Protein 3U02 (pdb70)

Organism: Pyrococcus furiosus (strain ATCC 43587 / DSM 3638 / JCM 8422 / Vc1) (NCBI:txid186497)

B-factor: mean 41.24, std 21.66, range [9.12, 258.25]

Sequence (913 aa):
LIHIGIDDTDSPNGCTYIGAILYREISKIAEPLDFPRLIRLNPNVGNGAVASFKIDEEKIKEVKTLVIRYVRELADIDPGIVFLIGEVPKELEEFSLRALREHVTIEEAEHVARKVNAEVYKFKLGRGIIGGLAAIGYPLEKFTYELLAYRKREYWGTPRRVIKESVFYADKWSYPFTYDNVDPYKRTVLITPHGKDPVLVGIRGIDVGKILQVFEIKIEEPIEFFQVYKTNQNTLIHIGIDDCTYIGAILYREISKIAEPLDFPRLIRLNPNVPYKTRGNGAVASFKIDEEKIKEVKTLVIRRYVRELADIDHENTNPGIVFLIGEVPKELEEFSLRALREHVTIEEAEHVARKVNAEVYKFKLGRGIIGGLAAIGYPLEKFTYELLAYRKREYWGTPRRVIKESVFYADKWSYPFTYDNVDPYKRTVLITPHGKDPVLVGIRGIDVGKILQVFEIKIEEPIEFFQVYKTNQNTLIHIGIDDCTYIGAILYREISKIAEPLDFPRLIRLNNGAVASFKIDEEKIKEVKTLVIRYVRELADINPGIVFLIGEVPKELEEFSLRALREHVTIEEAEHVARKVNAEVYGRGIIGGLAAIGYPLEKFTYELLAYRKREYWGTPRRVIKESVFYADKWSYPFTYDNVDPYKRRTVLITPHGKDPVLVGIRGIDVGKILQVFEIKIEEPIEFFQVYKTNQNTLIHIGIDDTCTYIGAILYREISKIAEPLDFPRLIRLNPGAVASFKIDEEKIKEVKTLVIRYVRELPGIVFLIGEVPKELEEFSLRALREHVTIEEAEHVARKVNAEVYKRGIIGGLAAIGYPLEKFTYELLAYRKREYWGTPRRVIKESVFYADKWSYPFTYDNVDPYKRTVLITPHGKDPVLVGIRGIDVGKILQVFEIKIEEPIEFFQVYKTNQNT

Nearest PDB structures (foldseek):
  3u02-assembly1_A  TM=9.542E-01  e=4.494E-43  Pyrococcus furiosus DSM 3638
  3u02-assembly1_C  TM=9.722E-01  e=7.907E-40  Pyrococcus furiosus DSM 3638
  3u02-assembly1_D  TM=9.747E-01  e=1.851E-39  Pyrococcus furiosus DSM 3638
  3amt-assembly1_A  TM=7.846E-01  e=5.265E-17  Archaeoglobus fulgidus
  4rvz-assembly1_Z  TM=7.907E-01  e=1.479E-16  Archaeoglobus fulgidus DSM 4304

Secondary structure (DSSP, 8-state):
-EEEEEE--SSS----HHHHHHHHHHTTTSEESSS-EEEES-TT---EEE--EE--GGGHHHHHHHHHHHHHHHHT----EEEEESSBPHHHHHHHHHHHHS---HHHHHHHHHHTT-EEET--SSTHHHHHHHHHH--TTS-EEEEEEEE-GGGTTSPP-EE--------GGGTTB-SS--------EEE---TT-SEEEEEEES-HHHHHHHH--EE-S-EEEEEEEEES---/-EEEEEE---HHHHHHHHHH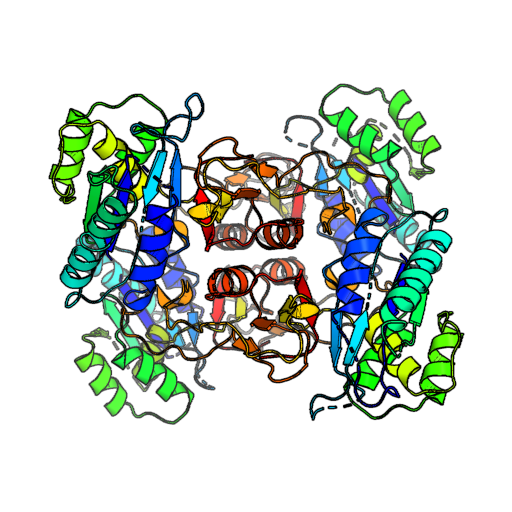TTTSEESSS-EEEES-TTS-SSTTTTEEE--EE--GGGHHHHHHHHHHHHHHHHHHHT--SPPEEEEEESSBPHHHHHHHHHHHHS---HHHHHHHHHHHT-EEET--SSTHHHHHHHHHH--TTS-EEEEEEEE-GGGTTS---EE--------GGGTTB-SS---S---SEEE---TT-SEEEEEEES-HHHHHHHH--EE-S-EEEEEEEEES---/-EEEEEE---HHHHHHHHHHTTTSEESSS-EEE-----EE--EE--GGGHHHHHHHHHHHHHHTT----EEEEEESSBPHHHHHHHHHHHHS---HHHHHHHHHHTT-EE--THHHHHHHHHH---SS-EEEEEEEE-GGGTTSPP-EE--------GGGTTB-TT---S---SEEE---TT-SEEEEEEES-HHHHHHHH--EE-S-EEEEEEEEES---/-EEEEEE----HHHHHHHHHHTTTSEESSS-EEE-S---EE--EE--GGGHHHHHHHHHHHHHH--EEEEEESSBPHHHHHHHHHHHHS---HHHHHHHHHHTT-EEE---HHHHHHHHH---SS-EEEEEEEE-GGGTTS---EE--------GGGTTB-TT-------SEEE---TT-SEEEEEEES-HHHHHHHH--EE-S-EEEEEEEEES---

CATH classification: 3.30.70.2200 (+1 more: 3.90.600.20)

Radius of gyration: 29.21 Å; Cα contacts (8 Å, |Δi|>4): 1957; chains: 4; bounding box: 70×76×75 Å

Solvent-accessible surface area: 38764 Å² total

InterPro domains:
  IPR004365 OB-fold nucleic acid binding domain, AA-tRNA synthetase-type [PF01336] (268-342)
  IPR012340 Nucleic acid-binding, OB-fold [SSF50249] (254-340)
  IPR013696 TiaS, FLD domain [PF08489] (140-253)
  IPR024913 tRNA(Ile2) 2-agmatinylcytidine synthetase TiaS [MF_01892] (3-422)
  IPR053434 tRNA(Ile2) 2-agmatinylcytidine synthetase [NF040849] (1-422)
  IPR053870 TiaS-like, TCKD domain [PF22641] (5-137)
  IPR055394 TiaS, C-terminal zinc ribbon domain [PF23783] (354-392)

Structure (mmCIF, N/CA/C/O backbone):
data_3U02
#
_entry.id   3U02
#
_cell.length_a   61.147
_cell.length_b   135.805
_cell.length_c   77.269
_cell.angle_alpha   90.00
_cell.angle_beta   93.76
_cell.angle_gamma   90.00
#
_symmetry.space_group_name_H-M   'P 1 21 1'
#
loop_
_entity.id
_entity.type
_entity.pdbx_description
1 polymer 'Putative transcription-associated protein TFIIS'
2 non-polymer 'SULFATE ION'
3 non-polymer 'CITRIC ACID'
4 non-polymer '2-(N-MORPHOLINO)-ETHANESULFONIC ACID'
5 non-polymer 'ACETIC ACID'
6 water water
#
loop_
_atom_site.group_PDB
_atom_site.id
_atom_site.type_symbol
_atom_site.label_atom_id
_atom_site.label_alt_id
_atom_site.label_comp_id
_atom_site.label_asym_id
_atom_site.label_entity_id
_atom_site.label_seq_id
_atom_site.pdbx_PDB_ins_code
_atom_site.Cartn_x
_atom_site.Cartn_y
_atom_site.Cartn_z
_atom_site.occupancy
_atom_site.B_iso_or_equiv
_atom_site.auth_seq_id
_atom_site.auth_comp_id
_atom_site.auth_asym_id
_atom_site.auth_atom_id
_atom_site.pdbx_PDB_model_num
ATOM 9 N N . LEU A 1 2 ? 22.305 -8.923 1.632 1.00 29.57 2 LEU A N 1
ATOM 10 C CA . LEU A 1 2 ? 21.133 -8.361 2.296 1.00 28.18 2 LEU A CA 1
ATOM 11 C C . LEU A 1 2 ? 20.585 -9.310 3.357 1.00 26.78 2 LEU A C 1
ATOM 12 O O . LEU A 1 2 ? 20.396 -10.495 3.095 1.00 24.20 2 LEU A O 1
ATOM 17 N N . ILE A 1 3 ? 20.341 -8.774 4.550 1.00 26.50 3 ILE A N 1
ATOM 18 C CA . ILE A 1 3 ? 19.478 -9.407 5.539 1.00 20.58 3 ILE A CA 1
ATOM 19 C C . ILE A 1 3 ? 18.328 -8.451 5.903 1.00 27.17 3 ILE A C 1
ATOM 20 O O . ILE A 1 3 ? 18.550 -7.250 6.083 1.00 22.87 3 ILE A O 1
ATOM 25 N N . HIS A 1 4 ? 17.109 -8.983 6.016 1.00 26.07 4 HIS A N 1
ATOM 26 C CA . HIS A 1 4 ? 15.946 -8.183 6.405 1.00 22.83 4 HIS A CA 1
ATOM 27 C C . HIS A 1 4 ? 15.379 -8.682 7.724 1.00 23.90 4 HIS A C 1
ATOM 28 O O . HIS A 1 4 ? 15.426 -9.871 8.012 1.00 20.29 4 HIS A O 1
ATOM 35 N N . ILE A 1 5 ? 14.836 -7.762 8.510 1.00 19.74 5 ILE A N 1
ATOM 36 C CA . ILE A 1 5 ? 14.267 -8.080 9.807 1.00 21.27 5 ILE A CA 1
ATOM 37 C C . ILE A 1 5 ? 12.857 -7.529 9.908 1.00 23.18 5 ILE A C 1
ATOM 38 O O . ILE A 1 5 ? 12.625 -6.332 9.682 1.00 18.33 5 ILE A O 1
ATOM 43 N N . GLY A 1 6 ? 11.912 -8.405 10.235 1.00 19.73 6 GLY A N 1
ATOM 44 C CA . GLY A 1 6 ? 10.543 -7.986 10.445 1.00 18.61 6 GLY A CA 1
ATOM 45 C C . GLY A 1 6 ? 10.154 -8.221 11.894 1.00 32.24 6 GLY A C 1
ATOM 46 O O . GLY A 1 6 ? 10.436 -9.282 12.471 1.00 28.59 6 GLY A O 1
ATOM 47 N N . ILE A 1 7 ? 9.513 -7.226 12.494 1.00 30.86 7 ILE A N 1
ATOM 48 C CA . ILE A 1 7 ? 9.009 -7.372 13.845 1.00 32.93 7 ILE A CA 1
ATOM 49 C C . ILE A 1 7 ? 7.524 -7.082 13.829 1.00 34.31 7 ILE A C 1
ATOM 50 O O . ILE A 1 7 ? 7.075 -6.113 13.220 1.00 34.12 7 ILE A O 1
ATOM 55 N N . ASP A 1 8 ? 6.750 -7.946 14.470 1.00 43.12 8 ASP A N 1
ATOM 56 C CA . ASP A 1 8 ? 5.312 -7.739 14.554 1.00 53.31 8 ASP A CA 1
ATOM 57 C C . ASP A 1 8 ? 4.748 -8.386 15.814 1.00 60.06 8 ASP A C 1
ATOM 58 O O . ASP A 1 8 ? 5.069 -9.528 16.127 1.00 66.99 8 ASP A O 1
ATOM 63 N N . ASP A 1 9 ? 3.893 -7.651 16.516 1.00 61.89 9 ASP A N 1
ATOM 64 C CA . ASP A 1 9 ? 3.366 -8.088 17.800 1.00 75.33 9 ASP A CA 1
ATOM 65 C C . ASP A 1 9 ? 1.836 -7.972 17.850 1.00 85.17 9 ASP A C 1
ATOM 66 O O . ASP A 1 9 ? 1.306 -7.161 18.600 1.00 90.64 9 ASP A O 1
ATOM 71 N N . THR A 1 10 ? 1.130 -8.785 17.066 1.00 92.33 10 THR A N 1
ATOM 72 C CA . THR A 1 10 ? -0.333 -8.678 16.959 1.00 100.07 10 THR A CA 1
ATOM 73 C C . THR A 1 10 ? -1.110 -9.440 18.033 1.00 99.13 10 THR A C 1
ATOM 74 O O . THR A 1 10 ? -1.948 -8.863 18.726 1.00 101.12 10 THR A O 1
ATOM 78 N N . ASP A 1 11 ? -0.856 -10.737 18.161 1.00 96.56 11 ASP A N 1
ATOM 79 C CA . ASP A 1 11 ? -1.545 -11.515 19.187 1.00 97.88 11 ASP A CA 1
ATOM 80 C C . ASP A 1 11 ? -1.059 -11.077 20.560 1.00 92.58 11 ASP A C 1
ATOM 81 O O . ASP A 1 11 ? -1.111 -11.831 21.526 1.00 96.41 11 ASP A O 1
ATOM 86 N N . SER A 1 12 ? -0.571 -9.848 20.633 1.00 84.36 12 SER A N 1
ATOM 87 C CA . SER A 1 12 ? -0.205 -9.258 21.906 1.00 81.26 12 SER A CA 1
ATOM 88 C C . SER A 1 12 ? -1.232 -8.198 22.259 1.00 84.48 12 SER A C 1
ATOM 89 O O . SER A 1 12 ? -1.048 -7.027 21.937 1.00 85.16 12 SER A O 1
ATOM 92 N N . PRO A 1 13 ? -2.334 -8.611 22.906 1.00 90.53 13 PRO A N 1
ATOM 93 C CA . PRO A 1 13 ? -3.336 -7.631 23.330 1.00 92.71 13 PRO A CA 1
ATOM 94 C C . PRO A 1 13 ? -2.629 -6.502 24.066 1.00 93.85 13 PRO A C 1
ATOM 95 O O . PRO A 1 13 ? -1.840 -6.768 24.975 1.00 93.63 13 PRO A O 1
ATOM 99 N N . ASN A 1 14 ? -2.900 -5.265 23.664 1.00 94.11 14 ASN A N 1
ATOM 100 C CA . ASN A 1 14 ? -2.096 -4.123 24.079 1.00 100.06 14 ASN A CA 1
ATOM 101 C C . ASN A 1 14 ? -0.778 -4.112 23.304 1.00 104.10 14 ASN A C 1
ATOM 102 O O . ASN A 1 14 ? -0.760 -4.341 22.090 1.00 105.99 14 ASN A O 1
ATOM 107 N N . GLY A 1 15 ? 0.324 -3.856 24.004 1.00 104.21 15 GLY A N 1
ATOM 108 C CA . GLY A 1 15 ? 1.631 -3.792 23.369 1.00 101.27 15 GLY A CA 1
ATOM 109 C C . GLY A 1 15 ? 2.189 -2.382 23.326 1.00 94.22 15 GLY A C 1
ATOM 110 O O . GLY A 1 15 ? 2.858 -1.941 24.262 1.00 95.76 15 GLY A O 1
ATOM 119 N N . CYS A 1 17 ? 4.638 -0.995 22.095 1.00 51.40 17 CYS A N 1
ATOM 120 C CA . CYS A 1 17 ? 6.082 -0.786 22.022 1.00 37.44 17 CYS A CA 1
ATOM 121 C C . CYS A 1 17 ? 6.735 -1.211 20.712 1.00 29.79 17 CYS A C 1
ATOM 122 O O . CYS A 1 17 ? 7.956 -1.188 20.597 1.00 37.25 17 CYS A O 1
ATOM 136 N N . THR A 1 19 ? 6.990 0.028 17.438 1.00 26.77 19 THR A N 1
ATOM 137 C CA . THR A 1 19 ? 7.857 0.977 16.722 1.00 25.34 19 THR A CA 1
ATOM 138 C C . THR A 1 19 ? 9.046 1.407 17.575 1.00 20.27 19 THR A C 1
ATOM 139 O O . THR A 1 19 ? 10.143 1.626 17.072 1.00 20.06 19 THR A O 1
ATOM 143 N N . TYR A 1 20 ? 8.817 1.496 18.879 1.00 24.43 20 TYR A N 1
ATOM 144 C CA . TYR A 1 20 ? 9.869 1.776 19.838 1.00 20.43 20 TYR A CA 1
ATOM 145 C C . TYR A 1 20 ? 10.964 0.715 19.756 1.00 19.66 20 TYR A C 1
ATOM 146 O O . TYR A 1 20 ? 12.140 1.030 19.623 1.00 27.63 20 TYR A O 1
ATOM 155 N N . ILE A 1 21 ? 10.562 -0.549 19.813 1.00 20.03 21 ILE A N 1
ATOM 156 C CA . ILE A 1 21 ? 11.482 -1.678 19.662 1.00 18.67 21 ILE A CA 1
ATOM 157 C C . ILE A 1 21 ? 12.162 -1.736 18.284 1.00 20.71 21 ILE A C 1
ATOM 158 O O . ILE A 1 21 ? 13.377 -1.977 18.193 1.00 20.79 21 ILE A O 1
ATOM 163 N N . GLY A 1 22 ? 11.390 -1.492 17.223 1.00 18.82 22 GLY A N 1
ATOM 164 C CA . GLY A 1 22 ? 11.942 -1.426 15.880 1.00 16.86 22 GLY A CA 1
ATOM 165 C C . GLY A 1 22 ? 13.003 -0.339 15.742 1.00 22.56 22 GLY A C 1
ATOM 166 O O . GLY A 1 22 ? 14.009 -0.508 15.045 1.00 28.93 22 GLY A O 1
ATOM 167 N N . ALA A 1 23 ? 12.782 0.779 16.423 1.00 21.45 23 ALA A N 1
ATOM 168 C CA . ALA A 1 23 ? 13.741 1.889 16.424 1.00 20.33 23 ALA A CA 1
ATOM 169 C C . ALA A 1 23 ? 15.034 1.474 17.123 1.00 21.33 23 ALA A C 1
ATOM 170 O O . ALA A 1 23 ? 16.138 1.779 16.661 1.00 22.58 23 ALA A O 1
ATOM 172 N N . ILE A 1 24 ? 14.896 0.784 18.255 1.00 18.63 24 ILE A N 1
ATOM 173 C CA . ILE A 1 24 ? 16.077 0.331 18.974 1.00 17.73 24 ILE A CA 1
ATOM 174 C C . ILE A 1 24 ? 16.875 -0.650 18.117 1.00 17.79 24 ILE A C 1
ATOM 175 O O . ILE A 1 24 ? 18.099 -0.613 18.088 1.00 30.77 24 ILE A O 1
ATOM 180 N N . LEU A 1 25 ? 16.178 -1.507 17.390 1.00 18.99 25 LEU A N 1
ATOM 181 C CA . LEU A 1 25 ? 16.857 -2.451 16.515 1.00 20.68 25 LEU A CA 1
ATOM 182 C C . LEU A 1 25 ? 17.600 -1.730 15.399 1.00 18.02 25 LEU A C 1
ATOM 183 O O . LEU A 1 25 ? 18.790 -1.978 15.166 1.00 20.80 25 LEU A O 1
ATOM 188 N N . TYR A 1 26 ? 16.901 -0.836 14.711 1.00 17.67 26 TYR A N 1
ATOM 189 C CA . TYR A 1 26 ? 17.520 -0.062 13.642 1.00 14.39 26 TYR A CA 1
ATOM 190 C C . TYR A 1 26 ? 18.787 0.637 14.139 1.00 21.58 26 TYR A C 1
ATOM 191 O O . TYR A 1 26 ? 19.852 0.569 13.504 1.00 20.71 26 TYR A O 1
ATOM 200 N N . ARG A 1 27 ? 18.665 1.285 15.295 1.00 19.97 27 ARG A N 1
ATOM 201 C CA . ARG A 1 27 ? 19.753 2.053 15.885 1.00 19.21 27 ARG A CA 1
ATOM 202 C C . ARG A 1 27 ? 20.933 1.174 16.261 1.00 23.25 27 ARG A C 1
ATOM 203 O O . ARG A 1 27 ? 22.067 1.527 15.961 1.00 28.38 27 ARG A O 1
ATOM 211 N N . GLU A 1 28 ? 20.662 0.052 16.930 1.00 17.19 28 GLU A N 1
ATOM 212 C CA . GLU A 1 28 ? 21.690 -0.922 17.325 1.00 24.39 28 GLU A CA 1
ATOM 213 C C . GLU A 1 28 ? 22.378 -1.656 16.174 1.00 28.63 28 GLU A C 1
ATOM 214 O O . GLU A 1 28 ? 23.593 -1.866 16.191 1.00 26.60 28 GLU A O 1
ATOM 220 N N . ILE A 1 29 ? 21.595 -2.073 15.191 1.00 26.46 29 ILE A N 1
ATOM 221 C CA . ILE A 1 29 ? 22.142 -2.837 14.091 1.00 23.51 29 ILE A CA 1
ATOM 222 C C . ILE A 1 29 ? 22.956 -1.931 13.169 1.00 25.16 29 ILE A C 1
ATOM 223 O O . ILE A 1 29 ? 23.891 -2.393 12.503 1.00 21.15 29 ILE A O 1
ATOM 228 N N . SER A 1 30 ? 22.645 -0.632 13.176 1.00 22.19 30 SER A N 1
ATOM 229 C CA . SER A 1 30 ? 23.434 0.312 12.382 1.00 19.38 30 SER A CA 1
ATOM 230 C C . SER A 1 30 ? 24.867 0.387 12.925 1.00 24.22 30 SER A C 1
ATOM 231 O O . SER A 1 30 ? 25.791 0.834 12.241 1.00 21.31 30 SER A O 1
ATOM 234 N N . LYS A 1 31 ? 25.066 -0.107 14.142 1.00 22.74 31 LYS A N 1
ATOM 235 C CA . LYS A 1 31 ? 26.415 -0.204 14.680 1.00 23.83 31 LYS A CA 1
ATOM 236 C C . LYS A 1 31 ? 27.262 -1.224 13.922 1.00 26.08 31 LYS A C 1
ATOM 237 O O . LYS A 1 31 ? 28.490 -1.091 13.868 1.00 27.28 31 LYS A O 1
ATOM 243 N N . ILE A 1 32 ? 26.622 -2.243 13.348 1.00 20.40 32 ILE A N 1
ATOM 244 C CA . ILE A 1 32 ? 27.386 -3.345 12.751 1.00 31.24 32 ILE A CA 1
ATOM 245 C C . ILE A 1 32 ? 27.107 -3.593 11.262 1.00 33.41 32 ILE A C 1
ATOM 246 O O . ILE A 1 32 ? 27.937 -4.165 10.552 1.00 31.86 32 ILE A O 1
ATOM 251 N N . ALA A 1 33 ? 25.948 -3.151 10.795 1.00 24.00 33 ALA A N 1
ATOM 252 C CA . ALA A 1 33 ? 25.574 -3.348 9.405 1.00 21.18 33 ALA A CA 1
ATOM 253 C C . ALA A 1 33 ? 25.110 -2.036 8.793 1.00 26.13 33 ALA A C 1
ATOM 254 O O . ALA A 1 33 ? 24.834 -1.071 9.509 1.00 30.56 33 ALA A O 1
ATOM 256 N N . GLU A 1 34 ? 25.031 -2.009 7.467 1.00 21.66 34 GLU A N 1
ATOM 257 C CA . GLU A 1 34 ? 24.739 -0.790 6.729 1.00 15.45 34 GLU A CA 1
ATOM 258 C C . GLU A 1 34 ? 23.286 -0.749 6.294 1.00 17.26 34 GLU A C 1
ATOM 259 O O . GLU A 1 34 ? 22.850 -1.546 5.480 1.00 21.86 34 GLU A O 1
ATOM 265 N N . PRO A 1 35 ? 22.523 0.206 6.824 1.00 21.11 35 PRO A N 1
ATOM 266 C CA . PRO A 1 35 ? 21.105 0.188 6.465 1.00 17.04 35 PRO A CA 1
ATOM 267 C C . PRO A 1 35 ? 20.857 0.615 5.015 1.00 16.04 35 PRO A C 1
ATOM 268 O O . PRO A 1 35 ? 21.567 1.469 4.481 1.00 22.22 35 PRO A O 1
ATOM 272 N N . LEU A 1 36 ? 19.844 0.029 4.394 1.00 16.92 36 LEU A N 1
ATOM 273 C CA . LEU A 1 36 ? 19.470 0.402 3.030 1.00 20.35 36 LEU A CA 1
ATOM 274 C C . LEU A 1 36 ? 18.687 1.705 3.000 1.00 22.96 36 LEU A C 1
ATOM 275 O O . LEU A 1 36 ? 18.738 2.463 2.025 1.00 19.73 36 LEU A O 1
ATOM 280 N N . ASP A 1 37 ? 17.934 1.945 4.064 1.00 17.66 37 ASP A N 1
ATOM 281 C CA . ASP A 1 37 ? 17.040 3.078 4.104 1.00 20.20 37 ASP A CA 1
ATOM 282 C C . ASP A 1 37 ? 16.509 3.183 5.531 1.00 25.17 37 ASP A C 1
ATOM 283 O O . ASP A 1 37 ? 16.771 2.290 6.347 1.00 22.94 37 ASP A O 1
ATOM 288 N N . PHE A 1 38 ? 15.785 4.265 5.835 1.00 15.67 38 PHE A N 1
ATOM 289 C CA . PHE A 1 38 ? 15.074 4.361 7.103 1.00 17.40 38 PHE A CA 1
ATOM 290 C C . PHE A 1 38 ? 14.248 3.070 7.226 1.00 23.97 38 PHE A C 1
ATOM 291 O O . PHE A 1 38 ? 13.866 2.486 6.212 1.00 27.23 38 PHE A O 1
ATOM 299 N N . PRO A 1 39 ? 13.989 2.611 8.459 1.00 16.91 39 PRO A N 1
ATOM 300 C CA . PRO A 1 39 ? 13.108 1.463 8.671 1.00 15.70 39 PRO A CA 1
ATOM 301 C C . PRO A 1 39 ? 11.686 1.776 8.212 1.00 17.01 39 PRO A C 1
ATOM 302 O O . PRO A 1 39 ? 11.314 2.940 8.057 1.00 19.53 39 PRO A O 1
ATOM 306 N N . ARG A 1 40 ? 10.904 0.732 7.974 1.00 17.25 40 ARG A N 1
ATOM 307 C CA . ARG A 1 40 ? 9.563 0.893 7.432 1.00 20.10 40 ARG A CA 1
ATOM 308 C C . ARG A 1 40 ? 8.494 0.433 8.412 1.00 24.74 40 ARG A C 1
ATOM 309 O O . ARG A 1 40 ? 8.635 -0.582 9.089 1.00 25.23 40 ARG A O 1
ATOM 317 N N . LEU A 1 41 ? 7.432 1.221 8.481 1.00 30.90 41 LEU A N 1
ATOM 318 C CA . LEU A 1 41 ? 6.357 1.018 9.424 1.00 29.81 41 LEU A CA 1
ATOM 319 C C . LEU A 1 41 ? 5.115 0.757 8.597 1.00 29.93 41 LEU A C 1
ATOM 320 O O . LEU A 1 41 ? 4.644 1.644 7.900 1.00 31.13 41 LEU A O 1
ATOM 325 N N . ILE A 1 42 ? 4.599 -0.469 8.675 1.00 28.34 42 ILE A N 1
ATOM 326 C CA . ILE A 1 42 ? 3.538 -0.921 7.792 1.00 29.50 42 ILE A CA 1
ATOM 327 C C . ILE A 1 42 ? 2.242 -1.251 8.533 1.00 27.77 42 ILE A C 1
ATOM 328 O O . ILE A 1 42 ? 2.223 -2.077 9.442 1.00 31.13 42 ILE A O 1
ATOM 333 N N . ARG A 1 43 ? 1.163 -0.588 8.142 1.00 31.52 43 ARG A N 1
ATOM 334 C CA . ARG A 1 43 ? -0.166 -0.898 8.637 1.00 32.49 43 ARG A CA 1
ATOM 335 C C . ARG A 1 43 ? -0.871 -1.760 7.600 1.00 32.15 43 ARG A C 1
ATOM 336 O O . ARG A 1 43 ? -0.966 -1.368 6.433 1.00 34.74 43 ARG A O 1
ATOM 344 N N . LEU A 1 44 ? -1.362 -2.924 8.027 1.00 29.90 44 LEU A N 1
ATOM 345 C CA . LEU A 1 44 ? -2.027 -3.866 7.130 1.00 36.59 44 LEU A CA 1
ATOM 346 C C . LEU A 1 44 ? -3.426 -3.401 6.753 1.00 42.98 44 LEU A C 1
ATOM 347 O O . LEU A 1 44 ? -3.800 -3.433 5.583 1.00 44.55 44 LEU A O 1
ATOM 352 N N . ASN A 1 45 ? -4.192 -2.966 7.749 1.00 45.49 45 ASN A N 1
ATOM 353 C CA . ASN A 1 45 ? -5.572 -2.553 7.529 1.00 54.26 45 ASN A CA 1
ATOM 354 C C . ASN A 1 45 ? -5.795 -1.094 7.924 1.00 63.33 45 ASN A C 1
ATOM 355 O O . ASN A 1 45 ? -5.749 -0.744 9.106 1.00 63.53 45 ASN A O 1
ATOM 360 N N . PRO A 1 46 ? -6.042 -0.237 6.925 1.00 69.70 46 PRO A N 1
ATOM 361 C CA . PRO A 1 46 ? -6.158 1.212 7.118 1.00 74.76 46 PRO A CA 1
ATOM 362 C C . PRO A 1 46 ? -7.442 1.619 7.842 1.00 78.82 46 PRO A C 1
ATOM 363 O O . PRO A 1 46 ? -7.619 2.800 8.136 1.00 79.25 46 PRO A O 1
ATOM 367 N N . ASN A 1 47 ? -8.318 0.657 8.120 1.00 81.47 47 ASN A N 1
ATOM 368 C CA . ASN A 1 47 ? -9.535 0.928 8.882 1.00 85.22 47 ASN A CA 1
ATOM 369 C C . ASN A 1 47 ? -9.340 0.666 10.376 1.00 90.56 47 ASN A C 1
ATOM 370 O O . ASN A 1 47 ? -10.299 0.366 11.094 1.00 91.63 47 ASN A O 1
ATOM 375 N N . VAL A 1 48 ? -8.090 0.786 10.827 1.00 92.95 48 VAL A N 1
ATOM 376 C CA . VAL A 1 48 ? -7.707 0.595 12.228 1.00 92.16 48 VAL A CA 1
ATOM 377 C C . VAL A 1 48 ? -8.270 -0.704 12.809 1.00 95.45 48 VAL A C 1
ATOM 378 O O . VAL A 1 48 ? -7.759 -1.797 12.541 1.00 94.09 48 VAL A O 1
ATOM 382 N N . GLY A 1 54 ? -2.480 -5.030 16.407 1.00 98.30 54 GLY A N 1
ATOM 383 C CA . GLY A 1 54 ? -2.917 -6.077 15.501 1.00 97.40 54 GLY A CA 1
ATOM 384 C C . GLY A 1 54 ? -2.424 -5.907 14.071 1.00 89.10 54 GLY A C 1
ATOM 385 O O . GLY A 1 54 ? -1.955 -6.859 13.449 1.00 86.88 54 GLY A O 1
ATOM 386 N N . ASN A 1 55 ? -2.527 -4.701 13.529 1.00 75.60 55 ASN A N 1
ATOM 387 C CA . ASN A 1 55 ? -2.147 -4.522 12.133 1.00 67.05 55 ASN A CA 1
ATOM 388 C C . ASN A 1 55 ? -0.973 -3.575 11.914 1.00 54.40 55 ASN A C 1
ATOM 389 O O . ASN A 1 55 ? -0.869 -2.956 10.855 1.00 54.27 55 ASN A O 1
ATOM 394 N N . GLY A 1 56 ? -0.085 -3.486 12.905 1.00 45.93 56 GLY A N 1
ATOM 395 C CA . GLY A 1 56 ? 1.061 -2.588 12.835 1.00 35.62 56 GLY A CA 1
ATOM 396 C C . GLY A 1 56 ? 2.398 -3.306 12.902 1.00 35.36 56 GLY A C 1
ATOM 397 O O . GLY A 1 56 ? 2.770 -3.838 13.941 1.00 40.88 56 GLY A O 1
ATOM 398 N N . ALA A 1 57 ? 3.143 -3.319 11.804 1.00 33.83 57 ALA A N 1
ATOM 399 C CA . ALA A 1 57 ? 4.393 -4.074 11.785 1.00 30.36 57 ALA A CA 1
ATOM 400 C C . ALA A 1 57 ? 5.587 -3.235 11.345 1.00 21.68 57 ALA A C 1
ATOM 401 O O . ALA A 1 57 ? 5.439 -2.220 10.678 1.00 22.69 57 ALA A O 1
ATOM 403 N N . VAL A 1 58 ? 6.779 -3.680 11.716 1.00 22.83 58 VAL A N 1
ATOM 404 C CA . VAL A 1 58 ? 8.004 -2.955 11.397 1.00 20.92 58 VAL A CA 1
ATOM 405 C C . VAL A 1 58 ? 9.041 -3.839 10.709 1.00 15.87 58 VAL A C 1
ATOM 406 O O . VAL A 1 58 ? 9.225 -4.998 11.085 1.00 20.82 58 VAL A O 1
ATOM 410 N N . ALA A 1 59 ? 9.719 -3.290 9.707 1.00 16.47 59 ALA A N 1
ATOM 411 C CA . ALA A 1 59 ? 10.820 -4.005 9.066 1.00 23.50 59 ALA A CA 1
ATOM 412 C C . ALA A 1 59 ? 11.985 -3.060 8.740 1.00 25.72 59 ALA A C 1
ATOM 413 O O . ALA A 1 59 ? 11.846 -1.856 8.859 1.00 22.48 59 ALA A O 1
ATOM 423 N N . SER A 1 61 ? 16.154 -3.182 6.432 1.00 20.11 61 SER A N 1
ATOM 424 C CA . SER A 1 61 ? 17.002 -3.921 5.498 1.00 21.10 61 SER A CA 1
ATOM 425 C C . SER A 1 61 ? 18.421 -3.434 5.623 1.00 19.41 61 SER A C 1
ATOM 426 O O . SER A 1 61 ? 18.669 -2.229 5.582 1.00 18.67 61 SER A O 1
ATOM 429 N N . PHE A 1 62 ? 19.343 -4.379 5.759 1.00 16.62 62 PHE A N 1
ATOM 430 C CA . PHE A 1 62 ? 20.744 -4.074 5.976 1.00 19.53 62 PHE A CA 1
ATOM 431 C C . PHE A 1 62 ? 21.643 -4.812 4.997 1.00 21.70 62 PHE A C 1
ATOM 432 O O . PHE A 1 62 ? 21.344 -5.929 4.567 1.00 24.91 62 PHE A O 1
ATOM 440 N N . LYS A 1 63 ? 22.760 -4.180 4.669 1.00 23.71 63 LYS A N 1
ATOM 441 C CA . LYS A 1 63 ? 23.818 -4.820 3.915 1.00 21.39 63 LYS A CA 1
ATOM 442 C C . LYS A 1 63 ? 24.867 -5.238 4.913 1.00 22.62 63 LYS A C 1
ATOM 443 O O . LYS A 1 63 ? 25.156 -4.522 5.868 1.00 28.27 63 LYS A O 1
ATOM 449 N N . ILE A 1 64 ? 25.430 -6.414 4.688 1.00 28.45 64 ILE A N 1
ATOM 450 C CA . ILE A 1 64 ? 26.314 -7.026 5.653 1.00 35.48 64 ILE A CA 1
ATOM 451 C C . ILE A 1 64 ? 27.117 -8.139 4.980 1.00 36.52 64 ILE A C 1
ATOM 452 O O . ILE A 1 64 ? 26.732 -8.646 3.926 1.00 38.16 64 ILE A O 1
ATOM 457 N N . ASP A 1 65 ? 28.244 -8.511 5.568 1.00 36.76 65 ASP A N 1
ATOM 458 C CA . ASP A 1 65 ? 29.007 -9.600 4.986 1.00 43.78 65 ASP A CA 1
ATOM 459 C C . ASP A 1 65 ? 28.533 -10.934 5.551 1.00 42.83 65 ASP A C 1
ATOM 460 O O . ASP A 1 65 ? 28.004 -10.996 6.662 1.00 40.06 65 ASP A O 1
ATOM 465 N N . GLU A 1 66 ? 28.701 -11.987 4.758 1.00 44.45 66 GLU A N 1
ATOM 466 C CA . GLU A 1 66 ? 28.288 -13.344 5.123 1.00 37.80 66 GLU A CA 1
ATOM 467 C C . GLU A 1 66 ? 28.669 -13.706 6.555 1.00 33.66 66 GLU A C 1
ATOM 468 O O . GLU A 1 66 ? 27.870 -14.262 7.286 1.00 32.87 66 GLU A O 1
ATOM 474 N N . GLU A 1 67 ? 29.879 -13.351 6.958 1.00 35.36 67 GLU A N 1
ATOM 475 C CA . GLU A 1 67 ? 30.372 -13.647 8.298 1.00 38.72 67 GLU A CA 1
ATOM 476 C C . GLU A 1 67 ? 29.451 -13.175 9.430 1.00 45.00 67 GLU A C 1
ATOM 477 O O . GLU A 1 67 ? 29.398 -13.798 10.492 1.00 51.77 67 GLU A O 1
ATOM 483 N N . LYS A 1 68 ? 28.724 -12.084 9.208 1.00 40.75 68 LYS A N 1
ATOM 484 C CA . LYS A 1 68 ? 28.010 -11.429 10.306 1.00 40.26 68 LYS A CA 1
ATOM 485 C C . LYS A 1 68 ? 26.489 -11.572 10.276 1.00 34.96 68 LYS A C 1
ATOM 486 O O . LYS A 1 68 ? 25.797 -10.937 11.057 1.00 38.24 68 LYS A O 1
ATOM 492 N N . ILE A 1 69 ? 25.967 -12.407 9.387 1.00 33.58 69 ILE A N 1
ATOM 493 C CA . ILE A 1 69 ? 24.538 -12.698 9.387 1.00 27.90 69 ILE A CA 1
ATOM 494 C C . ILE A 1 69 ? 24.090 -13.260 10.750 1.00 32.85 69 ILE A C 1
ATOM 495 O O . ILE A 1 69 ? 23.089 -12.824 11.323 1.00 37.29 69 ILE A O 1
ATOM 500 N N . LYS A 1 70 ? 24.832 -14.229 11.270 1.00 28.67 70 LYS A N 1
ATOM 501 C CA . LYS A 1 70 ? 24.451 -14.863 12.522 1.00 35.39 70 LYS A CA 1
ATOM 502 C C . LYS A 1 70 ? 24.476 -13.844 13.651 1.00 34.17 70 LYS A C 1
ATOM 503 O O . LYS A 1 70 ? 23.586 -13.811 14.501 1.00 34.71 70 LYS A O 1
ATOM 509 N N . GLU A 1 71 ? 25.501 -13.003 13.633 1.00 31.57 71 GLU A N 1
ATOM 510 C CA . GLU A 1 71 ? 25.649 -11.956 14.624 1.00 35.85 71 GLU A CA 1
ATOM 511 C C . GLU A 1 71 ? 24.479 -10.973 14.630 1.00 36.59 71 GLU A C 1
ATOM 512 O O . GLU A 1 71 ? 24.043 -10.528 15.692 1.00 38.70 71 GLU A O 1
ATOM 518 N N . VAL A 1 72 ? 23.983 -10.618 13.452 1.00 32.32 72 VAL A N 1
ATOM 519 C CA . VAL A 1 72 ? 22.826 -9.735 13.375 1.00 30.00 72 VAL A CA 1
ATOM 520 C C . VAL A 1 72 ? 21.599 -10.413 13.989 1.00 32.02 72 VAL A C 1
ATOM 521 O O . VAL A 1 72 ? 20.868 -9.808 14.778 1.00 39.75 72 VAL A O 1
ATOM 525 N N . LYS A 1 73 ? 21.378 -11.673 13.631 1.00 32.88 73 LYS A N 1
ATOM 526 C CA . LYS A 1 73 ? 20.235 -12.407 14.155 1.00 29.01 73 LYS A CA 1
ATOM 527 C C . LYS A 1 73 ? 20.319 -12.492 15.677 1.00 24.23 73 LYS A C 1
ATOM 528 O O . LYS A 1 73 ? 19.325 -12.332 16.372 1.00 22.23 73 LYS A O 1
ATOM 534 N N . THR A 1 74 ? 21.514 -12.749 16.185 1.00 29.40 74 THR A N 1
ATOM 535 C CA . THR A 1 74 ? 21.702 -12.940 17.615 1.00 29.43 74 THR A CA 1
ATOM 536 C C . THR A 1 74 ? 21.434 -11.638 18.340 1.00 31.26 74 THR A C 1
ATOM 537 O O . THR A 1 74 ? 20.698 -11.604 19.325 1.00 30.80 74 THR A O 1
ATOM 541 N N . LEU A 1 75 ? 22.005 -10.555 17.828 1.00 27.17 75 LEU A N 1
ATOM 542 C CA . LEU A 1 75 ? 21.789 -9.263 18.441 1.00 32.43 75 LEU A CA 1
ATOM 543 C C . LEU A 1 75 ? 20.310 -8.918 18.475 1.00 30.84 75 LEU A C 1
ATOM 544 O O . LEU A 1 75 ? 19.781 -8.528 19.521 1.00 30.38 75 LEU A O 1
ATOM 549 N N . VAL A 1 76 ? 19.632 -9.089 17.344 1.00 31.02 76 VAL A N 1
ATOM 550 C CA . VAL A 1 76 ? 18.191 -8.852 17.318 1.00 26.70 76 VAL A CA 1
ATOM 551 C C . VAL A 1 76 ? 17.443 -9.655 18.380 1.00 30.17 76 VAL A C 1
ATOM 552 O O . VAL A 1 76 ? 16.676 -9.090 19.151 1.00 35.48 76 VAL A O 1
ATOM 556 N N . ILE A 1 77 ? 17.664 -10.969 18.415 1.00 29.45 77 ILE A N 1
ATOM 557 C CA . ILE A 1 77 ? 17.000 -11.816 19.382 1.00 25.99 77 ILE A CA 1
ATOM 558 C C . ILE A 1 77 ? 17.250 -11.302 20.801 1.00 25.36 77 ILE A C 1
ATOM 559 O O . ILE A 1 77 ? 16.353 -11.264 21.622 1.00 27.16 77 ILE A O 1
ATOM 564 N N . ARG A 1 78 ? 18.491 -10.937 21.078 1.00 30.49 78 ARG A N 1
ATOM 565 C CA . ARG A 1 78 ? 18.891 -10.477 22.392 1.00 34.20 78 ARG A CA 1
ATOM 566 C C . ARG A 1 78 ? 18.174 -9.192 22.793 1.00 35.57 78 ARG A C 1
ATOM 567 O O . ARG A 1 78 ? 17.654 -9.095 23.906 1.00 31.44 78 ARG A O 1
ATOM 575 N N . TYR A 1 79 ? 18.148 -8.210 21.891 1.00 28.32 79 TYR A N 1
ATOM 576 C CA . TYR A 1 79 ? 17.493 -6.932 22.198 1.00 32.42 79 TYR A CA 1
ATOM 577 C C . TYR A 1 79 ? 15.979 -7.076 22.419 1.00 34.10 79 TYR A C 1
ATOM 578 O O . TYR A 1 79 ? 15.451 -6.598 23.411 1.00 39.27 79 TYR A O 1
ATOM 587 N N . VAL A 1 80 ? 15.287 -7.755 21.512 1.00 34.53 80 VAL A N 1
ATOM 588 C CA . VAL A 1 80 ? 13.865 -8.025 21.704 1.00 34.37 80 VA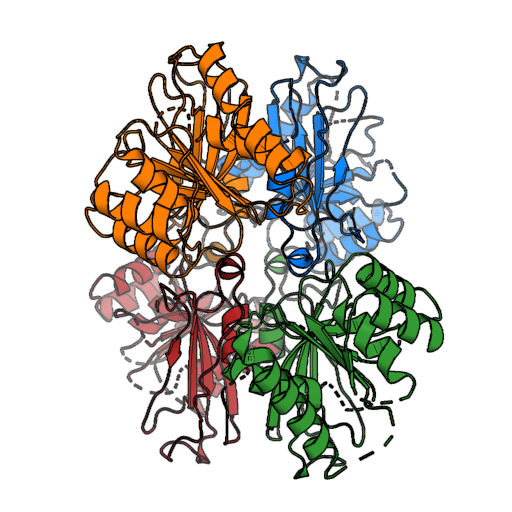L A CA 1
ATOM 589 C C . VAL A 1 80 ? 13.598 -8.742 23.028 1.00 39.48 80 VAL A C 1
ATOM 590 O O . VAL A 1 80 ? 12.610 -8.470 23.706 1.00 38.99 80 VAL A O 1
ATOM 594 N N . ARG A 1 81 ? 14.493 -9.652 23.394 1.00 46.27 81 ARG A N 1
ATOM 595 C CA . ARG A 1 81 ? 14.367 -10.396 24.639 1.00 47.50 81 ARG A CA 1
ATOM 596 C C . ARG A 1 81 ? 14.508 -9.433 25.818 1.00 49.44 81 ARG A C 1
ATOM 597 O O . ARG A 1 81 ? 13.641 -9.372 26.682 1.00 43.64 81 ARG A O 1
ATOM 605 N N . GLU A 1 82 ? 15.607 -8.683 25.834 1.00 52.68 82 GLU A N 1
ATOM 606 C CA . GLU A 1 82 ? 15.831 -7.643 26.830 1.00 52.09 82 GLU A CA 1
ATOM 607 C C . GLU A 1 82 ? 14.670 -6.654 26.881 1.00 54.97 82 GLU A C 1
ATOM 608 O O . GLU A 1 82 ? 14.139 -6.362 27.946 1.00 58.98 82 GLU A O 1
ATOM 614 N N . LEU A 1 83 ? 14.275 -6.137 25.725 1.00 52.37 83 LEU A N 1
ATOM 615 C CA . LEU A 1 83 ? 13.206 -5.145 25.672 1.00 52.17 83 LEU A CA 1
ATOM 616 C C . LEU A 1 83 ? 11.845 -5.731 26.048 1.00 56.68 83 LEU A C 1
ATOM 617 O O . LEU A 1 83 ? 11.015 -5.054 26.647 1.00 57.64 83 LEU A O 1
ATOM 622 N N . ALA A 1 84 ? 11.614 -6.988 25.689 1.00 61.89 84 ALA A N 1
ATOM 623 C CA . ALA A 1 84 ? 10.359 -7.640 26.038 1.00 65.88 84 ALA A CA 1
ATOM 624 C C . ALA A 1 84 ? 10.252 -7.854 27.543 1.00 64.20 84 ALA A C 1
ATOM 625 O O . ALA A 1 84 ? 9.199 -7.614 28.131 1.00 63.39 84 ALA A O 1
ATOM 627 N N . ASP A 1 85 ? 11.344 -8.292 28.167 1.00 67.69 85 ASP A N 1
ATOM 628 C CA . ASP A 1 85 ? 11.308 -8.632 29.590 1.00 78.15 85 ASP A CA 1
ATOM 629 C C . ASP A 1 85 ? 11.187 -7.378 30.455 1.00 84.08 85 ASP A C 1
ATOM 630 O O . ASP A 1 85 ? 11.629 -7.337 31.606 1.00 86.22 85 ASP A O 1
ATOM 635 N N . ILE A 1 86 ? 10.582 -6.353 29.866 1.00 86.27 86 ILE A N 1
ATOM 636 C CA . ILE A 1 86 ? 10.070 -5.213 30.606 1.00 91.31 86 ILE A CA 1
ATOM 637 C C . ILE A 1 86 ? 8.580 -5.478 30.833 1.00 96.46 86 ILE A C 1
ATOM 638 O O . ILE A 1 86 ? 7.720 -4.637 30.559 1.00 96.70 86 ILE A O 1
ATOM 643 N N . ASP A 1 87 ? 8.298 -6.688 31.313 1.00 99.52 87 ASP A N 1
ATOM 644 C CA . ASP A 1 87 ? 6.948 -7.117 31.659 1.00 101.66 87 ASP A CA 1
ATOM 645 C C . ASP A 1 87 ? 6.000 -7.128 30.462 1.00 98.16 87 ASP A C 1
ATOM 646 O O . ASP A 1 87 ? 5.434 -8.168 30.118 1.00 96.93 87 ASP A O 1
ATOM 651 N N . PRO A 1 93 ? 6.661 -9.521 20.818 1.00 64.78 93 PRO A N 1
ATOM 652 C CA . PRO A 1 93 ? 7.667 -10.354 20.147 1.00 61.95 93 PRO A CA 1
ATOM 653 C C . PRO A 1 93 ? 7.275 -10.650 18.709 1.00 47.56 93 PRO A C 1
ATOM 654 O O . PRO A 1 93 ? 6.582 -9.850 18.098 1.00 51.59 93 PRO A O 1
ATOM 658 N N . GLY A 1 94 ? 7.708 -11.783 18.176 1.00 44.16 94 GLY A N 1
ATOM 659 C CA . GLY A 1 94 ? 7.430 -12.113 16.786 1.00 40.61 94 GLY A CA 1
ATOM 660 C C . GLY A 1 94 ? 8.481 -11.541 15.855 1.00 34.23 94 GLY A C 1
ATOM 661 O O . GLY A 1 94 ? 8.457 -10.364 15.548 1.00 29.00 94 GLY A O 1
ATOM 662 N N . ILE A 1 95 ? 9.411 -12.381 15.414 1.00 34.06 95 ILE A N 1
ATOM 663 C CA . ILE A 1 95 ? 10.557 -11.946 14.624 1.00 24.95 95 ILE A CA 1
ATOM 664 C C . ILE A 1 95 ? 10.657 -12.755 13.341 1.00 21.87 95 ILE A C 1
ATOM 665 O O . ILE A 1 95 ? 10.503 -13.953 13.359 1.00 24.29 95 ILE A O 1
ATOM 670 N N . VAL A 1 96 ? 10.922 -12.087 12.228 1.00 24.38 96 VAL A N 1
ATOM 671 C CA . VAL A 1 96 ? 11.131 -12.757 10.964 1.00 21.50 96 VAL A CA 1
ATOM 672 C C . VAL A 1 96 ? 12.436 -12.252 10.379 1.00 25.84 96 VAL A C 1
ATOM 673 O O . VAL A 1 96 ? 12.716 -11.048 10.404 1.00 24.30 96 VAL A O 1
ATOM 677 N N . PHE A 1 97 ? 13.236 -13.175 9.859 1.00 21.18 97 PHE A N 1
ATOM 678 C CA . PHE A 1 97 ? 14.456 -12.836 9.161 1.00 19.03 97 PHE A CA 1
ATOM 679 C C . PHE A 1 97 ? 14.344 -13.282 7.703 1.00 23.31 97 PHE A C 1
ATOM 680 O O . PHE A 1 97 ? 13.714 -14.296 7.400 1.00 24.71 97 PHE A O 1
ATOM 688 N N . LEU A 1 98 ? 14.960 -12.534 6.796 1.00 20.70 98 LEU A N 1
ATOM 689 C CA . LEU A 1 98 ? 15.092 -12.964 5.412 1.00 18.40 98 LEU A CA 1
ATOM 690 C C . LEU A 1 98 ? 16.438 -12.515 4.896 1.00 27.59 98 LEU A C 1
ATOM 691 O O . LEU A 1 98 ? 16.820 -11.346 5.026 1.00 28.93 98 LEU A O 1
ATOM 696 N N . ILE A 1 99 ? 17.155 -13.458 4.303 1.00 26.48 99 ILE A N 1
ATOM 697 C CA . ILE A 1 99 ? 18.464 -13.206 3.723 1.00 24.88 99 ILE A CA 1
ATOM 698 C C . ILE A 1 99 ? 18.320 -13.066 2.198 1.00 23.38 99 ILE A C 1
ATOM 699 O O . ILE A 1 99 ? 17.488 -13.724 1.593 1.00 24.64 99 ILE A O 1
ATOM 704 N N . GLY A 1 100 ? 19.088 -12.179 1.581 1.00 25.53 100 GLY A N 1
ATOM 705 C CA . GLY A 1 100 ? 19.024 -12.020 0.135 1.00 27.43 100 GLY A CA 1
ATOM 706 C C . GLY A 1 100 ? 17.922 -11.087 -0.340 1.00 25.56 100 GLY A C 1
ATOM 707 O O . GLY A 1 100 ? 17.181 -10.531 0.461 1.00 25.79 100 GLY A O 1
ATOM 708 N N . GLU A 1 101 ? 17.806 -10.914 -1.649 1.00 22.37 101 GLU A N 1
ATOM 709 C CA . GLU A 1 101 ? 16.781 -10.028 -2.209 1.00 25.27 101 GLU A CA 1
ATOM 710 C C . GLU A 1 101 ? 15.377 -10.480 -1.806 1.00 28.18 101 GLU A C 1
ATOM 711 O O . GLU A 1 101 ? 15.147 -11.669 -1.587 1.00 29.70 101 GLU A O 1
ATOM 717 N N . VAL A 1 102 ? 14.441 -9.538 -1.700 1.00 24.10 102 VAL A N 1
ATOM 718 C CA . VAL A 1 102 ? 13.026 -9.903 -1.562 1.00 21.79 102 VAL A CA 1
ATOM 719 C C . VAL A 1 102 ? 12.453 -10.403 -2.894 1.00 21.04 102 VAL A C 1
ATOM 720 O O . VAL A 1 102 ? 12.399 -9.661 -3.868 1.00 27.13 102 VAL A O 1
ATOM 724 N N . PRO A 1 103 ? 11.994 -11.655 -2.928 1.00 18.62 103 PRO A N 1
ATOM 725 C CA . PRO A 1 103 ? 11.459 -12.262 -4.151 1.00 20.65 103 PRO A CA 1
ATOM 726 C C . PRO A 1 103 ? 10.057 -11.772 -4.487 1.00 26.54 103 PRO A C 1
ATOM 727 O O . PRO A 1 103 ? 9.343 -11.294 -3.604 1.00 23.83 103 PRO A O 1
ATOM 731 N N . LYS A 1 104 ? 9.678 -11.917 -5.759 1.00 24.78 104 LYS A N 1
ATOM 732 C CA . LYS A 1 104 ? 8.388 -11.467 -6.260 1.00 25.71 104 LYS A CA 1
ATOM 733 C C . LYS A 1 104 ? 7.219 -11.933 -5.377 1.00 27.38 104 LYS A C 1
ATOM 734 O O . LYS A 1 104 ? 6.313 -11.157 -5.034 1.00 31.62 104 LYS A O 1
ATOM 740 N N . GLU A 1 105 ? 7.244 -13.202 -5.011 1.00 29.18 105 GLU A N 1
ATOM 741 C CA . GLU A 1 105 ? 6.164 -13.796 -4.230 1.00 33.47 105 GLU A CA 1
ATOM 742 C C . GLU A 1 105 ? 5.935 -13.128 -2.856 1.00 31.58 105 GLU A C 1
ATOM 743 O O . GLU A 1 105 ? 4.789 -12.956 -2.431 1.00 32.49 105 GLU A O 1
ATOM 749 N N . LEU A 1 106 ? 7.015 -12.766 -2.164 1.00 24.21 106 LEU A N 1
ATOM 750 C CA . LEU A 1 106 ? 6.894 -12.117 -0.860 1.00 26.14 106 LEU A CA 1
ATOM 751 C C . LEU A 1 106 ? 6.399 -10.686 -1.051 1.00 26.10 106 LEU A C 1
ATOM 752 O O . LEU A 1 106 ? 5.597 -10.190 -0.259 1.00 24.79 106 LEU A O 1
ATOM 757 N N . GLU A 1 107 ? 6.879 -10.030 -2.103 1.00 23.78 107 GLU A N 1
ATOM 758 C CA . GLU A 1 107 ? 6.394 -8.695 -2.439 1.00 24.23 107 GLU A CA 1
ATOM 759 C C . GLU A 1 107 ? 4.913 -8.763 -2.793 1.00 25.73 107 GLU A C 1
ATOM 760 O O . GLU A 1 107 ? 4.118 -7.966 -2.311 1.00 18.73 107 GLU A O 1
ATOM 766 N N . GLU A 1 108 ? 4.536 -9.735 -3.620 1.00 24.88 108 GLU A N 1
ATOM 767 C CA . GLU A 1 108 ? 3.127 -9.893 -3.950 1.00 31.20 108 GLU A CA 1
ATOM 768 C C . GLU A 1 108 ? 2.302 -10.178 -2.692 1.00 29.96 108 GLU A C 1
ATOM 769 O O . GLU A 1 108 ? 1.182 -9.681 -2.544 1.00 34.72 108 GLU A O 1
ATOM 775 N N . PHE A 1 109 ? 2.865 -10.968 -1.782 1.00 25.54 109 PHE A N 1
ATOM 776 C CA . PHE A 1 109 ? 2.164 -11.275 -0.546 1.00 26.09 109 PHE A CA 1
ATOM 777 C C . PHE A 1 109 ? 1.911 -10.012 0.282 1.00 23.42 109 PHE A C 1
ATOM 778 O O . PHE A 1 109 ? 0.829 -9.819 0.833 1.00 23.60 109 PHE A O 1
ATOM 786 N N . SER A 1 110 ? 2.923 -9.163 0.371 1.00 19.10 110 SER A N 1
ATOM 787 C CA . SER A 1 110 ? 2.806 -7.924 1.114 1.00 24.39 110 SER A CA 1
ATOM 788 C C . SER A 1 110 ? 1.655 -7.052 0.581 1.00 29.27 110 SER A C 1
ATOM 789 O O . SER A 1 110 ? 0.827 -6.540 1.341 1.00 27.87 110 SER A O 1
ATOM 792 N N . LEU A 1 111 ? 1.591 -6.914 -0.738 1.00 32.82 111 LEU A N 1
ATOM 793 C CA . LEU A 1 111 ? 0.553 -6.117 -1.371 1.00 24.25 111 LEU A CA 1
ATOM 794 C C . LEU A 1 111 ? -0.835 -6.689 -1.114 1.00 24.37 111 LEU A C 1
ATOM 795 O O . LEU A 1 111 ? -1.766 -5.937 -0.817 1.00 32.00 111 LEU A O 1
ATOM 800 N N . ARG A 1 112 ? -0.954 -8.015 -1.214 1.00 20.71 112 ARG A N 1
ATOM 801 C CA . ARG A 1 112 ? -2.184 -8.741 -0.881 1.00 25.57 112 ARG A CA 1
ATOM 802 C C . ARG A 1 112 ? -2.629 -8.511 0.579 1.00 30.94 112 ARG A C 1
ATOM 803 O O . ARG A 1 112 ? -3.800 -8.235 0.841 1.00 34.26 112 ARG A O 1
ATOM 811 N N . ALA A 1 113 ? -1.698 -8.643 1.521 1.00 26.20 113 ALA A N 1
ATOM 812 C CA . ALA A 1 113 ? -1.978 -8.391 2.930 1.00 29.44 113 ALA A CA 1
ATOM 813 C C . ALA A 1 113 ? -2.465 -6.952 3.160 1.00 38.94 113 ALA A C 1
ATOM 814 O O . ALA A 1 113 ? -3.302 -6.698 4.027 1.00 34.76 113 ALA A O 1
ATOM 816 N N . LEU A 1 114 ? -1.943 -6.005 2.386 1.00 36.11 114 LEU A N 1
ATOM 817 C CA . LEU A 1 114 ? -2.378 -4.625 2.549 1.00 38.02 114 LEU A CA 1
ATOM 818 C C . LEU A 1 114 ? -3.784 -4.395 2.024 1.00 42.94 114 LEU A C 1
ATOM 819 O O . LEU A 1 114 ? -4.428 -3.431 2.411 1.00 49.23 114 LEU A O 1
ATOM 824 N N . ARG A 1 115 ? -4.274 -5.280 1.163 1.00 43.32 115 ARG A N 1
ATOM 825 C CA . ARG A 1 115 ? -5.570 -5.036 0.524 1.00 43.52 115 ARG A CA 1
ATOM 826 C C . ARG A 1 115 ? -6.667 -6.070 0.828 1.00 45.22 115 ARG A C 1
ATOM 827 O O . ARG A 1 115 ? -7.772 -5.959 0.324 1.00 51.26 115 ARG A O 1
ATOM 835 N N . GLU A 1 116 ? -6.372 -7.076 1.637 1.00 41.58 116 GLU A N 1
ATOM 836 C CA . GLU A 1 116 ? -7.394 -8.051 1.992 1.00 42.26 116 GLU A CA 1
ATOM 837 C C . GLU A 1 116 ? -6.979 -8.944 3.146 1.00 43.15 116 GLU A C 1
ATOM 838 O O . GLU A 1 116 ? -5.823 -8.939 3.577 1.00 43.71 116 GLU A O 1
ATOM 844 N N . HIS A 1 117 ? -7.938 -9.709 3.649 1.00 37.51 117 HIS A N 1
ATOM 845 C CA . HIS A 1 117 ? -7.659 -10.614 4.744 1.00 40.21 117 HIS A CA 1
ATOM 846 C C . HIS A 1 117 ? -6.843 -11.779 4.210 1.00 41.98 117 HIS A C 1
ATOM 847 O O . HIS A 1 117 ? -7.156 -12.344 3.162 1.00 45.57 117 HIS A O 1
ATOM 854 N N . VAL A 1 118 ? -5.771 -12.106 4.920 1.00 40.86 118 VAL A N 1
ATOM 855 C CA . VAL A 1 118 ? -4.953 -13.254 4.592 1.00 36.57 118 VAL A CA 1
ATOM 856 C C . VAL A 1 118 ? -4.906 -14.167 5.810 1.00 40.85 118 VAL A C 1
ATOM 857 O O . VAL A 1 118 ? -5.101 -13.717 6.950 1.00 36.82 118 VAL A O 1
ATOM 861 N N . THR A 1 119 ? -4.658 -15.450 5.560 1.00 35.52 119 THR A N 1
ATOM 862 C CA . THR A 1 119 ? -4.641 -16.449 6.614 1.00 31.42 119 THR A CA 1
ATOM 863 C C . THR A 1 119 ? -3.209 -16.732 7.051 1.00 32.77 119 THR A C 1
ATOM 864 O O . THR A 1 119 ? -2.256 -16.418 6.338 1.00 29.56 119 THR A O 1
ATOM 868 N N . ILE A 1 120 ? -3.070 -17.313 8.234 1.00 25.89 120 ILE A N 1
ATOM 869 C CA . ILE A 1 120 ? -1.789 -17.813 8.707 1.00 28.87 120 ILE A CA 1
ATOM 870 C C . ILE A 1 120 ? -1.228 -18.894 7.766 1.00 29.23 120 ILE A C 1
ATOM 871 O O . ILE A 1 120 ? -0.020 -18.970 7.561 1.00 32.06 120 ILE A O 1
ATOM 876 N N . GLU A 1 121 ? -2.093 -19.728 7.200 1.00 27.01 121 GLU A N 1
ATOM 877 C CA . GLU A 1 121 ? -1.635 -20.740 6.248 1.00 29.59 121 GLU A CA 1
ATOM 878 C C . GLU A 1 121 ? -0.992 -20.134 4.989 1.00 31.25 121 GLU A C 1
ATOM 879 O O . GLU A 1 121 ? -0.006 -20.667 4.477 1.00 31.25 121 GLU A O 1
ATOM 885 N N . GLU A 1 122 ? -1.558 -19.039 4.493 1.00 25.72 122 GLU A N 1
ATOM 886 C CA . GLU A 1 122 ? -0.979 -18.337 3.360 1.00 28.05 122 GLU A CA 1
ATOM 887 C C . GLU A 1 122 ? 0.416 -17.809 3.676 1.00 29.86 122 GLU A C 1
ATOM 888 O O . GLU A 1 122 ? 1.319 -17.904 2.845 1.00 38.37 122 GLU A O 1
ATOM 894 N N . ALA A 1 123 ? 0.583 -17.248 4.874 1.00 30.42 123 ALA A N 1
ATOM 895 C CA . ALA A 1 123 ? 1.877 -16.721 5.320 1.00 28.22 123 ALA A CA 1
ATOM 896 C C . ALA A 1 123 ? 2.924 -17.829 5.462 1.00 24.17 123 ALA A C 1
ATOM 897 O O . ALA A 1 123 ? 4.065 -17.662 5.056 1.00 26.57 123 ALA A O 1
ATOM 899 N N . GLU A 1 124 ? 2.529 -18.960 6.035 1.00 26.26 124 GLU A N 1
ATOM 900 C CA . GLU A 1 124 ? 3.447 -20.094 6.171 1.00 24.87 124 GLU A CA 1
ATOM 901 C C . GLU A 1 124 ? 3.912 -20.537 4.797 1.00 26.08 124 GLU A C 1
ATOM 902 O O . GLU A 1 124 ? 5.101 -20.740 4.572 1.00 24.20 124 GLU A O 1
ATOM 908 N N . HIS A 1 125 ? 2.968 -20.670 3.876 1.00 24.82 125 HIS A N 1
ATOM 909 C CA . HIS A 1 125 ? 3.293 -20.993 2.494 1.00 24.86 125 HIS A CA 1
ATOM 910 C C . HIS A 1 125 ? 4.369 -20.043 1.927 1.00 28.14 125 HIS A C 1
ATOM 911 O O . HIS A 1 125 ? 5.424 -20.500 1.472 1.00 25.60 125 HIS A O 1
ATOM 918 N N . VAL A 1 126 ? 4.117 -18.732 1.978 1.00 23.62 126 VAL A N 1
ATOM 919 C CA . VAL A 1 126 ? 5.081 -17.778 1.448 1.00 21.56 126 VAL A CA 1
ATOM 920 C C . VAL A 1 126 ? 6.424 -17.909 2.177 1.00 25.59 126 VAL A C 1
ATOM 921 O O . VAL A 1 126 ? 7.467 -17.993 1.531 1.00 23.51 126 VAL A O 1
ATOM 925 N N . ALA A 1 127 ? 6.387 -17.978 3.511 1.00 21.39 127 ALA A N 1
ATOM 926 C CA . ALA A 1 127 ? 7.608 -18.082 4.321 1.00 21.20 127 ALA A CA 1
ATOM 927 C C . ALA A 1 127 ? 8.464 -19.289 3.967 1.00 25.08 127 ALA A C 1
ATOM 928 O O . ALA A 1 127 ? 9.686 -19.218 3.966 1.00 31.12 127 ALA A O 1
ATOM 930 N N . ARG A 1 128 ? 7.821 -20.411 3.688 1.00 27.38 128 ARG A N 1
ATOM 931 C CA . ARG A 1 128 ? 8.558 -21.602 3.332 1.00 33.49 128 ARG A CA 1
ATOM 932 C C . ARG A 1 128 ? 9.116 -21.466 1.916 1.00 26.51 128 ARG A C 1
ATOM 933 O O . ARG A 1 128 ? 10.274 -21.763 1.681 1.00 35.86 128 ARG A O 1
ATOM 941 N N . LYS A 1 129 ? 8.307 -20.969 0.992 1.00 26.48 129 LYS A N 1
ATOM 942 C CA . LYS A 1 129 ? 8.768 -20.713 -0.371 1.00 27.76 129 LYS A CA 1
ATOM 943 C C . LYS A 1 129 ? 9.952 -19.738 -0.479 1.00 31.07 129 LYS A C 1
ATOM 944 O O . LYS A 1 129 ? 10.823 -19.907 -1.323 1.00 29.04 129 LYS A O 1
ATOM 950 N N . VAL A 1 130 ? 10.004 -18.704 0.346 1.00 29.10 130 VAL A N 1
ATOM 951 C CA . VAL A 1 130 ? 11.085 -17.742 0.153 1.00 28.70 130 VAL A CA 1
ATOM 952 C C . VAL A 1 130 ? 12.170 -17.964 1.182 1.00 29.52 130 VAL A C 1
ATOM 953 O O . VAL A 1 130 ? 13.160 -17.235 1.242 1.00 34.72 130 VAL A O 1
ATOM 957 N N . ASN A 1 131 ? 11.976 -18.990 1.994 1.00 26.77 131 ASN A N 1
ATOM 958 C CA . ASN A 1 131 ? 12.973 -19.334 2.982 1.00 30.53 131 ASN A CA 1
ATOM 959 C C . ASN A 1 131 ? 13.174 -18.261 4.050 1.00 25.47 131 ASN A C 1
ATOM 960 O O . ASN A 1 131 ? 14.293 -18.010 4.471 1.00 27.92 131 ASN A O 1
ATOM 965 N N . ALA A 1 132 ? 12.093 -17.646 4.498 1.00 22.09 132 ALA A N 1
ATOM 966 C CA . ALA A 1 132 ? 12.171 -16.774 5.659 1.00 27.22 132 ALA A CA 1
ATOM 967 C C . ALA A 1 132 ? 12.227 -17.591 6.950 1.00 34.85 132 ALA A C 1
ATOM 968 O O . ALA A 1 132 ? 11.601 -18.650 7.076 1.00 36.87 132 ALA A O 1
ATOM 970 N N . GLU A 1 133 ? 12.987 -17.089 7.909 1.00 31.60 133 GLU A N 1
ATOM 971 C CA . GLU A 1 133 ? 13.055 -17.706 9.212 1.00 32.91 133 GLU A CA 1
ATOM 972 C C . GLU A 1 133 ? 12.114 -16.992 10.175 1.00 31.19 133 GLU A C 1
ATOM 973 O O . GLU A 1 133 ? 12.344 -15.832 10.574 1.00 29.06 133 GLU A O 1
ATOM 979 N N . VAL A 1 134 ? 11.036 -17.681 10.513 1.00 21.51 134 VAL A N 1
ATOM 980 C CA . VAL A 1 134 ? 10.106 -17.201 11.503 1.00 37.79 134 VAL A CA 1
ATOM 981 C C . VAL A 1 134 ? 10.622 -17.724 12.838 1.00 35.64 134 VAL A C 1
ATOM 982 O O . VAL A 1 134 ? 10.495 -18.902 13.159 1.00 36.33 134 VAL A O 1
ATOM 986 N N . TYR A 1 135 ? 11.255 -16.849 13.598 1.00 28.53 135 TYR A N 1
ATOM 987 C CA . TYR A 1 135 ? 11.992 -17.287 14.757 1.00 27.83 135 TYR A CA 1
ATOM 988 C C . TYR A 1 135 ? 11.031 -17.634 15.863 1.00 29.09 135 TYR A C 1
ATOM 989 O O . TYR A 1 135 ? 10.193 -16.825 16.232 1.00 27.64 135 TYR A O 1
ATOM 998 N N . LYS A 1 136 ? 11.162 -18.853 16.377 1.00 31.64 136 LYS A N 1
ATOM 999 C CA . LYS A 1 136 ? 10.286 -19.350 17.431 1.00 33.45 136 LYS A CA 1
ATOM 1000 C C . LYS A 1 136 ? 8.851 -18.899 17.214 1.00 33.99 136 LYS A C 1
ATOM 1001 O O . LYS A 1 136 ? 8.330 -18.076 17.952 1.00 40.93 136 LYS A O 1
ATOM 1007 N N . PHE A 1 137 ? 8.231 -19.434 16.173 1.00 35.42 137 PHE A N 1
ATOM 1008 C CA . PHE A 1 137 ? 6.832 -19.177 15.876 1.00 35.31 137 PHE A CA 1
ATOM 1009 C C . PHE A 1 137 ? 5.964 -19.736 17.004 1.00 37.89 137 PHE A C 1
ATOM 1010 O O . PHE A 1 137 ? 6.242 -20.816 17.533 1.00 37.49 137 PHE A O 1
ATOM 1018 N N . LYS A 1 138 ? 4.918 -18.999 17.374 1.00 40.06 138 LYS A N 1
ATOM 1019 C CA . LYS A 1 138 ? 3.995 -19.438 18.425 1.00 39.47 138 LYS A CA 1
ATOM 1020 C C . LYS A 1 138 ? 2.574 -19.568 17.878 1.00 40.02 138 LYS A C 1
ATOM 1021 O O . LYS A 1 138 ? 1.589 -19.380 18.606 1.00 29.43 138 LYS A O 1
ATOM 1027 N N . LEU A 1 139 ? 2.484 -19.855 16.581 1.00 32.39 139 LEU A N 1
ATOM 1028 C CA . LEU A 1 139 ? 1.206 -20.092 15.917 1.00 35.21 139 LEU A CA 1
ATOM 1029 C C . LEU A 1 139 ? 0.279 -18.875 15.882 1.00 33.29 139 LEU A C 1
ATOM 1030 O O . LEU A 1 139 ? -0.938 -19.019 15.841 1.00 38.30 139 LEU A O 1
ATOM 1035 N N . GLY A 1 140 ? 0.839 -17.675 15.899 1.00 35.05 140 GLY A N 1
ATOM 1036 C CA . GLY A 1 140 ? 0.008 -16.486 15.873 1.00 32.97 140 GLY A CA 1
ATOM 1037 C C . GLY A 1 140 ? -0.129 -15.882 14.491 1.00 33.62 140 GLY A C 1
ATOM 1038 O O . GLY A 1 140 ? 0.463 -16.370 13.524 1.00 35.35 140 GLY A O 1
ATOM 1039 N N . ARG A 1 141 ? -0.917 -14.816 14.402 1.00 33.14 141 ARG A N 1
ATOM 1040 C CA . ARG A 1 141 ? -1.069 -14.068 13.163 1.00 34.22 141 ARG A CA 1
ATOM 1041 C C . ARG A 1 141 ? 0.086 -13.112 12.967 1.00 27.17 141 ARG A C 1
ATOM 1042 O O . ARG A 1 141 ? 0.191 -12.472 11.937 1.00 28.24 141 ARG A O 1
ATOM 1050 N N . GLY A 1 142 ? 0.967 -13.024 13.951 1.00 32.79 142 GLY A N 1
ATOM 1051 C CA . GLY A 1 142 ? 2.061 -12.071 13.871 1.00 29.40 142 GLY A CA 1
ATOM 1052 C C . GLY A 1 142 ? 2.975 -12.302 12.677 1.00 31.86 142 GLY A C 1
ATOM 1053 O O . GLY A 1 142 ? 3.638 -11.379 12.197 1.00 28.93 142 GLY A O 1
ATOM 1054 N N . ILE A 1 143 ? 3.018 -13.551 12.219 1.00 28.57 143 ILE A N 1
ATOM 1055 C CA . ILE A 1 143 ? 3.808 -13.954 11.060 1.00 25.88 143 ILE A CA 1
ATOM 1056 C C . ILE A 1 143 ? 3.382 -13.208 9.797 1.00 24.81 143 ILE A C 1
ATOM 1057 O O . ILE A 1 143 ? 4.190 -12.938 8.925 1.00 26.43 143 ILE A O 1
ATOM 1062 N N . ILE A 1 144 ? 2.107 -12.869 9.709 1.00 22.44 144 ILE A N 1
ATOM 1063 C CA . ILE A 1 144 ? 1.592 -12.156 8.549 1.00 22.00 144 ILE A CA 1
ATOM 1064 C C . ILE A 1 144 ? 2.166 -10.736 8.431 1.00 26.53 144 ILE A C 1
ATOM 1065 O O . ILE A 1 144 ? 2.644 -10.329 7.365 1.00 26.49 144 ILE A O 1
ATOM 1070 N N . GLY A 1 145 ? 2.136 -9.994 9.534 1.00 22.18 145 GLY A N 1
ATOM 1071 C CA . GLY A 1 145 ? 2.639 -8.635 9.550 1.00 17.64 145 GLY A CA 1
ATOM 1072 C C . GLY A 1 145 ? 4.137 -8.603 9.349 1.00 17.00 145 GLY A C 1
ATOM 1073 O O . GLY A 1 145 ? 4.648 -7.795 8.601 1.00 22.74 145 GLY A O 1
ATOM 1074 N N . GLY A 1 146 ? 4.852 -9.491 10.016 1.00 18.39 146 GLY A N 1
ATOM 1075 C CA . GLY A 1 146 ? 6.289 -9.555 9.855 1.00 18.93 146 GLY A CA 1
ATOM 1076 C C . GLY A 1 146 ? 6.689 -9.768 8.402 1.00 22.68 146 GLY A C 1
ATOM 1077 O O . GLY A 1 146 ? 7.625 -9.145 7.923 1.00 32.02 146 GLY A O 1
ATOM 1078 N N . LEU A 1 147 ? 5.983 -10.649 7.698 1.00 22.09 147 LEU A N 1
ATOM 1079 C CA . LEU A 1 147 ? 6.298 -10.938 6.297 1.00 21.58 147 LEU A CA 1
ATOM 1080 C C . LEU A 1 147 ? 5.904 -9.770 5.416 1.00 25.09 147 LEU A C 1
ATOM 1081 O O . LEU A 1 147 ? 6.676 -9.348 4.563 1.00 22.72 147 LEU A O 1
ATOM 1086 N N . ALA A 1 148 ? 4.698 -9.258 5.638 1.00 23.35 148 ALA A N 1
ATOM 1087 C CA . ALA A 1 148 ? 4.193 -8.120 4.883 1.00 25.95 148 ALA A CA 1
ATOM 1088 C C . ALA A 1 148 ? 5.104 -6.902 5.028 1.00 28.69 148 ALA A C 1
ATOM 1089 O O . ALA A 1 148 ? 5.340 -6.179 4.061 1.00 26.71 148 ALA A O 1
ATOM 1091 N N . ALA A 1 149 ? 5.623 -6.677 6.231 1.00 23.41 149 ALA A N 1
ATOM 1092 C CA . ALA A 1 149 ? 6.505 -5.533 6.449 1.00 24.66 149 ALA A CA 1
ATOM 1093 C C . ALA A 1 149 ? 7.802 -5.711 5.675 1.00 27.81 149 ALA A C 1
ATOM 1094 O O . ALA A 1 149 ? 8.295 -4.767 5.049 1.00 24.23 149 ALA A O 1
ATOM 1096 N N . ILE A 1 150 ? 8.363 -6.922 5.729 1.00 25.11 150 ILE A N 1
ATOM 1097 C CA . ILE A 1 150 ? 9.609 -7.189 5.020 1.00 24.32 150 ILE A CA 1
ATOM 1098 C C . ILE A 1 150 ? 9.410 -6.997 3.522 1.00 25.91 150 ILE A C 1
ATOM 1099 O O . ILE A 1 150 ? 10.249 -6.415 2.851 1.00 18.87 150 ILE A O 1
ATOM 1104 N N . GLY A 1 151 ? 8.273 -7.460 3.018 1.00 19.69 151 GLY A N 1
ATOM 1105 C CA . GLY A 1 151 ? 8.031 -7.480 1.596 1.00 22.20 151 GLY A CA 1
ATOM 1106 C C . GLY A 1 151 ? 7.460 -6.211 0.988 1.00 31.61 151 GLY A C 1
ATOM 1107 O O . GLY A 1 151 ? 7.272 -6.164 -0.221 1.00 24.76 151 GLY A O 1
ATOM 1108 N N . TYR A 1 152 ? 7.188 -5.187 1.797 1.00 30.98 152 TYR A N 1
ATOM 1109 C CA . TYR A 1 152 ? 6.588 -3.952 1.261 1.00 27.89 152 TYR A CA 1
ATOM 1110 C C . TYR A 1 152 ? 7.560 -3.067 0.456 1.00 24.60 152 TYR A C 1
ATOM 1111 O O . TYR A 1 152 ? 8.614 -2.643 0.943 1.00 18.52 152 TYR A O 1
ATOM 1120 N N . PRO A 1 153 ? 7.215 -2.801 -0.803 1.00 25.59 153 PRO A N 1
ATOM 1121 C CA . PRO A 1 153 ? 8.099 -1.947 -1.595 1.00 32.53 153 PRO A CA 1
ATOM 1122 C C . PRO A 1 153 ? 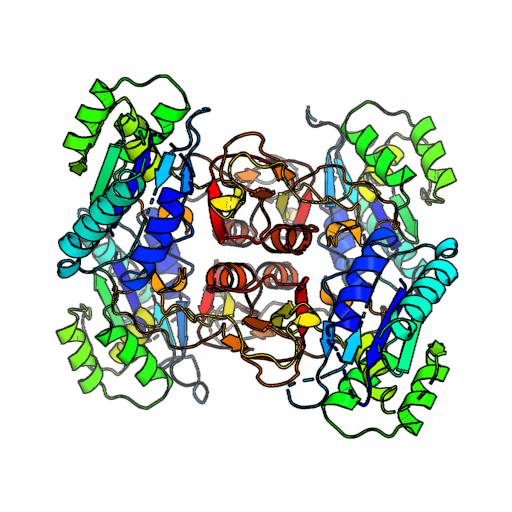7.786 -0.459 -1.351 1.00 31.02 153 PRO A C 1
ATOM 1123 O O . PRO A 1 153 ? 6.650 -0.037 -1.558 1.00 29.58 153 PRO A O 1
ATOM 1127 N N . LEU A 1 154 ? 8.787 0.311 -0.929 1.00 29.46 154 LEU A N 1
ATOM 1128 C CA . LEU A 1 154 ? 8.599 1.740 -0.641 1.00 32.81 154 LEU A CA 1
ATOM 1129 C C . LEU A 1 154 ? 8.510 2.598 -1.894 1.00 29.06 154 LEU A C 1
ATOM 1130 O O . LEU A 1 154 ? 9.301 3.522 -2.051 1.00 27.41 154 LEU A O 1
ATOM 1135 N N . GLU A 1 155 ? 7.574 2.284 -2.789 1.00 28.21 155 GLU A N 1
ATOM 1136 C CA . GLU A 1 155 ? 7.357 3.121 -3.960 1.00 26.29 155 GLU A CA 1
ATOM 1137 C C . GLU A 1 155 ? 6.492 4.299 -3.536 1.00 22.46 155 GLU A C 1
ATOM 1138 O O . GLU A 1 155 ? 6.890 5.438 -3.675 1.00 26.24 155 GLU A O 1
ATOM 1144 N N . LYS A 1 156 ? 5.317 3.997 -3.000 1.00 27.08 156 LYS A N 1
ATOM 1145 C CA . LYS A 1 156 ? 4.447 4.983 -2.389 1.00 30.84 156 LYS A CA 1
ATOM 1146 C C . LYS A 1 156 ? 4.620 4.935 -0.871 1.00 29.70 156 LYS A C 1
ATOM 1147 O O . LYS A 1 156 ? 4.457 3.879 -0.252 1.00 31.66 156 LYS A O 1
ATOM 1153 N N . PHE A 1 157 ? 4.949 6.070 -0.269 1.00 27.29 157 PHE A N 1
ATOM 1154 C CA . PHE A 1 157 ? 5.114 6.135 1.180 1.00 26.11 157 PHE A CA 1
ATOM 1155 C C . PHE A 1 157 ? 5.134 7.565 1.649 1.00 27.56 157 PHE A C 1
ATOM 1156 O O . PHE A 1 157 ? 5.221 8.506 0.859 1.00 27.08 157 PHE A O 1
ATOM 1164 N N . THR A 1 158 ? 5.085 7.713 2.960 1.00 24.47 158 THR A N 1
ATOM 1165 C CA . THR A 1 158 ? 5.277 8.999 3.578 1.00 23.90 158 THR A CA 1
ATOM 1166 C C . THR A 1 158 ? 6.330 8.854 4.667 1.00 21.62 158 THR A C 1
ATOM 1167 O O . THR A 1 158 ? 6.633 7.752 5.103 1.00 28.41 158 THR A O 1
ATOM 1171 N N . TYR A 1 159 ? 6.933 9.955 5.071 1.00 18.32 159 TYR A N 1
ATOM 1172 C CA . TYR A 1 159 ? 7.853 9.889 6.179 1.00 20.24 159 TYR A CA 1
ATOM 1173 C C . TYR A 1 159 ? 7.046 10.026 7.445 1.00 24.68 159 TYR A C 1
ATOM 1174 O O . TYR A 1 159 ? 6.051 10.730 7.477 1.00 29.37 159 TYR A O 1
ATOM 1183 N N . GLU A 1 160 ? 7.485 9.352 8.492 1.00 16.33 160 GLU A N 1
ATOM 1184 C CA . GLU A 1 160 ? 6.849 9.481 9.778 1.00 19.15 160 GLU A CA 1
ATOM 1185 C C . GLU A 1 160 ? 7.955 9.527 10.826 1.00 23.69 160 GLU A C 1
ATOM 1186 O O . GLU A 1 160 ? 8.707 8.556 11.017 1.00 18.94 160 GLU A O 1
ATOM 1192 N N . LEU A 1 161 ? 8.080 10.685 11.459 1.00 18.11 161 LEU A N 1
ATOM 1193 C CA . LEU A 1 161 ? 9.076 10.898 12.492 1.00 17.12 161 LEU A CA 1
ATOM 1194 C C . LEU A 1 161 ? 8.383 10.746 13.824 1.00 18.86 161 LEU A C 1
ATOM 1195 O O . LEU A 1 161 ? 7.336 11.346 14.052 1.00 20.71 161 LEU A O 1
ATOM 1200 N N . LEU A 1 162 ? 8.951 9.932 14.703 1.00 18.03 162 LEU A N 1
ATOM 1201 C CA . LEU A 1 162 ? 8.315 9.700 15.990 1.00 18.73 162 LEU A CA 1
ATOM 1202 C C . LEU A 1 162 ? 9.313 9.972 17.089 1.00 21.04 162 LEU A C 1
ATOM 1203 O O . LEU A 1 162 ? 10.407 9.431 17.081 1.00 24.56 162 LEU A O 1
ATOM 1208 N N . ALA A 1 163 ? 8.935 10.813 18.033 1.00 23.01 163 ALA A N 1
ATOM 1209 C CA . ALA A 1 163 ? 9.782 11.083 19.193 1.00 19.93 163 ALA A CA 1
ATOM 1210 C C . ALA A 1 163 ? 9.354 10.202 20.355 1.00 20.86 163 ALA A C 1
ATOM 1211 O O . ALA A 1 163 ? 8.179 10.136 20.675 1.00 25.38 163 ALA A O 1
ATOM 1213 N N . TYR A 1 164 ? 10.309 9.546 20.999 1.00 22.93 164 TYR A N 1
ATOM 1214 C CA . TYR A 1 164 ? 9.991 8.605 22.076 1.00 23.75 164 TYR A CA 1
ATOM 1215 C C . TYR A 1 164 ? 10.309 9.144 23.471 1.00 23.86 164 TYR A C 1
ATOM 1216 O O . TYR A 1 164 ? 11.351 9.748 23.688 1.00 24.51 164 TYR A O 1
ATOM 1225 N N . ARG A 1 165 ? 9.404 8.900 24.411 1.00 27.48 165 ARG A N 1
ATOM 1226 C CA . ARG A 1 165 ? 9.563 9.372 25.791 1.00 31.17 165 ARG A CA 1
ATOM 1227 C C . ARG A 1 165 ? 10.417 8.417 26.608 1.00 33.41 165 ARG A C 1
ATOM 1228 O O . ARG A 1 165 ? 10.347 7.198 26.435 1.00 28.72 165 ARG A O 1
ATOM 1236 N N . LYS A 1 166 ? 11.201 8.980 27.522 1.00 41.79 166 LYS A N 1
ATOM 1237 C CA . LYS A 1 166 ? 11.921 8.187 28.519 1.00 32.05 166 LYS A CA 1
ATOM 1238 C C . LYS A 1 166 ? 10.906 7.394 29.305 1.00 32.72 166 LYS A C 1
ATOM 1239 O O . LYS A 1 166 ? 9.778 7.843 29.500 1.00 32.14 166 LYS A O 1
ATOM 1245 N N . ARG A 1 167 ? 11.305 6.197 29.721 1.00 41.34 167 ARG A N 1
ATOM 1246 C CA . ARG A 1 167 ? 10.407 5.251 30.368 1.00 48.67 167 ARG A CA 1
ATOM 1247 C C . ARG A 1 167 ? 9.766 5.877 31.599 1.00 49.34 167 ARG A C 1
ATOM 1248 O O . ARG A 1 167 ? 8.588 5.641 31.893 1.00 46.14 167 ARG A O 1
ATOM 1256 N N . GLU A 1 168 ? 10.544 6.690 32.303 1.00 43.30 168 GLU A N 1
ATOM 1257 C CA . GLU A 1 168 ? 10.078 7.299 33.537 1.00 49.82 168 GLU A CA 1
ATOM 1258 C C . GLU A 1 168 ? 8.895 8.214 33.274 1.00 50.70 168 GLU A C 1
ATOM 1259 O O . GLU A 1 168 ? 8.154 8.550 34.198 1.00 52.33 168 GLU A O 1
ATOM 1265 N N . TYR A 1 169 ? 8.725 8.636 32.022 1.00 37.23 169 TYR A N 1
ATOM 1266 C CA . TYR A 1 169 ? 7.640 9.558 31.696 1.00 30.05 169 TYR A CA 1
ATOM 1267 C C . TYR A 1 169 ? 6.391 8.863 31.148 1.00 33.91 169 TYR A C 1
ATOM 1268 O O . TYR A 1 169 ? 5.360 9.510 30.976 1.00 28.93 169 TYR A O 1
ATOM 1277 N N . TRP A 1 170 ? 6.469 7.560 30.874 1.00 35.07 170 TRP A N 1
ATOM 1278 C CA . TRP A 1 170 ? 5.340 6.863 30.249 1.00 32.29 170 TRP A CA 1
ATOM 1279 C C . TRP A 1 170 ? 4.092 6.992 31.103 1.00 37.66 170 TRP A C 1
ATOM 1280 O O . TRP A 1 170 ? 4.161 6.875 32.335 1.00 42.33 170 TRP A O 1
ATOM 1291 N N . GLY A 1 171 ? 2.953 7.239 30.458 1.00 38.37 171 GLY A N 1
ATOM 1292 C CA . GLY A 1 171 ? 1.694 7.406 31.180 1.00 45.36 171 GLY A CA 1
ATOM 1293 C C . GLY A 1 171 ? 1.656 8.642 32.077 1.00 50.54 171 GLY A C 1
ATOM 1294 O O . GLY A 1 171 ? 0.812 8.774 32.954 1.00 50.32 171 GLY A O 1
ATOM 1295 N N . THR A 1 172 ? 2.591 9.553 31.848 1.00 51.23 172 THR A N 1
ATOM 1296 C CA . THR A 1 172 ? 2.638 10.836 32.525 1.00 45.72 172 THR A CA 1
ATOM 1297 C C . THR A 1 172 ? 2.025 11.888 31.596 1.00 44.17 172 THR A C 1
ATOM 1298 O O . THR A 1 172 ? 1.982 11.692 30.393 1.00 44.58 172 THR A O 1
ATOM 1302 N N . PRO A 1 173 ? 1.507 12.986 32.162 1.00 48.35 173 PRO A N 1
ATOM 1303 C CA . PRO A 1 173 ? 0.971 14.093 31.358 1.00 43.24 173 PRO A CA 1
ATOM 1304 C C . PRO A 1 173 ? 1.961 14.607 30.325 1.00 43.66 173 PRO A C 1
ATOM 1305 O O . PRO A 1 173 ? 3.110 14.876 30.668 1.00 45.81 173 PRO A O 1
ATOM 1309 N N . ARG A 1 174 ? 1.509 14.755 29.081 1.00 42.06 174 ARG A N 1
ATOM 1310 C CA . ARG A 1 174 ? 2.414 15.090 27.985 1.00 45.33 174 ARG A CA 1
ATOM 1311 C C . ARG A 1 174 ? 2.829 16.553 27.987 1.00 46.22 174 ARG A C 1
ATOM 1312 O O . ARG A 1 174 ? 1.997 17.453 28.125 1.00 41.42 174 ARG A O 1
ATOM 1320 N N . ARG A 1 175 ? 4.135 16.763 27.836 1.00 50.73 175 ARG A N 1
ATOM 1321 C CA . ARG A 1 175 ? 4.737 18.083 27.879 1.00 54.67 175 ARG A CA 1
ATOM 1322 C C . ARG A 1 175 ? 5.183 18.473 26.476 1.00 61.68 175 ARG A C 1
ATOM 1323 O O . ARG A 1 175 ? 6.366 18.393 26.128 1.00 60.45 175 ARG A O 1
ATOM 1331 N N . VAL A 1 176 ? 4.213 18.864 25.659 1.00 62.93 176 VAL A N 1
ATOM 1332 C CA . VAL A 1 176 ? 4.500 19.375 24.328 1.00 63.35 176 VAL A CA 1
ATOM 1333 C C . VAL A 1 176 ? 3.581 20.542 24.008 1.00 64.89 176 VAL A C 1
ATOM 1334 O O . VAL A 1 176 ? 2.399 20.548 24.371 1.00 67.74 176 VAL A O 1
ATOM 1338 N N . ILE A 1 177 ? 4.140 21.544 23.347 1.00 61.76 177 ILE A N 1
ATOM 1339 C CA . ILE A 1 177 ? 3.345 22.679 22.918 1.00 68.73 177 ILE A CA 1
ATOM 1340 C C . ILE A 1 177 ? 3.345 22.804 21.398 1.00 78.28 177 ILE A C 1
ATOM 1341 O O . ILE A 1 177 ? 4.386 23.015 20.762 1.00 68.71 177 ILE A O 1
ATOM 1346 N N . LYS A 1 178 ? 2.159 22.624 20.829 1.00 91.39 178 LYS A N 1
ATOM 1347 C CA . LYS A 1 178 ? 1.931 22.873 19.422 1.00 95.53 178 LYS A CA 1
ATOM 1348 C C . LYS A 1 178 ? 1.854 24.380 19.261 1.00 99.42 178 LYS A C 1
ATOM 1349 O O . LYS A 1 178 ? 0.980 25.035 19.839 1.00 105.39 178 LYS A O 1
ATOM 1355 N N . GLU A 1 179 ? 2.795 24.932 18.505 1.00 92.03 179 GLU A N 1
ATOM 1356 C CA . GLU A 1 179 ? 2.822 26.365 18.268 1.00 82.07 179 GLU A CA 1
ATOM 1357 C C . GLU A 1 179 ? 2.409 26.674 16.837 1.00 67.96 179 GLU A C 1
ATOM 1358 O O . GLU A 1 179 ? 2.930 26.088 15.889 1.00 62.95 179 GLU A O 1
ATOM 1364 N N . SER A 1 180 ? 1.451 27.586 16.699 1.00 57.68 180 SER A N 1
ATOM 1365 C CA . SER A 1 180 ? 0.926 27.975 15.398 1.00 48.76 180 SER A CA 1
ATOM 1366 C C . SER A 1 180 ? 1.865 28.956 14.698 1.00 36.05 180 SER A C 1
ATOM 1367 O O . SER A 1 180 ? 1.912 30.140 15.048 1.00 32.93 180 SER A O 1
ATOM 1370 N N . VAL A 1 181 ? 2.618 28.462 13.719 1.00 27.26 181 VAL A N 1
ATOM 1371 C CA . VAL A 1 181 ? 3.522 29.316 12.952 1.00 30.05 181 VAL A CA 1
ATOM 1372 C C . VAL A 1 181 ? 3.336 29.085 11.465 1.00 28.96 181 VAL A C 1
ATOM 1373 O O . VAL A 1 181 ? 2.799 28.057 11.054 1.00 27.84 181 VAL A O 1
ATOM 1377 N N . PHE A 1 182 ? 3.792 30.040 10.662 1.00 29.16 182 PHE A N 1
ATOM 1378 C CA . PHE A 1 182 ? 3.902 29.840 9.220 1.00 25.46 182 PHE A CA 1
ATOM 1379 C C . PHE A 1 182 ? 5.182 29.049 8.913 1.00 26.98 182 PHE A C 1
ATOM 1380 O O . PHE A 1 182 ? 6.173 29.138 9.659 1.00 24.00 182 PHE A O 1
ATOM 1388 N N . TYR A 1 183 ? 5.155 28.274 7.827 1.00 21.68 183 TYR A N 1
ATOM 1389 C CA . TYR A 1 183 ? 6.337 27.546 7.360 1.00 19.64 183 TYR A CA 1
ATOM 1390 C C . TYR A 1 183 ? 6.768 28.116 6.012 1.00 19.83 183 TYR A C 1
ATOM 1391 O O . TYR A 1 183 ? 5.997 28.823 5.370 1.00 23.40 183 TYR A O 1
ATOM 1400 N N . ALA A 1 184 ? 7.978 27.786 5.578 1.00 18.20 184 ALA A N 1
ATOM 1401 C CA . ALA A 1 184 ? 8.501 28.237 4.294 1.00 17.26 184 ALA A CA 1
ATOM 1402 C C . ALA A 1 184 ? 8.029 27.340 3.156 1.00 24.87 184 ALA A C 1
ATOM 1403 O O . ALA A 1 184 ? 8.465 26.192 3.043 1.00 23.57 184 ALA A O 1
ATOM 1405 N N . ASP A 1 185 ? 7.151 27.873 2.314 1.00 20.51 185 ASP A N 1
ATOM 1406 C CA . ASP A 1 185 ? 6.550 27.125 1.211 1.00 28.17 185 ASP A CA 1
ATOM 1407 C C . ASP A 1 185 ? 6.867 27.764 -0.146 1.00 28.91 185 ASP A C 1
ATOM 1408 O O . ASP A 1 185 ? 6.412 28.877 -0.457 1.00 32.63 185 ASP A O 1
ATOM 1413 N N . LYS A 1 186 ? 7.627 27.059 -0.966 1.00 32.29 186 LYS A N 1
ATOM 1414 C CA . LYS A 1 186 ? 7.982 27.575 -2.284 1.00 34.04 186 LYS A CA 1
ATOM 1415 C C . LYS A 1 186 ? 6.756 27.921 -3.132 1.00 28.50 186 LYS A C 1
ATOM 1416 O O . LYS A 1 186 ? 6.736 28.938 -3.811 1.00 25.72 186 LYS A O 1
ATOM 1422 N N . TRP A 1 187 ? 5.733 27.076 -3.092 1.00 30.18 187 TRP A N 1
ATOM 1423 C CA . TRP A 1 187 ? 4.594 27.255 -3.985 1.00 28.86 187 TRP A CA 1
ATOM 1424 C C . TRP A 1 187 ? 3.899 28.610 -3.812 1.00 25.89 187 TRP A C 1
ATOM 1425 O O . TRP A 1 187 ? 3.256 29.088 -4.732 1.00 35.38 187 TRP A O 1
ATOM 1436 N N . SER A 1 188 ? 4.022 29.215 -2.635 1.00 19.95 188 SER A N 1
ATOM 1437 C CA . SER A 1 188 ? 3.235 30.396 -2.312 1.00 24.90 188 SER A CA 1
ATOM 1438 C C . SER A 1 188 ? 3.998 31.682 -2.552 1.00 20.30 188 SER A C 1
ATOM 1439 O O . SER A 1 188 ? 3.477 32.761 -2.332 1.00 20.21 188 SER A O 1
ATOM 1442 N N . TYR A 1 189 ? 5.230 31.566 -3.018 1.00 16.22 189 TYR A N 1
ATOM 1443 C CA . TYR A 1 189 ? 6.006 32.741 -3.364 1.00 21.58 189 TYR A CA 1
ATOM 1444 C C . TYR A 1 189 ? 5.239 33.817 -4.161 1.00 24.90 189 TYR A C 1
ATOM 1445 O O . TYR A 1 189 ? 5.300 34.987 -3.825 1.00 27.07 189 TYR A O 1
ATOM 1454 N N . PRO A 1 190 ? 4.544 33.424 -5.242 1.00 23.40 190 PRO A N 1
ATOM 1455 C CA . PRO A 1 190 ? 3.856 34.420 -6.079 1.00 21.46 190 PRO A CA 1
ATOM 1456 C C . PRO A 1 190 ? 2.529 34.894 -5.486 1.00 23.54 190 PRO A C 1
ATOM 1457 O O . PRO A 1 190 ? 1.830 35.723 -6.071 1.00 25.99 190 PRO A O 1
ATOM 1461 N N . PHE A 1 191 ? 2.181 34.360 -4.326 1.00 21.03 191 PHE A N 1
ATOM 1462 C CA . PHE A 1 191 ? 0.922 34.708 -3.699 1.00 23.14 191 PHE A CA 1
ATOM 1463 C C . PHE A 1 191 ? 1.123 35.795 -2.664 1.00 28.96 191 PHE A C 1
ATOM 1464 O O . PHE A 1 191 ? 2.216 35.973 -2.119 1.00 28.65 191 PHE A O 1
ATOM 1472 N N . THR A 1 192 ? 0.061 36.545 -2.427 1.00 26.69 192 THR A N 1
ATOM 1473 C CA . THR A 1 192 ? 0.070 37.546 -1.373 1.00 31.46 192 THR A CA 1
ATOM 1474 C C . THR A 1 192 ? 0.206 36.877 0.007 1.00 31.97 192 THR A C 1
ATOM 1475 O O . THR A 1 192 ? -0.135 35.702 0.187 1.00 20.91 192 THR A O 1
ATOM 1479 N N . TYR A 1 193 ? 0.731 37.625 0.969 1.00 34.54 193 TYR A N 1
ATOM 1480 C CA . TYR A 1 193 ? 0.863 37.147 2.344 1.00 33.27 193 TYR A CA 1
ATOM 1481 C C . TYR A 1 193 ? -0.391 36.438 2.851 1.00 35.50 193 TYR A C 1
ATOM 1482 O O . TYR A 1 193 ? -0.338 35.295 3.310 1.00 32.23 193 TYR A O 1
ATOM 1491 N N . ASP A 1 194 ? -1.525 37.120 2.809 1.00 36.09 194 ASP A N 1
ATOM 1492 C CA . ASP A 1 194 ? -2.740 36.468 3.260 1.00 44.16 194 ASP A CA 1
ATOM 1493 C C . ASP A 1 194 ? -3.273 35.549 2.153 1.00 54.37 194 ASP A C 1
ATOM 1494 O O . ASP A 1 194 ? -3.917 36.000 1.207 1.00 56.78 194 ASP A O 1
ATOM 1499 N N . ASN A 1 195 ? -2.972 34.258 2.259 1.00 56.44 195 ASN A N 1
ATOM 1500 C CA . ASN A 1 195 ? -3.338 33.318 1.208 1.00 60.63 195 ASN A CA 1
ATOM 1501 C C . ASN A 1 195 ? -3.789 31.965 1.737 1.00 62.97 195 ASN A C 1
ATOM 1502 O O . ASN A 1 195 ? -3.105 31.333 2.541 1.00 63.42 195 ASN A O 1
ATOM 1507 N N . VAL A 1 196 ? -4.945 31.520 1.268 1.00 57.81 196 VAL A N 1
ATOM 1508 C CA . VAL A 1 196 ? -5.464 30.221 1.655 1.00 57.65 196 VAL A CA 1
ATOM 1509 C C . VAL A 1 196 ? -4.482 29.105 1.310 1.00 49.56 196 VAL A C 1
ATOM 1510 O O . VAL A 1 196 ? -4.000 29.011 0.182 1.00 48.93 196 VAL A O 1
ATOM 1514 N N . ASP A 1 197 ? -4.176 28.270 2.295 1.00 43.25 197 ASP A N 1
ATOM 1515 C CA . ASP A 1 197 ? -3.378 27.077 2.063 1.00 44.78 197 ASP A CA 1
ATOM 1516 C C . ASP A 1 197 ? -4.324 25.905 1.750 1.00 39.27 197 ASP A C 1
ATOM 1517 O O . ASP A 1 197 ? -5.006 25.407 2.639 1.00 42.26 197 ASP A O 1
ATOM 1522 N N . PRO A 1 198 ? -4.386 25.478 0.477 1.00 30.50 198 PRO A N 1
ATOM 1523 C CA . PRO A 1 198 ? -5.377 24.477 0.057 1.00 37.88 198 PRO A CA 1
ATOM 1524 C C . PRO A 1 198 ? -5.254 23.099 0.739 1.00 52.63 198 PRO A C 1
ATOM 1525 O O . PRO A 1 198 ? -6.276 22.563 1.155 1.00 57.69 198 PRO A O 1
ATOM 1529 N N . TYR A 1 199 ? -4.049 22.536 0.848 1.00 55.51 199 TYR A N 1
ATOM 1530 C CA . TYR A 1 199 ? -3.873 21.237 1.516 1.00 48.80 199 TYR A CA 1
ATOM 1531 C C . TYR A 1 199 ? -2.895 21.299 2.691 1.00 37.68 199 TYR A C 1
ATOM 1532 O O . TYR A 1 199 ? -1.979 22.118 2.722 1.00 30.96 199 TYR A O 1
ATOM 1541 N N . LYS A 1 200 ? -3.088 20.413 3.654 1.00 39.89 200 LYS A N 1
ATOM 1542 C CA . LYS A 1 200 ? -2.114 20.230 4.716 1.00 40.75 200 LYS A CA 1
ATOM 1543 C C . LYS A 1 200 ? -1.422 18.904 4.434 1.00 32.63 200 LYS A C 1
ATOM 1544 O O . LYS A 1 200 ? -2.022 17.843 4.581 1.00 33.66 200 LYS A O 1
ATOM 1550 N N . ARG A 1 201 ? -0.169 18.954 4.004 1.00 26.52 201 ARG A N 1
ATOM 1551 C CA . ARG A 1 201 ? 0.513 17.728 3.616 1.00 31.33 201 ARG A CA 1
ATOM 1552 C C . ARG A 1 201 ? 1.380 17.185 4.756 1.00 27.04 201 ARG A C 1
ATOM 1553 O O . ARG A 1 201 ? 1.927 16.083 4.665 1.00 28.98 201 ARG A O 1
ATOM 1561 N N . THR A 1 202 ? 1.505 17.963 5.824 1.00 22.95 202 THR A N 1
ATOM 1562 C CA . THR A 1 202 ? 2.342 17.575 6.957 1.00 26.35 202 THR A CA 1
ATOM 1563 C C . THR A 1 202 ? 1.499 17.691 8.205 1.00 28.34 202 THR A C 1
ATOM 1564 O O . THR A 1 202 ? 0.864 18.711 8.424 1.00 30.67 202 THR A O 1
ATOM 1568 N N . VAL A 1 203 ? 1.435 16.622 8.991 1.00 27.83 203 VAL A N 1
ATOM 1569 C CA . VAL A 1 203 ? 0.552 16.607 10.150 1.00 22.20 203 VAL A CA 1
ATOM 1570 C C . VAL A 1 203 ? 1.225 16.024 11.381 1.00 24.96 203 VAL A C 1
ATOM 1571 O O . VAL A 1 203 ? 2.185 15.269 11.287 1.00 33.16 203 VAL A O 1
ATOM 1575 N N . LEU A 1 204 ? 0.701 16.393 12.540 1.00 25.93 204 LEU A N 1
ATOM 1576 C CA . LEU A 1 204 ? 1.197 15.919 13.817 1.00 21.82 204 LEU A CA 1
ATOM 1577 C C . LEU A 1 204 ? 0.484 14.639 14.192 1.00 29.11 204 LEU A C 1
ATOM 1578 O O . LEU A 1 204 ? -0.683 14.445 13.870 1.00 28.23 204 LEU A O 1
ATOM 1583 N N . ILE A 1 205 ? 1.195 13.768 14.889 1.00 24.76 205 ILE A N 1
ATOM 1584 C CA . ILE A 1 205 ? 0.569 12.669 15.577 1.00 16.63 205 ILE A CA 1
ATOM 1585 C C . ILE A 1 205 ? 0.669 12.983 17.057 1.00 27.49 205 ILE A C 1
ATOM 1586 O O . ILE A 1 205 ? 1.747 13.251 17.573 1.00 34.37 205 ILE A O 1
ATOM 1591 N N . THR A 1 206 ? -0.465 12.974 17.742 1.00 37.90 206 THR A N 1
ATOM 1592 C CA . THR A 1 206 ? -0.495 13.352 19.143 1.00 36.09 206 THR A CA 1
ATOM 1593 C C . THR A 1 206 ? -1.178 12.263 19.936 1.00 32.24 206 THR A C 1
ATOM 1594 O O . THR A 1 206 ? -2.387 12.321 20.151 1.00 32.61 206 THR A O 1
ATOM 1598 N N . PRO A 1 207 ? -0.401 11.265 20.380 1.00 28.13 207 PRO A N 1
ATOM 1599 C CA . PRO A 1 207 ? -0.895 10.162 21.196 1.00 29.39 207 PRO A CA 1
ATOM 1600 C C . PRO A 1 207 ? -1.299 10.647 22.584 1.00 35.70 207 PRO A C 1
ATOM 1601 O O . PRO A 1 207 ? -0.912 11.743 23.008 1.00 24.40 207 PRO A O 1
ATOM 1605 N N . HIS A 1 208 ? -2.080 9.827 23.280 1.00 44.41 208 HIS A N 1
ATOM 1606 C CA . HIS A 1 208 ? -2.439 10.101 24.669 1.00 49.63 208 HIS A CA 1
ATOM 1607 C C . HIS A 1 208 ? -2.265 8.844 25.508 1.00 46.59 208 HIS A C 1
ATOM 1608 O O . HIS A 1 208 ? -2.259 7.720 24.985 1.00 44.84 208 HIS A O 1
ATOM 1615 N N . GLY A 1 209 ? -2.105 9.039 26.811 1.00 39.04 209 GLY A N 1
ATOM 1616 C CA . GLY A 1 209 ? -1.972 7.922 27.724 1.00 35.59 209 GLY A CA 1
ATOM 1617 C C . GLY A 1 209 ? -0.593 7.295 27.713 1.00 39.23 209 GLY A C 1
ATOM 1618 O O . GLY A 1 209 ? 0.415 7.961 27.472 1.00 45.57 209 GLY A O 1
ATOM 1619 N N . LYS A 1 210 ? -0.561 5.993 27.957 1.00 44.10 210 LYS A N 1
ATOM 1620 C CA . LYS A 1 210 ? 0.680 5.272 28.212 1.00 47.09 210 LYS A CA 1
ATOM 1621 C C . LYS A 1 210 ? 1.545 5.010 26.981 1.00 37.30 210 LYS A C 1
ATOM 1622 O O . LYS A 1 210 ? 2.651 4.493 27.105 1.00 38.33 210 LYS A O 1
ATOM 1628 N N . ASP A 1 211 ? 1.047 5.350 25.798 1.00 38.82 211 ASP A N 1
ATOM 1629 C CA . ASP A 1 211 ? 1.841 5.243 24.566 1.00 33.53 211 ASP A CA 1
ATOM 1630 C C . ASP A 1 211 ? 3.218 5.877 24.764 1.00 36.15 211 ASP A C 1
ATOM 1631 O O . ASP A 1 211 ? 3.320 7.018 25.221 1.00 33.89 211 ASP A O 1
ATOM 1636 N N . PRO A 1 212 ? 4.288 5.148 24.408 1.00 31.30 212 PRO A N 1
ATOM 1637 C CA . PRO A 1 212 ? 5.635 5.698 24.602 1.00 24.03 212 PRO A CA 1
ATOM 1638 C C . PRO A 1 212 ? 5.986 6.801 23.605 1.00 27.01 212 PRO A C 1
ATOM 1639 O O . PRO A 1 212 ? 6.954 7.529 23.837 1.00 24.53 212 PRO A O 1
ATOM 1643 N N . VAL A 1 213 ? 5.234 6.918 22.512 1.00 23.31 213 VAL A N 1
ATOM 1644 C CA . VAL A 1 213 ? 5.449 8.021 21.585 1.00 22.61 213 VAL A CA 1
ATOM 1645 C C . VAL A 1 213 ? 5.041 9.338 22.248 1.00 27.21 213 VAL A C 1
ATOM 1646 O O . VAL A 1 213 ? 3.893 9.494 22.697 1.00 25.63 213 VAL A O 1
ATOM 1650 N N . LEU A 1 214 ? 5.988 10.269 22.332 1.00 24.89 214 LEU A N 1
ATOM 1651 C CA . LEU A 1 214 ? 5.697 11.616 22.828 1.00 28.72 214 LEU A CA 1
ATOM 1652 C C . LEU A 1 214 ? 4.854 12.354 21.807 1.00 26.32 214 LEU A C 1
ATOM 1653 O O . LEU A 1 214 ? 3.792 12.865 22.123 1.00 32.25 214 LEU A O 1
ATOM 1658 N N . VAL A 1 215 ? 5.334 12.384 20.571 1.00 18.91 215 VAL A N 1
ATOM 1659 C CA . VAL A 1 215 ? 4.700 13.162 19.530 1.00 19.13 215 VAL A CA 1
ATOM 1660 C C . VAL A 1 215 ? 5.290 12.690 18.210 1.00 23.36 215 VAL A C 1
ATOM 1661 O O . VAL A 1 215 ? 6.409 12.185 18.175 1.00 23.97 215 VAL A O 1
ATOM 1665 N N . GLY A 1 216 ? 4.547 12.842 17.122 1.00 21.34 216 GLY A N 1
ATOM 1666 C CA . GLY A 1 216 ? 5.048 12.419 15.833 1.00 15.05 216 GLY A CA 1
ATOM 1667 C C . GLY A 1 216 ? 4.633 13.367 14.733 1.00 22.75 216 GLY A C 1
ATOM 1668 O O . GLY A 1 216 ? 3.782 14.241 14.929 1.00 23.01 216 GLY A O 1
ATOM 1669 N N . ILE A 1 217 ? 5.228 13.183 13.562 1.00 20.89 217 ILE A N 1
ATOM 1670 C CA . ILE A 1 217 ? 4.937 14.026 12.410 1.00 19.46 217 ILE A CA 1
ATOM 1671 C C . ILE A 1 217 ? 4.912 13.147 11.191 1.00 17.18 217 ILE A C 1
ATOM 1672 O O . ILE A 1 217 ? 5.813 12.332 10.988 1.00 17.26 217 ILE A O 1
ATOM 1677 N N . ARG A 1 218 ? 3.886 13.307 10.373 1.00 16.57 218 ARG A N 1
ATOM 1678 C CA . ARG A 1 218 ? 3.793 12.550 9.138 1.00 13.32 218 ARG A CA 1
ATOM 1679 C C . ARG A 1 218 ? 3.791 13.489 7.946 1.00 21.79 218 ARG A C 1
ATOM 1680 O O . ARG A 1 218 ? 3.053 14.465 7.931 1.00 29.16 218 ARG A O 1
ATOM 1688 N N . GLY A 1 219 ? 4.607 13.197 6.939 1.00 18.16 219 GLY A N 1
ATOM 1689 C CA . GLY A 1 219 ? 4.616 14.034 5.757 1.00 22.53 219 GLY A CA 1
ATOM 1690 C C . GLY A 1 219 ? 5.342 13.456 4.568 1.00 24.56 219 GLY A C 1
ATOM 1691 O O . GLY A 1 219 ? 5.902 12.366 4.635 1.00 28.15 219 GLY A O 1
ATOM 1692 N N . ILE A 1 220 ? 5.351 14.203 3.473 1.00 23.55 220 ILE A N 1
ATOM 1693 C CA . ILE A 1 220 ? 5.947 13.722 2.234 1.00 23.57 220 ILE A CA 1
ATOM 1694 C C . ILE A 1 220 ? 7.325 14.309 1.964 1.00 24.28 220 ILE A C 1
ATOM 1695 O O . ILE A 1 220 ? 8.065 13.801 1.140 1.00 29.91 220 ILE A O 1
ATOM 1700 N N . ASP A 1 221 ? 7.685 15.375 2.665 1.00 27.72 221 ASP A N 1
ATOM 1701 C CA . ASP A 1 221 ? 8.937 16.056 2.367 1.00 21.90 221 ASP A CA 1
ATOM 1702 C C . ASP A 1 221 ? 9.771 16.257 3.628 1.00 20.73 221 ASP A C 1
ATOM 1703 O O . ASP A 1 221 ? 9.270 16.792 4.613 1.00 25.11 221 ASP A O 1
ATOM 1708 N N . VAL A 1 222 ? 11.049 15.863 3.595 1.00 16.00 222 VAL A N 1
ATOM 1709 C CA . VAL A 1 222 ? 11.861 15.887 4.817 1.00 13.60 222 VAL A CA 1
ATOM 1710 C C . VAL A 1 222 ? 12.210 17.307 5.258 1.00 25.18 222 VAL A C 1
ATOM 1711 O O . VAL A 1 222 ? 12.264 17.596 6.460 1.00 34.12 222 VAL A O 1
ATOM 1715 N N . GLY A 1 223 ? 12.441 18.192 4.290 1.00 15.63 223 GLY A N 1
ATOM 1716 C CA . GLY A 1 223 ? 12.627 19.609 4.593 1.00 17.11 223 GLY A CA 1
ATOM 1717 C C . GLY A 1 223 ? 11.479 20.163 5.421 1.00 17.68 223 GLY A C 1
ATOM 1718 O O . GLY A 1 223 ? 11.683 20.778 6.477 1.00 18.70 223 GLY A O 1
ATOM 1719 N N . LYS A 1 224 ? 10.262 19.911 4.950 1.00 19.58 224 LYS A N 1
ATOM 1720 C CA . LYS A 1 224 ? 9.058 20.321 5.666 1.00 17.57 224 LYS A CA 1
ATOM 1721 C C . LYS A 1 224 ? 8.891 19.615 7.031 1.00 26.14 224 LYS A C 1
ATOM 1722 O O . LYS A 1 224 ? 8.381 20.223 7.981 1.00 27.69 224 LYS A O 1
ATOM 1728 N N . ILE A 1 225 ? 9.314 18.347 7.126 1.00 23.08 225 ILE A N 1
ATOM 1729 C CA . ILE A 1 225 ? 9.233 17.608 8.386 1.00 15.98 225 ILE A CA 1
ATOM 1730 C C . ILE A 1 225 ? 10.134 18.271 9.435 1.00 19.58 225 ILE A C 1
ATOM 1731 O O . ILE A 1 225 ? 9.768 18.408 10.613 1.00 18.11 225 ILE A O 1
ATOM 1736 N N . LEU A 1 226 ? 11.329 18.642 8.991 1.00 20.16 226 LEU A N 1
ATOM 1737 C CA . LEU A 1 226 ? 12.319 19.301 9.834 1.00 24.05 226 LEU A CA 1
ATOM 1738 C C . LEU A 1 226 ? 11.867 20.686 10.301 1.00 21.55 226 LEU A C 1
ATOM 1739 O O . LEU A 1 226 ? 12.113 21.054 11.451 1.00 25.36 226 LEU A O 1
ATOM 1744 N N . GLN A 1 227 ? 11.219 21.447 9.414 1.00 17.46 227 GLN A N 1
ATOM 1745 C CA . GLN A 1 227 ? 10.662 22.766 9.794 1.00 24.34 227 GLN A CA 1
ATOM 1746 C C . GLN A 1 227 ? 9.674 22.561 10.931 1.00 21.90 227 GLN A C 1
ATOM 1747 O O . GLN A 1 227 ? 9.685 23.269 11.933 1.00 24.99 227 GLN A O 1
ATOM 1753 N N . VAL A 1 228 ? 8.814 21.563 10.770 1.00 20.66 228 VAL A N 1
ATOM 1754 C CA . VAL A 1 228 ? 7.789 21.326 11.766 1.00 20.78 228 VAL A CA 1
ATOM 1755 C C . VAL A 1 228 ? 8.417 20.848 13.073 1.00 22.90 228 VAL A C 1
ATOM 1756 O O . VAL A 1 228 ? 8.126 21.386 14.147 1.00 24.00 228 VAL A O 1
ATOM 1760 N N . PHE A 1 229 ? 9.331 19.895 12.955 1.00 14.22 229 PHE A N 1
ATOM 1761 C CA . PHE A 1 229 ? 9.985 19.300 14.105 1.00 15.90 229 PHE A CA 1
ATOM 1762 C C . PHE A 1 229 ? 10.731 20.327 14.974 1.00 21.05 229 PHE A C 1
ATOM 1763 O O . PHE A 1 229 ? 10.591 20.317 16.206 1.00 22.45 229 PHE A O 1
ATOM 1771 N N . GLU A 1 230 ? 11.526 21.199 14.347 1.00 21.85 230 GLU A N 1
ATOM 1772 C CA . GLU A 1 230 ? 12.305 22.199 15.098 1.00 23.14 230 GLU A CA 1
ATOM 1773 C C . GLU A 1 230 ? 11.433 23.192 15.851 1.00 21.46 230 GLU A C 1
ATOM 1774 O O . GLU A 1 230 ? 11.835 23.740 16.885 1.00 26.55 230 GLU A O 1
ATOM 1788 N N . ILE A 1 232 ? 8.413 22.497 17.092 1.00 22.62 232 ILE A N 1
ATOM 1789 C CA . ILE A 1 232 ? 7.669 21.894 18.186 1.00 20.40 232 ILE A CA 1
ATOM 1790 C C . ILE A 1 232 ? 8.354 22.153 19.532 1.00 22.24 232 ILE A C 1
ATOM 1791 O O . ILE A 1 232 ? 9.524 21.827 19.716 1.00 23.75 232 ILE A O 1
ATOM 1796 N N . LYS A 1 233 ? 7.620 22.720 20.476 1.00 30.88 233 LYS A N 1
ATOM 1797 C CA . LYS A 1 233 ? 8.150 22.908 21.817 1.00 30.63 233 LYS A CA 1
ATOM 1798 C C . LYS A 1 233 ? 8.076 21.616 22.626 1.00 34.93 233 LYS A C 1
ATOM 1799 O O . LYS A 1 233 ? 6.998 21.193 23.062 1.00 37.48 233 LYS A O 1
ATOM 1805 N N . ILE A 1 234 ? 9.227 20.983 22.814 1.00 36.96 234 ILE A N 1
ATOM 1806 C CA . ILE A 1 234 ? 9.306 19.758 23.598 1.00 41.52 234 ILE A CA 1
ATOM 1807 C C . ILE A 1 234 ? 9.804 20.092 24.999 1.00 46.04 234 ILE A C 1
ATOM 1808 O O . ILE A 1 234 ? 10.960 20.470 25.181 1.00 41.83 234 ILE A O 1
ATOM 1813 N N . GLU A 1 235 ? 8.918 19.961 25.980 1.00 49.91 235 GLU A N 1
ATOM 1814 C CA . GLU A 1 235 ? 9.215 20.352 27.352 1.00 54.92 235 GLU A CA 1
ATOM 1815 C C . GLU A 1 235 ? 9.815 19.227 28.194 1.00 54.32 235 GLU A C 1
ATOM 1816 O O . GLU A 1 235 ? 10.379 19.478 29.252 1.00 60.32 235 GLU A O 1
ATOM 1822 N N . GLU A 1 236 ? 9.674 17.987 27.745 1.00 46.77 236 GLU A N 1
ATOM 1823 C CA . GLU A 1 236 ? 10.338 16.884 28.423 1.00 43.22 236 GLU A CA 1
ATOM 1824 C C . GLU A 1 236 ? 11.462 16.357 27.550 1.00 41.13 236 GLU A C 1
ATOM 1825 O O . GLU A 1 236 ? 11.360 16.368 26.333 1.00 37.98 236 GLU A O 1
ATOM 1831 N N . PRO A 1 237 ? 12.547 15.899 28.176 1.00 43.74 237 PRO A N 1
ATOM 1832 C CA . PRO A 1 237 ? 13.638 15.310 27.404 1.00 44.49 237 PRO A CA 1
ATOM 1833 C C . PRO A 1 237 ? 13.187 13.945 26.873 1.00 44.02 237 PRO A C 1
ATOM 1834 O O . PRO A 1 237 ? 12.569 13.187 27.613 1.00 43.30 237 PRO A O 1
ATOM 1838 N N . ILE A 1 238 ? 13.469 13.654 25.608 1.00 43.01 238 ILE A N 1
ATOM 1839 C CA . ILE A 1 238 ? 13.050 12.396 25.007 1.00 44.14 238 ILE A CA 1
ATOM 1840 C C . ILE A 1 238 ? 14.178 11.370 24.983 1.00 37.45 238 ILE A C 1
ATOM 1841 O O . ILE A 1 238 ? 15.352 11.723 25.029 1.00 35.37 238 ILE A O 1
ATOM 1846 N N . GLU A 1 239 ? 13.817 10.094 24.918 1.00 24.08 239 GLU A N 1
ATOM 1847 C CA . GLU A 1 239 ? 14.819 9.048 24.800 1.00 24.26 239 GLU A CA 1
ATOM 1848 C C . GLU A 1 239 ? 15.566 9.215 23.479 1.00 25.74 239 GLU A C 1
ATOM 1849 O O . GLU A 1 239 ? 16.796 9.221 23.443 1.00 25.78 239 GLU A O 1
ATOM 1855 N N . PHE A 1 240 ? 14.806 9.338 22.399 1.00 16.94 240 PHE A N 1
ATOM 1856 C CA . PHE A 1 240 ? 15.369 9.479 21.072 1.00 21.87 240 PHE A CA 1
ATOM 1857 C C . PHE A 1 240 ? 14.205 9.687 20.120 1.00 21.04 240 PHE A C 1
ATOM 1858 O O . PHE A 1 240 ? 13.051 9.567 20.508 1.00 19.60 240 PHE A O 1
ATOM 1866 N N . PHE A 1 241 ? 14.503 10.039 18.884 1.00 17.84 241 PHE A N 1
ATOM 1867 C CA . PHE A 1 241 ? 13.473 10.015 17.870 1.00 18.73 241 PHE A CA 1
ATOM 1868 C C . PHE A 1 241 ? 13.944 9.125 16.712 1.00 19.56 241 PHE A C 1
ATOM 1869 O O . PHE A 1 241 ? 15.139 8.911 16.540 1.00 17.75 241 PHE A O 1
ATOM 1877 N N . GLN A 1 242 ? 13.002 8.588 15.947 1.00 17.90 242 GLN A N 1
ATOM 1878 C CA . GLN A 1 242 ? 13.333 7.764 14.789 1.00 14.46 242 GLN A CA 1
ATOM 1879 C C . GLN A 1 242 ? 12.495 8.191 13.616 1.00 12.62 242 GLN A C 1
ATOM 1880 O O . GLN A 1 242 ? 11.304 8.456 13.762 1.00 23.11 242 GLN A O 1
ATOM 1886 N N . VAL A 1 243 ? 13.122 8.257 12.452 1.00 17.01 243 VAL A N 1
ATOM 1887 C CA . VAL A 1 243 ? 12.425 8.480 11.190 1.00 18.24 243 VAL A CA 1
ATOM 1888 C C . VAL A 1 243 ? 12.106 7.136 10.522 1.00 21.57 243 VAL A C 1
ATOM 1889 O O . VAL A 1 243 ? 12.977 6.290 10.343 1.00 24.39 243 VAL A O 1
ATOM 1893 N N . TYR A 1 244 ? 10.838 6.959 10.180 1.00 18.58 244 TYR A N 1
ATOM 1894 C CA . TYR A 1 244 ? 10.337 5.773 9.508 1.00 14.37 244 TYR A CA 1
ATOM 1895 C C . TYR A 1 244 ? 9.780 6.206 8.167 1.00 15.07 244 TYR A C 1
ATOM 1896 O O . TYR A 1 244 ? 9.319 7.352 8.019 1.00 16.80 244 TYR A O 1
ATOM 1905 N N . LYS A 1 245 ? 9.814 5.310 7.189 1.00 14.00 245 LYS A N 1
ATOM 1906 C CA . LYS A 1 245 ? 8.944 5.452 6.034 1.00 15.92 245 LYS A CA 1
ATOM 1907 C C . LYS A 1 245 ? 7.774 4.489 6.240 1.00 22.91 245 LYS A C 1
ATOM 1908 O O . LYS A 1 245 ? 7.956 3.366 6.723 1.00 20.16 245 LYS A O 1
ATOM 1914 N N . THR A 1 246 ? 6.570 4.925 5.894 1.00 25.21 246 THR A N 1
ATOM 1915 C CA . THR A 1 246 ? 5.386 4.114 6.140 1.00 25.10 246 THR A CA 1
ATOM 1916 C C . THR A 1 246 ? 4.444 4.111 4.929 1.00 30.24 246 THR A C 1
ATOM 1917 O O . THR A 1 246 ? 4.501 5.016 4.097 1.00 27.34 246 THR A O 1
ATOM 1921 N N . ASN A 1 247 ? 3.582 3.093 4.845 1.00 22.62 247 ASN A N 1
ATOM 1922 C CA . ASN A 1 247 ? 2.599 2.995 3.766 1.00 20.69 247 ASN A CA 1
ATOM 1923 C C . ASN A 1 247 ? 1.355 3.827 4.037 1.00 21.75 247 ASN A C 1
ATOM 1924 O O . ASN A 1 247 ? 0.487 3.937 3.189 1.00 37.12 247 ASN A O 1
ATOM 1929 N N . GLN A 1 248 ? 1.248 4.399 5.225 1.00 26.24 248 GLN A N 1
ATOM 1930 C CA . GLN A 1 248 ? 0.107 5.262 5.535 1.00 25.65 248 GLN A CA 1
ATOM 1931 C C . GLN A 1 248 ? 0.226 6.629 4.848 1.00 33.35 248 GLN A C 1
ATOM 1932 O O . GLN A 1 248 ? 1.269 6.971 4.291 1.00 32.80 248 GLN A O 1
ATOM 1938 N N . ASN A 1 249 ? -0.852 7.404 4.877 1.00 38.82 249 ASN A N 1
ATOM 1939 C CA . ASN A 1 249 ? -0.826 8.768 4.347 1.00 39.03 249 ASN A CA 1
ATOM 1940 C C . ASN A 1 249 ? -1.308 9.768 5.400 1.00 31.35 249 ASN A C 1
ATOM 1941 O O . ASN A 1 249 ? -1.686 9.376 6.496 1.00 41.63 249 ASN A O 1
ATOM 1946 N N . THR A 1 250 ? -1.315 11.052 5.067 1.00 41.42 250 THR A N 1
ATOM 1947 C CA . THR A 1 250 ? -1.735 12.087 6.016 1.00 45.37 250 THR A CA 1
ATOM 1948 C C . THR A 1 250 ? -3.256 12.286 6.082 1.00 58.59 250 THR A C 1
ATOM 1949 O O . THR A 1 250 ? -3.990 11.962 5.141 1.00 65.67 250 THR A O 1
ATOM 1961 N N . LEU B 1 2 ? 7.972 41.966 1.465 1.00 23.48 2 LEU B N 1
ATOM 1962 C CA . LEU B 1 2 ? 9.145 41.292 2.034 1.00 23.92 2 LEU B CA 1
ATOM 1963 C C . LEU B 1 2 ? 9.825 42.119 3.117 1.00 23.29 2 LEU B C 1
ATOM 1964 O O . LEU B 1 2 ? 10.053 43.315 2.947 1.00 23.80 2 LEU B O 1
ATOM 1969 N N . ILE B 1 3 ? 10.154 41.485 4.234 1.00 24.68 3 ILE B N 1
ATOM 1970 C CA . ILE B 1 3 ? 11.056 42.123 5.181 1.00 19.06 3 ILE B CA 1
ATOM 1971 C C . ILE B 1 3 ? 12.223 41.196 5.488 1.00 20.26 3 ILE B C 1
ATOM 1972 O O . ILE B 1 3 ? 12.038 40.001 5.720 1.00 20.31 3 ILE B O 1
ATOM 1977 N N . HIS B 1 4 ? 13.432 41.746 5.436 1.00 21.62 4 HIS B N 1
ATOM 1978 C CA . HIS B 1 4 ? 14.628 41.003 5.802 1.00 21.32 4 HIS B CA 1
ATOM 1979 C C . HIS B 1 4 ? 15.153 41.575 7.110 1.00 20.69 4 HIS B C 1
ATOM 1980 O O . HIS B 1 4 ? 15.145 42.785 7.298 1.00 20.95 4 HIS B O 1
ATOM 1987 N N . ILE B 1 5 ? 15.603 40.703 7.997 1.00 16.98 5 ILE B N 1
ATOM 1988 C CA . ILE B 1 5 ? 16.217 41.087 9.247 1.00 20.58 5 ILE B CA 1
ATOM 1989 C C . ILE B 1 5 ? 17.622 40.525 9.321 1.00 19.11 5 ILE B C 1
ATOM 1990 O O . ILE B 1 5 ? 17.831 39.345 9.077 1.00 23.20 5 ILE B O 1
ATOM 1995 N N . GLY B 1 6 ? 18.592 41.350 9.679 1.00 24.04 6 GLY B N 1
ATOM 1996 C CA . GLY B 1 6 ? 19.959 40.873 9.811 1.00 20.75 6 GLY B CA 1
ATOM 1997 C C . GLY B 1 6 ? 20.440 41.070 11.236 1.00 28.93 6 GLY B C 1
ATOM 1998 O O . GLY B 1 6 ? 20.021 42.021 11.892 1.00 25.37 6 GLY B O 1
ATOM 1999 N N . ILE B 1 7 ? 21.296 40.176 11.732 1.00 30.87 7 ILE B N 1
ATOM 2000 C CA . ILE B 1 7 ? 21.842 40.336 13.083 1.00 33.24 7 ILE B CA 1
ATOM 2001 C C . ILE B 1 7 ? 23.342 40.101 13.102 1.00 30.89 7 ILE B C 1
ATOM 2002 O O . ILE B 1 7 ? 23.822 39.169 12.475 1.00 31.28 7 ILE B O 1
ATOM 2007 N N . ASP B 1 8 ? 24.087 40.962 13.793 1.00 29.71 8 ASP B N 1
ATOM 2008 C CA . ASP B 1 8 ? 25.514 40.714 13.999 1.00 41.66 8 ASP B CA 1
ATOM 2009 C C . ASP B 1 8 ? 25.953 41.096 15.418 1.00 47.30 8 ASP B C 1
ATOM 2010 O O . ASP B 1 8 ? 25.233 41.789 16.123 1.00 52.93 8 ASP B O 1
ATOM 2015 N N . ASP B 1 9 ? 27.123 40.618 15.829 1.00 54.87 9 ASP B N 1
ATOM 2016 C CA . ASP B 1 9 ? 27.630 40.809 17.189 1.00 70.23 9 ASP B CA 1
ATOM 2017 C C . ASP B 1 9 ? 26.524 40.881 18.242 1.00 72.51 9 ASP B C 1
ATOM 2018 O O . ASP B 1 9 ? 26.502 40.102 19.195 1.00 71.77 9 ASP B O 1
ATOM 2031 N N . CYS B 1 17 ? 26.000 33.989 20.938 1.00 42.84 17 CYS B N 1
ATOM 2032 C CA . CYS B 1 17 ? 24.579 34.295 20.988 1.00 34.48 17 CYS B CA 1
ATOM 2033 C C . CYS B 1 17 ? 23.957 34.792 19.675 1.00 27.35 17 CYS B C 1
ATOM 2034 O O . CYS B 1 17 ? 22.742 34.857 19.562 1.00 36.98 17 CYS B O 1
ATOM 2048 N N . THR B 1 19 ? 23.731 33.275 16.547 1.00 27.39 19 THR B N 1
ATOM 2049 C CA . THR B 1 19 ? 22.868 32.223 15.985 1.00 20.63 19 THR B CA 1
ATOM 2050 C C . THR B 1 19 ? 21.708 31.859 16.925 1.00 22.25 19 THR B C 1
ATOM 2051 O O . THR B 1 19 ? 20.573 31.644 16.482 1.00 24.69 19 THR B O 1
ATOM 2055 N N . TYR B 1 20 ? 21.999 31.842 18.222 1.00 20.89 20 TYR B N 1
ATOM 2056 C CA . TYR B 1 20 ? 20.996 31.626 19.257 1.00 23.19 20 TYR B CA 1
ATOM 2057 C C . TYR B 1 20 ? 19.867 32.664 19.188 1.00 24.47 20 TYR B C 1
ATOM 2058 O O . TYR B 1 20 ? 18.685 32.320 19.138 1.00 27.75 20 TYR B O 1
ATOM 2067 N N . ILE B 1 21 ? 20.251 33.939 19.201 1.00 22.97 21 ILE B N 1
ATOM 2068 C CA . ILE B 1 21 ? 19.307 35.038 19.084 1.00 21.08 21 ILE B CA 1
ATOM 2069 C C . ILE B 1 21 ? 18.601 35.017 17.726 1.00 26.94 21 ILE B C 1
ATOM 2070 O O . ILE B 1 21 ? 17.392 35.209 17.653 1.00 29.89 21 ILE B O 1
ATOM 2075 N N . GLY B 1 22 ? 19.352 34.759 16.656 1.00 24.19 22 GLY B N 1
ATOM 2076 C CA . GLY B 1 22 ? 18.764 34.643 15.332 1.00 17.18 22 GLY B CA 1
ATOM 2077 C C . GLY B 1 22 ? 17.701 33.563 15.240 1.00 20.17 22 GLY B C 1
ATOM 2078 O O . GLY B 1 22 ? 16.672 33.751 14.582 1.00 23.64 22 GLY B O 1
ATOM 2079 N N . ALA B 1 23 ? 17.942 32.428 15.894 1.00 16.58 23 ALA B N 1
ATOM 2080 C CA . ALA B 1 23 ? 16.988 31.319 15.861 1.00 16.64 23 ALA B CA 1
ATOM 2081 C C . ALA B 1 23 ? 15.695 31.705 16.559 1.00 24.98 23 ALA B C 1
ATOM 2082 O O . ALA B 1 23 ? 14.590 31.446 16.056 1.00 28.54 23 ALA B O 1
ATOM 2084 N N . ILE B 1 24 ? 15.842 32.325 17.731 1.00 25.21 24 ILE B N 1
ATOM 2085 C CA . ILE B 1 24 ? 14.704 32.847 18.474 1.00 18.46 24 ILE B CA 1
ATOM 2086 C C . ILE B 1 24 ? 13.933 33.875 17.641 1.00 22.64 24 ILE B C 1
ATOM 2087 O O . ILE B 1 24 ? 12.708 33.832 17.565 1.00 23.46 24 ILE B O 1
ATOM 2092 N N . LEU B 1 25 ? 14.647 34.793 17.003 1.00 21.48 25 LEU B N 1
ATOM 2093 C CA . LEU B 1 25 ? 13.994 35.728 16.088 1.00 23.35 25 LEU B CA 1
ATOM 2094 C C . LEU B 1 25 ? 13.195 35.003 15.010 1.00 19.79 25 LEU B C 1
ATOM 2095 O O . LEU B 1 25 ? 12.018 35.304 14.773 1.00 20.50 25 LEU B O 1
ATOM 2100 N N . TYR B 1 26 ? 13.838 34.045 14.350 1.00 20.40 26 TYR B N 1
ATOM 2101 C CA . TYR B 1 26 ? 13.167 33.265 13.322 1.00 18.38 26 TYR B CA 1
ATOM 2102 C C . TYR B 1 26 ? 11.920 32.527 13.843 1.00 20.74 26 TYR B C 1
ATOM 2103 O O . TYR B 1 26 ? 10.883 32.495 13.176 1.00 24.11 26 TYR B O 1
ATOM 2112 N N . ARG B 1 27 ? 12.010 31.948 15.038 1.00 23.19 27 ARG B N 1
ATOM 2113 C CA . ARG B 1 27 ? 10.875 31.201 15.598 1.00 23.68 27 ARG B CA 1
ATOM 2114 C C . ARG B 1 27 ? 9.713 32.131 15.963 1.00 25.62 27 ARG B C 1
ATOM 2115 O O . ARG B 1 27 ? 8.561 31.855 15.643 1.00 29.09 27 ARG B O 1
ATOM 2123 N N . GLU B 1 28 ? 10.024 33.237 16.628 1.00 21.51 28 GLU B N 1
ATOM 2124 C CA . GLU B 1 28 ? 9.017 34.227 17.012 1.00 22.56 28 GLU B CA 1
ATOM 2125 C C . GLU B 1 28 ? 8.323 34.926 15.840 1.00 24.65 28 GLU B C 1
ATOM 2126 O O . GLU B 1 28 ? 7.102 35.104 15.854 1.00 28.86 28 GLU B O 1
ATOM 2132 N N . ILE B 1 29 ? 9.091 35.351 14.844 1.00 22.09 29 ILE B N 1
ATOM 2133 C CA . ILE B 1 29 ? 8.507 36.078 13.714 1.00 19.75 29 ILE B CA 1
ATOM 2134 C C . ILE B 1 29 ? 7.649 35.131 12.840 1.00 22.30 29 ILE B C 1
ATOM 2135 O O . ILE B 1 29 ? 6.704 35.563 12.184 1.00 24.53 29 ILE B O 1
ATOM 2140 N N . SER B 1 30 ? 7.947 33.833 12.883 1.00 26.34 30 SER B N 1
ATOM 2141 C CA . SER B 1 30 ? 7.142 32.842 12.149 1.00 18.36 30 SER B CA 1
ATOM 2142 C C . SER B 1 30 ? 5.701 32.776 12.657 1.00 23.74 30 SER B C 1
ATOM 2143 O O . SER B 1 30 ? 4.810 32.314 11.948 1.00 18.35 30 SER B O 1
ATOM 2146 N N . LYS B 1 31 ? 5.477 33.240 13.884 1.00 20.65 31 LYS B N 1
ATOM 2147 C CA . LYS B 1 31 ? 4.127 33.315 14.426 1.00 24.63 31 LYS B CA 1
ATOM 2148 C C . LYS B 1 31 ? 3.246 34.329 13.701 1.00 25.98 31 LYS B C 1
ATOM 2149 O O . LYS B 1 31 ? 2.026 34.263 13.778 1.00 29.09 31 LYS B O 1
ATOM 2155 N N . ILE B 1 32 ? 3.860 35.287 13.020 1.00 22.57 32 ILE B N 1
ATOM 2156 C CA . ILE B 1 32 ? 3.087 36.372 12.429 1.00 26.27 32 ILE B CA 1
ATOM 2157 C C . ILE B 1 32 ? 3.391 36.584 10.944 1.00 27.93 32 ILE B C 1
ATOM 2158 O O . ILE B 1 32 ? 2.556 37.082 10.191 1.00 20.31 32 ILE B O 1
ATOM 2163 N N . ALA B 1 33 ? 4.577 36.162 10.521 1.00 22.38 33 ALA B N 1
ATOM 2164 C CA . ALA B 1 33 ? 4.975 36.350 9.138 1.00 22.69 33 ALA B CA 1
ATOM 2165 C C . ALA B 1 33 ? 5.424 35.031 8.491 1.00 24.99 33 ALA B C 1
ATOM 2166 O O . ALA B 1 33 ? 5.810 34.081 9.172 1.00 23.00 33 ALA B O 1
ATOM 2168 N N . GLU B 1 34 ? 5.361 34.971 7.169 1.00 24.86 34 GLU B N 1
ATOM 2169 C CA . GLU B 1 34 ? 5.674 33.736 6.448 1.00 21.10 34 GLU B CA 1
ATOM 2170 C C . GLU B 1 34 ? 7.120 33.726 5.997 1.00 22.44 34 GLU B C 1
ATOM 2171 O O . GLU B 1 34 ? 7.523 34.537 5.156 1.00 27.68 34 GLU B O 1
ATOM 2177 N N . PRO B 1 35 ? 7.920 32.810 6.554 1.00 21.87 35 PRO B N 1
ATOM 2178 C CA . PRO B 1 35 ? 9.345 32.851 6.211 1.00 14.76 35 PRO B CA 1
ATOM 2179 C C . PRO B 1 35 ? 9.550 32.387 4.772 1.00 18.33 35 PRO B C 1
ATOM 2180 O O . PRO B 1 35 ? 8.776 31.556 4.300 1.00 21.32 35 PRO B O 1
ATOM 2184 N N . LEU B 1 36 ? 10.576 32.901 4.097 1.00 16.89 36 LEU B N 1
ATOM 2185 C CA . LEU B 1 36 ? 10.880 32.499 2.729 1.00 15.26 36 LEU B CA 1
ATOM 2186 C C . LEU B 1 36 ? 11.690 31.205 2.627 1.00 21.78 36 LEU B C 1
ATOM 2187 O O . LEU B 1 36 ? 11.645 30.494 1.617 1.00 16.51 36 LEU B O 1
ATOM 2192 N N . ASP B 1 37 ? 12.444 30.916 3.676 1.00 20.19 37 ASP B N 1
ATOM 2193 C CA . ASP B 1 37 ? 13.374 29.809 3.669 1.00 21.86 37 ASP B CA 1
ATOM 2194 C C . ASP B 1 37 ? 13.877 29.704 5.105 1.00 24.56 37 ASP B C 1
ATOM 2195 O O . ASP B 1 37 ? 13.566 30.575 5.921 1.00 22.71 37 ASP B O 1
ATOM 2200 N N . PHE B 1 38 ? 14.643 28.660 5.409 1.00 18.44 38 PHE B N 1
ATOM 2201 C CA . PHE B 1 38 ? 15.383 28.609 6.658 1.00 11.14 38 PHE B CA 1
ATOM 2202 C C . PHE B 1 38 ? 16.222 29.878 6.750 1.00 22.19 38 PHE B C 1
ATOM 2203 O O . PHE B 1 38 ? 16.616 30.433 5.721 1.00 20.87 38 PHE B O 1
ATOM 2211 N N . PRO B 1 39 ? 16.497 30.346 7.983 1.00 22.28 39 PRO B N 1
ATOM 2212 C CA . PRO B 1 39 ? 17.389 31.496 8.197 1.00 16.59 39 PRO B CA 1
ATOM 2213 C C . PRO B 1 39 ? 18.809 31.212 7.692 1.00 15.30 39 PRO B C 1
ATOM 2214 O O . PRO B 1 39 ? 19.213 30.058 7.604 1.00 18.39 39 PRO B O 1
ATOM 2218 N N . ARG B 1 40 ? 19.562 32.250 7.385 1.00 14.63 40 ARG B N 1
ATOM 2219 C CA . ARG B 1 40 ? 20.888 32.069 6.818 1.00 19.77 40 ARG B CA 1
ATOM 2220 C C . ARG B 1 40 ? 21.991 32.526 7.742 1.00 20.69 40 ARG B C 1
ATOM 2221 O O . ARG B 1 40 ? 21.902 33.570 8.380 1.00 25.97 40 ARG B O 1
ATOM 2229 N N . LEU B 1 41 ? 23.042 31.721 7.781 1.00 19.95 41 LEU B N 1
ATOM 2230 C CA . LEU B 1 41 ? 24.183 31.960 8.635 1.00 20.42 41 LEU B CA 1
ATOM 2231 C C . LEU B 1 41 ? 25.318 32.274 7.696 1.00 26.96 41 LEU B C 1
ATOM 2232 O O . LEU B 1 41 ? 25.677 31.455 6.856 1.00 29.27 41 LEU B O 1
ATOM 2237 N N . ILE B 1 42 ? 25.870 33.472 7.812 1.00 24.20 42 ILE B N 1
ATOM 2238 C CA . ILE B 1 42 ? 26.843 33.929 6.844 1.00 22.62 42 ILE B CA 1
ATOM 2239 C C . ILE B 1 42 ? 28.182 34.225 7.510 1.00 27.31 42 ILE B C 1
ATOM 2240 O O . ILE B 1 42 ? 28.268 35.078 8.393 1.00 33.07 42 ILE B O 1
ATOM 2245 N N . ARG B 1 43 ? 29.221 33.506 7.096 1.00 29.90 43 ARG B N 1
ATOM 2246 C CA . ARG B 1 43 ? 30.571 33.762 7.592 1.00 35.48 43 ARG B CA 1
ATOM 2247 C C . ARG B 1 43 ? 31.395 34.524 6.539 1.00 32.02 43 ARG B C 1
ATOM 2248 O O . ARG B 1 43 ? 31.457 34.117 5.383 1.00 32.29 43 ARG B O 1
ATOM 2256 N N . LEU B 1 44 ? 32.011 35.636 6.937 1.00 34.86 44 LEU B N 1
ATOM 2257 C CA . LEU B 1 44 ? 32.664 36.534 5.977 1.00 38.11 44 LEU B CA 1
ATOM 2258 C C . LEU B 1 44 ? 34.056 36.070 5.592 1.00 41.39 44 LEU B C 1
ATOM 2259 O O . LEU B 1 44 ? 34.476 36.223 4.452 1.00 41.86 44 LEU B O 1
ATOM 2264 N N . ASN B 1 45 ? 34.772 35.505 6.552 1.00 50.65 45 ASN B N 1
ATOM 2265 C CA . ASN B 1 45 ? 36.129 35.052 6.307 1.00 58.71 45 ASN B CA 1
ATOM 2266 C C . ASN B 1 45 ? 36.326 33.646 6.855 1.00 60.89 45 ASN B C 1
ATOM 2267 O O . ASN B 1 45 ? 36.179 33.426 8.053 1.00 58.20 45 ASN B O 1
ATOM 2272 N N . PRO B 1 46 ? 36.651 32.685 5.974 1.00 72.58 46 PRO B N 1
ATOM 2273 C CA . PRO B 1 46 ? 36.941 31.304 6.391 1.00 77.55 46 PRO B CA 1
ATOM 2274 C C . PRO B 1 46 ? 38.218 31.196 7.234 1.00 83.85 46 PRO B C 1
ATOM 2275 O O . PRO B 1 46 ? 38.329 30.291 8.065 1.00 87.06 46 PRO B O 1
ATOM 2279 N N . ASN B 1 47 ? 39.159 32.114 7.027 1.00 82.85 47 ASN B N 1
ATOM 2280 C CA . ASN B 1 47 ? 40.409 32.124 7.782 1.00 83.15 47 ASN B CA 1
ATOM 2281 C C . ASN B 1 47 ? 40.237 32.759 9.160 1.00 88.16 47 ASN B C 1
ATOM 2282 O O . ASN B 1 47 ? 41.217 33.101 9.819 1.00 91.06 47 ASN B O 1
ATOM 2287 N N . VAL B 1 48 ? 38.987 32.915 9.587 1.00 91.73 48 VAL B N 1
ATOM 2288 C CA . VAL B 1 48 ? 38.657 33.662 10.801 1.00 99.01 48 VAL B CA 1
ATOM 2289 C C . VAL B 1 48 ? 37.488 32.974 11.528 1.00 105.31 48 VAL B C 1
ATOM 2290 O O . VAL B 1 48 ? 36.623 32.373 10.880 1.00 106.18 48 VAL B O 1
ATOM 2294 N N . PRO B 1 49 ? 37.465 33.040 12.875 1.00 109.05 49 PRO B N 1
ATOM 2295 C CA . PRO B 1 49 ? 36.447 32.322 13.662 1.00 111.15 49 PRO B CA 1
ATOM 2296 C C . PRO B 1 49 ? 35.033 32.883 13.519 1.00 112.97 49 PRO B C 1
ATOM 2297 O O . PRO B 1 49 ? 34.844 34.089 13.697 1.00 118.04 49 PRO B O 1
ATOM 2301 N N . TYR B 1 50 ? 34.052 32.031 13.219 1.00 108.38 50 TYR B N 1
ATOM 2302 C CA . TYR B 1 50 ? 32.662 32.473 13.289 1.00 103.29 50 TYR B CA 1
ATOM 2303 C C . TYR B 1 50 ? 32.243 32.590 14.744 1.00 110.30 50 TYR B C 1
ATOM 2304 O O . TYR B 1 50 ? 31.405 31.830 15.237 1.00 113.31 50 TYR B O 1
ATOM 2313 N N . LYS B 1 51 ? 32.870 33.518 15.445 1.00 111.33 51 LYS B N 1
ATOM 2314 C CA . LYS B 1 51 ? 32.299 34.024 16.666 1.00 109.69 51 LYS B CA 1
ATOM 2315 C C . LYS B 1 51 ? 31.859 35.402 16.249 1.00 105.24 51 LYS B C 1
ATOM 2316 O O . LYS B 1 51 ? 31.408 35.619 15.117 1.00 99.42 51 LYS B O 1
ATOM 2322 N N . THR B 1 52 ? 32.012 36.334 17.174 1.00 105.58 52 THR B N 1
ATOM 2323 C CA . THR B 1 52 ? 32.012 37.739 16.851 1.00 106.28 52 THR B CA 1
ATOM 2324 C C . THR B 1 52 ? 33.473 37.967 16.411 1.00 109.17 52 THR B C 1
ATOM 2325 O O . THR B 1 52 ? 34.250 37.007 16.406 1.00 108.61 52 THR B O 1
ATOM 2329 N N . ARG B 1 53 ? 33.871 39.178 16.013 1.00 109.68 53 ARG B N 1
ATOM 2330 C CA . ARG B 1 53 ? 33.026 40.362 15.945 1.00 106.32 53 ARG B CA 1
ATOM 2331 C C . ARG B 1 53 ? 32.966 40.849 14.503 1.00 101.88 53 ARG B C 1
ATOM 2332 O O . ARG B 1 53 ? 33.984 41.222 13.919 1.00 102.58 53 ARG B O 1
ATOM 2340 N N . GLY B 1 54 ? 31.770 40.831 13.927 1.00 98.28 54 GLY B N 1
ATOM 2341 C CA . GLY B 1 54 ? 31.583 41.262 12.555 1.00 92.09 54 GLY B CA 1
ATOM 2342 C C . GLY B 1 54 ? 31.802 40.149 11.548 1.00 82.74 54 GLY B C 1
ATOM 2343 O O . GLY B 1 54 ? 31.399 40.277 10.394 1.00 84.26 54 GLY B O 1
ATOM 2344 N N . ASN B 1 55 ? 32.433 39.058 11.981 1.00 75.80 55 ASN B N 1
ATOM 2345 C CA . ASN B 1 55 ? 32.744 37.943 11.077 1.00 67.26 55 ASN B CA 1
ATOM 2346 C C . ASN B 1 55 ? 31.578 36.988 10.816 1.00 61.20 55 ASN B C 1
ATOM 2347 O O . ASN B 1 55 ? 31.393 36.525 9.689 1.00 56.54 55 ASN B O 1
ATOM 2352 N N . GLY B 1 56 ? 30.807 36.688 11.860 1.00 60.07 56 GLY B N 1
ATOM 2353 C CA . GLY B 1 56 ? 29.663 35.798 11.735 1.00 54.57 56 GLY B CA 1
ATOM 2354 C C . GLY B 1 56 ? 28.319 36.493 11.872 1.00 46.53 56 GLY B C 1
ATOM 2355 O O . GLY B 1 56 ? 28.022 37.093 12.910 1.00 54.06 56 GLY B O 1
ATOM 2356 N N . ALA B 1 57 ? 27.494 36.421 10.832 1.00 31.63 57 ALA B N 1
ATOM 2357 C CA . ALA B 1 57 ? 26.194 37.083 10.900 1.00 31.40 57 ALA B CA 1
ATOM 2358 C C . ALA B 1 57 ? 25.039 36.202 10.463 1.00 22.44 57 ALA B C 1
ATOM 2359 O O . ALA B 1 57 ? 25.232 35.199 9.801 1.00 25.64 57 ALA B O 1
ATOM 2361 N N . VAL B 1 58 ? 23.835 36.624 10.812 1.00 20.14 58 VAL B N 1
ATOM 2362 C CA . VAL B 1 58 ? 22.627 35.870 10.545 1.00 20.97 58 VAL B CA 1
ATOM 2363 C C . VAL B 1 58 ? 21.561 36.739 9.904 1.00 24.44 58 VAL B C 1
ATOM 2364 O O . VAL B 1 58 ? 21.360 37.880 10.317 1.00 27.96 58 VAL B O 1
ATOM 2368 N N . ALA B 1 59 ? 20.870 36.212 8.902 1.00 14.01 59 ALA B N 1
ATOM 2369 C CA . ALA B 1 59 ? 19.721 36.932 8.371 1.00 20.54 59 ALA B CA 1
ATOM 2370 C C . ALA B 1 59 ? 18.553 35.981 8.115 1.00 22.07 59 ALA B C 1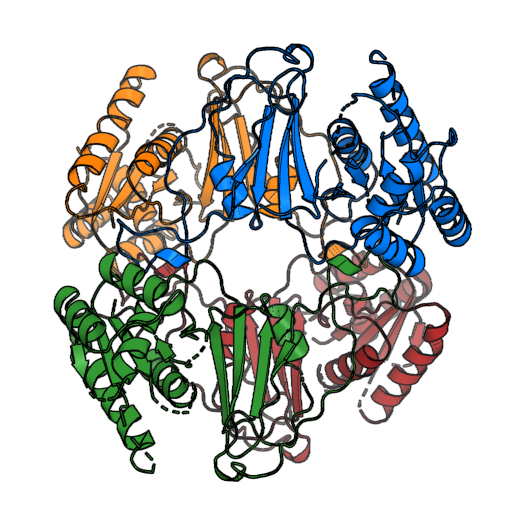
ATOM 2371 O O . ALA B 1 59 ? 18.686 34.774 8.270 1.00 23.00 59 ALA B O 1
ATOM 2381 N N . SER B 1 61 ? 14.339 36.154 5.947 1.00 21.51 61 SER B N 1
ATOM 2382 C CA . SER B 1 61 ? 13.450 36.914 5.108 1.00 17.91 61 SER B CA 1
ATOM 2383 C C . SER B 1 61 ? 12.033 36.419 5.324 1.00 26.07 61 SER B C 1
ATOM 2384 O O . SER B 1 61 ? 11.786 35.204 5.354 1.00 27.19 61 SER B O 1
ATOM 2387 N N . PHE B 1 62 ? 11.111 37.366 5.474 1.00 21.14 62 PHE B N 1
ATOM 2388 C CA . PHE B 1 62 ? 9.712 37.052 5.724 1.00 19.70 62 PHE B CA 1
ATOM 2389 C C . PHE B 1 62 ? 8.792 37.771 4.744 1.00 22.30 62 PHE B C 1
ATOM 2390 O O . PHE B 1 62 ? 9.106 38.850 4.241 1.00 26.69 62 PHE B O 1
ATOM 2398 N N . LYS B 1 63 ? 7.664 37.144 4.460 1.00 26.06 63 LYS B N 1
ATOM 2399 C CA . LYS B 1 63 ? 6.604 37.791 3.730 1.00 23.42 63 LYS B CA 1
ATOM 2400 C C . LYS B 1 63 ? 5.584 38.201 4.767 1.00 23.37 63 LYS B C 1
ATOM 2401 O O . LYS B 1 63 ? 5.235 37.412 5.646 1.00 26.99 63 LYS B O 1
ATOM 2407 N N . ILE B 1 64 ? 5.130 39.449 4.660 1.00 26.19 64 ILE B N 1
ATOM 2408 C CA . ILE B 1 64 ? 4.181 40.043 5.584 1.00 29.05 64 ILE B CA 1
ATOM 2409 C C . ILE B 1 64 ? 3.382 41.091 4.798 1.00 31.65 64 ILE B C 1
ATOM 2410 O O . ILE B 1 64 ? 3.854 41.585 3.774 1.00 31.06 64 ILE B O 1
ATOM 2415 N N . ASP B 1 65 ? 2.163 41.402 5.226 1.00 34.69 65 ASP B N 1
ATOM 2416 C CA . ASP B 1 65 ? 1.413 42.463 4.538 1.00 34.22 65 ASP B CA 1
ATOM 2417 C C . ASP B 1 65 ? 1.860 43.850 4.997 1.00 37.36 65 ASP B C 1
ATOM 2418 O O . ASP B 1 65 ? 2.281 44.027 6.145 1.00 33.90 65 ASP B O 1
ATOM 2423 N N . GLU B 1 66 ? 1.790 44.816 4.082 1.00 35.92 66 GLU B N 1
ATOM 2424 C CA . GLU B 1 66 ? 2.180 46.203 4.371 1.00 39.88 66 GLU B CA 1
ATOM 2425 C C . GLU B 1 66 ? 1.760 46.646 5.775 1.00 30.97 66 GLU B C 1
ATOM 2426 O O . GLU B 1 66 ? 2.538 47.270 6.478 1.00 24.28 66 GLU B O 1
ATOM 2432 N N . GLU B 1 67 ? 0.544 46.290 6.179 1.00 33.82 67 GLU B N 1
ATOM 2433 C CA . GLU B 1 67 ? -0.015 46.714 7.472 1.00 46.22 67 GLU B CA 1
ATOM 2434 C C . GLU B 1 67 ? 0.818 46.309 8.692 1.00 46.02 67 GLU B C 1
ATOM 2435 O O . GLU B 1 67 ? 0.843 47.017 9.686 1.00 49.00 67 GLU B O 1
ATOM 2441 N N . LYS B 1 68 ? 1.496 45.171 8.619 1.00 40.31 68 LYS B N 1
ATOM 2442 C CA . LYS B 1 68 ? 2.172 44.641 9.794 1.00 40.60 68 LYS B CA 1
ATOM 2443 C C . LYS B 1 68 ? 3.690 44.789 9.766 1.00 39.18 68 LYS B C 1
ATOM 2444 O O . LYS B 1 68 ? 4.379 44.238 10.617 1.00 41.61 68 LYS B O 1
ATOM 2450 N N . ILE B 1 69 ? 4.215 45.525 8.795 1.00 36.46 69 ILE B N 1
ATOM 2451 C CA . ILE B 1 69 ? 5.661 45.704 8.694 1.00 36.53 69 ILE B CA 1
ATOM 2452 C C . ILE B 1 69 ? 6.249 46.262 9.991 1.00 37.03 69 ILE B C 1
ATOM 2453 O O . ILE B 1 69 ? 7.287 45.806 10.466 1.00 33.03 69 ILE B O 1
ATOM 2458 N N . LYS B 1 70 ? 5.588 47.264 10.553 1.00 41.92 70 LYS B N 1
ATOM 2459 C CA . LYS B 1 70 ? 6.092 47.905 11.758 1.00 43.96 70 LYS B CA 1
ATOM 2460 C C . LYS B 1 70 ? 5.997 46.958 12.952 1.00 36.22 70 LYS B C 1
ATOM 2461 O O . LYS B 1 70 ? 6.841 46.978 13.846 1.00 36.71 70 LYS B O 1
ATOM 2467 N N . GLU B 1 71 ? 4.972 46.118 12.962 1.00 28.97 71 GLU B N 1
ATOM 2468 C CA . GLU B 1 71 ? 4.820 45.155 14.041 1.00 33.10 71 GLU B CA 1
ATOM 2469 C C . GLU B 1 71 ? 6.021 44.219 14.035 1.00 33.14 71 GLU B C 1
ATOM 2470 O O . GLU B 1 71 ? 6.549 43.857 15.084 1.00 40.08 71 GLU B O 1
ATOM 2476 N N . VAL B 1 72 ? 6.464 43.827 12.849 1.00 29.15 72 VAL B N 1
ATOM 2477 C CA . VAL B 1 72 ? 7.597 42.930 12.789 1.00 28.39 72 VAL B CA 1
ATOM 2478 C C . VAL B 1 72 ? 8.808 43.612 13.396 1.00 30.53 72 VAL B C 1
ATOM 2479 O O . VAL B 1 72 ? 9.474 43.031 14.249 1.00 31.72 72 VAL B O 1
ATOM 2483 N N . LYS B 1 73 ? 9.084 44.843 12.965 1.00 28.02 73 LYS B N 1
ATOM 2484 C CA . LYS B 1 73 ? 10.274 45.534 13.430 1.00 29.76 73 LYS B CA 1
ATOM 2485 C C . LYS B 1 73 ? 10.214 45.660 14.943 1.00 28.63 73 LYS B C 1
ATOM 2486 O O . LYS B 1 73 ? 11.187 45.386 15.636 1.00 32.71 73 LYS B O 1
ATOM 2492 N N . THR B 1 74 ? 9.053 46.075 15.435 1.00 27.91 74 THR B N 1
ATOM 2493 C CA . THR B 1 74 ? 8.835 46.309 16.854 1.00 32.10 74 THR B CA 1
ATOM 2494 C C . THR B 1 74 ? 9.049 45.046 17.663 1.00 31.61 74 THR B C 1
ATOM 2495 O O . THR B 1 74 ? 9.716 45.072 18.695 1.00 30.07 74 THR B O 1
ATOM 2499 N N . LEU B 1 75 ? 8.485 43.938 17.191 1.00 27.88 75 LEU B N 1
ATOM 2500 C CA . LEU B 1 75 ? 8.693 42.664 17.865 1.00 25.77 75 LEU B CA 1
ATOM 2501 C C . LEU B 1 75 ? 10.163 42.261 17.889 1.00 30.10 75 LEU B C 1
ATOM 2502 O O . LEU B 1 75 ? 10.682 41.824 18.926 1.00 29.80 75 LEU B O 1
ATOM 2507 N N . VAL B 1 76 ? 10.831 42.413 16.748 1.00 29.28 76 VAL B N 1
ATOM 2508 C CA . VAL B 1 76 ? 12.242 42.061 16.642 1.00 23.96 76 VAL B CA 1
ATOM 2509 C C . VAL B 1 76 ? 13.051 42.809 17.686 1.00 25.45 76 VAL B C 1
ATOM 2510 O O . VAL B 1 76 ? 13.867 42.223 18.385 1.00 25.93 76 VAL B O 1
ATOM 2514 N N . ILE B 1 77 ? 12.799 44.108 17.810 1.00 30.85 77 ILE B N 1
ATOM 2515 C CA . ILE B 1 77 ? 13.533 44.923 18.759 1.00 30.20 77 ILE B CA 1
ATOM 2516 C C . ILE B 1 77 ? 13.241 44.502 20.202 1.00 30.06 77 ILE B C 1
ATOM 2517 O O . ILE B 1 77 ? 14.152 44.355 21.012 1.00 29.31 77 ILE B O 1
ATOM 2522 N N A ARG B 1 78 ? 11.964 44.314 20.517 0.50 30.76 78 ARG B N 1
ATOM 2523 N N B ARG B 1 78 ? 11.964 44.299 20.502 0.50 30.76 78 ARG B N 1
ATOM 2524 C CA A ARG B 1 78 ? 11.571 43.846 21.841 0.50 37.47 78 ARG B CA 1
ATOM 2525 C CA B ARG B 1 78 ? 11.537 43.851 21.822 0.50 37.36 78 ARG B CA 1
ATOM 2526 C C A ARG B 1 78 ? 12.277 42.536 22.179 0.50 40.95 78 ARG B C 1
ATOM 2527 C C B ARG B 1 78 ? 12.195 42.519 22.197 0.50 40.51 78 ARG B C 1
ATOM 2528 O O A ARG B 1 78 ? 12.853 42.392 23.258 0.50 42.07 78 ARG B O 1
ATOM 2529 O O B ARG B 1 78 ? 12.663 42.347 23.323 0.50 42.19 78 ARG B O 1
ATOM 2544 N N . TYR B 1 79 ? 12.232 41.586 21.249 1.00 37.71 79 TYR B N 1
ATOM 2545 C CA . TYR B 1 79 ? 12.818 40.268 21.483 1.00 35.32 79 TYR B CA 1
ATOM 2546 C C . TYR B 1 79 ? 14.322 40.327 21.717 1.00 37.94 79 TYR B C 1
ATOM 2547 O O . TYR B 1 79 ? 14.837 39.660 22.604 1.00 33.82 79 TYR B O 1
ATOM 2556 N N . VAL B 1 80 ? 15.026 41.125 20.922 1.00 44.23 80 VAL B N 1
ATOM 2557 C CA . VAL B 1 80 ? 16.464 41.308 21.115 1.00 45.15 80 VAL B CA 1
ATOM 2558 C C . VAL B 1 80 ? 16.781 42.046 22.427 1.00 47.83 80 VAL B C 1
ATOM 2559 O O . VAL B 1 80 ? 17.781 41.754 23.093 1.00 45.53 80 VAL B O 1
ATOM 2563 N N . ARG B 1 81 ? 15.925 43.001 22.786 1.00 43.69 81 ARG B N 1
ATOM 2564 C CA . ARG B 1 81 ? 16.069 43.742 24.036 1.00 45.26 81 ARG B CA 1
ATOM 2565 C C . ARG B 1 81 ? 15.949 42.802 25.228 1.00 47.00 81 ARG B C 1
ATOM 2566 O O . ARG B 1 81 ? 16.777 42.827 26.136 1.00 48.07 81 ARG B O 1
ATOM 2574 N N . GLU B 1 82 ? 14.909 41.972 25.212 1.00 43.98 82 GLU B N 1
ATOM 2575 C CA . GLU B 1 82 ? 14.680 41.000 26.268 1.00 38.91 82 GLU B CA 1
ATOM 2576 C C . GLU B 1 82 ? 15.845 40.031 26.386 1.00 45.07 82 GLU B C 1
ATOM 2577 O O . GLU B 1 82 ? 16.314 39.739 27.483 1.00 52.83 82 GLU B O 1
ATOM 2583 N N . LEU B 1 83 ? 16.317 39.532 25.252 1.00 44.15 83 LEU B N 1
ATOM 2584 C CA . LEU B 1 83 ? 17.388 38.551 25.280 1.00 46.51 83 LEU B CA 1
ATOM 2585 C C . LEU B 1 83 ? 18.617 39.173 25.895 1.00 47.83 83 LEU B C 1
ATOM 2586 O O . LEU B 1 83 ? 19.380 38.506 26.582 1.00 54.88 83 LEU B O 1
ATOM 2591 N N . ALA B 1 84 ? 18.800 40.461 25.650 1.00 53.37 84 ALA B N 1
ATOM 2592 C CA . ALA B 1 84 ? 19.882 41.198 26.278 1.00 58.70 84 ALA B CA 1
ATOM 2593 C C . ALA B 1 84 ? 19.644 41.289 27.778 1.00 67.91 84 ALA B C 1
ATOM 2594 O O . ALA B 1 84 ? 20.578 41.157 28.564 1.00 71.01 84 ALA B O 1
ATOM 2596 N N . ASP B 1 85 ? 18.391 41.512 28.168 1.00 73.67 85 ASP B N 1
ATOM 2597 C CA . ASP B 1 85 ? 18.038 41.667 29.578 1.00 74.29 85 ASP B CA 1
ATOM 2598 C C . ASP B 1 85 ? 18.317 40.394 30.359 1.00 74.20 85 ASP B C 1
ATOM 2599 O O . ASP B 1 85 ? 18.906 40.435 31.436 1.00 71.83 85 ASP B O 1
ATOM 2604 N N . ILE B 1 86 ? 17.885 39.267 29.803 1.00 73.16 86 ILE B N 1
ATOM 2605 C CA . ILE B 1 86 ? 18.025 37.979 30.470 1.00 73.71 86 ILE B CA 1
ATOM 2606 C C . ILE B 1 86 ? 19.487 37.632 30.697 1.00 79.74 86 ILE B C 1
ATOM 2607 O O . ILE B 1 86 ? 19.910 37.386 31.827 1.00 80.91 86 ILE B O 1
ATOM 2612 N N . ASP B 1 87 ? 20.256 37.618 29.615 1.00 84.28 87 ASP B N 1
ATOM 2613 C CA . ASP B 1 87 ? 21.662 37.250 29.683 1.00 88.11 87 ASP B CA 1
ATOM 2614 C C . ASP B 1 87 ? 22.520 38.428 30.140 1.00 92.94 87 ASP B C 1
ATOM 2615 O O . ASP B 1 87 ? 23.736 38.306 30.242 1.00 95.35 87 ASP B O 1
ATOM 2620 N N . HIS B 1 88 ? 21.871 39.555 30.426 1.00 97.34 88 HIS B N 1
ATOM 2621 C CA . HIS B 1 88 ? 22.555 40.806 30.774 1.00 106.28 88 HIS B CA 1
ATOM 2622 C C . HIS B 1 88 ? 23.993 40.933 30.248 1.00 107.67 88 HIS B C 1
ATOM 2623 O O . HIS B 1 88 ? 24.956 40.785 31.001 1.00 106.27 88 HIS B O 1
ATOM 2630 N N . GLU B 1 89 ? 24.124 41.221 28.954 1.00 109.60 89 GLU B N 1
ATOM 2631 C CA . GLU B 1 89 ? 25.438 41.315 28.312 1.00 112.56 89 GLU B CA 1
ATOM 2632 C C . GLU B 1 89 ? 26.036 42.724 28.142 1.00 114.02 89 GLU B C 1
ATOM 2633 O O . GLU B 1 89 ? 27.255 42.855 28.046 1.00 111.58 89 GLU B O 1
ATOM 2639 N N . ASN B 1 90 ? 25.221 43.777 28.097 1.00 118.98 90 ASN B N 1
ATOM 2640 C CA . ASN B 1 90 ? 23.769 43.723 28.218 1.00 122.65 90 ASN B CA 1
ATOM 2641 C C . ASN B 1 90 ? 23.143 44.491 27.061 1.00 121.69 90 ASN B C 1
ATOM 2642 O O . ASN B 1 90 ? 21.956 44.823 27.081 1.00 121.64 90 ASN B O 1
ATOM 2647 N N . THR B 1 91 ? 23.958 44.775 26.050 1.00 119.19 91 THR B N 1
ATOM 2648 C CA . THR B 1 91 ? 23.523 45.590 24.921 1.00 113.74 91 THR B CA 1
ATOM 2649 C C . THR B 1 91 ? 23.070 44.750 23.731 1.00 107.76 91 THR B C 1
ATOM 2650 O O . THR B 1 91 ? 23.368 43.556 23.642 1.00 104.39 91 THR B O 1
ATOM 2654 N N . ASN B 1 92 ? 22.338 45.392 22.825 1.00 106.09 92 ASN B N 1
ATOM 2655 C CA . ASN B 1 92 ? 21.858 44.742 21.613 1.00 100.38 92 ASN B CA 1
ATOM 2656 C C . ASN B 1 92 ? 23.000 44.359 20.685 1.00 89.77 92 ASN B C 1
ATOM 2657 O O . ASN B 1 92 ? 23.935 45.136 20.489 1.00 88.83 92 ASN B O 1
ATOM 2662 N N . PRO B 1 93 ? 22.933 43.152 20.111 1.00 81.38 93 PRO B N 1
ATOM 2663 C CA . PRO B 1 93 ? 23.728 42.956 18.903 1.00 70.60 93 PRO B CA 1
ATOM 2664 C C . PRO B 1 93 ? 23.131 43.908 17.884 1.00 58.32 93 PRO B C 1
ATOM 2665 O O . PRO B 1 93 ? 22.025 44.391 18.112 1.00 54.41 93 PRO B O 1
ATOM 2669 N N . GLY B 1 94 ? 23.837 44.198 16.801 1.00 50.90 94 GLY B N 1
ATOM 2670 C CA . GLY B 1 94 ? 23.315 45.114 15.807 1.00 40.79 94 GLY B CA 1
ATOM 2671 C C . GLY B 1 94 ? 22.123 44.508 15.099 1.00 32.60 94 GLY B C 1
ATOM 2672 O O . GLY B 1 94 ? 22.119 43.329 14.805 1.00 33.34 94 GLY B O 1
ATOM 2673 N N . ILE B 1 95 ? 21.103 45.317 14.844 1.00 31.36 95 ILE B N 1
ATOM 2674 C CA . ILE B 1 95 ? 19.985 44.898 14.025 1.00 30.11 95 ILE B CA 1
ATOM 2675 C C . ILE B 1 95 ? 19.904 45.738 12.757 1.00 28.66 95 ILE B C 1
ATOM 2676 O O . ILE B 1 95 ? 19.993 46.959 12.809 1.00 27.28 95 ILE B O 1
ATOM 2681 N N . VAL B 1 96 ? 19.737 45.063 11.626 1.00 26.09 96 VAL B N 1
ATOM 2682 C CA . VAL B 1 96 ? 19.500 45.714 10.353 1.00 27.16 96 VAL B CA 1
ATOM 2683 C C . VAL B 1 96 ? 18.211 45.188 9.738 1.00 27.42 96 VAL B C 1
ATOM 2684 O O . VAL B 1 96 ? 17.967 43.972 9.726 1.00 28.58 96 VAL B O 1
ATOM 2688 N N . PHE B 1 97 ? 17.389 46.111 9.250 1.00 19.27 97 PHE B N 1
ATOM 2689 C CA . PHE B 1 97 ? 16.164 45.794 8.546 1.00 22.09 97 PHE B CA 1
ATOM 2690 C C . PHE B 1 97 ? 16.297 46.238 7.091 1.00 25.02 97 PHE B C 1
ATOM 2691 O O . PHE B 1 97 ? 16.851 47.294 6.811 1.00 26.86 97 PHE B O 1
ATOM 2699 N N . LEU B 1 98 ? 15.774 45.446 6.164 1.00 23.72 98 LEU B N 1
ATOM 2700 C CA . LEU B 1 98 ? 15.566 45.908 4.799 1.00 20.32 98 LEU B CA 1
ATOM 2701 C C . LEU B 1 98 ? 14.167 45.533 4.349 1.00 26.57 98 LEU B C 1
ATOM 2702 O O . LEU B 1 98 ? 13.726 44.394 4.554 1.00 30.05 98 LEU B O 1
ATOM 2707 N N . ILE B 1 99 ? 13.474 46.485 3.729 1.00 28.20 99 ILE B N 1
ATOM 2708 C CA . ILE B 1 99 ? 12.148 46.241 3.163 1.00 25.30 99 ILE B CA 1
ATOM 2709 C C . ILE B 1 99 ? 12.187 46.084 1.622 1.00 25.31 99 ILE B C 1
ATOM 2710 O O . ILE B 1 99 ? 12.904 46.806 0.928 1.00 27.10 99 ILE B O 1
ATOM 2715 N N . GLY B 1 100 ? 11.444 45.113 1.098 1.00 23.34 100 GLY B N 1
ATOM 2716 C CA . GLY B 1 100 ? 11.422 44.856 -0.333 1.00 19.98 100 GLY B CA 1
ATOM 2717 C C . GLY B 1 100 ? 12.510 43.897 -0.791 1.00 26.24 100 GLY B C 1
ATOM 2718 O O . GLY B 1 100 ? 13.275 43.365 0.008 1.00 18.98 100 GLY B O 1
ATOM 2719 N N . GLU B 1 101 ? 12.577 43.671 -2.095 1.00 21.86 101 GLU B N 1
ATOM 2720 C CA . GLU B 1 101 ? 13.617 42.833 -2.671 1.00 24.67 101 GLU B CA 1
ATOM 2721 C C . GLU B 1 101 ? 15.020 43.376 -2.383 1.00 26.12 101 GLU B C 1
ATOM 2722 O O . GLU B 1 101 ? 15.217 44.583 -2.296 1.00 34.61 101 GLU B O 1
ATOM 2728 N N . VAL B 1 102 ? 15.989 42.481 -2.251 1.00 25.49 102 VAL B N 1
ATOM 2729 C CA . VAL B 1 102 ? 17.397 42.852 -2.169 1.00 19.64 102 VAL B CA 1
ATOM 2730 C C . VAL B 1 102 ? 17.906 43.333 -3.525 1.00 25.33 102 VAL B C 1
ATOM 2731 O O . VAL B 1 102 ? 17.957 42.557 -4.478 1.00 27.97 102 VAL B O 1
ATOM 2735 N N . PRO B 1 103 ? 18.324 44.602 -3.607 1.00 22.55 103 PRO B N 1
ATOM 2736 C CA . PRO B 1 103 ? 18.803 45.200 -4.857 1.00 19.73 103 PRO B CA 1
ATOM 2737 C C . PRO B 1 103 ? 20.153 44.634 -5.249 1.00 22.89 103 PRO B C 1
ATOM 2738 O O . PRO B 1 103 ? 20.876 44.100 -4.408 1.00 26.87 103 PRO B O 1
ATOM 2742 N N . LYS B 1 104 ? 20.508 44.785 -6.514 1.00 21.55 104 LYS B N 1
ATOM 2743 C CA . LYS B 1 104 ? 21.805 44.343 -6.986 1.00 23.60 104 LYS B CA 1
ATOM 2744 C C . LYS B 1 104 ? 22.966 44.981 -6.209 1.00 29.02 104 LYS B C 1
ATOM 2745 O O . LYS B 1 104 ? 23.965 44.324 -5.925 1.00 29.24 104 LYS B O 1
ATOM 2751 N N . GLU B 1 105 ? 22.848 46.264 -5.870 1.00 33.46 105 GLU B N 1
ATOM 2752 C CA . GLU B 1 105 ? 23.893 46.928 -5.085 1.00 30.74 105 GLU B CA 1
ATOM 2753 C C . GLU B 1 105 ? 24.241 46.186 -3.781 1.00 25.03 105 GLU B C 1
ATOM 2754 O O . GLU B 1 105 ? 25.410 45.984 -3.487 1.00 27.72 105 GLU B O 1
ATOM 2760 N N . LEU B 1 106 ? 23.227 45.786 -3.015 1.00 22.75 106 LEU B N 1
ATOM 2761 C CA . LEU B 1 106 ? 23.420 45.019 -1.776 1.00 24.05 106 LEU B CA 1
ATOM 2762 C C . LEU B 1 106 ? 23.891 43.586 -2.017 1.00 25.00 106 LEU B C 1
ATOM 2763 O O . LEU B 1 106 ? 24.672 43.055 -1.230 1.00 24.12 106 LEU B O 1
ATOM 2768 N N . GLU B 1 107 ? 23.404 42.950 -3.082 1.00 26.67 107 GLU B N 1
ATOM 2769 C CA . GLU B 1 107 ? 23.864 41.606 -3.404 1.00 25.33 107 GLU B CA 1
ATOM 2770 C C . GLU B 1 107 ? 25.362 41.610 -3.668 1.00 24.69 107 GLU B C 1
ATOM 2771 O O . GLU B 1 107 ? 26.086 40.716 -3.230 1.00 29.29 107 GLU B O 1
ATOM 2777 N N . GLU B 1 108 ? 25.819 42.632 -4.375 1.00 20.74 108 GLU B N 1
ATOM 2778 C CA . GLU B 1 108 ? 27.213 42.723 -4.764 1.00 29.71 108 GLU B CA 1
ATOM 2779 C C . GLU B 1 108 ? 28.113 43.068 -3.592 1.00 29.67 108 GLU B C 1
ATOM 2780 O O . GLU B 1 108 ? 29.264 42.639 -3.539 1.00 29.38 108 GLU B O 1
ATOM 2786 N N . PHE B 1 109 ? 27.586 43.854 -2.658 1.00 28.66 109 PHE B N 1
ATOM 2787 C CA . PHE B 1 109 ? 28.317 44.176 -1.448 1.00 25.08 109 PHE B CA 1
ATOM 2788 C C . PHE B 1 109 ? 28.535 42.907 -0.639 1.00 21.59 109 PHE B C 1
ATOM 2789 O O . PHE B 1 109 ? 29.584 42.675 -0.065 1.00 29.08 109 PHE B O 1
ATOM 2797 N N . SER B 1 110 ? 27.509 42.084 -0.593 1.00 22.63 110 SER B N 1
ATOM 2798 C CA . SER B 1 110 ? 27.583 40.865 0.165 1.00 27.49 110 SER B CA 1
ATOM 2799 C C . SER B 1 110 ? 28.649 39.936 -0.420 1.00 31.01 110 SER B C 1
ATOM 2800 O O . SER B 1 110 ? 29.386 39.298 0.325 1.00 30.15 110 SER B O 1
ATOM 2803 N N . LEU B 1 111 ? 28.731 39.879 -1.750 1.00 31.32 111 LEU B N 1
ATOM 2804 C CA . LEU B 1 111 ? 29.727 39.043 -2.429 1.00 32.00 111 LEU B CA 1
ATOM 2805 C C . LEU B 1 111 ? 31.139 39.584 -2.246 1.00 33.65 111 LEU B C 1
ATOM 2806 O O . LEU B 1 111 ? 32.091 38.836 -2.055 1.00 39.66 111 LEU B O 1
ATOM 2811 N N . ARG B 1 112 ? 31.263 40.899 -2.304 1.00 29.13 112 ARG B N 1
ATOM 2812 C CA . ARG B 1 112 ? 32.542 41.547 -2.110 1.00 28.55 112 ARG B CA 1
ATOM 2813 C C . ARG B 1 112 ? 33.052 41.366 -0.682 1.00 31.83 112 ARG B C 1
ATOM 2814 O O . ARG B 1 112 ? 34.239 41.194 -0.472 1.00 34.65 112 ARG B O 1
ATOM 2822 N N . ALA B 1 113 ? 32.146 41.416 0.292 1.00 25.71 113 ALA B N 1
ATOM 2823 C CA . ALA B 1 113 ? 32.506 41.240 1.698 1.00 34.06 113 ALA B CA 1
ATOM 2824 C C . ALA B 1 113 ? 33.006 39.826 2.039 1.00 36.68 113 ALA B C 1
ATOM 2825 O O . ALA B 1 113 ? 33.795 39.657 2.970 1.00 38.20 113 ALA B O 1
ATOM 2827 N N . LEU B 1 114 ? 32.541 38.817 1.303 1.00 33.94 114 LEU B N 1
ATOM 2828 C CA . LEU B 1 114 ? 32.999 37.450 1.536 1.00 36.36 114 LEU B CA 1
ATOM 2829 C C . LEU B 1 114 ? 34.361 37.198 0.901 1.00 50.62 114 LEU B C 1
ATOM 2830 O O . LEU B 1 114 ? 35.105 36.328 1.348 1.00 63.68 114 LEU B O 1
ATOM 2835 N N . ARG B 1 115 ? 34.702 37.968 -0.127 1.00 46.07 115 ARG B N 1
ATOM 2836 C CA . ARG B 1 115 ? 35.948 37.724 -0.839 1.00 38.81 115 ARG B CA 1
ATOM 2837 C C . ARG B 1 115 ? 37.062 38.722 -0.531 1.00 38.63 115 ARG B C 1
ATOM 2838 O O . ARG B 1 115 ? 38.188 38.532 -0.973 1.00 44.32 115 ARG B O 1
ATOM 2846 N N . GLU B 1 116 ? 36.769 39.782 0.215 1.00 41.07 116 GLU B N 1
ATOM 2847 C CA . GLU B 1 116 ? 37.803 40.780 0.509 1.00 41.26 116 GLU B CA 1
ATOM 2848 C C . GLU B 1 116 ? 37.457 41.696 1.681 1.00 41.71 116 GLU B C 1
ATOM 2849 O O . GLU B 1 116 ? 36.297 41.787 2.107 1.00 36.42 116 GLU B O 1
ATOM 2855 N N . HIS B 1 117 ? 38.467 42.382 2.203 1.00 41.23 117 HIS B N 1
ATOM 2856 C CA . HIS B 1 117 ? 38.233 43.251 3.343 1.00 51.86 117 HIS B CA 1
ATOM 2857 C C . HIS B 1 117 ? 37.448 44.483 2.915 1.00 48.42 117 HIS B C 1
ATOM 2858 O O . HIS B 1 117 ? 37.791 45.130 1.932 1.00 49.42 117 HIS B O 1
ATOM 2865 N N . VAL B 1 118 ? 36.393 44.801 3.655 1.00 41.21 118 VAL B N 1
ATOM 2866 C CA . VAL B 1 118 ? 35.621 46.000 3.378 1.00 36.68 118 VAL B CA 1
ATOM 2867 C C . VAL B 1 118 ? 35.546 46.893 4.621 1.00 34.04 118 VAL B C 1
ATOM 2868 O O . VAL B 1 118 ? 35.687 46.414 5.748 1.00 32.48 118 VAL B O 1
ATOM 2872 N N . THR B 1 119 ? 35.327 48.187 4.402 1.00 33.71 119 THR B N 1
ATOM 2873 C CA . THR B 1 119 ? 35.311 49.185 5.476 1.00 29.12 119 THR B CA 1
ATOM 2874 C C . THR B 1 119 ? 33.906 49.497 5.972 1.00 30.47 119 THR B C 1
ATOM 2875 O O . THR B 1 119 ? 32.921 49.295 5.265 1.00 34.74 119 THR B O 1
ATOM 2879 N N . ILE B 1 120 ? 33.816 49.998 7.196 1.00 30.05 120 ILE B N 1
ATOM 2880 C CA . ILE B 1 120 ? 32.553 50.489 7.735 1.00 28.82 120 ILE B CA 1
ATOM 2881 C C . ILE B 1 120 ? 31.925 51.567 6.823 1.00 29.11 120 ILE B C 1
ATOM 2882 O O . ILE B 1 120 ? 30.702 51.614 6.649 1.00 30.16 120 ILE B O 1
ATOM 2887 N N . GLU B 1 121 ? 32.761 52.413 6.236 1.00 29.13 121 GLU B N 1
ATOM 2888 C CA . GLU B 1 121 ? 32.283 53.466 5.338 1.00 30.94 121 GLU B CA 1
ATOM 2889 C C . GLU B 1 121 ? 31.633 52.933 4.062 1.00 35.13 121 GLU B C 1
ATOM 2890 O O . GLU B 1 121 ? 30.645 53.497 3.587 1.00 31.86 121 GLU B O 1
ATOM 2896 N N . GLU B 1 122 ? 32.196 51.858 3.511 1.00 35.74 122 GLU B N 1
ATOM 2897 C CA . GLU B 1 122 ? 31.605 51.188 2.354 1.00 36.38 122 GLU B CA 1
ATOM 2898 C C . GLU B 1 122 ? 30.222 50.653 2.693 1.00 32.49 122 GLU B C 1
ATOM 2899 O O . GLU B 1 122 ? 29.296 50.765 1.895 1.00 41.68 122 GLU B O 1
ATOM 2905 N N . ALA B 1 123 ? 30.103 50.077 3.887 1.00 29.25 123 ALA B N 1
ATOM 2906 C CA . ALA B 1 123 ? 28.851 49.534 4.400 1.00 24.14 123 ALA B CA 1
ATOM 2907 C C . ALA B 1 123 ? 27.809 50.630 4.652 1.00 28.41 123 ALA B C 1
ATOM 2908 O O . ALA B 1 123 ? 26.632 50.477 4.315 1.00 25.75 123 ALA B O 1
ATOM 2910 N N . GLU B 1 124 ? 28.243 51.740 5.243 1.00 27.19 124 GLU B N 1
ATOM 2911 C CA . GLU B 1 124 ? 27.348 52.871 5.413 1.00 29.24 124 GLU B CA 1
ATOM 2912 C C . GLU B 1 124 ? 26.862 53.347 4.055 1.00 27.70 124 GLU B C 1
ATOM 2913 O O . GLU B 1 124 ? 25.693 53.668 3.885 1.00 27.68 124 GLU B O 1
ATOM 2919 N N . HIS B 1 125 ? 27.765 53.369 3.083 1.00 28.30 125 HIS B N 1
ATOM 2920 C CA . HIS B 1 125 ? 27.414 53.794 1.737 1.00 28.62 125 HIS B CA 1
ATOM 2921 C C . HIS B 1 125 ? 26.302 52.937 1.096 1.00 28.91 125 HIS B C 1
ATOM 2922 O O . HIS B 1 125 ? 25.304 53.491 0.622 1.00 27.79 125 HIS B O 1
ATOM 2929 N N . VAL B 1 126 ? 26.458 51.607 1.081 1.00 24.23 126 VAL B N 1
ATOM 2930 C CA . VAL B 1 126 ? 25.411 50.761 0.516 1.00 25.19 126 VAL B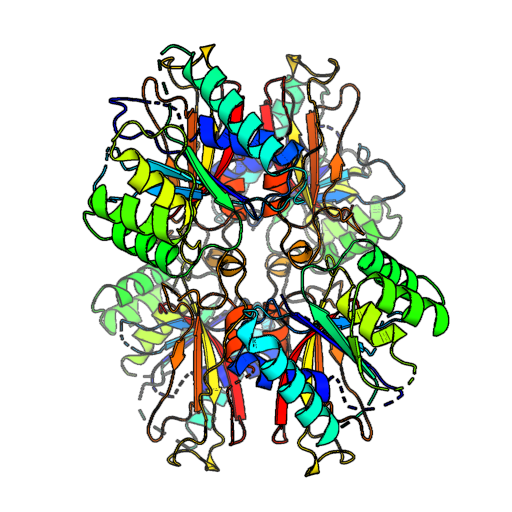 CA 1
ATOM 2931 C C . VAL B 1 126 ? 24.126 50.829 1.348 1.00 31.41 126 VAL B C 1
ATOM 2932 O O . VAL B 1 126 ? 23.031 50.876 0.795 1.00 33.30 126 VAL B O 1
ATOM 2936 N N . ALA B 1 127 ? 24.261 50.858 2.673 1.00 27.12 127 ALA B N 1
ATOM 2937 C CA . ALA B 1 127 ? 23.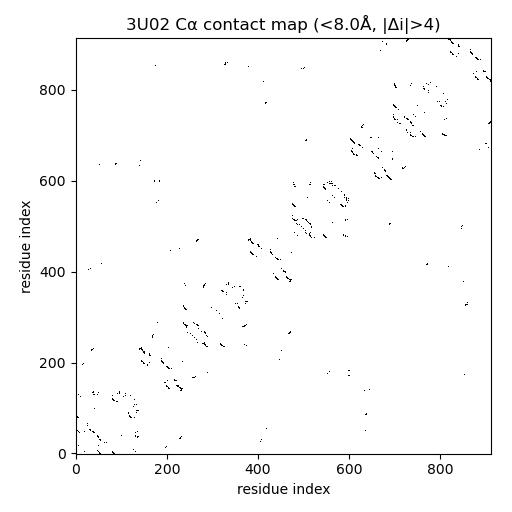096 50.936 3.550 1.00 22.74 127 ALA B CA 1
ATOM 2938 C C . ALA B 1 127 ? 22.232 52.167 3.259 1.00 23.43 127 ALA B C 1
ATOM 2939 O O . ALA B 1 127 ? 21.010 52.087 3.287 1.00 24.18 127 ALA B O 1
ATOM 2941 N N . ARG B 1 128 ? 22.869 53.296 2.976 1.00 24.54 128 ARG B N 1
ATOM 2942 C CA . ARG B 1 128 ? 22.125 54.512 2.669 1.00 36.08 128 ARG B CA 1
ATOM 2943 C C . ARG B 1 128 ? 21.490 54.381 1.288 1.00 31.15 128 ARG B C 1
ATOM 2944 O O . ARG B 1 128 ? 20.326 54.712 1.090 1.00 36.16 128 ARG B O 1
ATOM 2952 N N . LYS B 1 129 ? 22.265 53.875 0.342 1.00 25.58 129 LYS B N 1
ATOM 2953 C CA . LYS B 1 129 ? 21.819 53.727 -1.035 1.00 30.38 129 LYS B CA 1
ATOM 2954 C C . LYS B 1 129 ? 20.609 52.777 -1.196 1.00 34.80 129 LYS B C 1
ATOM 2955 O O . LYS B 1 129 ? 19.707 53.048 -1.985 1.00 37.20 129 LYS B O 1
ATOM 2961 N N . VAL B 1 130 ? 20.568 51.679 -0.449 1.00 27.23 130 VAL B N 1
ATOM 2962 C CA . VAL B 1 130 ? 19.467 50.738 -0.609 1.00 24.48 130 VAL B CA 1
ATOM 2963 C C . VAL B 1 130 ? 18.389 50.965 0.447 1.00 28.40 130 VAL B C 1
ATOM 2964 O O . VAL B 1 130 ? 17.375 50.264 0.479 1.00 31.65 130 VAL B O 1
ATOM 2968 N N . ASN B 1 131 ? 18.620 51.929 1.325 1.00 25.51 131 ASN B N 1
ATOM 2969 C CA . ASN B 1 131 ? 17.651 52.245 2.364 1.00 22.31 131 ASN B CA 1
ATOM 2970 C C . ASN B 1 131 ? 17.464 51.151 3.424 1.00 29.71 131 ASN B C 1
ATOM 2971 O O . ASN B 1 131 ? 16.360 50.927 3.929 1.00 25.61 131 ASN B O 1
ATOM 2976 N N . ALA B 1 132 ? 18.547 50.478 3.775 1.00 23.62 132 ALA B N 1
ATOM 2977 C CA . ALA B 1 132 ? 18.517 49.588 4.921 1.00 22.65 132 ALA B CA 1
ATOM 2978 C C . ALA B 1 132 ? 18.415 50.449 6.177 1.00 25.17 132 ALA B C 1
ATOM 2979 O O . ALA B 1 132 ? 19.036 51.489 6.266 1.00 31.29 132 ALA B O 1
ATOM 2981 N N . GLU B 1 133 ? 17.617 50.027 7.142 1.00 25.71 133 GLU B N 1
ATOM 2982 C CA . GLU B 1 133 ? 17.581 50.700 8.425 1.00 27.05 133 GLU B CA 1
ATOM 2983 C C . GLU B 1 133 ? 18.520 49.991 9.381 1.00 29.64 133 GLU B C 1
ATOM 2984 O O . GLU B 1 133 ? 18.286 48.829 9.767 1.00 28.29 133 GLU B O 1
ATOM 2990 N N . VAL B 1 134 ? 19.597 50.675 9.741 1.00 26.39 134 VAL B N 1
ATOM 2991 C CA . VAL B 1 134 ? 20.525 50.131 10.719 1.00 30.92 134 VAL B CA 1
ATOM 2992 C C . VAL B 1 134 ? 20.036 50.590 12.093 1.00 32.89 134 VAL B C 1
ATOM 2993 O O . VAL B 1 134 ? 20.184 51.758 12.465 1.00 35.18 134 VAL B O 1
ATOM 2997 N N . TYR B 1 135 ? 19.411 49.683 12.831 1.00 31.00 135 TYR B N 1
ATOM 2998 C CA . TYR B 1 135 ? 18.775 50.065 14.082 1.00 32.87 135 TYR B CA 1
ATOM 2999 C C . TYR B 1 135 ? 19.797 50.360 15.175 1.00 34.34 135 TYR B C 1
ATOM 3000 O O . TYR B 1 135 ? 20.584 49.492 15.541 1.00 35.59 135 TYR B O 1
ATOM 3009 N N . LYS B 1 136 ? 19.769 51.587 15.690 1.00 37.61 136 LYS B N 1
ATOM 3010 C CA . LYS B 1 136 ? 20.671 52.012 16.761 1.00 40.30 136 LYS B CA 1
ATOM 3011 C C . LYS B 1 136 ? 22.119 51.555 16.535 1.00 42.80 136 LYS B C 1
ATOM 3012 O O . LYS B 1 136 ? 22.643 50.692 17.243 1.00 35.47 136 LYS B O 1
ATOM 3018 N N . PHE B 1 137 ? 22.749 52.151 15.526 1.00 43.46 137 PHE B N 1
ATOM 3019 C CA . PHE B 1 137 ? 24.127 51.857 15.163 1.00 40.04 137 PHE B CA 1
ATOM 3020 C C . PHE B 1 137 ? 25.089 52.283 16.273 1.00 38.21 137 PHE B C 1
ATOM 3021 O O . PHE B 1 137 ? 24.890 53.321 16.898 1.00 34.18 137 PHE B O 1
ATOM 3029 N N . LYS B 1 138 ? 26.132 51.484 16.507 1.00 41.26 138 LYS B N 1
ATOM 3030 C CA . LYS B 1 138 ? 27.110 51.776 17.560 1.00 40.57 138 LYS B CA 1
ATOM 3031 C C . LYS B 1 138 ? 28.551 51.965 17.048 1.00 42.81 138 LYS B C 1
ATOM 3032 O O . LYS B 1 138 ? 29.520 51.822 17.808 1.00 44.99 138 LYS B O 1
ATOM 3038 N N . LEU B 1 139 ? 28.681 52.297 15.765 1.00 35.88 139 LEU B N 1
ATOM 3039 C CA . LEU B 1 139 ? 29.982 52.545 15.144 1.00 36.78 139 LEU B CA 1
ATOM 3040 C C . LEU B 1 139 ? 30.886 51.307 15.091 1.00 30.76 139 LEU B C 1
ATOM 3041 O O . LEU B 1 139 ? 32.100 51.415 15.148 1.00 45.62 139 LEU B O 1
ATOM 3046 N N . GLY B 1 140 ? 30.308 50.130 14.962 1.00 29.39 140 GLY B N 1
ATOM 3047 C CA . GLY B 1 140 ? 31.124 48.937 14.794 1.00 34.26 140 GLY B CA 1
ATOM 3048 C C . GLY B 1 140 ? 31.133 48.362 13.384 1.00 39.47 140 GLY B C 1
ATOM 3049 O O . GLY B 1 140 ? 30.462 48.863 12.483 1.00 38.97 140 GLY B O 1
ATOM 3050 N N . ARG B 1 141 ? 31.906 47.299 13.201 1.00 41.93 141 ARG B N 1
ATOM 3051 C CA . ARG B 1 141 ? 31.973 46.587 11.927 1.00 32.72 141 ARG B CA 1
ATOM 3052 C C . ARG B 1 141 ? 30.799 45.638 11.714 1.00 28.11 141 ARG B C 1
ATOM 3053 O O . ARG B 1 141 ? 30.636 45.080 10.641 1.00 37.22 141 ARG B O 1
ATOM 3061 N N . GLY B 1 142 ? 29.969 45.483 12.734 1.00 25.79 142 GLY B N 1
ATOM 3062 C CA . GLY B 1 142 ? 28.820 44.596 12.667 1.00 24.53 142 GLY B CA 1
ATOM 3063 C C . GLY B 1 142 ? 27.907 44.907 11.498 1.00 26.99 142 GLY B C 1
ATOM 3064 O O . GLY B 1 142 ? 27.339 44.018 10.884 1.00 32.36 142 GLY B O 1
ATOM 3065 N N . ILE B 1 143 ? 27.772 46.187 11.188 1.00 31.52 143 ILE B N 1
ATOM 3066 C CA . ILE B 1 143 ? 26.919 46.622 10.097 1.00 29.33 143 ILE B CA 1
ATOM 3067 C C . ILE B 1 143 ? 27.289 45.931 8.785 1.00 30.85 143 ILE B C 1
ATOM 3068 O O . ILE B 1 143 ? 26.434 45.693 7.941 1.00 31.73 143 ILE B O 1
ATOM 3073 N N . ILE B 1 144 ? 28.569 45.629 8.620 1.00 22.23 144 ILE B N 1
ATOM 3074 C CA . ILE B 1 144 ? 29.041 44.913 7.453 1.00 24.47 144 ILE B CA 1
ATOM 3075 C C . ILE B 1 144 ? 28.459 43.488 7.376 1.00 24.73 144 ILE B C 1
ATOM 3076 O O . ILE B 1 144 ? 27.925 43.082 6.349 1.00 31.44 144 ILE B O 1
ATOM 3081 N N . GLY B 1 145 ? 28.556 42.748 8.478 1.00 28.05 145 GLY B N 1
ATOM 3082 C CA . GLY B 1 145 ? 28.030 41.392 8.570 1.00 25.13 145 GLY B CA 1
ATOM 3083 C C . GLY B 1 145 ? 26.529 41.312 8.405 1.00 18.43 145 GLY B C 1
ATOM 3084 O O . GLY B 1 145 ? 26.021 40.473 7.684 1.00 23.74 145 GLY B O 1
ATOM 3085 N N . GLY B 1 146 ? 25.813 42.206 9.065 1.00 26.70 146 GLY B N 1
ATOM 3086 C CA . GLY B 1 146 ? 24.371 42.267 8.912 1.00 20.46 146 GLY B CA 1
ATOM 3087 C C . GLY B 1 146 ? 23.929 42.568 7.487 1.00 23.07 146 GLY B C 1
ATOM 3088 O O . GLY B 1 146 ? 22.976 41.978 7.020 1.00 22.77 146 GLY B O 1
ATOM 3089 N N . LEU B 1 147 ? 24.606 43.502 6.811 1.00 23.43 147 LEU B N 1
ATOM 3090 C CA . LEU B 1 147 ? 24.283 43.834 5.427 1.00 20.97 147 LEU B CA 1
ATOM 3091 C C . LEU B 1 147 ? 24.633 42.675 4.516 1.00 23.05 147 LEU B C 1
ATOM 3092 O O . LEU B 1 147 ? 23.866 42.320 3.639 1.00 21.17 147 LEU B O 1
ATOM 3097 N N . ALA B 1 148 ? 25.810 42.103 4.740 1.00 21.94 148 ALA B N 1
ATOM 3098 C CA . ALA B 1 148 ? 26.306 40.983 3.955 1.00 21.10 148 ALA B CA 1
ATOM 3099 C C . ALA B 1 148 ? 25.386 39.765 4.066 1.00 25.49 148 ALA B C 1
ATOM 3100 O O . ALA B 1 148 ? 25.067 39.121 3.065 1.00 23.77 148 ALA B O 1
ATOM 3102 N N . ALA B 1 149 ? 24.952 39.463 5.287 1.00 22.31 149 ALA B N 1
ATOM 3103 C CA . ALA B 1 149 ? 24.017 38.362 5.523 1.00 16.13 149 ALA B CA 1
ATOM 3104 C C . ALA B 1 149 ? 22.695 38.596 4.790 1.00 24.57 149 ALA B C 1
ATOM 3105 O O . ALA B 1 149 ? 22.177 37.688 4.147 1.00 28.32 149 ALA B O 1
ATOM 3107 N N . ILE B 1 150 ? 22.130 39.802 4.889 1.00 26.01 150 ILE B N 1
ATOM 3108 C CA . ILE B 1 150 ? 20.892 40.098 4.161 1.00 28.00 150 ILE B CA 1
ATOM 3109 C C . ILE B 1 150 ? 21.057 39.931 2.636 1.00 26.49 150 ILE B C 1
ATOM 3110 O O . ILE B 1 150 ? 20.199 39.361 1.967 1.00 20.37 150 ILE B O 1
ATOM 3115 N N . GLY B 1 151 ? 22.181 40.403 2.108 1.00 18.22 151 GLY B N 1
ATOM 3116 C CA . GLY B 1 151 ? 22.392 40.452 0.677 1.00 18.36 151 GLY B CA 1
ATOM 3117 C C . GLY B 1 151 ? 22.878 39.159 0.049 1.00 26.22 151 GLY B C 1
ATOM 3118 O O . GLY B 1 151 ? 22.889 39.041 -1.169 1.00 22.63 151 GLY B O 1
ATOM 3119 N N . TYR B 1 152 ? 23.276 38.191 0.870 1.00 24.65 152 TYR B N 1
ATOM 3120 C CA . TYR B 1 152 ? 23.880 36.964 0.345 1.00 25.99 152 TYR B CA 1
ATOM 3121 C C . TYR B 1 152 ? 22.909 36.084 -0.442 1.00 26.54 152 TYR B C 1
ATOM 3122 O O . TYR B 1 152 ? 21.885 35.630 0.098 1.00 21.44 152 TYR B O 1
ATOM 3131 N N . PRO B 1 153 ? 23.228 35.827 -1.719 1.00 24.17 153 PRO B N 1
ATOM 3132 C CA . PRO B 1 153 ? 22.355 34.939 -2.495 1.00 28.43 153 PRO B CA 1
ATOM 3133 C C . PRO B 1 153 ? 22.690 33.471 -2.203 1.00 30.69 153 PRO B C 1
ATOM 3134 O O . PRO B 1 153 ? 23.837 33.069 -2.356 1.00 33.18 153 PRO B O 1
ATOM 3138 N N . LEU B 1 154 ? 21.691 32.705 -1.777 1.00 29.77 154 LEU B N 1
ATOM 3139 C CA . LEU B 1 154 ? 21.852 31.288 -1.425 1.00 34.01 154 LEU B CA 1
ATOM 3140 C C . LEU B 1 154 ? 21.895 30.376 -2.644 1.00 32.58 154 LEU B C 1
ATOM 3141 O O . LEU B 1 154 ? 21.168 29.383 -2.705 1.00 34.63 154 LEU B O 1
ATOM 3146 N N . GLU B 1 155 ? 22.730 30.701 -3.615 1.00 30.00 155 GLU B N 1
ATOM 3147 C CA . GLU B 1 155 ? 22.838 29.851 -4.783 1.00 29.84 155 GLU B CA 1
ATOM 3148 C C . GLU B 1 155 ? 23.592 28.598 -4.365 1.00 29.89 155 GLU B C 1
ATOM 3149 O O . GLU B 1 155 ? 23.159 27.493 -4.626 1.00 34.90 155 GLU B O 1
ATOM 3155 N N . LYS B 1 156 ? 24.718 28.804 -3.694 1.00 30.10 156 LYS B N 1
ATOM 3156 C CA . LYS B 1 156 ? 25.522 27.726 -3.151 1.00 30.80 156 LYS B CA 1
ATOM 3157 C C . LYS B 1 156 ? 25.519 27.800 -1.622 1.00 28.52 156 LYS B C 1
ATOM 3158 O O . LYS B 1 156 ? 25.875 28.806 -1.029 1.00 32.36 156 LYS B O 1
ATOM 3164 N N . PHE B 1 157 ? 25.123 26.719 -0.981 1.00 34.74 157 PHE B N 1
ATOM 3165 C CA . PHE B 1 157 ? 24.992 26.733 0.457 1.00 29.49 157 PHE B CA 1
ATOM 3166 C C . PHE B 1 157 ? 25.047 25.311 0.967 1.00 26.60 157 PHE B C 1
ATOM 3167 O O . PHE B 1 157 ? 25.148 24.358 0.203 1.00 19.81 157 PHE B O 1
ATOM 3175 N N . THR B 1 158 ? 24.909 25.193 2.275 1.00 29.92 158 THR B N 1
ATOM 3176 C CA . THR B 1 158 ? 25.099 23.951 2.985 1.00 24.24 158 THR B CA 1
ATOM 3177 C C . THR B 1 158 ? 24.112 24.065 4.150 1.00 26.40 158 THR B C 1
ATOM 3178 O O . THR B 1 158 ? 23.866 25.175 4.636 1.00 27.77 158 THR B O 1
ATOM 3182 N N . TYR B 1 159 ? 23.479 22.969 4.561 1.00 24.56 159 TYR B N 1
ATOM 3183 C CA . TYR B 1 159 ? 22.589 23.045 5.718 1.00 18.66 159 TYR B CA 1
ATOM 3184 C C . TYR B 1 159 ? 23.411 22.937 6.980 1.00 21.07 159 TYR B C 1
ATOM 3185 O O . TYR B 1 159 ? 24.412 22.235 7.013 1.00 23.54 159 TYR B O 1
ATOM 3194 N N . GLU B 1 160 ? 22.999 23.658 8.012 1.00 25.71 160 GLU B N 1
ATOM 3195 C CA . GLU B 1 160 ? 23.655 23.571 9.311 1.00 20.98 160 GLU B CA 1
ATOM 3196 C C . GLU B 1 160 ? 22.589 23.535 10.396 1.00 20.42 160 GLU B C 1
ATOM 3197 O O . GLU B 1 160 ? 21.833 24.495 10.577 1.00 19.75 160 GLU B O 1
ATOM 3203 N N . LEU B 1 161 ? 22.490 22.394 11.066 1.00 18.13 161 LEU B N 1
ATOM 3204 C CA . LEU B 1 161 ? 21.563 22.211 12.169 1.00 20.06 161 LEU B CA 1
ATOM 3205 C C . LEU B 1 161 ? 22.318 22.432 13.465 1.00 20.48 161 LEU B C 1
ATOM 3206 O O . LEU B 1 161 ? 23.335 21.792 13.722 1.00 19.05 161 LEU B O 1
ATOM 3211 N N . LEU B 1 162 ? 21.827 23.353 14.279 1.00 24.07 162 LEU B N 1
ATOM 3212 C CA . LEU B 1 162 ? 22.479 23.649 15.536 1.00 20.96 162 LEU B CA 1
ATOM 3213 C C . LEU B 1 162 ? 21.495 23.397 16.653 1.00 23.46 162 LEU B C 1
ATOM 3214 O O . LEU B 1 162 ? 20.362 23.884 16.619 1.00 21.71 162 LEU B O 1
ATOM 3219 N N . ALA B 1 163 ? 21.943 22.660 17.658 1.00 19.24 163 ALA B N 1
ATOM 3220 C CA . ALA B 1 163 ? 21.113 22.377 18.816 1.00 19.46 163 ALA B CA 1
ATOM 3221 C C . ALA B 1 163 ? 21.603 23.206 19.969 1.00 18.09 163 ALA B C 1
ATOM 3222 O O . ALA B 1 163 ? 22.801 23.235 20.233 1.00 21.43 163 ALA B O 1
ATOM 3224 N N . TYR B 1 164 ? 20.681 23.872 20.661 1.00 20.72 164 TYR B N 1
ATOM 3225 C CA . TYR B 1 164 ? 21.063 24.825 21.711 1.00 25.03 164 TYR B CA 1
ATOM 3226 C C . TYR B 1 164 ? 20.826 24.310 23.136 1.00 25.30 164 TYR B C 1
ATOM 3227 O O . TYR B 1 164 ? 19.875 23.572 23.398 1.00 25.14 164 TYR B O 1
ATOM 3236 N N . ARG B 1 165 ? 21.711 24.702 24.040 1.00 23.36 165 ARG B N 1
ATOM 3237 C CA . ARG B 1 165 ? 21.653 24.234 25.419 1.00 27.64 165 ARG B CA 1
ATOM 3238 C C . ARG B 1 165 ? 20.795 25.157 26.255 1.00 28.39 165 ARG B C 1
ATOM 3239 O O . ARG B 1 165 ? 20.789 26.377 26.039 1.00 26.15 165 ARG B O 1
ATOM 3247 N N . LYS B 1 166 ? 20.091 24.585 27.227 1.00 26.38 166 LYS B N 1
ATOM 3248 C CA . LYS B 1 166 ? 19.405 25.392 28.230 1.00 32.95 166 LYS B CA 1
ATOM 3249 C C . LYS B 1 166 ? 20.454 26.205 28.975 1.00 29.69 166 LYS B C 1
ATOM 3250 O O . LYS B 1 166 ? 21.589 25.763 29.111 1.00 30.15 166 LYS B O 1
ATOM 3256 N N . ARG B 1 167 ? 20.072 27.391 29.445 1.00 37.86 167 ARG B N 1
ATOM 3257 C CA . ARG B 1 167 ? 20.975 28.287 30.176 1.00 39.07 167 ARG B CA 1
ATOM 3258 C C . ARG B 1 167 ? 21.701 27.646 31.365 1.00 38.45 167 ARG B C 1
ATOM 3259 O O . ARG B 1 167 ? 22.872 27.943 31.610 1.00 34.43 167 ARG B O 1
ATOM 3267 N N . GLU B 1 168 ? 21.006 26.791 32.115 1.00 36.84 168 GLU B N 1
ATOM 3268 C CA . GLU B 1 168 ? 21.586 26.199 33.325 1.00 38.02 168 GLU B CA 1
ATOM 3269 C C . GLU B 1 168 ? 22.841 25.382 33.003 1.00 34.00 168 GLU B C 1
ATOM 3270 O O . GLU B 1 168 ? 23.724 25.225 33.848 1.00 32.47 168 GLU B O 1
ATOM 3276 N N . TYR B 1 169 ? 22.920 24.888 31.769 1.00 29.18 169 TYR B N 1
ATOM 3277 C CA . TYR B 1 169 ? 24.032 24.035 31.343 1.00 34.55 169 TYR B CA 1
ATOM 3278 C C . TYR B 1 169 ? 25.213 24.779 30.714 1.00 38.13 169 TYR B C 1
ATOM 3279 O O . TYR B 1 169 ? 26.255 24.179 30.457 1.00 39.10 169 TYR B O 1
ATOM 3288 N N . TRP B 1 170 ? 25.046 26.066 30.433 1.00 37.59 170 TRP B N 1
ATOM 3289 C CA . TRP B 1 170 ? 26.097 26.821 29.751 1.00 40.64 170 TRP B CA 1
ATOM 3290 C C . TRP B 1 170 ? 27.411 26.751 30.523 1.00 41.25 170 TRP B C 1
ATOM 3291 O O . TRP B 1 170 ? 27.422 26.822 31.747 1.00 48.26 170 TRP B O 1
ATOM 3302 N N . GLY B 1 171 ? 28.520 26.590 29.812 1.00 44.92 171 GLY B N 1
ATOM 3303 C CA . GLY B 1 171 ? 29.799 26.390 30.477 1.00 52.83 171 GLY B CA 1
ATOM 3304 C C . GLY B 1 171 ? 29.813 25.196 31.429 1.00 49.81 171 GLY B C 1
ATOM 3305 O O . GLY B 1 171 ? 30.578 25.158 32.388 1.00 45.12 171 GLY B O 1
ATOM 3306 N N . THR B 1 172 ? 28.952 24.222 31.159 1.00 46.49 172 THR B N 1
ATOM 3307 C CA . THR B 1 172 ? 28.955 22.944 31.866 1.00 45.34 172 THR B CA 1
ATOM 3308 C C . THR B 1 172 ? 29.306 21.833 30.876 1.00 51.17 172 THR B C 1
ATOM 3309 O O . THR B 1 172 ? 28.742 21.766 29.779 1.00 57.59 172 THR B O 1
ATOM 3313 N N . PRO B 1 173 ? 30.252 20.965 31.253 1.00 44.26 173 PRO B N 1
ATOM 3314 C CA . PRO B 1 173 ? 30.737 19.902 30.370 1.00 44.29 173 PRO B CA 1
ATOM 3315 C C . PRO B 1 173 ? 29.619 19.299 29.525 1.00 45.07 173 PRO B C 1
ATOM 3316 O O . PRO B 1 173 ? 28.573 18.925 30.056 1.00 45.41 173 PRO B O 1
ATOM 3320 N N . ARG B 1 174 ? 29.844 19.218 28.217 1.00 44.81 174 ARG B N 1
ATOM 3321 C CA . ARG B 1 174 ? 28.819 18.755 27.289 1.00 46.73 174 ARG B CA 1
ATOM 3322 C C . ARG B 1 174 ? 28.445 17.289 27.478 1.00 58.17 174 ARG B C 1
ATOM 3323 O O . ARG B 1 174 ? 29.312 16.417 27.610 1.00 52.93 174 ARG B O 1
ATOM 3331 N N . ARG B 1 175 ? 27.137 17.043 27.487 1.00 67.90 175 ARG B N 1
ATOM 3332 C CA . ARG B 1 175 ? 26.579 15.710 27.671 1.00 76.82 175 ARG B CA 1
ATOM 3333 C C . ARG B 1 175 ? 25.995 15.228 26.344 1.00 73.64 175 ARG B C 1
ATOM 3334 O O . ARG B 1 175 ? 24.787 15.321 26.100 1.00 67.25 175 ARG B O 1
ATOM 3342 N N . VAL B 1 176 ? 26.874 14.729 25.484 1.00 73.05 176 VAL B N 1
ATOM 3343 C CA . VAL B 1 176 ? 26.500 14.281 24.150 1.00 74.69 176 VAL B CA 1
ATOM 3344 C C . VAL B 1 176 ? 27.532 13.265 23.676 1.00 75.42 176 VAL B C 1
ATOM 3345 O O . VAL B 1 176 ? 28.736 13.465 23.846 1.00 74.29 176 VAL B O 1
ATOM 3349 N N . ILE B 1 177 ? 27.059 12.160 23.109 1.00 76.24 177 ILE B N 1
ATOM 3350 C CA . ILE B 1 177 ? 27.958 11.085 22.691 1.00 80.34 177 ILE B CA 1
ATOM 3351 C C . ILE B 1 177 ? 27.690 10.608 21.256 1.00 78.07 177 ILE B C 1
ATOM 3352 O O . ILE B 1 177 ? 26.542 10.383 20.857 1.00 71.97 177 ILE B O 1
ATOM 3357 N N . LYS B 1 178 ? 28.757 10.486 20.473 1.00 83.41 178 LYS B N 1
ATOM 3358 C CA . LYS B 1 178 ? 28.629 10.027 19.091 1.00 87.59 178 LYS B CA 1
ATOM 3359 C C . LYS B 1 178 ? 29.306 8.674 18.891 1.00 86.79 178 LYS B C 1
ATOM 3360 O O . LYS B 1 178 ? 30.514 8.600 18.663 1.00 89.23 178 LYS B O 1
ATOM 3366 N N . GLU B 1 179 ? 28.526 7.604 19.000 1.00 84.80 179 GLU B N 1
ATOM 3367 C CA . GLU B 1 179 ? 29.031 6.274 18.685 1.00 82.62 179 GLU B CA 1
ATOM 3368 C C . GLU B 1 179 ? 28.917 6.077 17.183 1.00 64.08 179 GLU B C 1
ATOM 3369 O O . GLU B 1 179 ? 28.013 6.618 16.544 1.00 64.06 179 GLU B O 1
ATOM 3375 N N . SER B 1 180 ? 29.845 5.317 16.620 1.00 50.35 180 SER B N 1
ATOM 3376 C CA . SER B 1 180 ? 29.875 5.135 15.185 1.00 50.09 180 SER B CA 1
ATOM 3377 C C . SER B 1 180 ? 28.776 4.186 14.723 1.00 32.49 180 SER B C 1
ATOM 3378 O O . SER B 1 180 ? 28.546 3.141 15.316 1.00 32.86 180 SER B O 1
ATOM 3381 N N . VAL B 1 181 ? 28.091 4.577 13.662 1.00 27.73 181 VAL B N 1
ATOM 3382 C CA . VAL B 1 181 ? 27.133 3.717 12.994 1.00 30.97 181 VAL B CA 1
ATOM 3383 C C . VAL B 1 181 ? 27.323 3.913 11.499 1.00 26.92 181 VAL B C 1
ATOM 3384 O O . VAL B 1 181 ? 27.978 4.864 11.073 1.00 20.49 181 VAL B O 1
ATOM 3388 N N . PHE B 1 182 ? 26.756 3.009 10.710 1.00 24.50 182 PHE B N 1
ATOM 3389 C CA . PHE B 1 182 ? 26.700 3.181 9.272 1.00 19.38 182 PHE B CA 1
ATOM 3390 C C . PHE B 1 182 ? 25.413 3.900 8.963 1.00 23.38 182 PHE B C 1
ATOM 3391 O O . PHE B 1 182 ? 24.438 3.801 9.720 1.00 23.34 182 PHE B O 1
ATOM 3399 N N . TYR B 1 183 ? 25.411 4.621 7.849 1.00 18.61 183 TYR B N 1
ATOM 3400 C CA . TYR B 1 183 ? 24.249 5.364 7.408 1.00 17.67 183 TYR B CA 1
ATOM 3401 C C . TYR B 1 183 ? 23.828 4.786 6.069 1.00 22.42 183 TYR B C 1
ATOM 3402 O O . TYR B 1 183 ? 24.585 4.050 5.452 1.00 25.32 183 TYR B O 1
ATOM 3411 N N . ALA B 1 184 ? 22.623 5.146 5.646 1.00 15.72 184 ALA B N 1
ATOM 3412 C CA . ALA B 1 184 ? 22.026 4.697 4.415 1.00 18.79 184 ALA B CA 1
ATOM 3413 C C . ALA B 1 184 ? 22.378 5.673 3.312 1.00 21.70 184 ALA B C 1
ATOM 3414 O O . ALA B 1 184 ? 21.994 6.844 3.363 1.00 20.56 184 ALA B O 1
ATOM 3416 N N . ASP B 1 185 ? 23.116 5.171 2.329 1.00 24.90 185 ASP B N 1
ATOM 3417 C CA . ASP B 1 185 ? 23.616 5.951 1.204 1.00 27.31 185 ASP B CA 1
ATOM 3418 C C . ASP B 1 185 ? 23.314 5.214 -0.089 1.00 27.23 185 ASP B C 1
ATOM 3419 O O . ASP B 1 185 ? 23.828 4.099 -0.324 1.00 24.33 185 ASP B O 1
ATOM 3424 N N . LYS B 1 186 ? 22.502 5.842 -0.930 1.00 21.09 186 LYS B N 1
ATOM 3425 C CA . LYS B 1 186 ? 22.202 5.328 -2.261 1.00 26.36 186 LYS B CA 1
ATOM 3426 C C . LYS B 1 186 ? 23.456 4.886 -3.031 1.00 29.49 186 LYS B C 1
ATOM 3427 O O . LYS B 1 186 ? 23.521 3.753 -3.490 1.00 28.13 186 LYS B O 1
ATOM 3433 N N . TRP B 1 187 ? 24.443 5.778 -3.171 1.00 26.25 187 TRP B N 1
ATOM 3434 C CA . TRP B 1 187 ? 25.599 5.510 -4.037 1.00 24.72 187 TRP B CA 1
ATOM 3435 C C . TRP B 1 187 ? 26.353 4.246 -3.618 1.00 22.99 187 TRP B C 1
ATOM 3436 O O . TRP B 1 187 ? 27.125 3.715 -4.394 1.00 25.47 187 TRP B O 1
ATOM 3447 N N . SER B 1 188 ? 26.159 3.788 -2.387 1.00 21.96 188 SER B N 1
ATOM 3448 C CA . SER B 1 188 ? 26.934 2.650 -1.894 1.00 25.46 188 SER B CA 1
ATOM 3449 C C . SER B 1 188 ? 26.268 1.308 -2.226 1.00 22.28 188 SER B C 1
ATOM 3450 O O . SER B 1 188 ? 26.872 0.265 -2.079 1.00 24.77 188 SER B O 1
ATOM 3453 N N . TYR B 1 189 ? 25.035 1.346 -2.699 1.00 16.25 189 TYR B N 1
ATOM 3454 C CA . TYR B 1 189 ? 24.323 0.125 -3.063 1.00 25.32 189 TYR B CA 1
ATOM 3455 C C . TYR B 1 189 ? 25.140 -0.967 -3.795 1.00 30.73 189 TYR B C 1
ATOM 3456 O O . TYR B 1 189 ? 25.177 -2.101 -3.342 1.00 31.41 189 TYR B O 1
ATOM 3465 N N . PRO B 1 190 ? 25.789 -0.623 -4.925 1.00 25.08 190 PRO B N 1
ATOM 3466 C CA . PRO B 1 190 ? 26.482 -1.612 -5.761 1.00 24.44 190 PRO B CA 1
ATOM 3467 C C . PRO B 1 190 ? 27.800 -2.086 -5.150 1.00 29.51 190 PRO B C 1
ATOM 3468 O O . PRO B 1 190 ? 28.503 -2.926 -5.720 1.00 33.51 190 PRO B O 1
ATOM 3472 N N . PHE B 1 191 ? 28.131 -1.540 -3.990 1.00 18.96 191 PHE B N 1
ATOM 3473 C CA . PHE B 1 191 ? 29.414 -1.801 -3.376 1.00 19.49 191 PHE B CA 1
ATOM 3474 C C . PHE B 1 191 ? 29.278 -2.803 -2.258 1.00 29.91 191 PHE B C 1
ATOM 3475 O O . PHE B 1 191 ? 28.248 -2.914 -1.595 1.00 31.40 191 PHE B O 1
ATOM 3483 N N . THR B 1 192 ? 30.351 -3.537 -2.071 1.00 27.75 192 THR B N 1
ATOM 3484 C CA . THR B 1 192 ? 30.459 -4.481 -0.993 1.00 29.13 192 THR B CA 1
ATOM 3485 C C . THR B 1 192 ? 30.299 -3.791 0.354 1.00 38.01 192 THR B C 1
ATOM 3486 O O . THR B 1 192 ? 30.539 -2.597 0.487 1.00 40.25 192 THR B O 1
ATOM 3490 N N . TYR B 1 193 ? 29.882 -4.558 1.351 1.00 43.78 193 TYR B N 1
ATOM 3491 C CA . TYR B 1 193 ? 29.769 -4.080 2.723 1.00 40.67 193 TYR B CA 1
ATOM 3492 C C . TYR B 1 193 ? 31.022 -3.349 3.247 1.00 42.35 193 TYR B C 1
ATOM 3493 O O . TYR B 1 193 ? 30.938 -2.215 3.727 1.00 36.66 193 TYR B O 1
ATOM 3502 N N . ASP B 1 194 ? 32.186 -3.980 3.182 1.00 48.33 194 ASP B N 1
ATOM 3503 C CA . ASP B 1 194 ? 33.365 -3.278 3.669 1.00 64.18 194 ASP B CA 1
ATOM 3504 C C . ASP B 1 194 ? 33.871 -2.287 2.615 1.00 70.43 194 ASP B C 1
ATOM 3505 O O . ASP B 1 194 ? 34.609 -2.651 1.695 1.00 74.61 194 ASP B O 1
ATOM 3510 N N . ASN B 1 195 ? 33.447 -1.033 2.758 1.00 60.45 195 ASN B N 1
ATOM 3511 C CA . ASN B 1 195 ? 33.742 -0.002 1.775 1.00 62.64 195 ASN B CA 1
ATOM 3512 C C . ASN B 1 195 ? 33.728 1.371 2.422 1.00 67.65 195 ASN B C 1
ATOM 3513 O O . ASN B 1 195 ? 32.718 1.774 3.001 1.00 69.86 195 ASN B O 1
ATOM 3518 N N . VAL B 1 196 ? 34.839 2.094 2.327 1.00 65.01 196 VAL B N 1
ATOM 3519 C CA . VAL B 1 196 ? 34.932 3.398 2.980 1.00 62.78 196 VAL B CA 1
ATOM 3520 C C . VAL B 1 196 ? 34.486 4.529 2.070 1.00 47.78 196 VAL B C 1
ATOM 3521 O O . VAL B 1 196 ? 34.698 4.480 0.860 1.00 46.58 196 VAL B O 1
ATOM 3525 N N . ASP B 1 197 ? 33.852 5.538 2.657 1.00 36.05 197 ASP B N 1
ATOM 3526 C CA . ASP B 1 197 ? 33.458 6.707 1.895 1.00 37.06 197 ASP B CA 1
ATOM 3527 C C . ASP B 1 197 ? 34.709 7.377 1.383 1.00 39.43 197 ASP B C 1
ATOM 3528 O O . ASP B 1 197 ? 35.710 7.441 2.096 1.00 43.88 197 ASP B O 1
ATOM 3533 N N . PRO B 1 198 ? 34.675 7.847 0.129 1.00 37.31 198 PRO B N 1
ATOM 3534 C CA . PRO B 1 198 ? 35.795 8.674 -0.326 1.00 43.08 198 PRO B CA 1
ATOM 3535 C C . PRO B 1 198 ? 35.720 10.062 0.309 1.00 57.03 198 PRO B C 1
ATOM 3536 O O . PRO B 1 198 ? 36.751 10.658 0.606 1.00 63.72 198 PRO B O 1
ATOM 3540 N N . TYR B 1 199 ? 34.507 10.558 0.532 1.00 60.45 199 TYR B N 1
ATOM 3541 C CA . TYR B 1 199 ? 34.315 11.861 1.156 1.00 60.00 199 TYR B CA 1
ATOM 3542 C C . TYR B 1 199 ? 33.327 11.738 2.296 1.00 56.00 199 TYR B C 1
ATOM 3543 O O . TYR B 1 199 ? 32.421 10.912 2.251 1.00 53.90 199 TYR B O 1
ATOM 3552 N N . LYS B 1 200 ? 33.499 12.562 3.321 1.00 57.30 200 LYS B N 1
ATOM 3553 C CA . LYS B 1 200 ? 32.435 12.769 4.292 1.00 52.10 200 LYS B CA 1
ATOM 3554 C C . LYS B 1 200 ? 31.745 14.091 3.964 1.00 45.47 200 LYS B C 1
ATOM 3555 O O . LYS B 1 200 ? 32.357 15.155 4.054 1.00 42.73 200 LYS B O 1
ATOM 3561 N N . ARG B 1 201 ? 30.481 14.011 3.558 1.00 40.19 201 ARG B N 1
ATOM 3562 C CA . ARG B 1 201 ? 29.723 15.180 3.122 1.00 38.13 201 ARG B CA 1
ATOM 3563 C C . ARG B 1 201 ? 28.959 15.788 4.305 1.00 39.55 201 ARG B C 1
ATOM 3564 O O . ARG B 1 201 ? 28.534 16.951 4.279 1.00 27.18 201 ARG B O 1
ATOM 3572 N N . THR B 1 202 ? 28.798 14.983 5.347 1.00 31.68 202 THR B N 1
ATOM 3573 C CA . THR B 1 202 ? 28.109 15.412 6.545 1.00 26.30 202 THR B CA 1
ATOM 3574 C C . THR B 1 202 ? 29.077 15.368 7.713 1.00 33.45 202 THR B C 1
ATOM 3575 O O . THR B 1 202 ? 29.667 14.330 8.001 1.00 37.04 202 THR B O 1
ATOM 3579 N N . VAL B 1 203 ? 29.239 16.497 8.389 1.00 30.68 203 VAL B N 1
ATOM 3580 C CA . VAL B 1 203 ? 30.196 16.589 9.485 1.00 29.23 203 VAL B CA 1
ATOM 3581 C C . VAL B 1 203 ? 29.535 17.109 10.771 1.00 32.53 203 VAL B C 1
ATOM 3582 O O . VAL B 1 203 ? 28.542 17.834 10.725 1.00 35.12 203 VAL B O 1
ATOM 3586 N N . LEU B 1 204 ? 30.081 16.719 11.916 1.00 31.50 204 LEU B N 1
ATOM 3587 C CA . LEU B 1 204 ? 29.591 17.194 13.203 1.00 29.23 204 LEU B CA 1
ATOM 3588 C C . LEU B 1 204 ? 30.268 18.496 13.597 1.00 33.54 204 LEU B C 1
ATOM 3589 O O . LEU B 1 204 ? 31.419 18.731 13.263 1.00 36.51 204 LEU B O 1
ATOM 3594 N N . ILE B 1 205 ? 29.540 19.343 14.309 1.00 29.13 205 ILE B N 1
ATOM 3595 C CA . ILE B 1 205 ? 30.136 20.497 14.935 1.00 29.32 205 ILE B CA 1
ATOM 3596 C C . ILE B 1 205 ? 30.093 20.294 16.440 1.00 29.28 205 ILE B C 1
ATOM 3597 O O . ILE B 1 205 ? 29.029 20.106 17.017 1.00 29.15 205 ILE B O 1
ATOM 3602 N N . THR B 1 206 ? 31.258 20.322 17.069 1.00 38.26 206 THR B N 1
ATOM 3603 C CA . THR B 1 206 ? 31.354 20.029 18.490 1.00 41.62 206 THR B CA 1
ATOM 3604 C C . THR B 1 206 ? 32.003 21.184 19.230 1.00 38.42 206 THR B C 1
ATOM 3605 O O . THR B 1 206 ? 33.220 21.199 19.429 1.00 34.70 206 THR B O 1
ATOM 3609 N N . PRO B 1 207 ? 31.189 22.169 19.626 1.00 37.37 207 PRO B N 1
ATOM 3610 C CA . PRO B 1 207 ? 31.749 23.329 20.320 1.00 36.15 207 PRO B CA 1
ATOM 3611 C C . PRO B 1 207 ? 32.295 22.969 21.703 1.00 38.68 207 PRO B C 1
ATOM 3612 O O . PRO B 1 207 ? 32.061 21.866 22.219 1.00 32.59 207 PRO B O 1
ATOM 3616 N N . HIS B 1 208 ? 33.039 23.903 22.284 1.00 43.37 208 HIS B N 1
ATOM 3617 C CA . HIS B 1 208 ? 33.572 23.726 23.631 1.00 47.77 208 HIS B CA 1
ATOM 3618 C C . HIS B 1 208 ? 33.325 24.972 24.457 1.00 48.08 208 HIS B C 1
ATOM 3619 O O . HIS B 1 208 ? 33.018 26.032 23.914 1.00 50.75 208 HIS B O 1
ATOM 3626 N N . GLY B 1 209 ? 33.434 24.840 25.774 1.00 47.76 209 GLY B N 1
ATOM 3627 C CA . GLY B 1 209 ? 33.218 25.970 26.657 1.00 47.20 209 GLY B CA 1
ATOM 3628 C C . GLY B 1 209 ? 31.789 26.481 26.706 1.00 48.89 209 GLY B C 1
ATOM 3629 O O . GLY B 1 209 ? 30.826 25.747 26.457 1.00 54.72 209 GLY B O 1
ATOM 3630 N N . LYS B 1 210 ? 31.668 27.767 27.008 1.00 53.78 210 LYS B N 1
ATOM 3631 C CA . LYS B 1 210 ? 30.405 28.386 27.411 1.00 59.30 210 LYS B CA 1
ATOM 3632 C C . LYS B 1 210 ? 29.494 28.739 26.243 1.00 50.82 210 LYS B C 1
ATOM 3633 O O . LYS B 1 210 ? 28.387 29.241 26.439 1.00 51.18 210 LYS B O 1
ATOM 3639 N N . ASP B 1 211 ? 29.981 28.488 25.033 1.00 42.76 211 ASP B N 1
ATOM 3640 C CA . ASP B 1 211 ? 29.177 28.570 23.815 1.00 37.35 211 ASP B CA 1
ATOM 3641 C C . ASP B 1 211 ? 27.852 27.831 24.000 1.00 36.79 211 ASP B C 1
ATOM 3642 O O . ASP B 1 211 ? 27.849 26.643 24.284 1.00 40.58 211 ASP B O 1
ATOM 3647 N N . PRO B 1 212 ? 26.722 28.526 23.812 1.00 39.10 212 PRO B N 1
ATOM 3648 C CA . PRO B 1 212 ? 25.392 27.924 23.979 1.00 31.21 212 PRO B CA 1
ATOM 3649 C C . PRO B 1 212 ? 25.060 26.787 23.009 1.00 28.96 212 PRO B C 1
ATOM 3650 O O . PRO B 1 212 ? 24.059 26.086 23.223 1.00 27.95 212 PRO B O 1
ATOM 3654 N N . VAL B 1 213 ? 25.859 26.583 21.968 1.00 26.16 213 VAL B N 1
ATOM 3655 C CA . VAL B 1 213 ? 25.574 25.464 21.070 1.00 27.65 213 VAL B CA 1
ATOM 3656 C C . VAL B 1 213 ? 25.974 24.134 21.714 1.00 25.95 213 VAL B C 1
ATOM 3657 O O . VAL B 1 213 ? 27.100 23.979 22.151 1.00 24.91 213 VAL B O 1
ATOM 3661 N N . LEU B 1 214 ? 25.038 23.193 21.788 1.00 29.87 214 LEU B N 1
ATOM 3662 C CA . LEU B 1 214 ? 25.314 21.844 22.310 1.00 30.54 214 LEU B CA 1
ATOM 3663 C C . LEU B 1 214 ? 26.169 21.058 21.326 1.00 33.93 214 LEU B C 1
ATOM 3664 O O . LEU B 1 214 ? 27.273 20.627 21.648 1.00 39.14 214 LEU B O 1
ATOM 3669 N N . VAL B 1 215 ? 25.628 20.887 20.123 1.00 24.92 215 VAL B N 1
ATOM 3670 C CA . VAL B 1 215 ? 26.262 20.147 19.048 1.00 24.01 215 VAL B CA 1
ATOM 3671 C C . VAL B 1 215 ? 25.603 20.622 17.756 1.00 26.48 215 VAL B C 1
ATOM 3672 O O . VAL B 1 215 ? 24.460 21.084 17.767 1.00 26.39 215 VAL B O 1
ATOM 3676 N N . GLY B 1 216 ? 26.313 20.525 16.643 1.00 21.31 216 GLY B N 1
ATOM 3677 C CA . GLY B 1 216 ? 25.725 20.886 15.365 1.00 19.40 216 GLY B CA 1
ATOM 3678 C C . GLY B 1 216 ? 26.043 19.892 14.261 1.00 24.83 216 GLY B C 1
ATOM 3679 O O . GLY B 1 216 ? 26.873 19.001 14.426 1.00 21.56 216 GLY B O 1
ATOM 3680 N N . ILE B 1 217 ? 25.392 20.056 13.119 1.00 19.58 217 ILE B N 1
ATOM 3681 C CA . ILE B 1 217 ? 25.665 19.204 11.980 1.00 23.36 217 ILE B CA 1
ATOM 3682 C C . ILE B 1 217 ? 25.645 20.025 10.690 1.00 26.53 217 ILE B C 1
ATOM 3683 O O . ILE B 1 217 ? 24.705 20.767 10.421 1.00 25.18 217 ILE B O 1
ATOM 3688 N N . ARG B 1 218 ? 26.684 19.870 9.887 1.00 22.90 218 ARG B N 1
ATOM 3689 C CA . ARG B 1 218 ? 26.743 20.543 8.602 1.00 20.48 218 ARG B CA 1
ATOM 3690 C C . ARG B 1 218 ? 26.713 19.496 7.505 1.00 24.90 218 ARG B C 1
ATOM 3691 O O . ARG B 1 218 ? 27.481 18.531 7.541 1.00 23.78 218 ARG B O 1
ATOM 3699 N N . GLY B 1 219 ? 25.818 19.678 6.542 1.00 20.25 219 GLY B N 1
ATOM 3700 C CA . GLY B 1 219 ? 25.688 18.736 5.443 1.00 18.74 219 GLY B CA 1
ATOM 3701 C C . GLY B 1 219 ? 24.985 19.380 4.265 1.00 23.81 219 GLY B C 1
ATOM 3702 O O . GLY B 1 219 ? 24.463 20.488 4.384 1.00 25.26 219 GLY B O 1
ATOM 3703 N N . ILE B 1 220 ? 24.957 18.681 3.137 1.00 21.53 220 ILE B N 1
ATOM 3704 C CA . ILE B 1 220 ? 24.356 19.204 1.913 1.00 25.65 220 ILE B CA 1
ATOM 3705 C C . ILE B 1 220 ? 22.963 18.634 1.677 1.00 25.11 220 ILE B C 1
ATOM 3706 O O . ILE B 1 220 ? 22.226 19.121 0.834 1.00 29.57 220 ILE B O 1
ATOM 3711 N N . ASP B 1 221 ? 22.608 17.604 2.439 1.00 24.89 221 ASP B N 1
ATOM 3712 C CA . ASP B 1 221 ? 21.378 16.849 2.213 1.00 25.82 221 ASP B CA 1
ATOM 3713 C C . ASP B 1 221 ? 20.558 16.687 3.492 1.00 25.34 221 ASP B C 1
ATOM 3714 O O . ASP B 1 221 ? 21.049 16.191 4.511 1.00 24.29 221 ASP B O 1
ATOM 3719 N N . VAL B 1 222 ? 19.293 17.074 3.427 1.00 25.18 222 VAL B N 1
ATOM 3720 C CA . VAL B 1 222 ? 18.448 17.084 4.616 1.00 26.20 222 VAL B CA 1
ATOM 3721 C C . VAL B 1 222 ? 18.191 15.675 5.193 1.00 22.53 222 VAL B C 1
ATOM 3722 O O . VAL B 1 222 ? 18.289 15.469 6.402 1.00 20.94 222 VAL B O 1
ATOM 3726 N N . GLY B 1 223 ? 17.891 14.709 4.330 1.00 18.81 223 GLY B N 1
ATOM 3727 C CA . GLY B 1 223 ? 17.707 13.327 4.764 1.00 16.81 223 GLY B CA 1
ATOM 3728 C C . GLY B 1 223 ? 18.901 12.774 5.545 1.00 21.05 223 GLY B C 1
ATOM 3729 O O . GLY B 1 223 ? 18.733 12.100 6.569 1.00 22.04 223 GLY B O 1
ATOM 3730 N N . LYS B 1 224 ? 20.106 13.079 5.069 1.00 14.86 224 LYS B N 1
ATOM 3731 C CA . LYS B 1 224 ? 21.336 12.621 5.703 1.00 19.77 224 LYS B CA 1
ATOM 3732 C C . LYS B 1 224 ? 21.594 13.370 7.014 1.00 23.82 224 LYS B C 1
ATOM 3733 O O . LYS B 1 224 ? 22.102 12.802 7.972 1.00 25.67 224 LYS B O 1
ATOM 3739 N N . ILE B 1 225 ? 21.240 14.650 7.044 1.00 22.80 225 ILE B N 1
ATOM 3740 C CA . ILE B 1 225 ? 21.318 15.423 8.261 1.00 17.78 225 ILE B CA 1
ATOM 3741 C C . ILE B 1 225 ? 20.405 14.780 9.305 1.00 19.37 225 ILE B C 1
ATOM 3742 O O . ILE B 1 225 ? 20.786 14.589 10.461 1.00 21.76 225 ILE B O 1
ATOM 3747 N N . LEU B 1 226 ? 19.190 14.463 8.883 1.00 16.75 226 LEU B N 1
ATOM 3748 C CA . LEU B 1 226 ? 18.235 13.791 9.754 1.00 20.73 226 LEU B CA 1
ATOM 3749 C C . LEU B 1 226 ? 18.736 12.396 10.252 1.00 25.75 226 LEU B C 1
ATOM 3750 O O . LEU B 1 226 ? 18.510 12.024 11.416 1.00 25.07 226 LEU B O 1
ATOM 3755 N N . GLN B 1 227 ? 19.438 11.648 9.395 1.00 14.62 227 GLN B N 1
ATOM 3756 C CA . GLN B 1 227 ? 20.022 10.357 9.805 1.00 17.31 227 GLN B CA 1
ATOM 3757 C C . GLN B 1 227 ? 21.083 10.577 10.853 1.00 20.62 227 GLN B C 1
ATOM 3758 O O . GLN B 1 227 ? 21.160 9.845 11.842 1.00 22.36 227 GLN B O 1
ATOM 3764 N N . VAL B 1 228 ? 21.937 11.569 10.635 1.00 18.56 228 VAL B N 1
ATOM 3765 C CA . VAL B 1 228 ? 22.994 11.801 11.617 1.00 20.25 228 VAL B CA 1
ATOM 3766 C C . VAL B 1 228 ? 22.377 12.326 12.914 1.00 25.58 228 VAL B C 1
ATOM 3767 O O . VAL B 1 228 ? 22.709 11.849 14.010 1.00 24.12 228 VAL B O 1
ATOM 3771 N N . PHE B 1 229 ? 21.436 13.261 12.782 1.00 13.81 229 PHE B N 1
ATOM 3772 C CA . PHE B 1 229 ? 20.808 13.850 13.948 1.00 13.62 229 PHE B CA 1
ATOM 3773 C C . PHE B 1 229 ? 20.088 12.801 14.845 1.00 30.14 229 PHE B C 1
ATOM 3774 O O . PHE B 1 229 ? 20.282 12.799 16.064 1.00 26.36 229 PHE B O 1
ATOM 3782 N N . GLU B 1 230 ? 19.281 11.908 14.266 1.00 22.53 230 GLU B N 1
ATOM 3783 C CA . GLU B 1 230 ? 18.517 10.980 15.100 1.00 24.23 230 GLU B CA 1
ATOM 3784 C C . GLU B 1 230 ? 19.432 10.007 15.834 1.00 20.91 230 GLU B C 1
ATOM 3785 O O . GLU B 1 230 ? 19.114 9.544 16.919 1.00 23.11 230 GLU B O 1
ATOM 3799 N N . ILE B 1 232 ? 22.459 10.741 17.033 1.00 30.07 232 ILE B N 1
ATOM 3800 C CA . ILE B 1 232 ? 23.255 11.342 18.100 1.00 27.29 232 ILE B CA 1
ATOM 3801 C C . ILE B 1 232 ? 22.640 11.082 19.482 1.00 23.30 232 ILE B C 1
ATOM 3802 O O . ILE B 1 232 ? 21.451 11.306 19.685 1.00 23.59 232 ILE B O 1
ATOM 3807 N N . LYS B 1 233 ? 23.447 10.618 20.426 1.00 21.74 233 LYS B N 1
ATOM 3808 C CA . LYS B 1 233 ? 22.965 10.412 21.793 1.00 33.80 233 LYS B CA 1
ATOM 3809 C C . LYS B 1 233 ? 23.072 11.685 22.635 1.00 41.08 233 LYS B C 1
ATOM 3810 O O . LYS B 1 233 ? 24.163 12.105 23.028 1.00 45.42 233 LYS B O 1
ATOM 3816 N N . ILE B 1 234 ? 21.928 12.305 22.897 1.00 39.36 234 ILE B N 1
ATOM 3817 C CA . ILE B 1 234 ? 21.905 13.582 23.598 1.00 44.75 234 ILE B CA 1
ATOM 3818 C C . ILE B 1 234 ? 21.460 13.366 25.041 1.00 51.97 234 ILE B C 1
ATOM 3819 O O . ILE B 1 234 ? 20.322 12.966 25.315 1.00 42.72 234 ILE B O 1
ATOM 3824 N N . GLU B 1 235 ? 22.387 13.613 25.959 1.00 58.48 235 GLU B N 1
ATOM 3825 C CA . GLU B 1 235 ? 22.191 13.272 27.354 1.00 60.01 235 GLU B CA 1
ATOM 3826 C C . GLU B 1 235 ? 21.531 14.404 28.110 1.00 55.04 235 GLU B C 1
ATOM 3827 O O . GLU B 1 235 ? 20.761 14.173 29.033 1.00 65.36 235 GLU B O 1
ATOM 3833 N N . GLU B 1 236 ? 21.830 15.633 27.720 1.00 46.47 236 GLU B N 1
ATOM 3834 C CA . GLU B 1 236 ? 21.175 16.772 28.342 1.00 41.91 236 GLU B CA 1
ATOM 3835 C C . GLU B 1 236 ? 19.996 17.216 27.485 1.00 42.97 236 GLU B C 1
ATOM 3836 O O . GLU B 1 236 ? 19.962 16.957 26.278 1.00 35.13 236 GLU B O 1
ATOM 3842 N N . PRO B 1 237 ? 19.006 17.858 28.116 1.00 41.83 237 PRO B N 1
ATOM 3843 C CA . PRO B 1 237 ? 17.875 18.420 27.382 1.00 42.46 237 PRO B CA 1
ATOM 3844 C C . PRO B 1 237 ? 18.343 19.608 26.555 1.00 45.16 237 PRO B C 1
ATOM 3845 O O . PRO B 1 237 ? 19.248 20.312 26.995 1.00 49.80 237 PRO B O 1
ATOM 3849 N N . ILE B 1 238 ? 17.765 19.819 25.376 1.00 48.77 238 ILE B N 1
ATOM 3850 C CA . ILE B 1 238 ? 18.103 21.004 24.592 1.00 45.56 238 ILE B CA 1
ATOM 3851 C C . ILE B 1 238 ? 16.952 22.009 24.541 1.00 42.52 238 ILE B C 1
ATOM 3852 O O . ILE B 1 238 ? 15.794 21.641 24.354 1.00 49.40 238 ILE B O 1
ATOM 3857 N N . GLU B 1 239 ? 17.286 23.276 24.757 1.00 31.55 239 GLU B N 1
ATOM 3858 C CA . GLU B 1 239 ? 16.324 24.356 24.679 1.00 30.83 239 GLU B CA 1
ATOM 3859 C C . GLU B 1 239 ? 15.532 24.254 23.379 1.00 35.30 239 GLU B C 1
ATOM 3860 O O . GLU B 1 239 ? 14.296 24.275 23.389 1.00 34.88 239 GLU B O 1
ATOM 3866 N N . PHE B 1 240 ? 16.262 24.141 22.269 1.00 24.74 240 PHE B N 1
ATOM 3867 C CA . PHE B 1 240 ? 15.678 23.970 20.950 1.00 19.93 240 PHE B CA 1
ATOM 3868 C C . PHE B 1 240 ? 16.814 23.755 19.988 1.00 17.62 240 PHE B C 1
ATOM 3869 O O . PHE B 1 240 ? 17.975 23.897 20.353 1.00 19.98 240 PHE B O 1
ATOM 3877 N N . PHE B 1 241 ? 16.481 23.392 18.760 1.00 15.65 241 PHE B N 1
ATOM 3878 C CA . PHE B 1 241 ? 17.479 23.360 17.707 1.00 19.20 241 PHE B CA 1
ATOM 3879 C C . PHE B 1 241 ? 16.974 24.166 16.514 1.00 18.03 241 PHE B C 1
ATOM 3880 O O . PHE B 1 241 ? 15.771 24.369 16.370 1.00 17.02 241 PHE B O 1
ATOM 3888 N N . GLN B 1 242 ? 17.890 24.606 15.657 1.00 22.06 242 GLN B N 1
ATOM 3889 C CA . GLN B 1 242 ? 17.517 25.401 14.485 1.00 16.27 242 GLN B CA 1
ATOM 3890 C C . GLN B 1 242 ? 18.296 24.967 13.251 1.00 16.68 242 GLN B C 1
ATOM 3891 O O . GLN B 1 242 ? 19.498 24.732 13.323 1.00 21.63 242 GLN B O 1
ATOM 3897 N N . VAL B 1 243 ? 17.612 24.870 12.117 1.00 16.43 243 VAL B N 1
ATOM 3898 C CA . VAL B 1 243 ? 18.300 24.613 10.860 1.00 19.75 243 VAL B CA 1
ATOM 3899 C C . VAL B 1 243 ? 18.591 25.940 10.170 1.00 21.63 243 VAL B C 1
ATOM 3900 O O . VAL B 1 243 ? 17.696 26.763 9.991 1.00 22.68 243 VAL B O 1
ATOM 3904 N N . TYR B 1 244 ? 19.847 26.131 9.789 1.00 17.29 244 TYR B N 1
ATOM 3905 C CA . TYR B 1 244 ? 20.268 27.277 8.984 1.00 22.41 244 TYR B CA 1
ATOM 3906 C C . TYR B 1 244 ? 20.782 26.821 7.627 1.00 19.46 244 TYR B C 1
ATOM 3907 O O . TYR B 1 244 ? 21.228 25.679 7.467 1.00 21.52 244 TYR B O 1
ATOM 3916 N N . LYS B 1 245 ? 20.742 27.718 6.654 1.00 17.76 245 LYS B N 1
ATOM 3917 C CA . LYS B 1 245 ? 21.541 27.538 5.456 1.00 13.14 245 LYS B CA 1
ATOM 3918 C C . LYS B 1 245 ? 22.734 28.486 5.545 1.00 18.23 245 LYS B C 1
ATOM 3919 O O . LYS B 1 245 ? 22.588 29.643 5.956 1.00 22.09 245 LYS B O 1
ATOM 3925 N N . THR B 1 246 ? 23.913 27.997 5.173 1.00 20.69 246 THR B N 1
ATOM 3926 C CA . THR B 1 246 ? 25.136 28.762 5.337 1.00 21.26 246 THR B CA 1
ATOM 3927 C C . THR B 1 246 ? 26.009 28.713 4.088 1.00 25.60 246 THR B C 1
ATOM 3928 O O . THR B 1 246 ? 25.921 27.771 3.297 1.00 27.11 246 THR B O 1
ATOM 3932 N N . ASN B 1 247 ? 26.840 29.744 3.924 1.00 27.29 247 ASN B N 1
ATOM 3933 C CA . ASN B 1 247 ? 27.781 29.838 2.811 1.00 26.28 247 ASN B CA 1
ATOM 3934 C C . ASN B 1 247 ? 29.015 28.982 3.086 1.00 32.31 247 ASN B C 1
ATOM 3935 O O . ASN B 1 247 ? 29.894 28.834 2.248 1.00 33.29 247 ASN B O 1
ATOM 3940 N N . GLN B 1 248 ? 29.088 28.429 4.285 1.00 35.82 248 GLN B N 1
ATOM 3941 C CA . GLN B 1 248 ? 30.219 27.596 4.634 1.00 30.43 248 GLN B CA 1
ATOM 3942 C C . GLN B 1 248 ? 30.100 26.221 3.982 1.00 34.81 248 GLN B C 1
ATOM 3943 O O . GLN B 1 248 ? 29.044 25.851 3.470 1.00 35.74 248 GLN B O 1
ATOM 3949 N N . ASN B 1 249 ? 31.195 25.469 3.975 1.00 34.51 249 ASN B N 1
ATOM 3950 C CA . ASN B 1 249 ? 31.131 24.089 3.516 1.00 44.63 249 ASN B CA 1
ATOM 3951 C C . ASN B 1 249 ? 31.812 23.117 4.490 1.00 43.42 249 ASN B C 1
ATOM 3952 O O . ASN B 1 249 ? 32.427 23.539 5.477 1.00 44.68 249 ASN B O 1
ATOM 3957 N N . THR B 1 250 ? 31.690 21.822 4.216 1.00 44.24 250 THR B N 1
ATOM 3958 C CA . THR B 1 250 ? 32.354 20.808 5.033 1.00 53.62 250 THR B CA 1
ATOM 3959 C C . THR B 1 250 ? 33.811 20.630 4.613 1.00 58.47 250 THR B C 1
ATOM 3960 O O . THR B 1 250 ? 34.729 21.085 5.297 1.00 63.74 250 THR B O 1
ATOM 3972 N N . LEU C 1 2 ? 6.472 41.344 -10.249 1.00 28.99 2 LEU C N 1
ATOM 3973 C CA . LEU C 1 2 ? 5.896 40.124 -10.774 1.00 25.85 2 LEU C CA 1
ATOM 3974 C C . LEU C 1 2 ? 4.897 40.462 -11.865 1.00 23.24 2 LEU C C 1
ATOM 3975 O O . LEU C 1 2 ? 4.086 41.366 -11.701 1.00 29.27 2 LEU C O 1
ATOM 3980 N N . ILE C 1 3 ? 4.961 39.746 -12.981 1.00 26.33 3 ILE C N 1
ATOM 3981 C CA . ILE C 1 3 ? 3.897 39.825 -13.989 1.00 27.20 3 ILE C CA 1
ATOM 3982 C C . ILE C 1 3 ? 3.458 38.419 -14.411 1.00 24.35 3 ILE C C 1
ATOM 3983 O O . ILE C 1 3 ? 4.296 37.563 -14.693 1.00 23.10 3 ILE C O 1
ATOM 3988 N N . HIS C 1 4 ? 2.144 38.201 -14.434 1.00 22.18 4 HIS C N 1
ATOM 3989 C CA . HIS C 1 4 ? 1.538 36.923 -14.777 1.00 17.42 4 HIS C CA 1
ATOM 3990 C C . HIS C 1 4 ? 0.782 37.022 -16.086 1.00 29.49 4 HIS C C 1
ATOM 3991 O O . HIS C 1 4 ? 0.133 38.027 -16.371 1.00 25.65 4 HIS C O 1
ATOM 3998 N N . ILE C 1 5 ? 0.853 35.961 -16.879 1.00 26.99 5 ILE C N 1
ATOM 3999 C CA . ILE C 1 5 ? 0.110 35.903 -18.120 1.00 23.72 5 ILE C CA 1
ATOM 4000 C C . ILE C 1 5 ? -0.695 34.628 -18.158 1.00 24.89 5 ILE C C 1
ATOM 4001 O O . ILE C 1 5 ? -0.171 33.549 -17.867 1.00 30.33 5 ILE C O 1
ATOM 4006 N N . GLY C 1 6 ? -1.967 34.747 -18.510 1.00 23.22 6 GLY C N 1
ATOM 4007 C CA . GLY C 1 6 ? -2.839 33.598 -18.621 1.00 23.71 6 GLY C CA 1
ATOM 4008 C C . GLY C 1 6 ? -3.519 33.538 -19.975 1.00 25.68 6 GLY C C 1
ATOM 4009 O O . GLY C 1 6 ? -4.000 34.555 -20.471 1.00 29.09 6 GLY C O 1
ATOM 4010 N N . ILE C 1 7 ? -3.571 32.348 -20.571 1.00 26.30 7 ILE C N 1
ATOM 4011 C CA . ILE C 1 7 ? -4.245 32.163 -21.859 1.00 36.02 7 ILE C CA 1
ATOM 4012 C C . ILE C 1 7 ? -5.126 30.918 -21.881 1.00 31.32 7 ILE C C 1
ATOM 4013 O O . ILE C 1 7 ? -4.806 29.913 -21.260 1.00 35.35 7 ILE C O 1
ATOM 4018 N N . ASP C 1 8 ? -6.227 30.990 -22.620 1.00 35.33 8 ASP C N 1
ATOM 4019 C CA . ASP C 1 8 ? -7.150 29.870 -22.743 1.00 36.57 8 ASP C CA 1
ATOM 4020 C C . ASP C 1 8 ? -7.971 30.015 -24.028 1.00 43.56 8 ASP C C 1
ATOM 4021 O O . ASP C 1 8 ? -8.273 31.132 -24.447 1.00 43.64 8 ASP C O 1
ATOM 4026 N N . ASP C 1 9 ? -8.314 28.890 -24.652 1.00 52.69 9 ASP C N 1
ATOM 4027 C CA . ASP C 1 9 ? -9.030 28.880 -25.933 1.00 69.58 9 ASP C CA 1
ATOM 4028 C C . ASP C 1 9 ? -8.271 29.601 -27.054 1.00 74.04 9 ASP C C 1
ATOM 4029 O O . ASP C 1 9 ? -7.590 28.975 -27.870 1.00 74.00 9 ASP C O 1
ATOM 4042 N N . CYS C 1 17 ? -3.037 24.414 -30.325 1.00 58.47 17 CYS C N 1
ATOM 4043 C CA . CYS C 1 17 ? -3.671 24.345 -29.025 1.00 50.28 17 CYS C CA 1
ATOM 4044 C C . CYS C 1 17 ? -3.039 25.364 -28.063 1.00 38.31 17 CYS C C 1
ATOM 4045 O O . CYS C 1 17 ? -2.055 26.026 -28.399 1.00 30.96 17 CYS C O 1
ATOM 4059 N N . THR C 1 19 ? -1.367 24.896 -25.091 1.00 36.05 19 THR C N 1
ATOM 4060 C CA . THR C 1 19 ? -0.048 24.540 -24.552 1.00 29.27 19 THR C CA 1
ATOM 4061 C C . THR C 1 19 ? 1.062 24.805 -25.563 1.00 29.81 19 THR C C 1
ATOM 4062 O O . THR C 1 19 ? 2.206 25.051 -25.193 1.00 27.92 19 THR C O 1
ATOM 4066 N N . TYR C 1 20 ? 0.710 24.750 -26.842 1.00 25.55 20 TYR C N 1
ATOM 4067 C CA . TYR C 1 20 ? 1.645 25.055 -27.904 1.00 26.59 20 TYR C CA 1
ATOM 4068 C C . TYR C 1 20 ? 2.023 26.539 -27.896 1.00 28.43 20 TYR C C 1
ATOM 4069 O O . TYR C 1 20 ? 3.202 26.885 -27.810 1.00 25.91 20 TYR C O 1
ATOM 4078 N N . ILE C 1 21 ? 1.011 27.401 -27.984 1.00 24.02 21 ILE C N 1
ATOM 4079 C CA . ILE C 1 21 ? 1.188 28.850 -27.861 1.00 37.58 21 ILE C CA 1
ATOM 4080 C C . ILE C 1 21 ? 1.814 29.293 -26.530 1.00 32.14 21 ILE C C 1
ATOM 4081 O O . ILE C 1 21 ? 2.729 30.114 -26.499 1.00 30.37 21 ILE C O 1
ATOM 4086 N N . GLY C 1 22 ? 1.309 28.743 -25.433 1.00 31.18 22 GLY C N 1
ATOM 4087 C CA . GLY C 1 22 ? 1.854 29.036 -24.117 1.00 28.91 22 GLY C CA 1
ATOM 4088 C C . GLY C 1 22 ? 3.328 28.702 -24.023 1.00 32.86 22 GLY C C 1
ATOM 4089 O O . GLY C 1 22 ? 4.085 29.370 -23.314 1.00 32.38 22 GLY C O 1
ATOM 4090 N N . ALA C 1 23 ? 3.738 27.657 -24.735 1.00 30.24 23 ALA C N 1
ATOM 4091 C CA . ALA C 1 23 ? 5.143 27.299 -24.776 1.00 24.92 23 ALA C CA 1
ATOM 4092 C C . ALA C 1 23 ? 5.942 28.327 -25.589 1.00 24.81 23 ALA C C 1
ATOM 4093 O O . ALA C 1 23 ? 7.042 28.712 -25.195 1.00 31.87 23 ALA C O 1
ATOM 4095 N N . ILE C 1 24 ? 5.382 28.790 -26.702 1.00 24.43 24 ILE C N 1
ATOM 4096 C CA . ILE C 1 24 ? 6.024 29.867 -27.453 1.00 22.47 24 ILE C CA 1
ATOM 4097 C C . ILE C 1 24 ? 6.230 31.072 -26.539 1.00 23.39 24 ILE C C 1
ATOM 4098 O O . ILE C 1 24 ? 7.334 31.589 -26.426 1.00 32.12 24 ILE C O 1
ATOM 4103 N N . LEU C 1 25 ? 5.168 31.508 -25.874 1.00 26.19 25 LEU C N 1
ATOM 4104 C CA . LEU C 1 25 ? 5.266 32.664 -24.967 1.00 30.95 25 LEU C CA 1
ATOM 4105 C C . LEU C 1 25 ? 6.321 32.491 -23.890 1.00 20.72 25 LEU C C 1
ATOM 4106 O O . LEU C 1 25 ? 7.135 33.377 -23.667 1.00 28.44 25 LEU C O 1
ATOM 4111 N N . TYR C 1 26 ? 6.307 31.343 -23.226 1.00 23.64 26 TYR C N 1
ATOM 4112 C CA . TYR C 1 26 ? 7.263 31.086 -22.158 1.00 22.02 26 TYR C CA 1
ATOM 4113 C C . TYR C 1 26 ? 8.678 31.209 -22.699 1.00 26.30 26 TYR C C 1
ATOM 4114 O O . TYR C 1 26 ? 9.548 31.773 -22.042 1.00 24.97 26 TYR C O 1
ATOM 4123 N N . ARG C 1 27 ? 8.904 30.666 -23.896 1.00 27.37 27 ARG C N 1
ATOM 4124 C CA . ARG C 1 27 ? 10.245 30.641 -24.478 1.00 27.80 27 ARG C CA 1
ATOM 4125 C C . ARG C 1 27 ? 10.688 32.049 -24.867 1.00 29.54 27 ARG C C 1
ATOM 4126 O O . ARG C 1 27 ? 11.823 32.445 -24.602 1.00 34.57 27 ARG C O 1
ATOM 4134 N N . GLU C 1 28 ? 9.780 32.799 -25.486 1.00 23.90 28 GLU C N 1
ATOM 4135 C CA . GLU C 1 28 ? 10.069 34.147 -25.966 1.00 25.29 28 GLU C CA 1
ATOM 4136 C C . GLU C 1 28 ? 10.278 35.120 -24.824 1.00 28.34 28 GLU C C 1
ATOM 4137 O O . GLU C 1 28 ? 11.247 35.873 -24.815 1.00 27.08 28 GLU C O 1
ATOM 4143 N N . ILE C 1 29 ? 9.367 35.097 -23.856 1.00 26.24 29 ILE C N 1
ATOM 4144 C CA . ILE C 1 29 ? 9.464 36.006 -22.720 1.00 28.46 29 ILE C CA 1
ATOM 4145 C C . ILE C 1 29 ? 10.684 35.708 -21.854 1.00 27.65 29 ILE C C 1
ATOM 4146 O O . ILE C 1 29 ? 11.229 36.611 -21.233 1.00 29.24 29 ILE C O 1
ATOM 4151 N N . SER C 1 30 ? 11.127 34.450 -21.821 1.00 25.27 30 SER C N 1
ATOM 4152 C CA . SER C 1 30 ? 12.318 34.116 -21.040 1.00 22.50 30 SER C CA 1
ATOM 4153 C C . SER C 1 30 ? 13.551 34.818 -21.581 1.00 26.13 30 SER C C 1
ATOM 4154 O O . SER C 1 30 ? 14.572 34.880 -20.899 1.00 25.22 30 SER C O 1
ATOM 4157 N N . LYS C 1 31 ? 13.460 35.329 -22.807 1.00 21.70 31 LYS C N 1
ATOM 4158 C CA . LYS C 1 31 ? 14.533 36.147 -23.372 1.00 26.26 31 LYS C CA 1
ATOM 4159 C C . LYS C 1 31 ? 14.664 37.501 -22.669 1.00 33.88 31 LYS C C 1
ATOM 4160 O O . LYS C 1 31 ? 15.751 38.067 -22.608 1.00 38.16 31 LYS C O 1
ATOM 4166 N N . ILE C 1 32 ? 13.562 38.014 -22.130 1.00 27.24 32 ILE C N 1
ATOM 4167 C CA . ILE C 1 32 ? 13.565 39.361 -21.586 1.00 30.20 32 ILE C CA 1
ATOM 4168 C C . ILE C 1 32 ? 13.228 39.453 -20.100 1.00 36.40 32 ILE C C 1
ATOM 4169 O O . ILE C 1 32 ? 13.247 40.537 -19.526 1.00 45.13 32 ILE C O 1
ATOM 4174 N N . ALA C 1 33 ? 12.934 38.324 -19.471 1.00 32.65 33 ALA C N 1
ATOM 4175 C CA . ALA C 1 33 ? 12.474 38.345 -18.094 1.00 24.93 33 ALA C CA 1
ATOM 4176 C C . ALA C 1 33 ? 12.746 37.016 -17.414 1.00 25.63 33 ALA C C 1
ATOM 4177 O O . ALA C 1 33 ? 12.884 35.987 -18.066 1.00 29.16 33 ALA C O 1
ATOM 4179 N N . GLU C 1 34 ? 12.820 37.047 -16.093 1.00 28.52 34 GLU C N 1
ATOM 4180 C CA . GLU C 1 34 ? 13.138 35.859 -15.322 1.00 25.87 34 GLU C CA 1
ATOM 4181 C C . GLU C 1 34 ? 11.888 35.103 -14.900 1.00 22.50 34 GLU C C 1
ATOM 4182 O O . GLU C 1 34 ? 11.084 35.608 -14.117 1.00 28.03 34 GLU C O 1
ATOM 4188 N N . PRO C 1 35 ? 11.718 33.880 -15.425 1.00 20.94 35 PRO C N 1
ATOM 4189 C CA . PRO C 1 35 ? 10.564 33.064 -15.030 1.00 16.91 35 PRO C CA 1
ATOM 4190 C C . PRO C 1 35 ? 10.656 32.670 -13.564 1.00 21.64 35 PRO C C 1
ATOM 4191 O O . PRO C 1 35 ? 11.759 32.452 -13.070 1.00 23.16 35 PRO C O 1
ATOM 4195 N N . LEU C 1 36 ? 9.517 32.572 -12.884 1.00 22.08 36 LEU C N 1
ATOM 4196 C CA . LEU C 1 36 ? 9.489 32.065 -11.518 1.00 23.70 36 LEU C CA 1
ATOM 4197 C C . LEU C 1 36 ? 9.671 30.554 -11.468 1.00 21.88 36 LEU C C 1
ATOM 4198 O O . LEU C 1 36 ? 10.214 30.017 -10.510 1.00 28.63 36 LEU C O 1
ATOM 4203 N N . ASP C 1 37 ? 9.196 29.879 -12.508 1.00 22.31 37 ASP C N 1
ATOM 4204 C CA . ASP C 1 37 ? 9.058 28.434 -12.501 1.00 19.55 37 ASP C CA 1
ATOM 4205 C C . ASP C 1 37 ? 8.632 28.026 -13.902 1.00 21.87 37 ASP C C 1
ATOM 4206 O O . ASP C 1 37 ? 8.384 28.892 -14.759 1.00 22.55 37 ASP C O 1
ATOM 4211 N N . PHE C 1 38 ? 8.534 26.715 -14.131 1.00 19.44 38 PHE C N 1
ATOM 4212 C CA . PHE C 1 38 ? 7.972 26.213 -15.378 1.00 19.05 38 PHE C CA 1
ATOM 4213 C C . PHE C 1 38 ? 6.586 26.793 -15.501 1.00 19.58 38 PHE C C 1
ATOM 4214 O O . PHE C 1 38 ? 5.942 27.047 -14.484 1.00 19.21 38 PHE C O 1
ATOM 4222 N N . PRO C 1 39 ? 6.112 26.992 -16.744 1.00 22.56 39 PRO C N 1
ATOM 4223 C CA . PRO C 1 39 ? 4.730 27.447 -16.911 1.00 19.08 39 PRO C CA 1
ATOM 4224 C C . PRO C 1 39 ? 3.797 26.387 -16.352 1.00 19.25 39 PRO C C 1
ATOM 4225 O O . PRO C 1 39 ? 4.218 25.253 -16.127 1.00 15.50 39 PRO C O 1
ATOM 4229 N N . ARG C 1 40 ? 2.545 26.766 -16.136 1.00 19.63 40 ARG C N 1
ATOM 4230 C CA . ARG C 1 40 ? 1.583 25.873 -15.528 1.00 25.34 40 ARG C CA 1
ATOM 4231 C C . ARG C 1 40 ? 0.393 25.615 -16.432 1.00 26.14 40 ARG C C 1
ATOM 4232 O O . ARG C 1 40 ? -0.104 26.506 -17.124 1.00 23.12 40 ARG C O 1
ATOM 4240 N N . LEU C 1 41 ? -0.030 24.362 -16.431 1.00 25.19 41 LEU C N 1
ATOM 4241 C CA . LEU C 1 41 ? -1.171 23.916 -17.211 1.00 25.47 41 LEU C CA 1
ATOM 4242 C C . LEU C 1 41 ? -2.270 23.563 -16.215 1.00 29.14 41 LEU C C 1
ATOM 4243 O O . LEU C 1 41 ? -2.115 22.661 -15.399 1.00 28.09 41 LEU C O 1
ATOM 4248 N N . ILE C 1 42 ? -3.361 24.309 -16.254 1.00 33.50 42 ILE C N 1
ATOM 4249 C CA . ILE C 1 42 ? -4.395 24.170 -15.247 1.00 36.34 42 ILE C CA 1
ATOM 4250 C C . ILE C 1 42 ? -5.631 23.614 -15.909 1.00 40.38 42 ILE C C 1
ATOM 4251 O O . ILE C 1 42 ? -6.230 24.269 -16.764 1.00 40.37 42 ILE C O 1
ATOM 4256 N N . ARG C 1 43 ? -5.991 22.395 -15.520 1.00 41.91 43 ARG C N 1
ATOM 4257 C CA . ARG C 1 43 ? -7.126 21.700 -16.120 1.00 49.91 43 ARG C CA 1
ATOM 4258 C C . ARG C 1 43 ? -8.325 21.791 -15.187 1.00 48.93 43 ARG C C 1
ATOM 4259 O O . ARG C 1 43 ? -8.260 21.361 -14.036 1.00 47.56 43 ARG C O 1
ATOM 4267 N N . LEU C 1 44 ? -9.418 22.360 -15.676 1.00 58.79 44 LEU C N 1
ATOM 4268 C CA . LEU C 1 44 ? -10.583 22.579 -14.824 1.00 68.51 44 LEU C CA 1
ATOM 4269 C C . LEU C 1 44 ? -11.340 21.296 -14.492 1.00 71.87 44 LEU C C 1
ATOM 4270 O O . LEU C 1 44 ? -12.150 21.272 -13.569 1.00 69.34 44 LEU C O 1
ATOM 4275 N N . ASN C 1 45 ? -11.067 20.231 -15.237 1.00 80.16 45 ASN C N 1
ATOM 4276 C CA . ASN C 1 45 ? -11.593 18.913 -14.893 1.00 85.13 45 ASN C CA 1
ATOM 4277 C C . ASN C 1 45 ? -10.800 17.778 -15.535 1.00 82.47 45 ASN C C 1
ATOM 4278 O O . ASN C 1 45 ? -10.703 17.691 -16.759 1.00 82.30 45 ASN C O 1
ATOM 4283 N N . ASN C 1 55 ? -10.067 21.817 -21.065 1.00 97.26 55 ASN C N 1
ATOM 4284 C CA . ASN C 1 55 ? -9.977 22.911 -20.101 1.00 99.40 55 ASN C CA 1
ATOM 4285 C C . ASN C 1 55 ? -8.624 23.612 -20.183 1.00 99.83 55 ASN C C 1
ATOM 4286 O O . ASN C 1 55 ? -8.528 24.833 -20.007 1.00 101.80 55 ASN C O 1
ATOM 4291 N N . GLY C 1 56 ? -7.588 22.817 -20.451 1.00 90.67 56 GLY C N 1
ATOM 4292 C CA . GLY C 1 56 ? -6.215 23.282 -20.523 1.00 74.37 56 GLY C CA 1
ATOM 4293 C C . GLY C 1 56 ? -6.010 24.771 -20.721 1.00 62.96 56 GLY C C 1
ATOM 4294 O O . GLY C 1 56 ? -5.882 25.248 -21.848 1.00 66.02 56 GLY C O 1
ATOM 4295 N N . ALA C 1 57 ? -5.988 25.509 -19.616 1.00 48.52 57 ALA C N 1
ATOM 4296 C CA . ALA C 1 57 ? -5.541 26.893 -19.641 1.00 38.21 57 ALA C CA 1
ATOM 4297 C C . ALA C 1 57 ? -4.087 26.907 -19.201 1.00 27.86 57 ALA C C 1
ATOM 4298 O O . ALA C 1 57 ? -3.658 26.042 -18.444 1.00 24.34 57 ALA C O 1
ATOM 4300 N N . VAL C 1 58 ? -3.334 27.883 -19.680 1.00 22.95 58 VAL C N 1
ATOM 4301 C CA . VAL C 1 58 ? -1.925 27.999 -19.352 1.00 23.06 58 VAL C CA 1
ATOM 4302 C C . VAL C 1 58 ? -1.605 29.352 -18.695 1.00 32.89 58 VAL C C 1
ATOM 4303 O O . VAL C 1 58 ? -2.168 30.392 -19.065 1.00 30.73 58 VAL C O 1
ATOM 4307 N N . ALA C 1 59 ? -0.702 29.345 -17.717 1.00 26.19 59 ALA C N 1
ATOM 4308 C CA . ALA C 1 59 ? -0.274 30.599 -17.110 1.00 24.86 59 ALA C CA 1
ATOM 4309 C C . ALA C 1 59 ? 1.201 30.517 -16.754 1.00 25.98 59 ALA C C 1
ATOM 4310 O O . ALA C 1 59 ? 1.792 29.445 -16.749 1.00 28.55 59 ALA C O 1
ATOM 4320 N N . SER C 1 61 ? 4.657 33.083 -14.895 1.00 22.51 61 SER C N 1
ATOM 4321 C CA . SER C 1 61 ? 4.994 34.216 -14.065 1.00 19.66 61 SER C CA 1
ATOM 4322 C C . SER C 1 61 ? 6.453 34.564 -14.217 1.00 25.75 61 SER C C 1
ATOM 4323 O O . SER C 1 61 ? 7.317 33.684 -14.167 1.00 29.19 61 SER C O 1
ATOM 4326 N N . PHE C 1 62 ? 6.713 35.857 -14.373 1.00 22.10 62 PHE C N 1
ATOM 4327 C CA . PHE C 1 62 ? 8.057 36.388 -14.525 1.00 22.89 62 PHE C CA 1
ATOM 4328 C C . PHE C 1 62 ? 8.355 37.514 -13.527 1.00 25.44 62 PHE C C 1
ATOM 4329 O O . PHE C 1 62 ? 7.452 38.219 -13.057 1.00 26.33 62 PHE C O 1
ATOM 4337 N N . LYS C 1 63 ? 9.630 37.648 -13.194 1.00 24.68 63 LYS C N 1
ATOM 4338 C CA . LYS C 1 63 ? 10.124 38.776 -12.431 1.00 23.56 63 LYS C CA 1
ATOM 4339 C C . LYS C 1 63 ? 10.569 39.764 -13.494 1.00 28.80 63 LYS C C 1
ATOM 4340 O O . LYS C 1 63 ? 11.296 39.408 -14.422 1.00 24.38 63 LYS C O 1
ATOM 4346 N N . ILE C 1 64 ? 10.084 40.994 -13.376 1.00 27.96 64 ILE C N 1
ATOM 4347 C CA . ILE C 1 64 ? 10.309 42.014 -14.380 1.00 33.59 64 ILE C CA 1
ATOM 4348 C C . ILE C 1 64 ? 10.539 43.364 -13.684 1.00 37.54 64 ILE C C 1
ATOM 4349 O O . ILE C 1 64 ? 10.326 43.499 -12.471 1.00 39.49 64 ILE C O 1
ATOM 4354 N N . ASP C 1 65 ? 11.031 44.345 -14.423 1.00 39.30 65 ASP C N 1
ATOM 4355 C CA . ASP C 1 65 ? 11.070 45.701 -13.888 1.00 47.68 65 ASP C CA 1
ATOM 4356 C C . ASP C 1 65 ? 9.882 46.478 -14.449 1.00 44.90 65 ASP C C 1
ATOM 4357 O O . ASP C 1 65 ? 9.319 46.109 -15.485 1.00 36.37 65 ASP C O 1
ATOM 4362 N N . GLU C 1 66 ? 9.493 47.536 -13.747 1.00 47.57 66 GLU C N 1
ATOM 4363 C CA . GLU C 1 66 ? 8.375 48.371 -14.160 1.00 48.93 66 GLU C CA 1
ATOM 4364 C C . GLU C 1 66 ? 8.468 48.676 -15.647 1.00 45.31 66 GLU C C 1
ATOM 4365 O O . GLU C 1 66 ? 7.487 48.561 -16.379 1.00 49.54 66 GLU C O 1
ATOM 4371 N N . GLU C 1 67 ? 9.662 49.035 -16.098 1.00 43.22 67 GLU C N 1
ATOM 4372 C CA . GLU C 1 67 ? 9.827 49.593 -17.435 1.00 47.24 67 GLU C CA 1
ATOM 4373 C C . GLU C 1 67 ? 9.589 48.593 -18.562 1.00 43.94 67 GLU C C 1
ATOM 4374 O O . GLU C 1 67 ? 9.631 48.970 -19.731 1.00 48.49 67 GLU C O 1
ATOM 4380 N N . LYS C 1 68 ? 9.334 47.332 -18.220 1.00 42.16 68 LYS C N 1
ATOM 4381 C CA . LYS C 1 68 ? 9.210 46.269 -19.223 1.00 44.95 68 LYS C CA 1
ATOM 4382 C C . LYS C 1 68 ? 7.794 45.730 -19.453 1.00 45.17 68 LYS C C 1
ATOM 4383 O O . LYS C 1 68 ? 7.598 44.855 -20.303 1.00 46.90 68 LYS C O 1
ATOM 4389 N N . ILE C 1 69 ? 6.825 46.240 -18.694 1.00 39.45 69 ILE C N 1
ATOM 4390 C CA . ILE C 1 69 ? 5.432 45.811 -18.798 1.00 32.78 69 ILE C CA 1
ATOM 4391 C C . ILE C 1 69 ? 4.942 45.857 -20.243 1.00 37.04 69 ILE C C 1
ATOM 4392 O O . ILE C 1 69 ? 4.351 44.901 -20.756 1.00 35.06 69 ILE C O 1
ATOM 4397 N N . LYS C 1 70 ? 5.187 46.988 -20.889 1.00 33.88 70 LYS C N 1
ATOM 4398 C CA . LYS C 1 70 ? 4.712 47.230 -22.241 1.00 43.09 70 LYS C CA 1
ATOM 4399 C C . LYS C 1 70 ? 5.311 46.211 -23.196 1.00 36.92 70 LYS C C 1
ATOM 4400 O O . LYS C 1 70 ? 4.607 45.613 -24.010 1.00 36.79 70 LYS C O 1
ATOM 4406 N N . GLU C 1 71 ? 6.621 46.021 -23.083 1.00 41.42 71 GLU C N 1
ATOM 4407 C CA . GLU C 1 71 ? 7.361 45.103 -23.946 1.00 40.15 71 GLU C CA 1
ATOM 4408 C C . GLU C 1 71 ? 6.766 43.707 -23.845 1.00 41.09 71 GLU C C 1
ATOM 4409 O O . GLU C 1 71 ? 6.424 43.102 -24.860 1.00 45.63 71 GLU C O 1
ATOM 4415 N N . VAL C 1 72 ? 6.628 43.215 -22.612 1.00 36.61 72 VAL C N 1
ATOM 4416 C CA . VAL C 1 72 ? 5.993 41.927 -22.351 1.00 28.22 72 VAL C CA 1
ATOM 4417 C C . VAL C 1 72 ? 4.581 41.873 -22.941 1.00 34.25 72 VAL C C 1
ATOM 4418 O O . VAL C 1 72 ? 4.246 40.946 -23.676 1.00 40.82 72 VAL C O 1
ATOM 4422 N N . LYS C 1 73 ? 3.751 42.861 -22.610 1.00 32.21 73 LYS C N 1
ATOM 4423 C CA . LYS C 1 73 ? 2.385 42.911 -23.136 1.00 35.31 73 LYS C CA 1
ATOM 4424 C C . LYS C 1 73 ? 2.391 42.823 -24.646 1.00 36.52 73 LYS C C 1
ATOM 4425 O O . LYS C 1 73 ? 1.630 42.057 -25.223 1.00 39.25 73 LYS C O 1
ATOM 4431 N N . THR C 1 74 ? 3.248 43.620 -25.280 1.00 39.32 74 THR C N 1
ATOM 4432 C CA . THR C 1 74 ? 3.312 43.678 -26.740 1.00 45.98 74 THR C CA 1
ATOM 4433 C C . THR C 1 74 ? 3.755 42.341 -27.347 1.00 42.86 74 THR C C 1
ATOM 4434 O O . THR C 1 74 ? 3.094 41.803 -28.241 1.00 42.03 74 THR C O 1
ATOM 4438 N N . LEU C 1 75 ? 4.877 41.820 -26.859 1.00 33.29 75 LEU C N 1
ATOM 4439 C CA . LEU C 1 75 ? 5.344 40.497 -27.245 1.00 43.63 75 LEU C CA 1
ATOM 4440 C C . LEU C 1 75 ? 4.202 39.489 -27.230 1.00 44.40 75 LEU C C 1
ATOM 4441 O O . LEU C 1 75 ? 3.886 38.863 -28.241 1.00 49.77 75 LEU C O 1
ATOM 4446 N N . VAL C 1 76 ? 3.590 39.332 -26.065 1.00 34.68 76 VAL C N 1
ATOM 4447 C CA . VAL C 1 76 ? 2.532 38.359 -25.890 1.00 31.91 76 VAL C CA 1
ATOM 4448 C C . VAL C 1 76 ? 1.430 38.476 -26.939 1.00 41.81 76 VAL C C 1
ATOM 4449 O O . VAL C 1 76 ? 1.125 37.512 -27.636 1.00 43.81 76 VAL C O 1
ATOM 4453 N N . ILE C 1 77 ? 0.821 39.651 -27.053 1.00 47.09 77 ILE C N 1
ATOM 4454 C CA . ILE C 1 77 ? -0.262 39.809 -28.014 1.00 52.23 77 ILE C CA 1
ATOM 4455 C C . ILE C 1 77 ? 0.259 39.681 -29.453 1.00 46.54 77 ILE C C 1
ATOM 4456 O O . ILE C 1 77 ? -0.475 39.275 -30.358 1.00 38.59 77 ILE C O 1
ATOM 4461 N N . ARG C 1 78 ? 1.537 40.002 -29.643 1.00 46.43 78 ARG C N 1
ATOM 4462 C CA . ARG C 1 78 ? 2.197 39.810 -30.929 1.00 55.64 78 ARG C CA 1
ATOM 4463 C C . ARG C 1 78 ? 2.216 38.333 -31.328 1.00 53.45 78 ARG C C 1
ATOM 4464 O O . ARG C 1 78 ? 1.855 37.991 -32.451 1.00 49.99 78 ARG C O 1
ATOM 4472 N N . TYR C 1 79 ? 2.626 37.462 -30.407 1.00 44.56 79 TYR C N 1
ATOM 4473 C CA . TYR C 1 79 ? 2.715 36.032 -30.711 1.00 44.41 79 TYR C CA 1
ATOM 4474 C C . TYR C 1 79 ? 1.370 35.305 -30.758 1.00 49.27 79 TYR C C 1
ATOM 4475 O O . TYR C 1 79 ? 1.146 34.479 -31.639 1.00 56.27 79 TYR C O 1
ATOM 4484 N N . VAL C 1 80 ? 0.473 35.617 -29.831 1.00 47.57 80 VAL C N 1
ATOM 4485 C CA . VAL C 1 80 ? -0.855 35.011 -29.842 1.00 50.01 80 VAL C CA 1
ATOM 4486 C C . VAL C 1 80 ? -1.591 35.340 -31.137 1.00 59.50 80 VAL C C 1
ATOM 4487 O O . VAL C 1 80 ? -2.521 34.630 -31.521 1.00 64.43 80 VAL C O 1
ATOM 4491 N N . ARG C 1 81 ? -1.169 36.405 -31.817 1.00 62.01 81 ARG C N 1
ATOM 4492 C CA . ARG C 1 81 ? -1.811 36.788 -33.076 1.00 72.47 81 ARG C CA 1
ATOM 4493 C C . ARG C 1 81 ? -1.190 36.105 -34.301 1.00 73.31 81 ARG C C 1
ATOM 4494 O O . ARG C 1 81 ? -1.911 35.632 -35.179 1.00 77.84 81 ARG C O 1
ATOM 4502 N N . GLU C 1 82 ? 0.139 36.061 -34.366 1.00 69.30 82 GLU C N 1
ATOM 4503 C CA . GLU C 1 82 ? 0.814 35.325 -35.427 1.00 69.61 82 GLU C CA 1
ATOM 4504 C C . GLU C 1 82 ? 0.309 33.886 -35.434 1.00 72.83 82 GLU C C 1
ATOM 4505 O O . GLU C 1 82 ? -0.039 33.346 -36.479 1.00 78.00 82 GLU C O 1
ATOM 4511 N N . LEU C 1 83 ? 0.265 33.278 -34.251 1.00 70.46 83 LEU C N 1
ATOM 4512 C CA . LEU C 1 83 ? -0.316 31.947 -34.075 1.00 72.85 83 LEU C CA 1
ATOM 4513 C C . LEU C 1 83 ? -1.843 32.015 -34.139 1.00 77.65 83 LEU C C 1
ATOM 4514 O O . LEU C 1 83 ? -2.548 31.171 -33.579 1.00 70.45 83 LEU C O 1
ATOM 4519 N N . ALA C 1 84 ? -2.339 33.050 -34.806 1.00 86.13 84 ALA C N 1
ATOM 4520 C CA . ALA C 1 84 ? -3.738 33.142 -35.194 1.00 95.77 84 ALA C CA 1
ATOM 4521 C C . ALA C 1 84 ? -3.701 33.492 -36.670 1.00 104.79 84 ALA C C 1
ATOM 4522 O O . ALA C 1 84 ? -4.569 33.096 -37.452 1.00 107.61 84 ALA C O 1
ATOM 4524 N N . ASP C 1 85 ? -2.665 34.244 -37.029 1.00 108.23 85 ASP C N 1
ATOM 4525 C CA . ASP C 1 85 ? -2.339 34.553 -38.413 1.00 112.36 85 ASP C CA 1
ATOM 4526 C C . ASP C 1 85 ? -2.059 33.243 -39.150 1.00 113.04 85 ASP C C 1
ATOM 4527 O O . ASP C 1 85 ? -1.010 33.071 -39.771 1.00 113.74 85 ASP C O 1
ATOM 4532 N N . ILE C 1 86 ? -3.011 32.317 -39.067 1.00 113.54 86 ILE C N 1
ATOM 4533 C CA . ILE C 1 86 ? -2.856 30.990 -39.653 1.00 112.62 86 ILE C CA 1
ATOM 4534 C C . ILE C 1 86 ? -4.166 30.194 -39.594 1.00 113.20 86 ILE C C 1
ATOM 4535 O O . ILE C 1 86 ? -4.947 30.315 -38.644 1.00 110.68 86 ILE C O 1
ATOM 4540 N N . ASN C 1 92 ? -12.596 34.926 -27.603 1.00 82.95 92 ASN C N 1
ATOM 4541 C CA . ASN C 1 92 ? -12.311 33.495 -27.622 1.00 85.22 92 ASN C CA 1
ATOM 4542 C C . ASN C 1 92 ? -10.905 33.170 -27.118 1.00 88.79 92 ASN C C 1
ATOM 4543 O O . ASN C 1 92 ? -10.760 32.414 -26.159 1.00 91.00 92 ASN C O 1
ATOM 4548 N N . PRO C 1 93 ? -9.863 33.740 -27.758 1.00 91.06 93 PRO C N 1
ATOM 4549 C CA . PRO C 1 93 ? -8.497 33.559 -27.247 1.00 85.26 93 PRO C CA 1
ATOM 4550 C C . PRO C 1 93 ? -8.211 34.563 -26.132 1.00 82.28 93 PRO C C 1
ATOM 4551 O O . PRO C 1 93 ? -7.586 35.598 -26.377 1.00 81.29 93 PRO C O 1
ATOM 4555 N N . GLY C 1 94 ? -8.674 34.261 -24.922 1.00 77.84 94 GLY C N 1
ATOM 4556 C CA . GLY C 1 94 ? -8.543 35.183 -23.811 1.00 73.55 94 GLY C CA 1
ATOM 4557 C C . GLY C 1 94 ? -7.121 35.316 -23.303 1.00 66.37 94 GLY C C 1
ATOM 4558 O O . GLY C 1 94 ? -6.514 34.330 -22.888 1.00 69.12 94 GLY C O 1
ATOM 4559 N N . ILE C 1 95 ? -6.583 36.534 -23.353 1.00 54.97 95 ILE C N 1
ATOM 4560 C CA . ILE C 1 95 ? -5.328 36.841 -22.681 1.00 42.50 95 ILE C CA 1
ATOM 4561 C C . ILE C 1 95 ? -5.595 37.669 -21.444 1.00 43.13 95 ILE C C 1
ATOM 4562 O O . ILE C 1 95 ? -6.305 38.671 -21.500 1.00 45.77 95 ILE C O 1
ATOM 4567 N N . VAL C 1 96 ? -5.004 37.253 -20.334 1.00 37.38 96 VAL C N 1
ATOM 4568 C CA . VAL C 1 96 ? -5.151 37.947 -19.069 1.00 28.15 96 VAL C CA 1
ATOM 4569 C C . VAL C 1 96 ? -3.776 38.290 -18.491 1.00 28.50 96 VAL C C 1
ATOM 4570 O O . VAL C 1 96 ? -2.879 37.462 -18.482 1.00 25.56 96 VAL C O 1
ATOM 4574 N N . PHE C 1 97 ? -3.624 39.525 -18.025 1.00 26.12 97 PHE C N 1
ATOM 4575 C CA . PHE C 1 97 ? -2.378 40.006 -17.443 1.00 27.37 97 PHE C CA 1
ATOM 4576 C C . PHE C 1 97 ? -2.621 40.473 -16.014 1.00 29.35 97 PHE C C 1
ATOM 4577 O O . PHE C 1 97 ? -3.608 41.159 -15.729 1.00 32.32 97 PHE C O 1
ATOM 4585 N N . LEU C 1 98 ? -1.696 40.146 -15.128 1.00 25.84 98 LEU C N 1
ATOM 4586 C CA . LEU C 1 98 ? -1.762 40.605 -13.760 1.00 24.13 98 LEU C CA 1
ATOM 4587 C C . LEU C 1 98 ? -0.373 41.001 -13.282 1.00 24.57 98 LEU C C 1
ATOM 4588 O O . LEU C 1 98 ? 0.579 40.242 -13.432 1.00 25.28 98 LEU C O 1
ATOM 4593 N N . ILE C 1 99 ? -0.274 42.191 -12.703 1.00 24.91 99 ILE C N 1
ATOM 4594 C CA . ILE C 1 99 ? 0.946 42.643 -12.045 1.00 29.36 99 ILE C CA 1
ATOM 4595 C C . ILE C 1 99 ? 0.846 42.521 -10.523 1.00 27.01 99 ILE C C 1
ATOM 4596 O O . ILE C 1 99 ? -0.191 42.824 -9.927 1.00 28.34 99 ILE C O 1
ATOM 4601 N N . GLY C 1 100 ? 1.933 42.073 -9.905 1.00 24.48 100 GLY C N 1
ATOM 4602 C CA . GLY C 1 100 ? 1.985 41.904 -8.469 1.00 28.83 100 GLY C CA 1
ATOM 4603 C C . GLY C 1 100 ? 1.684 40.475 -8.048 1.00 30.56 100 GLY C C 1
ATOM 4604 O O . GLY C 1 100 ? 1.443 39.600 -8.875 1.00 23.90 100 GLY C O 1
ATOM 4605 N N . GLU C 1 101 ? 1.683 40.248 -6.744 1.00 24.57 101 GLU C N 1
ATOM 4606 C CA . GLU C 1 101 ? 1.316 38.956 -6.185 1.00 25.12 101 GLU C CA 1
ATOM 4607 C C . GLU C 1 101 ? -0.169 38.618 -6.361 1.00 24.94 101 GLU C C 1
ATOM 4608 O O . GLU C 1 101 ? -1.032 39.487 -6.279 1.00 34.97 101 GLU C O 1
ATOM 4614 N N . VAL C 1 102 ? -0.457 37.348 -6.615 1.00 23.53 102 VAL C N 1
ATOM 4615 C CA . VAL C 1 102 ? -1.836 36.883 -6.709 1.00 26.44 102 VAL C CA 1
ATOM 4616 C C . VAL C 1 102 ? -2.547 37.100 -5.373 1.00 23.99 102 VAL C C 1
ATOM 4617 O O . VAL C 1 102 ? -2.157 36.537 -4.364 1.00 22.27 102 VAL C O 1
ATOM 4621 N N . PRO C 1 103 ? -3.589 37.934 -5.367 1.00 24.18 103 PRO C N 1
ATOM 4622 C CA . PRO C 1 103 ? -4.329 38.179 -4.132 1.00 28.90 103 PRO C CA 1
ATOM 4623 C C . PRO C 1 103 ? -5.277 37.040 -3.821 1.00 30.58 103 PRO C C 1
ATOM 4624 O O . PRO C 1 103 ? -5.650 36.278 -4.713 1.00 36.43 103 PRO C O 1
ATOM 4628 N N . LYS C 1 104 ? -5.675 36.952 -2.561 1.00 30.32 104 LYS C N 1
ATOM 4629 C CA . LYS C 1 104 ? -6.465 35.842 -2.059 1.00 32.47 104 LYS C CA 1
ATOM 4630 C C . LYS C 1 104 ? -7.767 35.667 -2.832 1.00 30.52 104 LYS C C 1
ATOM 4631 O O . LYS C 1 104 ? -8.202 34.553 -3.077 1.00 31.62 104 LYS C O 1
ATOM 4637 N N . GLU C 1 105 ? -8.382 36.776 -3.218 1.00 27.29 105 GLU C N 1
ATOM 4638 C CA . GLU C 1 105 ? -9.622 36.728 -3.966 1.00 26.95 105 GLU C CA 1
ATOM 4639 C C . GLU C 1 105 ? -9.458 35.958 -5.287 1.00 31.89 105 GLU C C 1
ATOM 4640 O O . GLU C 1 105 ? -10.381 35.287 -5.733 1.00 37.30 105 GLU C O 1
ATOM 4646 N N . LEU C 1 106 ? -8.294 36.075 -5.915 1.00 23.16 106 LEU C N 1
ATOM 4647 C CA . LEU C 1 106 ? -8.067 35.446 -7.203 1.00 25.05 106 LEU C CA 1
ATOM 4648 C C . LEU C 1 106 ? -7.766 33.961 -7.000 1.00 25.64 106 LEU C C 1
ATOM 4649 O O . LEU C 1 106 ? -8.238 33.122 -7.759 1.00 25.60 106 LEU C O 1
ATOM 4654 N N . GLU C 1 107 ? -6.972 33.655 -5.976 1.00 22.88 107 GLU C N 1
ATOM 4655 C CA . GLU C 1 107 ? -6.662 32.284 -5.631 1.00 22.83 107 GLU C CA 1
ATOM 4656 C C . GLU C 1 107 ? -7.954 31.543 -5.333 1.00 31.53 107 GLU C C 1
ATOM 4657 O O . GLU C 1 107 ? -8.158 30.434 -5.808 1.00 34.86 107 GLU C O 1
ATOM 4663 N N . GLU C 1 108 ? -8.829 32.181 -4.560 1.00 29.43 108 GLU C N 1
ATOM 4664 C CA . GLU C 1 108 ? -10.123 31.615 -4.208 1.00 29.67 108 GLU C CA 1
ATOM 4665 C C . GLU C 1 108 ? -11.018 31.366 -5.418 1.00 37.55 108 GLU C C 1
ATOM 4666 O O . GLU C 1 108 ? -11.731 30.364 -5.469 1.00 45.25 108 GLU C O 1
ATOM 4672 N N . PHE C 1 109 ? -10.991 32.273 -6.389 1.00 36.25 109 PHE C N 1
ATOM 4673 C CA . PHE C 1 109 ? -11.718 32.048 -7.631 1.00 32.11 109 PHE C CA 1
ATOM 4674 C C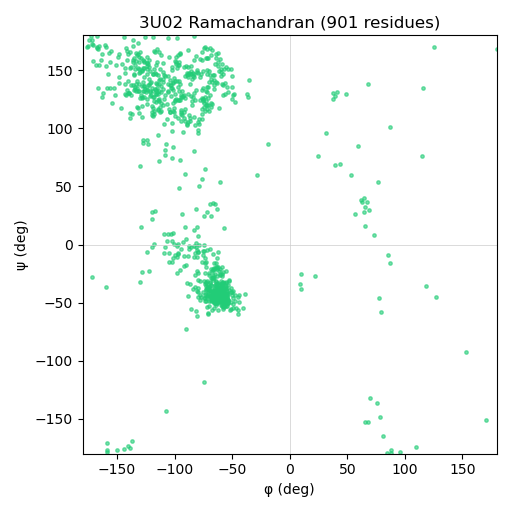 . PHE C 1 109 ? -11.201 30.783 -8.333 1.00 34.89 109 PHE C C 1
ATOM 4675 O O . PHE C 1 109 ? -11.984 29.948 -8.771 1.00 36.60 109 PHE C O 1
ATOM 4683 N N . SER C 1 110 ? -9.880 30.645 -8.417 1.00 29.52 110 SER C N 1
ATOM 4684 C CA . SER C 1 110 ? -9.272 29.515 -9.099 1.00 34.21 110 SER C CA 1
ATOM 4685 C C . SER C 1 110 ? -9.674 28.190 -8.477 1.00 37.72 110 SER C C 1
ATOM 4686 O O . SER C 1 110 ? -10.057 27.261 -9.182 1.00 41.34 110 SER C O 1
ATOM 4689 N N . LEU C 1 111 ? -9.572 28.107 -7.154 1.00 33.75 111 LEU C N 1
ATOM 4690 C CA . LEU C 1 111 ? -9.982 26.913 -6.436 1.00 36.27 111 LEU C CA 1
ATOM 4691 C C . LEU C 1 111 ? -11.462 26.679 -6.658 1.00 39.68 111 LEU C C 1
ATOM 4692 O O . LEU C 1 111 ? -11.911 25.547 -6.798 1.00 47.36 111 LEU C O 1
ATOM 4697 N N . ARG C 1 112 ? -12.222 27.760 -6.696 1.00 33.57 112 ARG C N 1
ATOM 4698 C CA . ARG C 1 112 ? -13.651 27.648 -6.907 1.00 38.47 112 ARG C CA 1
ATOM 4699 C C . ARG C 1 112 ? -13.967 27.190 -8.338 1.00 43.38 112 ARG C C 1
ATOM 4700 O O . ARG C 1 112 ? -14.874 26.395 -8.549 1.00 47.79 112 ARG C O 1
ATOM 4708 N N . ALA C 1 113 ? -13.217 27.688 -9.315 1.00 39.19 113 ALA C N 1
ATOM 4709 C CA . ALA C 1 113 ? -13.473 27.362 -10.718 1.00 37.57 113 ALA C CA 1
ATOM 4710 C C . ALA C 1 113 ? -13.238 25.878 -10.982 1.00 45.15 113 ALA C C 1
ATOM 4711 O O . ALA C 1 113 ? -13.738 25.313 -11.954 1.00 47.32 113 ALA C O 1
ATOM 4713 N N . LEU C 1 114 ? -12.469 25.258 -10.101 1.00 46.15 114 LEU C N 1
ATOM 4714 C CA . LEU C 1 114 ? -12.078 23.869 -10.256 1.00 58.55 114 LEU C CA 1
ATOM 4715 C C . LEU C 1 114 ? -13.008 22.916 -9.494 1.00 66.43 114 LEU C C 1
ATOM 4716 O O . LEU C 1 114 ? -13.096 21.734 -9.823 1.00 69.81 114 LEU C O 1
ATOM 4721 N N . ARG C 1 115 ? -13.704 23.441 -8.484 1.00 66.91 115 ARG C N 1
ATOM 4722 C CA . ARG C 1 115 ? -14.617 22.644 -7.665 1.00 60.18 115 ARG C CA 1
ATOM 4723 C C . ARG C 1 115 ? -15.985 22.597 -8.303 1.00 58.42 115 ARG C C 1
ATOM 4724 O O . ARG C 1 115 ? -16.697 21.600 -8.197 1.00 61.28 115 ARG C O 1
ATOM 4732 N N . GLU C 1 116 ? -16.357 23.696 -8.951 1.00 58.35 116 GLU C N 1
ATOM 4733 C CA . GLU C 1 116 ? -17.723 23.885 -9.412 1.00 56.96 116 GLU C CA 1
ATOM 4734 C C . GLU C 1 116 ? -17.792 24.752 -10.670 1.00 57.82 116 GLU C C 1
ATOM 4735 O O . GLU C 1 116 ? -16.769 25.155 -11.224 1.00 52.53 116 GLU C O 1
ATOM 4741 N N . HIS C 1 117 ? -19.015 25.027 -11.109 1.00 64.97 117 HIS C N 1
ATOM 4742 C CA . HIS C 1 117 ? -19.263 25.845 -12.285 1.00 70.55 117 HIS C CA 1
ATOM 4743 C C . HIS C 1 117 ? -19.226 27.328 -11.927 1.00 69.81 117 HIS C C 1
ATOM 4744 O O . HIS C 1 117 ? -19.862 27.755 -10.961 1.00 72.31 117 HIS C O 1
ATOM 4751 N N . VAL C 1 118 ? -18.467 28.102 -12.700 1.00 63.28 118 VAL C N 1
ATOM 4752 C CA . VAL C 1 118 ? -18.417 29.552 -12.532 1.00 58.08 118 VAL C CA 1
ATOM 4753 C C . VAL C 1 118 ? -18.770 30.229 -13.843 1.00 60.56 118 VAL C C 1
ATOM 4754 O O . VAL C 1 118 ? -18.456 29.719 -14.922 1.00 62.34 118 VAL C O 1
ATOM 4758 N N . THR C 1 119 ? -19.424 31.381 -13.742 1.00 57.63 119 THR C N 1
ATOM 4759 C CA . THR C 1 119 ? -19.922 32.083 -14.914 1.00 64.45 119 THR C CA 1
ATOM 4760 C C . THR C 1 119 ? -18.883 33.035 -15.502 1.00 62.15 119 THR C C 1
ATOM 4761 O O . THR C 1 119 ? -17.863 33.313 -14.876 1.00 63.10 119 THR C O 1
ATOM 4765 N N . ILE C 1 120 ? -19.136 33.520 -16.712 1.00 59.89 120 ILE C N 1
ATOM 4766 C CA . ILE C 1 120 ? -18.271 34.531 -17.311 1.00 59.48 120 ILE C CA 1
ATOM 4767 C C . ILE C 1 120 ? -18.392 35.828 -16.522 1.00 60.81 120 ILE C C 1
ATOM 4768 O O . ILE C 1 120 ? -17.441 36.599 -16.411 1.00 55.75 120 ILE C O 1
ATOM 4773 N N . GLU C 1 121 ? -19.571 36.049 -15.957 1.00 61.87 121 GLU C N 1
ATOM 4774 C CA . GLU C 1 121 ? -19.821 37.246 -15.174 1.00 65.39 121 GLU C CA 1
ATOM 4775 C C . GLU C 1 121 ? -18.946 37.263 -13.923 1.00 55.65 121 GLU C C 1
ATOM 4776 O O . GLU C 1 121 ? -18.274 38.256 -13.639 1.00 50.06 121 GLU C O 1
ATOM 4782 N N . GLU C 1 122 ? -18.956 36.164 -13.176 1.00 56.41 122 GLU C N 1
ATOM 4783 C CA . GLU C 1 122 ? -18.125 36.058 -11.984 1.00 60.91 122 GLU C CA 1
ATOM 4784 C C . GLU C 1 122 ? -16.672 36.311 -12.353 1.00 58.52 122 GLU C C 1
ATOM 4785 O O . GLU C 1 122 ? -15.906 36.853 -11.556 1.00 55.66 122 GLU C O 1
ATOM 4791 N N . ALA C 1 123 ? -16.294 35.915 -13.565 1.00 50.48 123 ALA C N 1
ATOM 4792 C CA . ALA C 1 123 ? -14.910 36.057 -13.997 1.00 48.07 123 ALA C CA 1
ATOM 4793 C C . ALA C 1 123 ? -14.585 37.520 -14.303 1.00 42.31 123 ALA C C 1
ATOM 4794 O O . ALA C 1 123 ? -13.558 38.045 -13.874 1.00 38.31 123 ALA C O 1
ATOM 4796 N N . GLU C 1 124 ? -15.468 38.178 -15.040 1.00 45.86 124 GLU C N 1
ATOM 4797 C CA . GLU C 1 124 ? -15.325 39.604 -15.291 1.00 48.35 124 GLU C CA 1
ATOM 4798 C C . GLU C 1 124 ? -15.197 40.363 -13.966 1.00 46.16 124 GLU C C 1
ATOM 4799 O O . GLU C 1 124 ? -14.340 41.235 -13.822 1.00 48.75 124 GLU C O 1
ATOM 4805 N N . HIS C 1 125 ? -16.053 40.020 -13.006 1.00 39.84 125 HIS C N 1
ATOM 4806 C CA . HIS C 1 125 ? -16.118 40.713 -11.725 1.00 38.87 125 HIS C CA 1
ATOM 4807 C C . HIS C 1 125 ? -14.837 40.566 -10.915 1.00 39.29 125 HIS C C 1
ATOM 4808 O O . HIS C 1 125 ? -14.455 41.466 -10.163 1.00 48.94 125 HIS C O 1
ATOM 4815 N N . VAL C 1 126 ? -14.178 39.426 -11.070 1.00 35.68 126 VAL C N 1
ATOM 4816 C CA . VAL C 1 126 ? -12.995 39.097 -10.286 1.00 27.49 126 VAL C CA 1
ATOM 4817 C C . VAL C 1 126 ? -11.767 39.728 -10.921 1.00 30.45 126 VAL C C 1
ATOM 4818 O O . VAL C 1 126 ? -10.880 40.206 -10.223 1.00 36.26 126 VAL C O 1
ATOM 4822 N N . ALA C 1 127 ? -11.728 39.734 -12.249 1.00 32.08 127 ALA C N 1
ATOM 4823 C CA . ALA C 1 127 ? -10.655 40.400 -12.988 1.00 35.58 127 ALA C CA 1
ATOM 4824 C C . ALA C 1 127 ? -10.614 41.909 -12.687 1.00 34.05 127 ALA C C 1
ATOM 4825 O O . ALA C 1 127 ? -9.548 42.491 -12.496 1.00 32.56 127 ALA C O 1
ATOM 4827 N N . ARG C 1 128 ? -11.782 42.529 -12.642 1.00 34.69 128 ARG C N 1
ATOM 4828 C CA . ARG C 1 128 ? -11.866 43.940 -12.280 1.00 42.49 128 ARG C CA 1
ATOM 4829 C C . ARG C 1 128 ? -11.423 44.141 -10.826 1.00 38.05 128 ARG C C 1
ATOM 4830 O O . ARG C 1 128 ? -10.625 45.021 -10.538 1.00 38.20 128 ARG C O 1
ATOM 4838 N N . LYS C 1 129 ? -11.912 43.292 -9.923 1.00 36.03 129 LYS C N 1
ATOM 4839 C CA . LYS C 1 129 ? -11.591 43.418 -8.498 1.00 33.96 129 LYS C CA 1
ATOM 4840 C C . LYS C 1 129 ? -10.119 43.197 -8.140 1.00 33.44 129 LYS C C 1
ATOM 4841 O O . LYS C 1 129 ? -9.650 43.709 -7.131 1.00 39.33 129 LYS C O 1
ATOM 4847 N N . VAL C 1 130 ? -9.390 42.448 -8.957 1.00 25.27 130 VAL C N 1
ATOM 4848 C CA . VAL C 1 130 ? -7.992 42.174 -8.670 1.00 22.51 130 VAL C CA 1
ATOM 4849 C C . VAL C 1 130 ? -7.092 42.967 -9.610 1.00 24.57 130 VAL C C 1
ATOM 4850 O O . VAL C 1 130 ? -5.878 42.839 -9.586 1.00 30.77 130 VAL C O 1
ATOM 4854 N N . ASN C 1 131 ? -7.703 43.789 -10.447 1.00 26.62 131 ASN C N 1
ATOM 4855 C CA . ASN C 1 131 ? -6.958 44.652 -11.346 1.00 30.83 131 ASN C CA 1
ATOM 4856 C C . ASN C 1 131 ? -6.238 43.886 -12.446 1.00 29.42 131 ASN C C 1
ATOM 4857 O O . ASN C 1 131 ? -5.184 44.324 -12.910 1.00 31.81 131 ASN C O 1
ATOM 4862 N N . ALA C 1 132 ? -6.778 42.749 -12.863 1.00 23.51 132 ALA C N 1
ATOM 4863 C CA . ALA C 1 132 ? -6.192 42.059 -14.009 1.00 23.87 132 ALA C CA 1
ATOM 4864 C C . ALA C 1 132 ? -6.591 42.799 -15.271 1.00 33.50 132 ALA C C 1
ATOM 4865 O O . ALA C 1 132 ? -7.660 43.410 -15.332 1.00 37.36 132 ALA C O 1
ATOM 4867 N N . GLU C 1 133 ? -5.734 42.762 -16.279 1.00 28.65 133 GLU C N 1
ATOM 4868 C CA . GLU C 1 133 ? -6.156 43.240 -17.583 1.00 31.11 133 GLU C CA 1
ATOM 4869 C C . GLU C 1 133 ? -6.602 42.058 -18.418 1.00 31.38 133 GLU C C 1
ATOM 4870 O O . GLU C 1 133 ? -5.860 41.093 -18.595 1.00 30.64 133 GLU C O 1
ATOM 4876 N N . VAL C 1 134 ? -7.829 42.124 -18.908 1.00 32.40 134 VAL C N 1
ATOM 4877 C CA . VAL C 1 134 ? -8.340 41.102 -19.806 1.00 35.99 134 VAL C CA 1
ATOM 4878 C C . VAL C 1 134 ? -8.321 41.612 -21.242 1.00 39.75 134 VAL C C 1
ATOM 4879 O O . VAL C 1 134 ? -9.145 42.435 -21.632 1.00 42.40 134 VAL C O 1
ATOM 4883 N N . TYR C 1 135 ? -7.367 41.134 -22.026 1.00 35.14 135 TYR C N 1
ATOM 4884 C CA . TYR C 1 135 ? -7.267 41.553 -23.414 1.00 42.35 135 TYR C CA 1
ATOM 4885 C C . TYR C 1 135 ? -8.261 40.811 -24.304 1.00 49.69 135 TYR C C 1
ATOM 4886 O O . TYR C 1 135 ? -8.304 39.574 -24.304 1.00 58.64 135 TYR C O 1
ATOM 4895 N N . GLY C 1 140 ? -15.602 34.917 -25.458 1.00 80.26 140 GLY C N 1
ATOM 4896 C CA . GLY C 1 140 ? -15.284 33.524 -25.193 1.00 82.81 140 GLY C CA 1
ATOM 4897 C C . GLY C 1 140 ? -14.983 33.211 -23.734 1.00 80.31 140 GLY C C 1
ATOM 4898 O O . GLY C 1 140 ? -14.289 33.972 -23.053 1.00 78.17 140 GLY C O 1
ATOM 4899 N N . ARG C 1 141 ? -15.502 32.079 -23.258 1.00 76.45 141 ARG C N 1
ATOM 4900 C CA . ARG C 1 141 ? -15.264 31.621 -21.885 1.00 72.29 141 ARG C CA 1
ATOM 4901 C C . ARG C 1 141 ? -13.773 31.470 -21.556 1.00 70.55 141 ARG C C 1
ATOM 4902 O O . ARG C 1 141 ? -13.415 30.852 -20.547 1.00 67.62 141 ARG C O 1
ATOM 4910 N N . GLY C 1 142 ? -12.917 32.039 -22.402 1.00 69.80 142 GLY C N 1
ATOM 4911 C CA . GLY C 1 142 ? -11.478 31.927 -22.240 1.00 71.16 142 GLY C CA 1
ATOM 4912 C C . GLY C 1 142 ? -10.948 32.648 -21.015 1.00 70.86 142 GLY C C 1
ATOM 4913 O O . GLY C 1 142 ? -9.876 32.317 -20.504 1.00 73.58 142 GLY C O 1
ATOM 4914 N N . ILE C 1 143 ? -11.709 33.632 -20.548 1.00 62.95 143 ILE C N 1
ATOM 4915 C CA . ILE C 1 143 ? -11.330 34.448 -19.401 1.00 54.65 143 ILE C CA 1
ATOM 4916 C C . ILE C 1 143 ? -11.394 33.638 -18.117 1.00 40.94 143 ILE C C 1
ATOM 4917 O O . ILE C 1 143 ? -10.534 33.777 -17.249 1.00 33.41 143 ILE C O 1
ATOM 4922 N N . ILE C 1 144 ? -12.405 32.780 -18.000 1.00 36.16 144 ILE C N 1
ATOM 4923 C CA . ILE C 1 144 ? -12.502 31.887 -16.841 1.00 36.45 144 ILE C CA 1
ATOM 4924 C C . ILE C 1 144 ? -11.241 31.035 -16.641 1.00 44.14 144 ILE C C 1
ATOM 4925 O O . ILE C 1 144 ? -10.768 30.865 -15.512 1.00 38.17 144 ILE C O 1
ATOM 4930 N N . GLY C 1 145 ? -10.695 30.507 -17.737 1.00 40.37 145 GLY C N 1
ATOM 4931 C CA . GLY C 1 145 ? -9.499 29.688 -17.660 1.00 31.65 145 GLY C CA 1
ATOM 4932 C C . GLY C 1 145 ? -8.232 30.499 -17.493 1.00 29.40 145 GLY C C 1
ATOM 4933 O O . GLY C 1 145 ? -7.361 30.153 -16.693 1.00 29.23 145 GLY C O 1
ATOM 4934 N N . GLY C 1 146 ? -8.119 31.583 -18.253 1.00 28.87 146 GLY C N 1
ATOM 4935 C CA . GLY C 1 146 ? -6.972 32.461 -18.120 1.00 31.32 146 GLY C CA 1
ATOM 4936 C C . GLY C 1 146 ? -6.787 32.942 -16.688 1.00 27.88 146 GLY C C 1
ATOM 4937 O O . GLY C 1 146 ? -5.686 32.913 -16.161 1.00 34.80 146 GLY C O 1
ATOM 4938 N N . LEU C 1 147 ? -7.878 33.373 -16.062 1.00 30.18 147 LEU C N 1
ATOM 4939 C CA . LEU C 1 147 ? -7.852 33.872 -14.689 1.00 36.30 147 LEU C CA 1
ATOM 4940 C C . LEU C 1 147 ? -7.482 32.781 -13.701 1.00 36.92 147 LEU C C 1
ATOM 4941 O O . LEU C 1 147 ? -6.594 32.961 -12.869 1.00 40.17 147 LEU C O 1
ATOM 4946 N N . ALA C 1 148 ? -8.170 31.646 -13.801 1.00 33.72 148 ALA C N 1
ATOM 4947 C CA . ALA C 1 148 ? -7.961 30.529 -12.885 1.00 25.45 148 ALA C CA 1
ATOM 4948 C C . ALA C 1 148 ? -6.567 29.982 -13.013 1.00 27.53 148 ALA C C 1
ATOM 4949 O O . ALA C 1 148 ? -5.961 29.557 -12.029 1.00 32.09 148 ALA C O 1
ATOM 4951 N N . ALA C 1 149 ? -6.043 29.967 -14.231 1.00 26.19 149 ALA C N 1
ATOM 4952 C CA . ALA C 1 149 ? -4.697 29.437 -14.408 1.00 23.20 149 ALA C CA 1
ATOM 4953 C C . ALA C 1 149 ? -3.719 30.295 -13.612 1.00 27.21 149 ALA C C 1
ATOM 4954 O O . ALA C 1 149 ? -2.853 29.771 -12.944 1.00 28.26 149 ALA C O 1
ATOM 4956 N N . ILE C 1 150 ? -3.871 31.620 -13.698 1.00 30.41 150 ILE C N 1
ATOM 4957 C CA . ILE C 1 150 ? -2.996 32.565 -12.993 1.00 23.14 150 ILE C CA 1
ATOM 4958 C C . ILE C 1 150 ? -3.051 32.383 -11.487 1.00 24.19 150 ILE C C 1
ATOM 4959 O O . ILE C 1 150 ? -2.023 32.325 -10.831 1.00 22.03 150 ILE C O 1
ATOM 4964 N N . GLY C 1 151 ? -4.259 32.266 -10.951 1.00 22.50 151 GLY C N 1
ATOM 4965 C CA . GLY C 1 151 ? -4.450 32.155 -9.521 1.00 23.02 151 GLY C CA 1
ATOM 4966 C C . GLY C 1 151 ? -4.288 30.775 -8.894 1.00 30.50 151 GLY C C 1
ATOM 4967 O O . GLY C 1 151 ? -4.398 30.642 -7.679 1.00 32.13 151 GLY C O 1
ATOM 4968 N N . TYR C 1 152 ? -4.015 29.744 -9.685 1.00 30.25 152 TYR C N 1
ATOM 4969 C CA . TYR C 1 152 ? -3.989 28.395 -9.117 1.00 29.15 152 TYR C CA 1
ATOM 4970 C C . TYR C 1 152 ? -2.797 28.113 -8.204 1.00 24.20 152 TYR C C 1
ATOM 4971 O O . TYR C 1 152 ? -1.639 28.187 -8.619 1.00 20.10 152 TYR C O 1
ATOM 4980 N N . PRO C 1 153 ? -3.082 27.778 -6.944 1.00 27.45 153 PRO C N 1
ATOM 4981 C CA . PRO C 1 153 ? -2.030 27.429 -5.985 1.00 24.25 153 PRO C CA 1
ATOM 4982 C C . PRO C 1 153 ? -1.524 26.013 -6.261 1.00 27.60 153 PRO C C 1
ATOM 4983 O O . PRO C 1 153 ? -2.249 25.059 -5.990 1.00 31.91 153 PRO C O 1
ATOM 4987 N N . LEU C 1 154 ? -0.318 25.874 -6.800 1.00 25.02 154 LEU C N 1
ATOM 4988 C CA . LEU C 1 154 ? 0.238 24.552 -7.071 1.00 26.59 154 LEU C CA 1
ATOM 4989 C C . LEU C 1 154 ? 1.034 24.033 -5.898 1.00 22.40 154 LEU C C 1
ATOM 4990 O O . LEU C 1 154 ? 2.225 23.779 -6.000 1.00 27.42 154 LEU C O 1
ATOM 4995 N N . GLU C 1 155 ? 0.361 23.892 -4.775 1.00 29.95 155 GLU C N 1
ATOM 4996 C CA . GLU C 1 155 ? 0.909 23.162 -3.654 1.00 31.88 155 GLU C CA 1
ATOM 4997 C C . GLU C 1 155 ? 1.132 21.719 -4.098 1.00 32.68 155 GLU C C 1
ATOM 4998 O O . GLU C 1 155 ? 2.158 21.132 -3.785 1.00 32.58 155 GLU C O 1
ATOM 5004 N N . LYS C 1 156 ? 0.163 21.160 -4.828 1.00 26.77 156 LYS C N 1
ATOM 5005 C CA . LYS C 1 156 ? 0.288 19.819 -5.402 1.00 31.12 156 LYS C CA 1
ATOM 5006 C C . LYS C 1 156 ? 0.268 19.867 -6.929 1.00 22.51 156 LYS C C 1
ATOM 5007 O O . LYS C 1 156 ? -0.614 20.471 -7.516 1.00 26.84 156 LYS C O 1
ATOM 5013 N N . PHE C 1 157 ? 1.242 19.228 -7.570 1.00 28.31 157 PHE C N 1
ATOM 5014 C CA . PHE C 1 157 ? 1.315 19.206 -9.039 1.00 27.09 157 PHE C CA 1
ATOM 5015 C C . PHE C 1 157 ? 2.083 17.979 -9.500 1.00 24.16 157 PHE C C 1
ATOM 5016 O O . PHE C 1 157 ? 2.771 17.333 -8.712 1.00 18.57 157 PHE C O 1
ATOM 5024 N N . THR C 1 158 ? 1.988 17.680 -10.787 1.00 25.65 158 THR C N 1
ATOM 5025 C CA . THR C 1 158 ? 2.917 16.756 -11.419 1.00 30.27 158 THR C CA 1
ATOM 5026 C C . THR C 1 158 ? 3.593 17.510 -12.562 1.00 31.00 158 THR C C 1
ATOM 5027 O O . THR C 1 158 ? 3.072 18.525 -13.033 1.00 21.07 158 THR C O 1
ATOM 5031 N N . TYR C 1 159 ? 4.758 17.036 -12.991 1.00 22.44 159 TYR C N 1
ATOM 5032 C CA . TYR C 1 159 ? 5.367 17.588 -14.180 1.00 19.29 159 TYR C CA 1
ATOM 5033 C C . TYR C 1 159 ? 4.695 16.971 -15.404 1.00 26.16 159 TYR C C 1
ATOM 5034 O O . TYR C 1 159 ? 4.236 15.828 -15.369 1.00 30.75 159 TYR C O 1
ATOM 5043 N N . GLU C 1 160 ? 4.599 17.744 -16.474 1.00 27.17 160 GLU C N 1
ATOM 5044 C CA . GLU C 1 160 ? 4.117 17.211 -17.737 1.00 28.22 160 GLU C CA 1
ATOM 5045 C C . GLU C 1 160 ? 4.985 17.792 -18.844 1.00 22.97 160 GLU C C 1
ATOM 5046 O O . GLU C 1 160 ? 4.927 18.982 -19.134 1.00 26.34 160 GLU C O 1
ATOM 5052 N N . LEU C 1 161 ? 5.818 16.936 -19.418 1.00 18.72 161 LEU C N 1
ATOM 5053 C CA . LEU C 1 161 ? 6.674 17.300 -20.523 1.00 20.48 161 LEU C CA 1
ATOM 5054 C C . LEU C 1 161 ? 5.921 16.974 -21.812 1.00 23.37 161 LEU C C 1
ATOM 5055 O O . LEU C 1 161 ? 5.405 15.870 -21.992 1.00 25.18 161 LEU C O 1
ATOM 5060 N N . LEU C 1 162 ? 5.848 17.950 -22.701 1.00 23.97 162 LEU C N 1
ATOM 5061 C CA . LEU C 1 162 ? 5.108 17.808 -23.944 1.00 29.81 162 LEU C CA 1
ATOM 5062 C C . LEU C 1 162 ? 6.040 18.101 -25.125 1.00 31.68 162 LEU C C 1
ATOM 5063 O O . LEU C 1 162 ? 6.599 19.191 -25.214 1.00 31.11 162 LEU C O 1
ATOM 5068 N N . ALA C 1 163 ? 6.212 17.133 -26.021 1.00 30.49 163 ALA C N 1
ATOM 5069 C CA . ALA C 1 163 ? 6.985 17.355 -27.250 1.00 31.51 163 ALA C CA 1
ATOM 5070 C C . ALA C 1 163 ? 6.065 17.658 -28.416 1.00 26.92 163 ALA C C 1
ATOM 5071 O O . ALA C 1 163 ? 5.004 17.066 -28.547 1.00 34.45 163 ALA C O 1
ATOM 5073 N N . TYR C 1 164 ? 6.477 18.582 -29.268 1.00 29.42 164 TYR C N 1
ATOM 5074 C CA . TYR C 1 164 ? 5.596 19.080 -30.323 1.00 25.99 164 TYR C CA 1
ATOM 5075 C C . TYR C 1 164 ? 6.092 18.730 -31.721 1.00 28.39 164 TYR C C 1
ATOM 5076 O O . TYR C 1 164 ? 7.295 18.681 -31.962 1.00 30.49 164 TYR C O 1
ATOM 5085 N N . ARG C 1 165 ? 5.154 18.481 -32.631 1.00 32.38 165 ARG C N 1
ATOM 5086 C CA . ARG C 1 165 ? 5.465 18.076 -34.005 1.00 31.26 165 ARG C CA 1
ATOM 5087 C C . ARG C 1 165 ? 5.717 19.276 -34.894 1.00 31.20 165 ARG C C 1
ATOM 5088 O O . ARG C 1 165 ? 5.124 20.330 -34.688 1.00 37.66 165 ARG C O 1
ATOM 5096 N N . LYS C 1 166 ? 6.575 19.109 -35.899 1.00 42.52 166 LYS C N 1
ATOM 5097 C CA . LYS C 1 166 ? 6.715 20.109 -36.963 1.00 35.46 166 LYS C CA 1
ATOM 5098 C C . LYS C 1 166 ? 5.419 20.143 -37.760 1.00 36.50 166 LYS C C 1
ATOM 5099 O O . LYS C 1 166 ? 4.758 19.119 -37.937 1.00 41.80 166 LYS C O 1
ATOM 5105 N N . ARG C 1 167 ? 5.054 21.326 -38.235 1.00 46.16 167 ARG C N 1
ATOM 5106 C CA . ARG C 1 167 ? 3.800 21.514 -38.952 1.00 51.07 167 ARG C CA 1
ATOM 5107 C C . ARG C 1 167 ? 3.620 20.546 -40.123 1.00 51.65 167 ARG C C 1
ATOM 5108 O O . ARG C 1 167 ? 2.496 20.171 -40.449 1.00 53.90 167 ARG C O 1
ATOM 5116 N N . GLU C 1 168 ? 4.720 20.138 -40.749 1.00 49.54 168 GLU C N 1
ATOM 5117 C CA . GLU C 1 168 ? 4.637 19.218 -41.885 1.00 56.84 168 GLU C CA 1
ATOM 5118 C C . GLU C 1 168 ? 4.015 17.859 -41.513 1.00 51.93 168 GLU C C 1
ATOM 5119 O O . GLU C 1 168 ? 3.481 17.148 -42.370 1.00 50.44 168 GLU C O 1
ATOM 5125 N N . TYR C 1 169 ? 4.071 17.509 -40.234 1.00 40.23 169 TYR C N 1
ATOM 5126 C CA . TYR C 1 169 ? 3.530 16.233 -39.780 1.00 44.01 169 TYR C CA 1
ATOM 5127 C C . TYR C 1 169 ? 2.119 16.324 -39.175 1.00 46.27 169 TYR C C 1
ATOM 5128 O O . TYR C 1 169 ? 1.492 15.293 -38.922 1.00 46.38 169 TYR C O 1
ATOM 5137 N N . TRP C 1 170 ? 1.620 17.535 -38.923 1.00 42.24 170 TRP C N 1
ATOM 5138 C CA . TRP C 1 170 ? 0.293 17.667 -38.322 1.00 43.72 170 TRP C CA 1
ATOM 5139 C C . TRP C 1 170 ? -0.715 16.947 -39.202 1.00 49.69 170 TRP C C 1
ATOM 5140 O O . TRP C 1 170 ? -0.760 17.167 -40.415 1.00 49.75 170 TRP C O 1
ATOM 5151 N N . GLY C 1 171 ? -1.523 16.080 -38.605 1.00 50.74 171 GLY C N 1
ATOM 5152 C CA . GLY C 1 171 ? -2.461 15.303 -39.398 1.00 59.17 171 GLY C CA 1
ATOM 5153 C C . GLY C 1 171 ? -1.832 14.042 -39.965 1.00 64.95 171 GLY C C 1
ATOM 5154 O O . GLY C 1 171 ? -2.523 13.189 -40.510 1.00 69.48 171 GLY C O 1
ATOM 5155 N N . THR C 1 172 ? -0.515 13.923 -39.827 1.00 66.58 172 THR C N 1
ATOM 5156 C CA . THR C 1 172 ? 0.211 12.719 -40.231 1.00 61.07 172 THR C CA 1
ATOM 5157 C C . THR C 1 172 ? 0.241 11.715 -39.079 1.00 55.96 172 THR C C 1
ATOM 5158 O O . THR C 1 172 ? 0.329 12.102 -37.910 1.00 56.34 172 THR C O 1
ATOM 5162 N N . PRO C 1 173 ? 0.154 10.421 -39.405 1.00 48.36 173 PRO C N 1
ATOM 5163 C CA . PRO C 1 173 ? 0.279 9.330 -38.435 1.00 49.12 173 PRO C CA 1
ATOM 5164 C C . PRO C 1 173 ? 1.526 9.471 -37.569 1.00 47.82 173 PRO C C 1
ATOM 5165 O O . PRO C 1 173 ? 2.608 9.745 -38.086 1.00 52.41 173 PRO C O 1
ATOM 5169 N N . ARG C 1 174 ? 1.375 9.263 -36.266 1.00 44.02 174 ARG C N 1
ATOM 5170 C CA . ARG C 1 174 ? 2.450 9.549 -35.325 1.00 47.11 174 ARG C CA 1
ATOM 5171 C C . ARG C 1 174 ? 3.558 8.491 -35.337 1.00 51.79 174 ARG C C 1
ATOM 5172 O O . ARG C 1 174 ? 3.299 7.295 -35.184 1.00 45.66 174 ARG C O 1
ATOM 5180 N N . ARG C 1 175 ? 4.792 8.959 -35.525 1.00 58.84 175 ARG C N 1
ATOM 5181 C CA . ARG C 1 175 ? 5.959 8.093 -35.658 1.00 65.49 175 ARG C CA 1
ATOM 5182 C C . ARG C 1 175 ? 6.734 8.051 -34.354 1.00 66.92 175 ARG C C 1
ATOM 5183 O O . ARG C 1 175 ? 7.712 8.778 -34.166 1.00 62.67 175 ARG C O 1
ATOM 5191 N N . VAL C 1 176 ? 6.292 7.190 -33.451 1.00 70.29 176 VAL C N 1
ATOM 5192 C CA . VAL C 1 176 ? 6.889 7.111 -32.133 1.00 72.10 176 VAL C CA 1
ATOM 5193 C C . VAL C 1 176 ? 6.719 5.692 -31.608 1.00 77.93 176 VAL C C 1
ATOM 5194 O O . VAL C 1 176 ? 5.621 5.132 -31.631 1.00 80.27 176 VAL C O 1
ATOM 5198 N N . ILE C 1 177 ? 7.821 5.100 -31.166 1.00 81.86 177 ILE C N 1
ATOM 5199 C CA . ILE C 1 177 ? 7.821 3.697 -30.772 1.00 81.52 177 ILE C CA 1
ATOM 5200 C C . ILE C 1 177 ? 8.088 3.523 -29.285 1.00 87.40 177 ILE C C 1
ATOM 5201 O O . ILE C 1 177 ? 9.154 3.886 -28.783 1.00 87.20 177 ILE C O 1
ATOM 5206 N N . LYS C 1 178 ? 7.106 2.976 -28.580 1.00 94.16 178 LYS C N 1
ATOM 5207 C CA . LYS C 1 178 ? 7.267 2.713 -27.158 1.00 97.77 178 LYS C CA 1
ATOM 5208 C C . LYS C 1 178 ? 7.913 1.350 -26.958 1.00 94.29 178 LYS C C 1
ATOM 5209 O O . LYS C 1 178 ? 7.296 0.310 -27.200 1.00 93.79 178 LYS C O 1
ATOM 5215 N N . GLU C 1 179 ? 9.167 1.360 -26.528 1.00 91.89 179 GLU C N 1
ATOM 5216 C CA . GLU C 1 179 ? 9.874 0.117 -26.279 1.00 91.11 179 GLU C CA 1
ATOM 5217 C C . GLU C 1 179 ? 9.808 -0.225 -24.796 1.00 74.80 179 GLU C C 1
ATOM 5218 O O . GLU C 1 179 ? 9.966 0.646 -23.941 1.00 71.25 179 GLU C O 1
ATOM 5224 N N . SER C 1 180 ? 9.533 -1.492 -24.506 1.00 63.46 180 SER C N 1
ATOM 5225 C CA . SER C 1 180 ? 9.495 -1.984 -23.140 1.00 54.19 180 SER C CA 1
ATOM 5226 C C . SER C 1 180 ? 10.911 -2.094 -22.578 1.00 38.98 180 SER C C 1
ATOM 5227 O O . SER C 1 180 ? 11.725 -2.887 -23.051 1.00 40.35 180 SER C O 1
ATOM 5230 N N . VAL C 1 181 ? 11.197 -1.285 -21.572 1.00 27.04 181 VAL C N 1
ATOM 5231 C CA . VAL C 1 181 ? 12.476 -1.331 -20.898 1.00 26.41 181 VAL C CA 1
ATOM 5232 C C . VAL C 1 181 ? 12.218 -1.261 -19.411 1.00 27.85 181 VAL C C 1
ATOM 5233 O O . VAL C 1 181 ? 11.132 -0.861 -18.982 1.00 30.08 181 VAL C O 1
ATOM 5237 N N . PHE C 1 182 ? 13.207 -1.678 -18.632 1.00 23.12 182 PHE C N 1
ATOM 5238 C CA . PHE C 1 182 ? 13.178 -1.489 -17.197 1.00 17.61 182 PHE C CA 1
ATOM 5239 C C . PHE C 1 182 ? 13.737 -0.102 -16.934 1.00 26.81 182 PHE C C 1
ATOM 5240 O O . PHE C 1 182 ? 14.532 0.411 -17.729 1.00 27.71 182 PHE C O 1
ATOM 5248 N N . TYR C 1 183 ? 13.329 0.494 -15.818 1.00 24.17 183 TYR C N 1
ATOM 5249 C CA . TYR C 1 183 ? 13.834 1.791 -15.386 1.00 28.56 183 TYR C CA 1
ATOM 5250 C C . TYR C 1 183 ? 14.557 1.618 -14.044 1.00 25.79 183 TYR C C 1
ATOM 5251 O O . TYR C 1 183 ? 14.427 0.574 -13.417 1.00 21.75 183 TYR C O 1
ATOM 5260 N N . ALA C 1 184 ? 15.333 2.621 -13.632 1.00 24.17 184 ALA C N 1
ATOM 5261 C CA . ALA C 1 184 ? 16.054 2.595 -12.360 1.00 15.35 184 ALA C CA 1
ATOM 5262 C C . ALA C 1 184 ? 15.270 3.262 -11.246 1.00 24.45 184 ALA C C 1
ATOM 5263 O O . ALA C 1 184 ? 14.795 4.396 -11.395 1.00 22.42 184 ALA C O 1
ATOM 5265 N N . ASP C 1 185 ? 15.193 2.574 -10.112 1.00 22.90 185 ASP C N 1
ATOM 5266 C CA . ASP C 1 185 ? 14.333 2.961 -9.003 1.00 22.33 185 ASP C CA 1
ATOM 5267 C C . ASP C 1 185 ? 14.975 2.584 -7.691 1.00 23.13 185 ASP C C 1
ATOM 5268 O O . ASP C 1 185 ? 15.176 1.403 -7.429 1.00 28.19 185 ASP C O 1
ATOM 5273 N N . LYS C 1 186 ? 15.279 3.568 -6.855 1.00 24.93 186 LYS C N 1
ATOM 5274 C CA . LYS C 1 186 ? 15.918 3.287 -5.574 1.00 28.99 186 LYS C CA 1
ATOM 5275 C C . LYS C 1 186 ? 15.118 2.264 -4.767 1.00 29.27 186 LYS C C 1
ATOM 5276 O O . LYS C 1 186 ? 15.692 1.339 -4.180 1.00 29.71 186 LYS C O 1
ATOM 5282 N N . TRP C 1 187 ? 13.797 2.415 -4.757 1.00 22.83 187 TRP C N 1
ATOM 5283 C CA . TRP C 1 187 ? 12.961 1.589 -3.887 1.00 23.23 187 TRP C CA 1
ATOM 5284 C C . TRP C 1 187 ? 13.058 0.101 -4.241 1.00 22.96 187 TRP C C 1
ATOM 5285 O O . TRP C 1 187 ? 12.715 -0.764 -3.440 1.00 21.27 187 TRP C O 1
ATOM 5296 N N . SER C 1 188 ? 13.518 -0.207 -5.444 1.00 22.62 188 SER C N 1
ATOM 5297 C CA . SER C 1 188 ? 13.515 -1.602 -5.861 1.00 19.71 188 SER C CA 1
ATOM 5298 C C . SER C 1 188 ? 14.845 -2.289 -5.583 1.00 18.21 188 SER C C 1
ATOM 5299 O O . SER C 1 188 ? 14.968 -3.499 -5.735 1.00 21.84 188 SER C O 1
ATOM 5302 N N . TYR C 1 189 ? 15.822 -1.535 -5.096 1.00 18.16 189 TYR C N 1
ATOM 5303 C CA . TYR C 1 189 ? 17.121 -2.146 -4.830 1.00 21.07 189 TYR C CA 1
ATOM 5304 C C . TYR C 1 189 ? 17.079 -3.452 -3.990 1.00 27.07 189 TYR C C 1
ATOM 5305 O O . TYR C 1 189 ? 17.765 -4.412 -4.316 1.00 28.56 189 TYR C O 1
ATOM 5314 N N . PRO C 1 190 ? 16.272 -3.491 -2.915 1.00 29.19 190 PRO C N 1
ATOM 5315 C CA . PRO C 1 190 ? 16.251 -4.684 -2.059 1.00 25.04 190 PRO C CA 1
ATOM 5316 C C . PRO C 1 190 ? 15.492 -5.852 -2.693 1.00 33.81 190 PRO C C 1
ATOM 5317 O O . PRO C 1 190 ? 15.532 -6.956 -2.147 1.00 32.65 190 PRO C O 1
ATOM 5321 N N . PHE C 1 191 ? 14.800 -5.608 -3.809 1.00 26.72 191 PHE C N 1
ATOM 5322 C CA . PHE C 1 191 ? 13.957 -6.634 -4.429 1.00 25.77 191 PHE C CA 1
ATOM 5323 C C . PHE C 1 191 ? 14.649 -7.401 -5.530 1.00 27.13 191 PHE C C 1
ATOM 5324 O O . PHE C 1 191 ? 15.703 -7.003 -6.019 1.00 32.71 191 PHE C O 1
ATOM 5332 N N . THR C 1 192 ? 14.051 -8.523 -5.895 1.00 30.09 192 THR C N 1
ATOM 5333 C CA . THR C 1 192 ? 14.590 -9.371 -6.936 1.00 28.97 192 THR C CA 1
ATOM 5334 C C . THR C 1 192 ? 14.338 -8.648 -8.265 1.00 31.53 192 THR C C 1
ATOM 5335 O O . THR C 1 192 ? 13.506 -7.750 -8.324 1.00 29.33 192 THR C O 1
ATOM 5339 N N . TYR C 1 193 ? 15.056 -8.995 -9.325 1.00 32.36 193 TYR C N 1
ATOM 5340 C CA . TYR C 1 193 ? 15.004 -8.157 -10.526 1.00 41.92 193 TYR C CA 1
ATOM 5341 C C . TYR C 1 193 ? 13.636 -8.135 -11.222 1.00 43.79 193 TYR C C 1
ATOM 5342 O O . TYR C 1 193 ? 13.341 -7.216 -11.980 1.00 48.56 193 TYR C O 1
ATOM 5351 N N . ASP C 1 194 ? 12.801 -9.132 -10.960 1.00 43.94 194 ASP C N 1
ATOM 5352 C CA . ASP C 1 194 ? 11.480 -9.195 -11.597 1.00 52.04 194 ASP C CA 1
ATOM 5353 C C . ASP C 1 194 ? 10.393 -8.533 -10.756 1.00 50.64 194 ASP C C 1
ATOM 5354 O O . ASP C 1 194 ? 9.218 -8.559 -11.118 1.00 55.00 194 ASP C O 1
ATOM 5359 N N . ASN C 1 195 ? 10.789 -7.964 -9.624 1.00 44.77 195 ASN C N 1
ATOM 5360 C CA . ASN C 1 195 ? 9.887 -7.164 -8.815 1.00 42.99 195 ASN C CA 1
ATOM 5361 C C . ASN C 1 195 ? 8.934 -6.382 -9.714 1.00 48.27 195 ASN C C 1
ATOM 5362 O O . ASN C 1 195 ? 9.332 -5.894 -10.778 1.00 38.52 195 ASN C O 1
ATOM 5367 N N . VAL C 1 196 ? 7.677 -6.268 -9.293 1.00 52.49 196 VAL C N 1
ATOM 5368 C CA . VAL C 1 196 ? 6.673 -5.574 -10.092 1.00 53.66 196 VAL C CA 1
ATOM 5369 C C . VAL C 1 196 ? 6.307 -4.238 -9.457 1.00 52.51 196 VAL C C 1
ATOM 5370 O O . VAL C 1 196 ? 6.293 -4.112 -8.233 1.00 54.16 196 VAL C O 1
ATOM 5374 N N . ASP C 1 197 ? 6.033 -3.239 -10.293 1.00 49.50 197 ASP C N 1
ATOM 5375 C CA . ASP C 1 197 ? 5.693 -1.895 -9.821 1.00 43.11 197 ASP C CA 1
ATOM 5376 C C . ASP C 1 197 ? 4.261 -1.826 -9.303 1.00 35.80 197 ASP C C 1
ATOM 5377 O O . ASP C 1 197 ? 3.326 -1.931 -10.078 1.00 43.59 197 ASP C O 1
ATOM 5382 N N . PRO C 1 198 ? 4.078 -1.623 -7.991 1.00 30.02 198 PRO C N 1
ATOM 5383 C CA . PRO C 1 198 ? 2.701 -1.520 -7.498 1.00 34.41 198 PRO C CA 1
ATOM 5384 C C . PRO C 1 198 ? 1.943 -0.314 -8.072 1.00 48.29 198 PRO C C 1
ATOM 5385 O O . PRO C 1 198 ? 0.711 -0.347 -8.154 1.00 47.70 198 PRO C O 1
ATOM 5389 N N . TYR C 1 199 ? 2.673 0.737 -8.441 1.00 51.67 199 TYR C N 1
ATOM 5390 C CA . TYR C 1 199 ? 2.070 1.951 -8.993 1.00 57.24 199 TYR C CA 1
ATOM 5391 C C . TYR C 1 199 ? 2.868 2.431 -10.195 1.00 59.36 199 TYR C C 1
ATOM 5392 O O . TYR C 1 199 ? 4.099 2.406 -10.193 1.00 63.22 199 TYR C O 1
ATOM 5401 N N . LYS C 1 200 ? 2.161 2.834 -11.238 1.00 58.34 200 LYS C N 1
ATOM 5402 C CA . LYS C 1 200 ? 2.800 3.496 -12.360 1.00 59.17 200 LYS C CA 1
ATOM 5403 C C . LYS C 1 200 ? 2.700 4.984 -12.064 1.00 52.80 200 LYS C C 1
ATOM 5404 O O . LYS C 1 200 ? 1.666 5.604 -12.305 1.00 42.45 200 LYS C O 1
ATOM 5410 N N . ARG C 1 201 ? 3.776 5.528 -11.499 1.00 46.55 201 ARG C N 1
ATOM 5411 C CA A ARG C 1 201 ? 3.850 6.937 -11.132 0.50 40.43 201 ARG C CA 1
ATOM 5412 C CA B ARG C 1 201 ? 3.844 6.930 -11.131 0.50 40.41 201 ARG C CA 1
ATOM 5413 C C . ARG C 1 201 ? 4.166 7.827 -12.338 1.00 41.95 201 ARG C C 1
ATOM 5414 O O . ARG C 1 201 ? 3.896 9.034 -12.329 1.00 46.18 201 ARG C O 1
ATOM 5429 N N . THR C 1 202 ? 4.753 7.239 -13.371 1.00 30.51 202 THR C N 1
ATOM 5430 C CA . THR C 1 202 ? 5.077 7.978 -14.582 1.00 34.85 202 THR C CA 1
ATOM 5431 C C . THR C 1 202 ? 4.280 7.410 -15.742 1.00 38.81 202 THR C C 1
ATOM 5432 O O . THR C 1 202 ? 4.254 6.203 -15.953 1.00 42.35 202 THR C O 1
ATOM 5436 N N . VAL C 1 203 ? 3.611 8.279 -16.486 1.00 36.33 203 VAL C N 1
ATOM 5437 C CA . VAL C 1 203 ? 2.779 7.815 -17.584 1.00 34.85 203 VAL C CA 1
ATOM 5438 C C . VAL C 1 203 ? 3.043 8.582 -18.881 1.00 35.31 203 VAL C C 1
ATOM 5439 O O . VAL C 1 203 ? 3.386 9.764 -18.873 1.00 33.55 203 VAL C O 1
ATOM 5443 N N . LEU C 1 204 ? 2.883 7.870 -19.989 1.00 34.12 204 LEU C N 1
ATOM 5444 C CA . LEU C 1 204 ? 3.028 8.402 -21.326 1.00 31.87 204 LEU C CA 1
ATOM 5445 C C . LEU C 1 204 ? 1.686 8.940 -21.750 1.00 37.27 204 LEU C C 1
ATOM 5446 O O . LEU C 1 204 ? 0.648 8.404 -21.374 1.00 38.43 204 LEU C O 1
ATOM 5451 N N . ILE C 1 205 ? 1.717 10.006 -22.535 1.00 34.13 205 ILE C N 1
ATOM 5452 C CA . ILE C 1 205 ? 0.528 10.575 -23.122 1.00 31.54 205 ILE C CA 1
ATOM 5453 C C . ILE C 1 205 ? 0.673 10.358 -24.615 1.00 37.41 205 ILE C C 1
ATOM 5454 O O . ILE C 1 205 ? 1.676 10.749 -25.203 1.00 40.30 205 ILE C O 1
ATOM 5459 N N . THR C 1 206 ? -0.318 9.726 -25.228 1.00 46.56 206 THR C N 1
ATOM 5460 C CA . THR C 1 206 ? -0.244 9.386 -26.645 1.00 51.64 206 THR C CA 1
ATOM 5461 C C . THR C 1 206 ? -1.436 9.954 -27.415 1.00 57.55 206 THR C C 1
ATOM 5462 O O . THR C 1 206 ? -2.466 9.288 -27.551 1.00 60.53 206 THR C O 1
ATOM 5466 N N . PRO C 1 207 ? -1.291 11.189 -27.930 1.00 52.84 207 PRO C N 1
ATOM 5467 C CA . PRO C 1 207 ? -2.364 11.952 -28.593 1.00 48.37 207 PRO C CA 1
ATOM 5468 C C . PRO C 1 207 ? -2.759 11.346 -29.933 1.00 51.05 207 PRO C C 1
ATOM 5469 O O . PRO C 1 207 ? -2.049 10.465 -30.411 1.00 50.09 207 PRO C O 1
ATOM 5473 N N . HIS C 1 208 ? -3.860 11.812 -30.525 1.00 50.78 208 HIS C N 1
ATOM 5474 C CA . HIS C 1 208 ? -4.295 11.336 -31.841 1.00 54.31 208 HIS C CA 1
ATOM 5475 C C . HIS C 1 208 ? -4.890 12.482 -32.663 1.00 54.26 208 HIS C C 1
ATOM 5476 O O . HIS C 1 208 ? -5.411 13.443 -32.107 1.00 52.78 208 HIS C O 1
ATOM 5483 N N . GLY C 1 209 ? -4.804 12.389 -33.987 1.00 53.74 209 GLY C N 1
ATOM 5484 C CA . GLY C 1 209 ? -5.364 13.422 -34.842 1.00 63.22 209 GLY C CA 1
ATOM 5485 C C . GLY C 1 209 ? -4.507 14.668 -35.033 1.00 67.02 209 GLY C C 1
ATOM 5486 O O . GLY C 1 209 ? -3.319 14.668 -34.721 1.00 64.60 209 GLY C O 1
ATOM 5487 N N . LYS C 1 210 ? -5.127 15.736 -35.540 1.00 70.00 210 LYS C N 1
ATOM 5488 C CA . LYS C 1 210 ? -4.415 16.938 -35.989 1.00 66.89 210 LYS C CA 1
ATOM 5489 C C . LYS C 1 210 ? -3.646 17.636 -34.869 1.00 57.31 210 LYS C C 1
ATOM 5490 O O . LYS C 1 210 ? -2.917 18.599 -35.103 1.00 54.49 210 LYS C O 1
ATOM 5496 N N . ASP C 1 211 ? -3.839 17.145 -33.654 1.00 52.87 211 ASP C N 1
ATOM 5497 C CA . ASP C 1 211 ? -3.139 17.625 -32.468 1.00 53.21 211 ASP C CA 1
ATOM 5498 C C . ASP C 1 211 ? -1.621 17.694 -32.687 1.00 46.97 211 ASP C C 1
ATOM 5499 O O . ASP C 1 211 ? -1.003 16.697 -33.050 1.00 56.90 211 ASP C O 1
ATOM 5504 N N . PRO C 1 212 ? -1.019 18.870 -32.459 1.00 35.48 212 PRO C N 1
ATOM 5505 C CA . PRO C 1 212 ? 0.415 19.132 -32.673 1.00 34.02 212 PRO C CA 1
ATOM 5506 C C . PRO C 1 212 ? 1.356 18.500 -31.643 1.00 34.86 212 PRO C C 1
ATOM 5507 O O . PRO C 1 212 ? 2.574 18.487 -31.841 1.00 36.49 212 PRO C O 1
ATOM 5511 N N . VAL C 1 213 ? 0.815 17.995 -30.546 1.00 30.09 213 VAL C N 1
ATOM 5512 C CA . VAL C 1 213 ? 1.649 17.301 -29.588 1.00 27.87 213 VAL C CA 1
ATOM 5513 C C . VAL C 1 213 ? 2.026 15.945 -30.177 1.00 34.02 213 VAL C C 1
ATOM 5514 O O . VAL C 1 213 ? 1.151 15.195 -30.597 1.00 33.10 213 VAL C O 1
ATOM 5518 N N . LEU C 1 214 ? 3.321 15.638 -30.212 1.00 29.25 214 LEU C N 1
ATOM 5519 C CA . LEU C 1 214 ? 3.797 14.338 -30.686 1.00 31.32 214 LEU C CA 1
ATOM 5520 C C . LEU C 1 214 ? 3.615 13.266 -29.628 1.00 38.07 214 LEU C C 1
ATOM 5521 O O . LEU C 1 214 ? 3.120 12.185 -29.907 1.00 38.25 214 LEU C O 1
ATOM 5526 N N . VAL C 1 215 ? 4.033 13.587 -28.410 1.00 34.76 215 VAL C N 1
ATOM 5527 C CA . VAL C 1 215 ? 4.008 12.657 -27.300 1.00 25.92 215 VAL C CA 1
ATOM 5528 C C . VAL C 1 215 ? 4.336 13.457 -26.034 1.00 30.63 215 VAL C C 1
ATOM 5529 O O . VAL C 1 215 ? 4.946 14.524 -26.116 1.00 29.00 215 VAL C O 1
ATOM 5533 N N . GLY C 1 216 ? 3.935 12.949 -24.872 1.00 27.38 216 GLY C N 1
ATOM 5534 C CA . GLY C 1 216 ? 4.165 13.631 -23.617 1.00 19.51 216 GLY C CA 1
ATOM 5535 C C . GLY C 1 216 ? 4.360 12.643 -22.489 1.00 26.26 216 GLY C C 1
ATOM 5536 O O . GLY C 1 216 ? 4.045 11.460 -22.622 1.00 33.77 216 GLY C O 1
ATOM 5537 N N . ILE C 1 217 ? 4.899 13.120 -21.376 1.00 23.11 217 ILE C N 1
ATOM 5538 C CA . ILE C 1 217 ? 5.143 12.276 -20.222 1.00 23.52 217 ILE C CA 1
ATOM 5539 C C . ILE C 1 217 ? 4.674 13.010 -18.987 1.00 26.29 217 ILE C C 1
ATOM 5540 O O . ILE C 1 217 ? 4.988 14.192 -18.806 1.00 26.85 217 ILE C O 1
ATOM 5545 N N . ARG C 1 218 ? 3.936 12.311 -18.132 1.00 24.65 218 ARG C N 1
ATOM 5546 C CA . ARG C 1 218 ? 3.523 12.883 -16.863 1.00 21.17 218 ARG C CA 1
ATOM 5547 C C . ARG C 1 218 ? 4.056 12.087 -15.693 1.00 26.69 218 ARG C C 1
ATOM 5548 O O . ARG C 1 218 ? 3.978 10.852 -15.665 1.00 25.63 218 ARG C O 1
ATOM 5556 N N . GLY C 1 219 ? 4.590 12.802 -14.710 1.00 24.61 219 GLY C N 1
ATOM 5557 C CA . GLY C 1 219 ? 5.064 12.166 -13.506 1.00 21.68 219 GLY C CA 1
ATOM 5558 C C . GLY C 1 219 ? 5.445 13.201 -12.484 1.00 32.79 219 GLY C C 1
ATOM 5559 O O . GLY C 1 219 ? 5.365 14.396 -12.759 1.00 39.47 219 GLY C O 1
ATOM 5560 N N . ILE C 1 220 ? 5.884 12.748 -11.312 1.00 33.65 220 ILE C N 1
ATOM 5561 C CA . ILE C 1 220 ? 6.219 13.657 -10.219 1.00 33.38 220 ILE C CA 1
ATOM 5562 C C . ILE C 1 220 ? 7.722 13.834 -10.013 1.00 27.99 220 ILE C C 1
ATOM 5563 O O . ILE C 1 220 ? 8.155 14.777 -9.360 1.00 36.61 220 ILE C O 1
ATOM 5568 N N . ASP C 1 221 ? 8.519 12.948 -10.595 1.00 24.87 221 ASP C N 1
ATOM 5569 C CA . ASP C 1 221 ? 9.959 13.027 -10.420 1.00 30.71 221 ASP C CA 1
ATOM 5570 C C . ASP C 1 221 ? 10.619 13.366 -11.751 1.00 33.36 221 ASP C C 1
ATOM 5571 O O . ASP C 1 221 ? 10.442 12.659 -12.729 1.00 32.42 221 ASP C O 1
ATOM 5576 N N . VAL C 1 222 ? 11.380 14.455 -11.772 1.00 32.32 222 VAL C N 1
ATOM 5577 C CA . VAL C 1 222 ? 12.001 14.916 -12.994 1.00 32.31 222 VAL C CA 1
ATOM 5578 C C . VAL C 1 222 ? 13.004 13.909 -13.558 1.00 22.32 222 VAL C C 1
ATOM 5579 O O . VAL C 1 222 ? 13.053 13.703 -14.759 1.00 19.35 222 VAL C O 1
ATOM 5583 N N . GLY C 1 223 ? 13.793 13.281 -12.698 1.00 18.20 223 GLY C N 1
ATOM 5584 C CA . GLY C 1 223 ? 14.751 12.286 -13.154 1.00 16.46 223 GLY C CA 1
ATOM 5585 C C . GLY C 1 223 ? 14.067 11.097 -13.820 1.00 20.71 223 GLY C C 1
ATOM 5586 O O . GLY C 1 223 ? 14.560 10.546 -14.819 1.00 22.29 223 GLY C O 1
ATOM 5587 N N . LYS C 1 224 ? 12.913 10.713 -13.279 1.00 17.22 224 LYS C N 1
ATOM 5588 C CA . LYS C 1 224 ? 12.171 9.583 -13.804 1.00 24.02 224 LYS C CA 1
ATOM 5589 C C . LYS C 1 224 ? 11.524 9.951 -15.129 1.00 24.13 224 LYS C C 1
ATOM 5590 O O . LYS C 1 224 ? 11.381 9.111 -16.020 1.00 23.58 224 LYS C O 1
ATOM 5596 N N . ILE C 1 225 ? 11.150 11.218 -15.269 1.00 26.85 225 ILE C N 1
ATOM 5597 C CA . ILE C 1 225 ? 10.628 11.699 -16.542 1.00 20.04 225 ILE C CA 1
ATOM 5598 C C . ILE C 1 225 ? 11.732 11.684 -17.599 1.00 23.56 225 ILE C C 1
ATOM 5599 O O . ILE C 1 225 ? 11.495 11.290 -18.736 1.00 23.01 225 ILE C O 1
ATOM 5604 N N . LEU C 1 226 ? 12.941 12.080 -17.207 1.00 19.32 226 LEU C N 1
ATOM 5605 C CA . LEU C 1 226 ? 14.094 11.988 -18.090 1.00 21.63 226 LEU C CA 1
ATOM 5606 C C . LEU C 1 226 ? 14.362 10.548 -18.535 1.00 22.70 226 LEU C C 1
ATOM 5607 O O . LEU C 1 226 ? 14.581 10.301 -19.721 1.00 26.86 226 LEU C O 1
ATOM 5612 N N . GLN C 1 227 ? 14.333 9.612 -17.590 1.00 20.49 227 GLN C N 1
ATOM 5613 C CA . GLN C 1 227 ? 14.545 8.201 -17.906 1.00 17.03 227 GLN C CA 1
ATOM 5614 C C . GLN C 1 227 ? 13.576 7.762 -18.995 1.00 23.52 227 GLN C C 1
ATOM 5615 O O . GLN C 1 227 ? 13.990 7.195 -19.996 1.00 24.87 227 GLN C O 1
ATOM 5621 N N . VAL C 1 228 ? 12.290 8.052 -18.806 1.00 23.68 228 VAL C N 1
ATOM 5622 C CA . VAL C 1 228 ? 11.269 7.745 -19.803 1.00 22.91 228 VAL C CA 1
ATOM 5623 C C . VAL C 1 228 ? 11.493 8.484 -21.121 1.00 26.99 228 VAL C C 1
ATOM 5624 O O . VAL C 1 228 ? 11.360 7.916 -22.206 1.00 28.12 228 VAL C O 1
ATOM 5628 N N . PHE C 1 229 ? 11.853 9.751 -21.015 1.00 25.60 229 PHE C N 1
ATOM 5629 C CA . PHE C 1 229 ? 11.940 10.603 -22.184 1.00 28.96 229 PHE C CA 1
ATOM 5630 C C . PHE C 1 229 ? 13.061 10.128 -23.086 1.00 27.00 229 PHE C C 1
ATOM 5631 O O . PHE C 1 229 ? 12.873 9.989 -24.291 1.00 25.30 229 PHE C O 1
ATOM 5639 N N . GLU C 1 230 ? 14.232 9.884 -22.508 1.00 26.32 230 GLU C N 1
ATOM 5640 C CA . GLU C 1 230 ? 15.387 9.511 -23.320 1.00 31.51 230 GLU C CA 1
ATOM 5641 C C . GLU C 1 230 ? 15.173 8.160 -24.004 1.00 31.49 230 GLU C C 1
ATOM 5642 O O . GLU C 1 230 ? 15.766 7.872 -25.036 1.00 26.82 230 GLU C O 1
ATOM 5656 N N . ILE C 1 232 ? 12.262 6.926 -25.204 1.00 31.89 232 ILE C N 1
ATOM 5657 C CA . ILE C 1 232 ? 11.253 6.911 -26.251 1.00 32.11 232 ILE C CA 1
ATOM 5658 C C . ILE C 1 232 ? 11.911 6.976 -27.621 1.00 35.02 232 ILE C C 1
ATOM 5659 O O . ILE C 1 232 ? 12.771 7.826 -27.859 1.00 31.04 232 ILE C O 1
ATOM 5664 N N . LYS C 1 233 ? 11.502 6.079 -28.514 1.00 33.31 233 LYS C N 1
ATOM 5665 C CA . LYS C 1 233 ? 12.077 6.008 -29.849 1.00 40.00 233 LYS C CA 1
ATOM 5666 C C . LYS C 1 233 ? 11.304 6.941 -30.763 1.00 42.46 233 LYS C C 1
ATOM 5667 O O . LYS C 1 233 ? 10.176 6.646 -31.148 1.00 44.15 233 LYS C O 1
ATOM 5673 N N . ILE C 1 234 ? 11.900 8.074 -31.106 1.00 45.52 234 ILE C N 1
ATOM 5674 C CA . ILE C 1 234 ? 11.164 9.103 -31.846 1.00 53.19 234 ILE C CA 1
ATOM 5675 C C . ILE C 1 234 ? 11.643 9.225 -33.294 1.00 56.13 234 ILE C C 1
ATOM 5676 O O . ILE C 1 234 ? 12.703 9.792 -33.556 1.00 62.91 234 ILE C O 1
ATOM 5681 N N . GLU C 1 235 ? 10.856 8.689 -34.225 1.00 48.07 235 GLU C N 1
ATOM 5682 C CA . GLU C 1 235 ? 11.231 8.654 -35.641 1.00 50.02 235 GLU C CA 1
ATOM 5683 C C . GLU C 1 235 ? 10.772 9.846 -36.484 1.00 50.64 235 GLU C C 1
ATOM 5684 O O . GLU C 1 235 ? 10.767 9.770 -37.713 1.00 53.69 235 GLU C O 1
ATOM 5690 N N . GLU C 1 236 ? 10.362 10.930 -35.835 1.00 48.38 236 GLU C N 1
ATOM 5691 C CA . GLU C 1 236 ? 10.099 12.182 -36.539 1.00 42.14 236 GLU C CA 1
ATOM 5692 C C . GLU C 1 236 ? 10.679 13.301 -35.691 1.00 38.64 236 GLU C C 1
ATOM 5693 O O . GLU C 1 236 ? 10.786 13.160 -34.482 1.00 42.73 236 GLU C O 1
ATOM 5699 N N . PRO C 1 237 ? 11.072 14.409 -36.323 1.00 41.70 237 PRO C N 1
ATOM 5700 C CA . PRO C 1 237 ? 11.737 15.494 -35.590 1.00 46.37 237 PRO C CA 1
ATOM 5701 C C . PRO C 1 237 ? 10.812 16.273 -34.655 1.00 48.61 237 PRO C C 1
ATOM 5702 O O . PRO C 1 237 ? 9.770 16.777 -35.075 1.00 51.01 237 PRO C O 1
ATOM 5706 N N . ILE C 1 238 ? 11.214 16.361 -33.390 1.00 49.44 238 ILE C N 1
ATOM 5707 C CA . ILE C 1 238 ? 10.571 17.224 -32.403 1.00 41.48 238 ILE C CA 1
ATOM 5708 C C . ILE C 1 238 ? 10.865 18.693 -32.716 1.00 44.70 238 ILE C C 1
ATOM 5709 O O . ILE C 1 238 ? 12.019 19.123 -32.671 1.00 51.18 238 ILE C O 1
ATOM 5714 N N . GLU C 1 239 ? 9.827 19.452 -33.051 1.00 37.60 239 GLU C N 1
ATOM 5715 C CA . GLU C 1 239 ? 9.956 20.893 -33.226 1.00 32.55 239 GLU C CA 1
ATOM 5716 C C . GLU C 1 239 ? 10.503 21.552 -31.956 1.00 40.90 239 GLU C C 1
ATOM 5717 O O . GLU C 1 239 ? 11.479 22.302 -31.992 1.00 49.41 239 GLU C O 1
ATOM 5723 N N . PHE C 1 240 ? 9.854 21.289 -30.833 1.00 28.65 240 PHE C N 1
ATOM 5724 C CA . PHE C 1 240 ? 10.419 21.645 -29.535 1.00 28.75 240 PHE C CA 1
ATOM 5725 C C . PHE C 1 240 ? 9.611 20.932 -28.483 1.00 27.81 240 PHE C C 1
ATOM 5726 O O . PHE C 1 240 ? 8.544 20.387 -28.769 1.00 27.21 240 PHE C O 1
ATOM 5734 N N . PHE C 1 241 ? 10.118 20.931 -27.261 1.00 26.70 241 PHE C N 1
ATOM 5735 C CA . PHE C 1 241 ? 9.341 20.414 -26.165 1.00 21.29 241 PHE C CA 1
ATOM 5736 C C . PHE C 1 241 ? 9.347 21.394 -24.996 1.00 28.49 241 PHE C C 1
ATOM 5737 O O . PHE C 1 241 ? 10.257 22.222 -24.866 1.00 27.36 241 PHE C O 1
ATOM 5745 N N . GLN C 1 242 ? 8.329 21.284 -24.147 1.00 24.47 242 GLN C N 1
ATOM 5746 C CA . GLN C 1 242 ? 8.155 22.175 -23.020 1.00 20.50 242 GLN C CA 1
ATOM 5747 C C . GLN C 1 242 ? 7.690 21.394 -21.795 1.00 22.06 242 GLN C C 1
ATOM 5748 O O . GLN C 1 242 ? 6.730 20.627 -21.871 1.00 20.58 242 GLN C O 1
ATOM 5754 N N . VAL C 1 243 ? 8.362 21.618 -20.669 1.00 20.08 243 VAL C N 1
ATOM 5755 C CA . VAL C 1 243 ? 7.931 21.084 -19.379 1.00 21.02 243 VAL C CA 1
ATOM 5756 C C . VAL C 1 243 ? 6.902 22.007 -18.696 1.00 28.45 243 VAL C C 1
ATOM 5757 O O . VAL C 1 243 ? 7.112 23.217 -18.555 1.00 28.62 243 VAL C O 1
ATOM 5761 N N . TYR C 1 244 ? 5.775 21.431 -18.305 1.00 29.06 244 TYR C N 1
ATOM 5762 C CA . TYR C 1 244 ? 4.746 22.164 -17.583 1.00 24.18 244 TYR C CA 1
ATOM 5763 C C . TYR C 1 244 ? 4.580 21.577 -16.187 1.00 29.89 244 TYR C C 1
ATOM 5764 O O . TYR C 1 244 ? 4.864 20.385 -15.963 1.00 26.46 244 TYR C O 1
ATOM 5773 N N . LYS C 1 245 ? 4.110 22.409 -15.260 1.00 20.20 245 LYS C N 1
ATOM 5774 C CA . LYS C 1 245 ? 3.581 21.924 -13.996 1.00 18.77 245 LYS C CA 1
ATOM 5775 C C . LYS C 1 245 ? 2.071 21.975 -14.101 1.00 22.44 245 LYS C C 1
ATOM 5776 O O . LYS C 1 245 ? 1.504 22.971 -14.559 1.00 23.65 245 LYS C O 1
ATOM 5782 N N . THR C 1 246 ? 1.414 20.899 -13.674 1.00 20.73 246 THR C N 1
ATOM 5783 C CA . THR C 1 246 ? -0.018 20.769 -13.878 1.00 26.50 246 THR C CA 1
ATOM 5784 C C . THR C 1 246 ? -0.725 20.285 -12.609 1.00 27.08 246 THR C C 1
ATOM 5785 O O . THR C 1 246 ? -0.135 19.606 -11.776 1.00 27.98 246 THR C O 1
ATOM 5789 N N . ASN C 1 247 ? -1.984 20.670 -12.459 1.00 28.06 247 ASN C N 1
ATOM 5790 C CA . ASN C 1 247 ? -2.808 20.185 -11.364 1.00 30.44 247 ASN C CA 1
ATOM 5791 C C . ASN C 1 247 ? -3.368 18.798 -11.705 1.00 39.04 247 ASN C C 1
ATOM 5792 O O . ASN C 1 247 ? -4.473 18.449 -11.307 1.00 42.40 247 ASN C O 1
ATOM 5797 N N . GLN C 1 248 ? -2.637 18.019 -12.486 1.00 41.73 248 GLN C N 1
ATOM 5798 C CA . GLN C 1 248 ? -3.154 16.713 -12.873 1.00 47.65 248 GLN C CA 1
ATOM 5799 C C . GLN C 1 248 ? -2.357 15.635 -12.183 1.00 51.75 248 GLN C C 1
ATOM 5800 O O . GLN C 1 248 ? -1.174 15.824 -11.896 1.00 55.62 248 GLN C O 1
ATOM 5806 N N . ASN C 1 249 ? -3.008 14.519 -11.884 1.00 54.54 249 ASN C N 1
ATOM 5807 C CA . ASN C 1 249 ? -2.319 13.421 -11.223 1.00 62.53 249 ASN C CA 1
ATOM 5808 C C . ASN C 1 249 ? -1.973 12.332 -12.216 1.00 66.55 249 ASN C C 1
ATOM 5809 O O . ASN C 1 249 ? -2.645 12.170 -13.238 1.00 64.33 249 ASN C O 1
ATOM 5814 N N . THR C 1 250 ? -0.910 11.598 -11.907 1.00 73.25 250 THR C N 1
ATOM 5815 C CA . THR C 1 250 ? -0.379 10.578 -12.802 1.00 75.03 250 THR C CA 1
ATOM 5816 C C . THR C 1 250 ? -1.062 9.232 -12.587 1.00 76.86 250 THR C C 1
ATOM 5817 O O . THR C 1 250 ? -2.276 9.109 -12.754 1.00 78.13 250 THR C O 1
ATOM 5829 N N . LEU D 1 2 ? 23.811 -8.592 -9.224 1.00 22.82 2 LEU D N 1
ATOM 5830 C CA . LEU D 1 2 ? 24.344 -7.442 -9.930 1.00 23.72 2 LEU D CA 1
ATOM 5831 C C . LEU D 1 2 ? 25.307 -7.861 -11.030 1.00 22.61 2 LEU D C 1
ATOM 5832 O O . LEU D 1 2 ? 26.193 -8.676 -10.812 1.00 21.18 2 LEU D O 1
ATOM 5837 N N . ILE D 1 3 ? 25.158 -7.268 -12.204 1.00 24.30 3 ILE D N 1
ATOM 5838 C CA . ILE D 1 3 ? 26.211 -7.359 -13.208 1.00 24.83 3 ILE D CA 1
ATOM 5839 C C . ILE D 1 3 ? 26.679 -5.958 -13.625 1.00 27.71 3 ILE D C 1
ATOM 5840 O O . ILE D 1 3 ? 25.870 -5.062 -13.810 1.00 22.72 3 ILE D O 1
ATOM 5845 N N . HIS D 1 4 ? 27.994 -5.787 -13.758 1.00 31.10 4 HIS D N 1
ATOM 5846 C CA . HIS D 1 4 ? 28.587 -4.509 -14.133 1.00 24.87 4 HIS D CA 1
ATOM 5847 C C . HIS D 1 4 ? 29.299 -4.596 -15.489 1.00 29.94 4 HIS D C 1
ATOM 5848 O O . HIS D 1 4 ? 29.972 -5.583 -15.786 1.00 23.34 4 HIS D O 1
ATOM 5855 N N . ILE D 1 5 ? 29.136 -3.559 -16.310 1.00 22.84 5 ILE D N 1
ATOM 5856 C CA . ILE D 1 5 ? 29.770 -3.517 -17.615 1.00 21.54 5 ILE D CA 1
ATOM 5857 C C . ILE D 1 5 ? 30.598 -2.253 -17.766 1.00 24.46 5 ILE D C 1
ATOM 5858 O O . ILE D 1 5 ? 30.133 -1.152 -17.469 1.00 26.37 5 ILE D O 1
ATOM 5863 N N . GLY D 1 6 ? 31.833 -2.397 -18.218 1.00 23.55 6 GLY D N 1
ATOM 5864 C CA . GLY D 1 6 ? 32.685 -1.234 -18.357 1.00 23.12 6 GLY D CA 1
ATOM 5865 C C . GLY D 1 6 ? 33.348 -1.263 -19.707 1.00 29.84 6 GLY D C 1
ATOM 5866 O O . GLY D 1 6 ? 33.753 -2.339 -20.180 1.00 31.29 6 GLY D O 1
ATOM 5867 N N . ILE D 1 7 ? 33.464 -0.096 -20.331 1.00 28.25 7 ILE D N 1
ATOM 5868 C CA . ILE D 1 7 ? 34.122 0.008 -21.625 1.00 32.34 7 ILE D CA 1
ATOM 5869 C C . ILE D 1 7 ? 34.993 1.243 -21.680 1.00 36.59 7 ILE D C 1
ATOM 5870 O O . ILE D 1 7 ? 34.715 2.228 -21.007 1.00 32.60 7 ILE D O 1
ATOM 5875 N N . ASP D 1 8 ? 36.045 1.178 -22.489 1.00 37.29 8 ASP D N 1
ATOM 5876 C CA . ASP D 1 8 ? 36.951 2.302 -22.690 1.00 38.09 8 ASP D CA 1
ATOM 5877 C C . ASP D 1 8 ? 37.823 1.955 -23.879 1.00 49.80 8 ASP D C 1
ATOM 5878 O O . ASP D 1 8 ? 38.013 0.774 -24.162 1.00 57.08 8 ASP D O 1
ATOM 5883 N N . ASP D 1 9 ? 38.346 2.950 -24.590 1.00 63.26 9 ASP D N 1
ATOM 5884 C CA . ASP D 1 9 ? 39.265 2.637 -25.695 1.00 82.48 9 ASP D CA 1
ATOM 5885 C C . ASP D 1 9 ? 40.050 3.811 -26.267 1.00 91.69 9 ASP D C 1
ATOM 5886 O O . ASP D 1 9 ? 39.771 4.967 -25.969 1.00 95.58 9 ASP D O 1
ATOM 5891 N N . THR D 1 10 ? 41.031 3.485 -27.102 1.00 98.97 10 THR D N 1
ATOM 5892 C CA . THR D 1 10 ? 41.839 4.484 -27.791 1.00 102.14 10 THR D CA 1
ATOM 5893 C C . THR D 1 10 ? 41.596 4.437 -29.300 1.00 106.96 10 THR D C 1
ATOM 5894 O O . THR D 1 10 ? 41.014 5.358 -29.878 1.00 108.40 10 THR D O 1
ATOM 5911 N N . CYS D 1 17 ? 33.207 7.979 -29.639 1.00 53.93 17 CYS D N 1
ATOM 5912 C CA . CYS D 1 17 ? 32.275 6.877 -29.773 1.00 49.31 17 CYS D CA 1
ATOM 5913 C C . CYS D 1 17 ? 32.024 6.116 -28.474 1.00 36.88 17 CYS D C 1
ATOM 5914 O O . CYS D 1 17 ? 31.078 5.339 -28.402 1.00 46.07 17 CYS D O 1
ATOM 5928 N N . THR D 1 19 ? 31.035 7.120 -25.266 1.00 31.35 19 THR D N 1
ATOM 5929 C CA . THR D 1 19 ? 29.754 7.444 -24.648 1.00 28.77 19 THR D CA 1
ATOM 5930 C C . THR D 1 19 ? 28.592 7.082 -25.568 1.00 22.63 19 THR D C 1
ATOM 5931 O O . THR D 1 19 ? 27.494 6.821 -25.109 1.00 28.85 19 THR D O 1
ATOM 5935 N N . TYR D 1 20 ? 28.850 7.046 -26.868 1.00 25.73 20 TYR D N 1
ATOM 5936 C CA . TYR D 1 20 ? 27.832 6.689 -27.843 1.00 23.62 20 TYR D CA 1
ATOM 5937 C C . TYR D 1 20 ? 27.525 5.195 -27.757 1.00 25.27 20 TYR D C 1
ATOM 5938 O O . TYR D 1 20 ? 26.366 4.797 -27.579 1.00 23.67 20 TYR D O 1
ATOM 5947 N N . ILE D 1 21 ? 28.575 4.382 -27.854 1.00 24.48 21 ILE D N 1
ATOM 5948 C CA . ILE D 1 21 ? 28.474 2.940 -27.636 1.00 24.64 21 ILE D CA 1
ATOM 5949 C C . ILE D 1 21 ? 27.934 2.626 -26.238 1.00 26.62 21 ILE D C 1
ATOM 5950 O O . ILE D 1 21 ? 27.060 1.776 -26.085 1.00 26.07 21 ILE D O 1
ATOM 5955 N N . GLY D 1 22 ? 28.427 3.348 -25.234 1.00 24.13 22 GLY D N 1
ATOM 5956 C CA . GLY D 1 22 ? 27.928 3.210 -23.877 1.00 22.91 22 GLY D CA 1
ATOM 5957 C C . GLY D 1 22 ? 26.429 3.450 -23.789 1.00 29.21 22 GLY D C 1
ATOM 5958 O O . GLY D 1 22 ? 25.705 2.679 -23.149 1.00 31.16 22 GLY D O 1
ATOM 5959 N N . ALA D 1 23 ? 25.954 4.517 -24.435 1.00 29.07 23 ALA D N 1
ATOM 5960 C CA . ALA D 1 23 ? 24.518 4.811 -24.445 1.00 28.99 23 ALA D CA 1
ATOM 5961 C C . ALA D 1 23 ? 23.703 3.693 -25.123 1.00 29.01 23 ALA D C 1
ATOM 5962 O O . ALA D 1 23 ? 22.650 3.290 -24.630 1.00 28.25 23 ALA D O 1
ATOM 5964 N N . ILE D 1 24 ? 24.193 3.191 -26.250 1.00 29.59 24 ILE D N 1
ATOM 5965 C CA . ILE D 1 24 ? 23.526 2.083 -26.919 1.00 25.62 24 ILE D CA 1
ATOM 5966 C C . ILE D 1 24 ? 23.453 0.849 -26.010 1.00 24.22 24 ILE D C 1
ATOM 5967 O O . ILE D 1 24 ? 22.411 0.217 -25.906 1.00 26.14 24 ILE D O 1
ATOM 5972 N N . LEU D 1 25 ? 24.539 0.535 -25.321 1.00 23.67 25 LEU D N 1
ATOM 5973 C CA . LEU D 1 25 ? 24.542 -0.636 -24.433 1.00 33.09 25 LEU D CA 1
ATOM 5974 C C . LEU D 1 25 ? 23.512 -0.503 -23.311 1.00 30.15 25 LEU D C 1
ATOM 5975 O O . LEU D 1 25 ? 22.784 -1.453 -23.009 1.00 31.22 25 LEU D O 1
ATOM 5980 N N . TYR D 1 26 ? 23.464 0.677 -22.7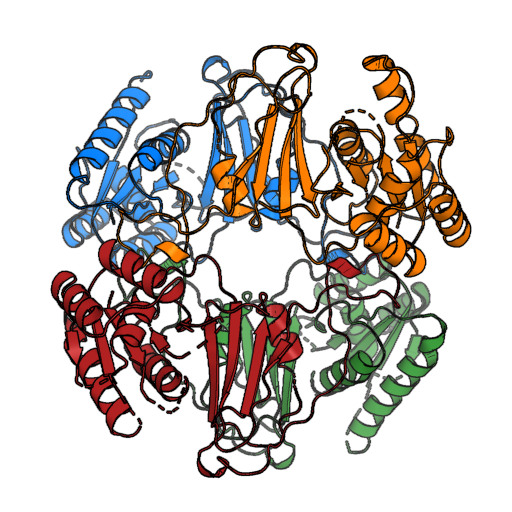00 1.00 26.14 26 TYR D N 1
ATOM 5981 C CA . TYR D 1 26 ? 22.531 0.946 -21.617 1.00 22.81 26 TYR D CA 1
ATOM 5982 C C . TYR D 1 26 ? 21.090 0.832 -22.101 1.00 25.23 26 TYR D C 1
ATOM 5983 O O . TYR D 1 26 ? 20.209 0.349 -21.378 1.00 20.21 26 TYR D O 1
ATOM 5992 N N . ARG D 1 27 ? 20.858 1.284 -23.331 1.00 26.32 27 ARG D N 1
ATOM 5993 C CA . ARG D 1 27 ? 19.516 1.295 -23.895 1.00 23.26 27 ARG D CA 1
ATOM 5994 C C . ARG D 1 27 ? 19.058 -0.125 -24.245 1.00 22.20 27 ARG D C 1
ATOM 5995 O O . ARG D 1 27 ? 17.911 -0.486 -23.994 1.00 32.29 27 ARG D O 1
ATOM 6003 N N . GLU D 1 28 ? 19.948 -0.920 -24.832 1.00 21.23 28 GLU D N 1
ATOM 6004 C CA . GLU D 1 28 ? 19.621 -2.306 -25.208 1.00 25.58 28 GLU D CA 1
ATOM 6005 C C . GLU D 1 28 ? 19.482 -3.216 -23.984 1.00 29.66 28 GLU D C 1
ATOM 6006 O O . GLU D 1 28 ? 18.577 -4.032 -23.911 1.00 28.72 28 GLU D O 1
ATOM 6012 N N . ILE D 1 29 ? 20.387 -3.075 -23.027 1.00 20.69 29 ILE D N 1
ATOM 6013 C CA . ILE D 1 29 ? 20.367 -3.927 -21.861 1.00 20.80 29 ILE D CA 1
ATOM 6014 C C . ILE D 1 29 ? 19.164 -3.613 -20.979 1.00 22.87 29 ILE D C 1
ATOM 6015 O O . ILE D 1 29 ? 18.607 -4.497 -20.349 1.00 31.70 29 ILE D O 1
ATOM 6020 N N . SER D 1 30 ? 18.754 -2.350 -20.963 1.00 25.08 30 SER D N 1
ATOM 6021 C CA . SER D 1 30 ? 17.548 -1.932 -20.254 1.00 21.17 30 SER D CA 1
ATOM 6022 C C . SER D 1 30 ? 16.291 -2.706 -20.678 1.00 22.49 30 SER D C 1
ATOM 6023 O O . SER D 1 30 ? 15.325 -2.782 -19.929 1.00 29.60 30 SER D O 1
ATOM 6026 N N . LYS D 1 31 ? 16.312 -3.282 -21.873 1.00 23.27 31 LYS D N 1
ATOM 6027 C CA . LYS D 1 31 ? 15.225 -4.150 -22.350 1.00 29.46 31 LYS D CA 1
ATOM 6028 C C . LYS D 1 31 ? 15.121 -5.500 -21.635 1.00 32.71 31 LYS D C 1
ATOM 6029 O O . LYS D 1 31 ? 14.047 -6.097 -21.604 1.00 30.06 31 LYS D O 1
ATOM 6035 N N . ILE D 1 32 ? 16.229 -5.999 -21.094 1.00 31.68 32 ILE D N 1
ATOM 6036 C CA . ILE D 1 32 ? 16.207 -7.323 -20.477 1.00 33.96 32 ILE D CA 1
ATOM 6037 C C . ILE D 1 32 ? 16.668 -7.316 -19.030 1.00 32.90 32 ILE D C 1
ATOM 6038 O O . ILE D 1 32 ? 16.599 -8.332 -18.345 1.00 38.92 32 ILE D O 1
ATOM 6043 N N . ALA D 1 33 ? 17.138 -6.172 -18.560 1.00 25.44 33 ALA D N 1
ATOM 6044 C CA . ALA D 1 33 ? 17.678 -6.104 -17.221 1.00 27.60 33 ALA D CA 1
ATOM 6045 C C . ALA D 1 33 ? 17.383 -4.754 -16.585 1.00 27.41 33 ALA D C 1
ATOM 6046 O O . ALA D 1 33 ? 17.184 -3.760 -17.274 1.00 28.38 33 ALA D O 1
ATOM 6048 N N . GLU D 1 34 ? 17.368 -4.744 -15.259 1.00 28.48 34 GLU D N 1
ATOM 6049 C CA . GLU D 1 34 ? 16.960 -3.591 -14.491 1.00 25.85 34 GLU D CA 1
ATOM 6050 C C . GLU D 1 34 ? 18.163 -2.731 -14.100 1.00 26.34 34 GLU D C 1
ATOM 6051 O O . GLU D 1 34 ? 19.007 -3.143 -13.303 1.00 25.50 34 GLU D O 1
ATOM 6057 N N . PRO D 1 35 ? 18.252 -1.530 -14.671 1.00 17.20 35 PRO D N 1
ATOM 6058 C CA . PRO D 1 35 ? 19.435 -0.721 -14.366 1.00 20.22 35 PRO D CA 1
ATOM 6059 C C . PRO D 1 35 ? 19.405 -0.229 -12.923 1.00 20.83 35 PRO D C 1
ATOM 6060 O O . PRO D 1 35 ? 18.318 -0.035 -12.390 1.00 23.29 35 PRO D O 1
ATOM 6064 N N . LEU D 1 36 ? 20.570 -0.045 -12.307 1.00 15.44 36 LEU D N 1
ATOM 6065 C CA . LEU D 1 36 ? 20.638 0.502 -10.951 1.00 24.18 36 LEU D CA 1
ATOM 6066 C C . LEU D 1 36 ? 20.488 2.022 -10.939 1.00 28.59 36 LEU D C 1
ATOM 6067 O O . LEU D 1 36 ? 19.976 2.609 -9.980 1.00 27.00 36 LEU D O 1
ATOM 6072 N N . ASP D 1 37 ? 20.943 2.637 -12.023 1.00 22.72 37 ASP D N 1
ATOM 6073 C CA . ASP D 1 37 ? 21.056 4.069 -12.118 1.00 21.73 37 ASP D CA 1
ATOM 6074 C C . ASP D 1 37 ? 21.412 4.431 -13.564 1.00 26.66 37 ASP D C 1
ATOM 6075 O O . ASP D 1 37 ? 21.614 3.540 -14.407 1.00 26.37 37 ASP D O 1
ATOM 6080 N N . PHE D 1 38 ? 21.472 5.725 -13.852 1.00 14.00 38 PHE D N 1
ATOM 6081 C CA . PHE D 1 38 ? 21.998 6.183 -15.131 1.00 20.31 38 PHE D CA 1
ATOM 6082 C C . PHE D 1 38 ? 23.402 5.611 -15.310 1.00 23.30 38 PHE D C 1
ATOM 6083 O O . PHE D 1 38 ? 24.083 5.327 -14.325 1.00 27.06 38 PHE D O 1
ATOM 6091 N N . PRO D 1 39 ? 23.838 5.423 -16.564 1.00 22.22 39 PRO D N 1
ATOM 6092 C CA . PRO D 1 39 ? 25.229 5.007 -16.773 1.00 19.13 39 PRO D CA 1
ATOM 6093 C C . PRO D 1 39 ? 26.175 6.060 -16.221 1.00 20.17 39 PRO D C 1
ATOM 6094 O O . PRO D 1 39 ? 25.788 7.210 -16.021 1.00 15.98 39 PRO D O 1
ATOM 6098 N N . ARG D 1 40 ? 27.409 5.660 -15.966 1.00 18.86 40 ARG D N 1
ATOM 6099 C CA . ARG D 1 40 ? 28.367 6.575 -15.387 1.00 22.72 40 ARG D CA 1
ATOM 6100 C C . ARG D 1 40 ? 29.545 6.836 -16.331 1.00 22.97 40 ARG D C 1
ATOM 6101 O O . ARG D 1 40 ? 30.097 5.914 -16.938 1.00 27.97 40 ARG D O 1
ATOM 6109 N N . LEU D 1 41 ? 29.888 8.111 -16.473 1.00 26.93 41 LEU D N 1
ATOM 6110 C CA . LEU D 1 41 ? 31.033 8.531 -17.281 1.00 29.57 41 LEU D CA 1
ATOM 6111 C C . LEU D 1 41 ? 32.172 8.924 -16.348 1.00 27.22 41 LEU D C 1
ATOM 6112 O O . LEU D 1 41 ? 32.061 9.859 -15.553 1.00 22.01 41 LEU D O 1
ATOM 6117 N N . ILE D 1 42 ? 33.262 8.180 -16.432 1.00 33.95 42 ILE D N 1
ATOM 6118 C CA . ILE D 1 42 ? 34.379 8.394 -15.538 1.00 34.41 42 ILE D CA 1
ATOM 6119 C C . ILE D 1 42 ? 35.580 8.869 -16.318 1.00 37.64 42 ILE D C 1
ATOM 6120 O O . ILE D 1 42 ? 36.097 8.151 -17.173 1.00 35.22 42 ILE D O 1
ATOM 6125 N N . ARG D 1 43 ? 36.007 10.092 -16.024 1.00 40.44 43 ARG D N 1
ATOM 6126 C CA . ARG D 1 43 ? 37.185 10.668 -16.650 1.00 41.78 43 ARG D CA 1
ATOM 6127 C C . ARG D 1 43 ? 38.361 10.535 -15.689 1.00 42.83 43 ARG D C 1
ATOM 6128 O O . ARG D 1 43 ? 38.297 10.992 -14.549 1.00 41.12 43 ARG D O 1
ATOM 6136 N N . LEU D 1 44 ? 39.431 9.899 -16.152 1.00 48.73 44 LEU D N 1
ATOM 6137 C CA . LEU D 1 44 ? 40.599 9.654 -15.312 1.00 54.10 44 LEU D CA 1
ATOM 6138 C C . LEU D 1 44 ? 41.484 10.892 -15.106 1.00 65.31 44 LEU D C 1
ATOM 6139 O O . LEU D 1 44 ? 42.324 10.919 -14.205 1.00 64.33 44 LEU D O 1
ATOM 6144 N N . ASN D 1 45 ? 41.286 11.914 -15.935 1.00 74.00 45 ASN D N 1
ATOM 6145 C CA . ASN D 1 45 ? 41.984 13.188 -15.756 1.00 85.82 45 ASN D CA 1
ATOM 6146 C C . ASN D 1 45 ? 41.049 14.396 -15.809 1.00 91.43 45 ASN D C 1
ATOM 6147 O O . ASN D 1 45 ? 40.500 14.722 -16.864 1.00 87.44 45 ASN D O 1
ATOM 6152 N N . PRO D 1 46 ? 40.900 15.076 -14.661 1.00 100.90 46 PRO D N 1
ATOM 6153 C CA . PRO D 1 46 ? 39.886 16.088 -14.338 1.00 105.64 46 PRO D CA 1
ATOM 6154 C C . PRO D 1 46 ? 39.368 16.863 -15.547 1.00 105.81 46 PRO D C 1
ATOM 6155 O O . PRO D 1 46 ? 38.280 17.436 -15.452 1.00 103.42 46 PRO D O 1
ATOM 6159 N N . GLY D 1 56 ? 35.341 9.446 -21.685 1.00 69.97 56 GLY D N 1
ATOM 6160 C CA . GLY D 1 56 ? 36.462 8.739 -21.089 1.00 63.13 56 GLY D CA 1
ATOM 6161 C C . GLY D 1 56 ? 36.255 7.237 -21.009 1.00 52.20 56 GLY D C 1
ATOM 6162 O O . GLY D 1 56 ? 36.592 6.505 -21.932 1.00 64.41 56 GLY D O 1
ATOM 6163 N N . ALA D 1 57 ? 35.722 6.780 -19.885 1.00 38.14 57 ALA D N 1
ATOM 6164 C CA . ALA D 1 57 ? 35.334 5.386 -19.714 1.00 33.76 57 ALA D CA 1
ATOM 6165 C C . ALA D 1 57 ? 33.892 5.338 -19.253 1.00 26.55 57 ALA D C 1
ATOM 6166 O O . ALA D 1 57 ? 33.440 6.212 -18.513 1.00 26.54 57 ALA D O 1
ATOM 6168 N N . VAL D 1 58 ? 33.152 4.339 -19.705 1.00 24.07 58 VAL D N 1
ATOM 6169 C CA . VAL D 1 58 ? 31.763 4.226 -19.298 1.00 23.21 58 VAL D CA 1
ATOM 6170 C C . VAL D 1 58 ? 31.548 2.916 -18.557 1.00 23.04 58 VAL D C 1
ATOM 6171 O O . VAL D 1 58 ? 32.211 1.928 -18.828 1.00 23.10 58 VAL D O 1
ATOM 6175 N N . ALA D 1 59 ? 30.640 2.936 -17.592 1.00 20.21 59 ALA D N 1
ATOM 6176 C CA . ALA D 1 59 ? 30.251 1.735 -16.905 1.00 20.15 59 ALA D CA 1
ATOM 6177 C C . ALA D 1 59 ? 28.773 1.821 -16.598 1.00 24.45 59 ALA D C 1
ATOM 6178 O O . ALA D 1 59 ? 28.183 2.890 -16.669 1.00 27.69 59 ALA D O 1
ATOM 6188 N N . SER D 1 61 ? 25.430 -0.606 -14.340 1.00 18.87 61 SER D N 1
ATOM 6189 C CA . SER D 1 61 ? 25.182 -1.688 -13.409 1.00 23.80 61 SER D CA 1
ATOM 6190 C C . SER D 1 61 ? 23.733 -2.082 -13.523 1.00 21.05 61 SER D C 1
ATOM 6191 O O . SER D 1 61 ? 22.860 -1.227 -13.417 1.00 20.72 61 SER D O 1
ATOM 6194 N N . PHE D 1 62 ? 23.488 -3.371 -13.732 1.00 18.42 62 PHE D N 1
ATOM 6195 C CA . PHE D 1 62 ? 22.134 -3.886 -13.904 1.00 22.24 62 PHE D CA 1
ATOM 6196 C C . PHE D 1 62 ? 21.801 -4.997 -12.912 1.00 25.92 62 PHE D C 1
ATOM 6197 O O . PHE D 1 62 ? 22.666 -5.762 -12.497 1.00 29.24 62 PHE D O 1
ATOM 6205 N N . LYS D 1 63 ? 20.528 -5.107 -12.568 1.00 27.66 63 LYS D N 1
ATOM 6206 C CA . LYS D 1 63 ? 20.071 -6.234 -11.786 1.00 25.67 63 LYS D CA 1
ATOM 6207 C C . LYS D 1 63 ? 19.521 -7.354 -12.689 1.00 34.18 63 LYS D C 1
ATOM 6208 O O . LYS D 1 63 ? 18.665 -7.121 -13.543 1.00 33.60 63 LYS D O 1
ATOM 6214 N N . ILE D 1 64 ? 20.049 -8.563 -12.489 1.00 32.71 64 ILE D N 1
ATOM 6215 C CA . ILE D 1 64 ? 19.628 -9.751 -13.217 1.00 34.08 64 ILE D CA 1
ATOM 6216 C C . ILE D 1 64 ? 19.534 -10.952 -12.272 1.00 32.36 64 ILE D C 1
ATOM 6217 O O . ILE D 1 64 ? 19.685 -10.825 -11.046 1.00 30.39 64 ILE D O 1
ATOM 6222 N N . ASP D 1 65 ? 19.251 -12.111 -12.851 1.00 32.98 65 ASP D N 1
ATOM 6223 C CA . ASP D 1 65 ? 19.417 -13.380 -12.144 1.00 42.90 65 ASP D CA 1
ATOM 6224 C C . ASP D 1 65 ? 20.506 -14.190 -12.849 1.00 37.29 65 ASP D C 1
ATOM 6225 O O . ASP D 1 65 ? 20.931 -13.841 -13.960 1.00 29.83 65 ASP D O 1
ATOM 6230 N N . GLU D 1 66 ? 20.962 -15.258 -12.206 1.00 37.40 66 GLU D N 1
ATOM 6231 C CA . GLU D 1 66 ? 22.035 -16.063 -12.767 1.00 42.09 66 GLU D CA 1
ATOM 6232 C C . GLU D 1 66 ? 21.735 -16.470 -14.210 1.00 35.42 66 GLU D C 1
ATOM 6233 O O . GLU D 1 66 ? 22.620 -16.476 -15.047 1.00 40.56 66 GLU D O 1
ATOM 6239 N N . GLU D 1 67 ? 20.477 -16.770 -14.501 1.00 36.58 67 GLU D N 1
ATOM 6240 C CA . GLU D 1 67 ? 20.074 -17.228 -15.830 1.00 41.35 67 GLU D CA 1
ATOM 6241 C C . GLU D 1 67 ? 20.405 -16.278 -16.971 1.00 42.53 67 GLU D C 1
ATOM 6242 O O . GLU D 1 67 ? 20.492 -16.705 -18.122 1.00 41.33 67 GLU D O 1
ATOM 6248 N N . LYS D 1 68 ? 20.563 -14.994 -16.665 1.00 46.64 68 LYS D N 1
ATOM 6249 C CA . LYS D 1 68 ? 20.652 -13.969 -17.706 1.00 48.38 68 LYS D CA 1
ATOM 6250 C C . LYS D 1 68 ? 22.073 -13.516 -18.005 1.00 45.03 68 LYS D C 1
ATOM 6251 O O . LYS D 1 68 ? 22.284 -12.653 -18.855 1.00 45.90 68 LYS D O 1
ATOM 6257 N N . ILE D 1 69 ? 23.044 -14.092 -17.306 1.00 40.81 69 ILE D N 1
ATOM 6258 C CA . ILE D 1 69 ? 24.418 -13.631 -17.433 1.00 39.04 69 ILE D CA 1
ATOM 6259 C C . ILE D 1 69 ? 24.896 -13.739 -18.875 1.00 38.71 69 ILE D C 1
ATOM 6260 O O . ILE D 1 69 ? 25.375 -12.764 -19.454 1.00 42.09 69 ILE D O 1
ATOM 6265 N N . LYS D 1 70 ? 24.754 -14.922 -19.456 1.00 42.84 70 LYS D N 1
ATOM 6266 C CA . LYS D 1 70 ? 25.213 -15.148 -20.822 1.00 46.62 70 LYS D CA 1
ATOM 6267 C C . LYS D 1 70 ? 24.465 -14.244 -21.784 1.00 38.33 70 LYS D C 1
ATOM 6268 O O . LYS D 1 70 ? 25.043 -13.725 -22.735 1.00 33.65 70 LYS D O 1
ATOM 6274 N N . GLU D 1 71 ? 23.173 -14.067 -21.523 1.00 36.03 71 GLU D N 1
ATOM 6275 C CA . GLU D 1 71 ? 22.323 -13.265 -22.388 1.00 41.84 71 GLU D CA 1
ATOM 6276 C C . GLU D 1 71 ? 22.849 -11.824 -22.445 1.00 39.44 71 GLU D C 1
ATOM 6277 O O . GLU D 1 71 ? 23.009 -11.261 -23.524 1.00 42.17 71 GLU D O 1
ATOM 6283 N N . VAL D 1 72 ? 23.147 -11.253 -21.282 1.00 30.73 72 VAL D N 1
ATOM 6284 C CA . VAL D 1 72 ? 23.734 -9.914 -21.215 1.00 35.24 72 VAL D CA 1
ATOM 6285 C C . VAL D 1 72 ? 25.111 -9.840 -21.877 1.00 32.53 72 VAL D C 1
ATOM 6286 O O . VAL D 1 72 ? 25.360 -8.950 -22.676 1.00 41.81 72 VAL D O 1
ATOM 6290 N N . LYS D 1 73 ? 26.003 -10.766 -21.521 1.00 35.41 73 LYS D N 1
ATOM 6291 C CA . LYS D 1 73 ? 27.354 -10.811 -22.079 1.00 35.12 73 LYS D CA 1
ATOM 6292 C C . LYS D 1 73 ? 27.306 -10.887 -23.591 1.00 35.28 73 LYS D C 1
ATOM 6293 O O . LYS D 1 73 ? 27.994 -10.143 -24.292 1.00 37.35 73 LYS D O 1
ATOM 6299 N N . THR D 1 74 ? 26.519 -11.838 -24.079 1.00 35.43 74 THR D N 1
ATOM 6300 C CA . THR D 1 74 ? 26.358 -12.068 -25.504 1.00 35.15 74 THR D CA 1
ATOM 6301 C C . THR D 1 74 ? 25.825 -10.809 -26.176 1.00 35.97 74 THR D C 1
ATOM 6302 O O . THR D 1 74 ? 26.329 -10.385 -27.213 1.00 42.67 74 THR D O 1
ATOM 6306 N N . LEU D 1 75 ? 24.813 -10.199 -25.564 1.00 37.41 75 LEU D N 1
ATOM 6307 C CA . LEU D 1 75 ? 24.252 -8.948 -26.075 1.00 43.94 75 LEU D CA 1
ATOM 6308 C C . LEU D 1 75 ? 25.332 -7.866 -26.192 1.00 42.83 75 LEU D C 1
ATOM 6309 O O . LEU D 1 75 ? 25.493 -7.248 -27.246 1.00 45.03 75 LEU D O 1
ATOM 6314 N N . VAL D 1 76 ? 26.069 -7.635 -25.109 1.00 30.13 76 VAL D N 1
ATOM 6315 C CA . VAL D 1 76 ? 27.084 -6.584 -25.112 1.00 28.15 76 VAL D CA 1
ATOM 6316 C C . VAL D 1 76 ? 28.117 -6.795 -26.204 1.00 31.13 76 VAL D C 1
ATOM 6317 O O . VAL D 1 76 ? 28.338 -5.923 -27.029 1.00 34.56 76 VAL D O 1
ATOM 6321 N N . ILE D 1 77 ? 28.741 -7.969 -26.198 1.00 36.70 77 ILE D N 1
ATOM 6322 C CA . ILE D 1 77 ? 29.732 -8.348 -27.194 1.00 36.20 77 ILE D CA 1
ATOM 6323 C C . ILE D 1 77 ? 29.235 -8.130 -28.635 1.00 39.71 77 ILE D C 1
ATOM 6324 O O . ILE D 1 77 ? 29.988 -7.674 -29.501 1.00 38.69 77 ILE D O 1
ATOM 6329 N N . ARG D 1 78 ? 27.973 -8.469 -28.886 1.00 38.81 78 ARG D N 1
ATOM 6330 C CA . ARG D 1 78 ? 27.378 -8.269 -30.204 1.00 46.02 78 ARG D CA 1
ATOM 6331 C C . ARG D 1 78 ? 27.285 -6.792 -30.617 1.00 46.81 78 ARG D C 1
ATOM 6332 O O . ARG D 1 78 ? 27.607 -6.440 -31.756 1.00 43.95 78 ARG D O 1
ATOM 6340 N N . TYR D 1 79 ? 26.834 -5.930 -29.705 1.00 41.95 79 TYR D N 1
ATOM 6341 C CA . TYR D 1 79 ? 26.659 -4.516 -30.056 1.00 39.89 79 TYR D CA 1
ATOM 6342 C C . TYR D 1 79 ? 27.977 -3.776 -30.205 1.00 38.19 79 TYR D C 1
ATOM 6343 O O . TYR D 1 79 ? 28.125 -2.961 -31.109 1.00 42.79 79 TYR D O 1
ATOM 6352 N N . VAL D 1 80 ? 28.946 -4.072 -29.344 1.00 42.02 80 VAL D N 1
ATOM 6353 C CA . VAL D 1 80 ? 30.238 -3.396 -29.433 1.00 45.60 80 VAL D CA 1
ATOM 6354 C C . VAL D 1 80 ? 30.944 -3.734 -30.736 1.00 59.57 80 VAL D C 1
ATOM 6355 O O . VAL D 1 80 ? 31.634 -2.886 -31.304 1.00 67.68 80 VAL D O 1
ATOM 6359 N N . ARG D 1 81 ? 30.765 -4.965 -31.218 1.00 62.45 81 ARG D N 1
ATOM 6360 C CA . ARG D 1 81 ? 31.407 -5.376 -32.466 1.00 66.92 81 ARG D CA 1
ATOM 6361 C C . ARG D 1 81 ? 30.703 -4.812 -33.711 1.00 62.44 81 ARG D C 1
ATOM 6362 O O . ARG D 1 81 ? 31.359 -4.313 -34.625 1.00 60.92 81 ARG D O 1
ATOM 6370 N N . GLU D 1 82 ? 29.377 -4.881 -33.739 1.00 58.92 82 GLU D N 1
ATOM 6371 C CA . GLU D 1 82 ? 28.617 -4.232 -34.801 1.00 62.91 82 GLU D CA 1
ATOM 6372 C C . GLU D 1 82 ? 29.074 -2.786 -34.986 1.00 63.42 82 GLU D C 1
ATOM 6373 O O . GLU D 1 82 ? 29.187 -2.303 -36.112 1.00 66.58 82 GLU D O 1
ATOM 6379 N N . LEU D 1 83 ? 29.346 -2.106 -33.876 1.00 57.82 83 LEU D N 1
ATOM 6380 C CA . LEU D 1 83 ? 29.827 -0.725 -33.907 1.00 54.62 83 LEU D CA 1
ATOM 6381 C C . LEU D 1 83 ? 31.350 -0.647 -33.961 1.00 53.66 83 LEU D C 1
ATOM 6382 O O . LEU D 1 83 ? 32.010 -1.555 -34.476 1.00 58.59 83 LEU D O 1
ATOM 6387 N N . PRO D 1 93 ? 38.258 -1.979 -28.692 1.00 101.27 93 PRO D N 1
ATOM 6388 C CA . PRO D 1 93 ? 37.783 -1.449 -27.412 1.00 97.11 93 PRO D CA 1
ATOM 6389 C C . PRO D 1 93 ? 37.697 -2.550 -26.361 1.00 93.80 93 PRO D C 1
ATOM 6390 O O . PRO D 1 93 ? 37.187 -3.639 -26.643 1.00 94.52 93 PRO D O 1
ATOM 6394 N N . GLY D 1 94 ? 38.191 -2.268 -25.160 1.00 86.96 94 GLY D N 1
ATOM 6395 C CA . GLY D 1 94 ? 38.173 -3.249 -24.091 1.00 77.23 94 GLY D CA 1
ATOM 6396 C C . GLY D 1 94 ? 36.832 -3.318 -23.392 1.00 63.86 94 GLY D C 1
ATOM 6397 O O . GLY D 1 94 ? 36.249 -2.296 -23.047 1.00 60.13 94 GLY D O 1
ATOM 6398 N N . ILE D 1 95 ? 36.338 -4.530 -23.186 1.00 57.03 95 ILE D N 1
ATOM 6399 C CA . ILE D 1 95 ? 35.124 -4.723 -22.414 1.00 49.55 95 ILE D CA 1
ATOM 6400 C C . ILE D 1 95 ? 35.431 -5.420 -21.100 1.00 45.78 95 ILE D C 1
ATOM 6401 O O . ILE D 1 95 ? 36.109 -6.444 -21.088 1.00 40.10 95 ILE D O 1
ATOM 6406 N N . VAL D 1 96 ? 34.916 -4.876 -20.000 1.00 37.61 96 VAL D N 1
ATOM 6407 C CA . VAL D 1 96 ? 35.108 -5.485 -18.694 1.00 29.62 96 VAL D CA 1
ATOM 6408 C C . VAL D 1 96 ? 33.763 -5.840 -18.048 1.00 28.67 96 VAL D C 1
ATOM 6409 O O . VAL D 1 96 ? 32.874 -4.993 -17.974 1.00 34.42 96 VAL D O 1
ATOM 6413 N N . PHE D 1 97 ? 33.615 -7.090 -17.600 1.00 23.84 97 PHE D N 1
ATOM 6414 C CA . PHE D 1 97 ? 32.410 -7.524 -16.883 1.00 26.95 97 PHE D CA 1
ATOM 6415 C C . PHE D 1 97 ? 32.719 -7.858 -15.427 1.00 31.10 97 PHE D C 1
ATOM 6416 O O . PHE D 1 97 ? 33.829 -8.282 -15.097 1.00 32.01 97 PHE D O 1
ATOM 6424 N N . LEU D 1 98 ? 31.733 -7.683 -14.559 1.00 23.77 98 LEU D N 1
ATOM 6425 C CA . LEU D 1 98 ? 31.856 -8.125 -13.186 1.00 24.62 98 LEU D CA 1
ATOM 6426 C C . LEU D 1 98 ? 30.498 -8.546 -12.639 1.00 27.89 98 LEU D C 1
ATOM 6427 O O . LEU D 1 98 ? 29.484 -7.891 -12.898 1.00 30.05 98 LEU D O 1
ATOM 6432 N N . ILE D 1 99 ? 30.484 -9.638 -11.880 1.00 25.92 99 ILE D N 1
ATOM 6433 C CA . ILE D 1 99 ? 29.266 -10.094 -11.207 1.00 28.83 99 ILE D CA 1
ATOM 6434 C C . ILE D 1 99 ? 29.345 -9.916 -9.695 1.00 25.08 99 ILE D C 1
ATOM 6435 O O . ILE D 1 99 ? 30.396 -10.134 -9.107 1.00 25.68 99 ILE D O 1
ATOM 6440 N N . GLY D 1 100 ? 28.226 -9.540 -9.077 1.00 23.11 100 GLY D N 1
ATOM 6441 C CA . GLY D 1 100 ? 28.186 -9.248 -7.658 1.00 21.56 100 GLY D CA 1
ATOM 6442 C C . GLY D 1 100 ? 28.527 -7.797 -7.313 1.00 26.47 100 GLY D C 1
ATOM 6443 O O . GLY D 1 100 ? 28.808 -6.962 -8.189 1.00 23.64 100 GLY D O 1
ATOM 6444 N N . GLU D 1 101 ? 28.506 -7.498 -6.019 1.00 24.20 101 GLU D N 1
ATOM 6445 C CA . GLU D 1 101 ? 28.875 -6.181 -5.513 1.00 23.19 101 GLU D CA 1
ATOM 6446 C C . GLU D 1 101 ? 30.343 -5.861 -5.829 1.00 23.91 101 GLU D C 1
ATOM 6447 O O . GLU D 1 101 ? 31.169 -6.751 -5.977 1.00 31.80 101 GLU D O 1
ATOM 6453 N N . VAL D 1 102 ? 30.666 -4.582 -5.935 1.00 25.96 102 VAL D N 1
ATOM 6454 C CA . VAL D 1 102 ? 32.041 -4.176 -6.179 1.00 23.31 102 VAL D CA 1
ATOM 6455 C C . VAL D 1 102 ? 32.845 -4.264 -4.865 1.00 27.76 102 VAL D C 1
ATOM 6456 O O . VAL D 1 102 ? 32.471 -3.688 -3.851 1.00 23.91 102 VAL D O 1
ATOM 6460 N N . PRO D 1 103 ? 33.943 -5.014 -4.882 1.00 25.89 103 PRO D N 1
ATOM 6461 C CA . PRO D 1 103 ? 34.706 -5.240 -3.660 1.00 23.76 103 PRO D CA 1
ATOM 6462 C C . PRO D 1 103 ? 35.630 -4.075 -3.363 1.00 28.39 103 PRO D C 1
ATOM 6463 O O . PRO D 1 103 ? 35.926 -3.268 -4.254 1.00 29.37 103 PRO D O 1
ATOM 6467 N N . LYS D 1 104 ? 36.086 -4.009 -2.116 1.00 27.59 104 LYS D N 1
ATOM 6468 C CA . LYS D 1 104 ? 36.877 -2.887 -1.634 1.00 32.36 104 LYS D CA 1
ATOM 6469 C C . LYS D 1 104 ? 38.099 -2.681 -2.515 1.00 33.31 104 LYS D C 1
ATOM 6470 O O . LYS D 1 104 ? 38.440 -1.548 -2.856 1.00 38.63 104 LYS D O 1
ATOM 6476 N N . GLU D 1 105 ? 38.739 -3.780 -2.897 1.00 30.10 105 GLU D N 1
ATOM 6477 C CA . GLU D 1 105 ? 39.933 -3.724 -3.727 1.00 30.22 105 GLU D CA 1
ATOM 6478 C C . GLU D 1 105 ? 39.729 -3.037 -5.085 1.00 34.64 105 GLU D C 1
ATOM 6479 O O . GLU D 1 105 ? 40.648 -2.407 -5.600 1.00 42.88 105 GLU D O 1
ATOM 6485 N N . LEU D 1 106 ? 38.546 -3.164 -5.673 1.00 27.80 106 LEU D N 1
ATOM 6486 C CA . LEU D 1 106 ? 38.315 -2.562 -6.987 1.00 32.56 106 LEU D CA 1
ATOM 6487 C C . LEU D 1 106 ? 38.033 -1.079 -6.812 1.00 26.74 106 LEU D C 1
ATOM 6488 O O . LEU D 1 106 ? 38.573 -0.250 -7.534 1.00 25.07 106 LEU D O 1
ATOM 6493 N N . GLU D 1 107 ? 37.187 -0.762 -5.841 1.00 24.08 107 GLU D N 1
ATOM 6494 C CA . GLU D 1 107 ? 36.902 0.623 -5.502 1.00 30.28 107 GLU D CA 1
ATOM 6495 C C . GLU D 1 107 ? 38.194 1.380 -5.227 1.00 27.01 107 GLU D C 1
ATOM 6496 O O . GLU D 1 107 ? 38.359 2.495 -5.679 1.00 28.49 107 GLU D O 1
ATOM 6502 N N . GLU D 1 108 ? 39.115 0.755 -4.502 1.00 31.33 108 GLU D N 1
ATOM 6503 C CA . GLU D 1 108 ? 40.367 1.401 -4.154 1.00 33.02 108 GLU D CA 1
ATOM 6504 C C . GLU D 1 108 ? 41.236 1.640 -5.379 1.00 37.94 108 GLU D C 1
ATOM 6505 O O . GLU D 1 108 ? 41.889 2.674 -5.490 1.00 44.96 108 GLU D O 1
ATOM 6511 N N . PHE D 1 109 ? 41.270 0.674 -6.287 1.00 37.12 109 PHE D N 1
ATOM 6512 C CA . PHE D 1 109 ? 41.964 0.871 -7.551 1.00 35.64 109 PHE D CA 1
ATOM 6513 C C . PHE D 1 109 ? 41.298 2.002 -8.346 1.00 37.48 109 PHE D C 1
ATOM 6514 O O . PHE D 1 109 ? 41.967 2.834 -8.945 1.00 34.90 109 PHE D O 1
ATOM 6522 N N . SER D 1 110 ? 39.974 2.042 -8.338 1.00 32.03 110 SER D N 1
ATOM 6523 C CA . SER D 1 110 ? 39.288 3.062 -9.097 1.00 33.13 110 SER D CA 1
ATOM 6524 C C . SER D 1 110 ? 39.697 4.453 -8.595 1.00 37.05 110 SER D C 1
ATOM 6525 O O . SER D 1 110 ? 40.029 5.332 -9.390 1.00 37.10 110 SER D O 1
ATOM 6528 N N . LEU D 1 111 ? 39.699 4.627 -7.274 1.00 37.80 111 LEU D N 1
ATOM 6529 C CA . LEU D 1 111 ? 40.104 5.878 -6.634 1.00 36.02 111 LEU D CA 1
ATOM 6530 C C . LEU D 1 111 ? 41.566 6.217 -6.884 1.00 45.76 111 LEU D C 1
ATOM 6531 O O . LEU D 1 111 ? 41.918 7.388 -7.021 1.00 48.36 111 LEU D O 1
ATOM 6536 N N . ARG D 1 112 ? 42.406 5.184 -6.932 1.00 42.08 112 ARG D N 1
ATOM 6537 C CA . ARG D 1 112 ? 43.840 5.336 -7.136 1.00 33.12 112 ARG D CA 1
ATOM 6538 C C . ARG D 1 112 ? 44.139 5.759 -8.573 1.00 44.33 112 ARG D C 1
ATOM 6539 O O . ARG D 1 112 ? 45.049 6.548 -8.832 1.00 48.39 112 ARG D O 1
ATOM 6547 N N . ALA D 1 113 ? 43.362 5.221 -9.507 1.00 45.46 113 ALA D N 1
ATOM 6548 C CA . ALA D 1 113 ? 43.563 5.477 -10.926 1.00 42.97 113 ALA D CA 1
ATOM 6549 C C . ALA D 1 113 ? 43.278 6.935 -11.276 1.00 44.15 113 ALA D C 1
ATOM 6550 O O . ALA D 1 113 ? 43.748 7.443 -12.286 1.00 44.67 113 ALA D O 1
ATOM 6552 N N . LEU D 1 114 ? 42.500 7.603 -10.437 1.00 50.30 114 LEU D N 1
ATOM 6553 C CA . LEU D 1 114 ? 42.236 9.020 -10.632 1.00 56.84 114 LEU D CA 1
ATOM 6554 C C . LEU D 1 114 ? 43.391 9.849 -10.110 1.00 67.01 114 LEU D C 1
ATOM 6555 O O . LEU D 1 114 ? 44.043 10.563 -10.870 1.00 76.64 114 LEU D O 1
ATOM 6560 N N . ARG D 1 115 ? 43.655 9.736 -8.813 1.00 64.62 115 ARG D N 1
ATOM 6561 C CA . ARG D 1 115 ? 44.646 10.582 -8.158 1.00 66.78 115 ARG D CA 1
ATOM 6562 C C . ARG D 1 115 ? 46.089 10.340 -8.602 1.00 70.59 115 ARG D C 1
ATOM 6563 O O . ARG D 1 115 ? 46.979 11.096 -8.224 1.00 75.23 115 ARG D O 1
ATOM 6571 N N . GLU D 1 116 ? 46.332 9.303 -9.399 1.00 65.77 116 GLU D N 1
ATOM 6572 C CA . GLU D 1 116 ? 47.692 9.027 -9.847 1.00 62.62 116 GLU D CA 1
ATOM 6573 C C . GLU D 1 116 ? 47.757 8.167 -11.106 1.00 64.03 116 GLU D C 1
ATOM 6574 O O . GLU D 1 116 ? 46.749 7.914 -11.760 1.00 65.23 116 GLU D O 1
ATOM 6580 N N . HIS D 1 117 ? 48.964 7.729 -11.436 1.00 67.72 117 HIS D N 1
ATOM 6581 C CA . HIS D 1 117 ? 49.203 6.921 -12.621 1.00 72.01 117 HIS D CA 1
ATOM 6582 C C . HIS D 1 117 ? 49.219 5.450 -12.238 1.00 71.64 117 HIS D C 1
ATOM 6583 O O . HIS D 1 117 ? 49.738 5.079 -11.182 1.00 74.34 117 HIS D O 1
ATOM 6590 N N . VAL D 1 118 ? 48.645 4.615 -13.097 1.00 66.34 118 VAL D N 1
ATOM 6591 C CA . VAL D 1 118 ? 48.613 3.179 -12.860 1.00 64.31 118 VAL D CA 1
ATOM 6592 C C . VAL D 1 118 ? 48.985 2.449 -14.142 1.00 63.45 118 VAL D C 1
ATOM 6593 O O . VAL D 1 118 ? 48.674 2.912 -15.241 1.00 63.82 118 VAL D O 1
ATOM 6597 N N . THR D 1 119 ? 49.659 1.314 -13.995 1.00 61.31 119 THR D N 1
ATOM 6598 C CA . THR D 1 119 ? 50.096 0.525 -15.138 1.00 67.64 119 THR D CA 1
ATOM 6599 C C . THR D 1 119 ? 48.994 -0.383 -15.654 1.00 66.15 119 THR D C 1
ATOM 6600 O O . THR D 1 119 ? 48.048 -0.691 -14.932 1.00 70.31 119 THR D O 1
ATOM 6604 N N . ILE D 1 120 ? 49.123 -0.807 -16.908 1.00 62.62 120 ILE D N 1
ATOM 6605 C CA . ILE D 1 120 ? 48.245 -1.827 -17.462 1.00 58.82 120 ILE D CA 1
ATOM 6606 C C . ILE D 1 120 ? 48.357 -3.057 -16.585 1.00 56.64 120 ILE D C 1
ATOM 6607 O O . ILE D 1 120 ? 47.355 -3.678 -16.233 1.00 53.05 120 ILE D O 1
ATOM 6612 N N . GLU D 1 121 ? 49.588 -3.392 -16.220 1.00 55.88 121 GLU D N 1
ATOM 6613 C CA . GLU D 1 121 ? 49.837 -4.591 -15.435 1.00 65.90 121 GLU D CA 1
ATOM 6614 C C . GLU D 1 121 ? 49.117 -4.524 -14.091 1.00 54.94 121 GLU D C 1
ATOM 6615 O O . GLU D 1 121 ? 48.515 -5.510 -13.648 1.00 52.12 121 GLU D O 1
ATOM 6621 N N . GLU D 1 122 ? 49.168 -3.364 -13.448 1.00 48.24 122 GLU D N 1
ATOM 6622 C CA . GLU D 1 122 ? 48.476 -3.191 -12.181 1.00 53.41 122 GLU D CA 1
ATOM 6623 C C . GLU D 1 122 ? 46.980 -3.456 -12.354 1.00 56.30 122 GLU D C 1
ATOM 6624 O O . GLU D 1 122 ? 46.319 -3.968 -11.441 1.00 47.89 122 GLU D O 1
ATOM 6630 N N . ALA D 1 123 ? 46.456 -3.122 -13.533 1.00 55.94 123 ALA D N 1
ATOM 6631 C CA . ALA D 1 123 ? 45.030 -3.294 -13.819 1.00 53.09 123 ALA D CA 1
ATOM 6632 C C . ALA D 1 123 ? 44.637 -4.763 -14.010 1.00 47.09 123 ALA D C 1
ATOM 6633 O O . ALA D 1 123 ? 43.667 -5.238 -13.421 1.00 43.38 123 ALA D O 1
ATOM 6635 N N . GLU D 1 124 ? 45.382 -5.485 -14.831 1.00 50.72 124 GLU D N 1
ATOM 6636 C CA . GLU D 1 124 ? 45.093 -6.907 -14.998 1.00 53.11 124 GLU D CA 1
ATOM 6637 C C . GLU D 1 124 ? 45.232 -7.685 -13.693 1.00 44.01 124 GLU D C 1
ATOM 6638 O O . GLU D 1 124 ? 44.477 -8.621 -13.440 1.00 46.13 124 GLU D O 1
ATOM 6644 N N . HIS D 1 125 ? 46.182 -7.287 -12.855 1.00 41.88 125 HIS D N 1
ATOM 6645 C CA . HIS D 1 125 ? 46.302 -7.889 -11.532 1.00 43.81 125 HIS D CA 1
ATOM 6646 C C . HIS D 1 125 ? 45.028 -7.696 -10.717 1.00 42.98 125 HIS D C 1
ATOM 6647 O O . HIS D 1 125 ? 44.503 -8.644 -10.128 1.00 48.05 125 HIS D O 1
ATOM 6654 N N . VAL D 1 126 ? 44.534 -6.462 -10.690 1.00 36.77 126 VAL D N 1
ATOM 6655 C CA . VAL D 1 126 ? 43.321 -6.143 -9.956 1.00 30.92 126 VAL D CA 1
ATOM 6656 C C . VAL D 1 126 ? 42.121 -6.878 -10.550 1.00 30.17 126 VAL D C 1
ATOM 6657 O O . VAL D 1 126 ? 41.270 -7.364 -9.809 1.00 30.59 126 VAL D O 1
ATOM 6661 N N . ALA D 1 127 ? 42.062 -6.965 -11.880 1.00 28.59 127 ALA D N 1
ATOM 6662 C CA . ALA D 1 127 ? 40.969 -7.661 -12.567 1.00 29.92 127 ALA D CA 1
ATOM 6663 C C . ALA D 1 127 ? 40.853 -9.127 -12.156 1.00 33.35 127 ALA D C 1
ATOM 6664 O O . ALA D 1 127 ? 39.750 -9.627 -11.900 1.00 36.33 127 ALA D O 1
ATOM 6666 N N . ARG D 1 128 ? 41.993 -9.809 -12.094 1.00 33.70 128 ARG D N 1
ATOM 6667 C CA . ARG D 1 128 ? 42.005 -11.228 -11.780 1.00 36.20 128 ARG D CA 1
ATOM 6668 C C . ARG D 1 128 ? 41.675 -11.433 -10.308 1.00 38.44 128 ARG D C 1
ATOM 6669 O O . ARG D 1 128 ? 40.957 -12.368 -9.950 1.00 32.14 128 ARG D O 1
ATOM 6677 N N . LYS D 1 129 ? 42.169 -10.531 -9.462 1.00 40.88 129 LYS D N 1
ATOM 6678 C CA . LYS D 1 129 ? 41.911 -10.617 -8.024 1.00 41.95 129 LYS D CA 1
ATOM 6679 C C . LYS D 1 129 ? 40.436 -10.477 -7.676 1.00 35.47 129 LYS D C 1
ATOM 6680 O O . LYS D 1 129 ? 39.967 -11.100 -6.728 1.00 35.78 129 LYS D O 1
ATOM 6686 N N . VAL D 1 130 ? 39.704 -9.667 -8.441 1.00 31.00 130 VAL D N 1
ATOM 6687 C CA . VAL D 1 130 ? 38.282 -9.461 -8.163 1.00 23.00 130 VAL D CA 1
ATOM 6688 C C . VAL D 1 130 ? 37.368 -10.272 -9.083 1.00 26.10 130 VAL D C 1
ATOM 6689 O O . VAL D 1 130 ? 36.167 -10.082 -9.089 1.00 27.97 130 VAL D O 1
ATOM 6693 N N . ASN D 1 131 ? 37.945 -11.193 -9.849 1.00 32.61 131 ASN D N 1
ATOM 6694 C CA . ASN D 1 131 ? 37.167 -12.081 -10.711 1.00 31.25 131 ASN D CA 1
ATOM 6695 C C . ASN D 1 131 ? 36.404 -11.308 -11.779 1.00 28.98 131 ASN D C 1
ATOM 6696 O O . ASN D 1 131 ? 35.279 -11.657 -12.115 1.00 28.53 131 ASN D O 1
ATOM 6701 N N . ALA D 1 132 ? 36.995 -10.246 -12.306 1.00 26.09 132 ALA D N 1
ATOM 6702 C CA . ALA D 1 132 ? 36.354 -9.565 -13.417 1.00 28.71 132 ALA D CA 1
ATOM 6703 C C . ALA D 1 132 ? 36.714 -10.307 -14.687 1.00 28.80 132 ALA D C 1
ATOM 6704 O O . ALA D 1 132 ? 37.799 -10.857 -14.787 1.00 28.20 132 ALA D O 1
ATOM 6706 N N . GLU D 1 133 ? 35.805 -10.343 -15.650 1.00 25.05 133 GLU D N 1
ATOM 6707 C CA . GLU D 1 133 ? 36.158 -10.860 -16.959 1.00 27.18 133 GLU D CA 1
ATOM 6708 C C . GLU D 1 133 ? 36.580 -9.736 -17.899 1.00 32.57 133 GLU D C 1
ATOM 6709 O O . GLU D 1 133 ? 35.785 -8.864 -18.236 1.00 34.00 133 GLU D O 1
ATOM 6715 N N . VAL D 1 134 ? 37.835 -9.760 -18.317 1.00 35.97 134 VAL D N 1
ATOM 6716 C CA . VAL D 1 134 ? 38.327 -8.802 -19.295 1.00 38.03 134 VAL D CA 1
ATOM 6717 C C . VAL D 1 134 ? 38.260 -9.363 -20.715 1.00 47.56 134 VAL D C 1
ATOM 6718 O O . VAL D 1 134 ? 39.055 -10.219 -21.099 1.00 46.01 134 VAL D O 1
ATOM 6722 N N . TYR D 1 135 ? 37.304 -8.878 -21.494 1.00 48.15 135 TYR D N 1
ATOM 6723 C CA . TYR D 1 135 ? 37.148 -9.318 -22.871 1.00 50.06 135 TYR D CA 1
ATOM 6724 C C . TYR D 1 135 ? 38.021 -8.444 -23.776 1.00 60.27 135 TYR D C 1
ATOM 6725 O O . TYR D 1 135 ? 37.974 -7.217 -23.694 1.00 60.58 135 TYR D O 1
ATOM 6734 N N . LYS D 1 136 ? 38.827 -9.077 -24.624 1.00 75.32 136 LYS D N 1
ATOM 6735 C CA . LYS D 1 136 ? 39.823 -8.366 -25.434 1.00 84.94 136 LYS D CA 1
ATOM 6736 C C . LYS D 1 136 ? 40.964 -7.813 -24.580 1.00 84.90 136 LYS D C 1
ATOM 6737 O O . LYS D 1 136 ? 41.320 -6.635 -24.693 1.00 83.52 136 LYS D O 1
ATOM 6743 N N . ARG D 1 141 ? 46.075 0.643 -23.278 1.00 96.62 141 ARG D N 1
ATOM 6744 C CA . ARG D 1 141 ? 44.676 0.562 -22.867 1.00 95.41 141 ARG D CA 1
ATOM 6745 C C . ARG D 1 141 ? 44.512 0.956 -21.398 1.00 86.29 141 ARG D C 1
ATOM 6746 O O . ARG D 1 141 ? 45.499 1.093 -20.674 1.00 90.26 141 ARG D O 1
ATOM 6754 N N . GLY D 1 142 ? 43.271 1.127 -20.954 1.00 74.08 142 GLY D N 1
ATOM 6755 C CA . GLY D 1 142 ? 42.093 0.838 -21.753 1.00 70.08 142 GLY D CA 1
ATOM 6756 C C . GLY D 1 142 ? 41.223 -0.089 -20.933 1.00 63.68 142 GLY D C 1
ATOM 6757 O O . GLY D 1 142 ? 40.005 0.091 -20.821 1.00 60.79 142 GLY D O 1
ATOM 6758 N N . ILE D 1 143 ? 41.880 -1.084 -20.347 1.00 54.35 143 ILE D N 1
ATOM 6759 C CA . ILE D 1 143 ? 41.281 -1.927 -19.331 1.00 51.00 143 ILE D CA 1
ATOM 6760 C C . ILE D 1 143 ? 41.323 -1.161 -18.012 1.00 42.46 143 ILE D C 1
ATOM 6761 O O . ILE D 1 143 ? 40.386 -1.222 -17.216 1.00 40.47 143 ILE D O 1
ATOM 6766 N N . ILE D 1 144 ? 42.407 -0.424 -17.790 1.00 37.60 144 ILE D N 1
ATOM 6767 C CA . ILE D 1 144 ? 42.476 0.484 -16.649 1.00 38.30 144 ILE D CA 1
ATOM 6768 C C . ILE D 1 144 ? 41.192 1.320 -16.566 1.00 44.97 144 ILE D C 1
ATOM 6769 O O . ILE D 1 144 ? 40.623 1.514 -15.482 1.00 43.12 144 ILE D O 1
ATOM 6774 N N . GLY D 1 145 ? 40.739 1.813 -17.718 1.00 40.85 145 GLY D N 1
ATOM 6775 C CA . GLY D 1 145 ? 39.566 2.671 -17.768 1.00 33.12 145 GLY D CA 1
ATOM 6776 C C . GLY D 1 145 ? 38.275 1.932 -17.479 1.00 33.49 145 GLY D C 1
ATOM 6777 O O . GLY D 1 145 ? 37.456 2.382 -16.683 1.00 29.98 145 GLY D O 1
ATOM 6778 N N . GLY D 1 146 ? 38.084 0.793 -18.139 1.00 31.59 146 GLY D N 1
ATOM 6779 C CA . GLY D 1 146 ? 36.915 -0.021 -17.887 1.00 28.02 146 GLY D CA 1
ATOM 6780 C C . GLY D 1 146 ? 36.804 -0.390 -16.420 1.00 28.27 146 GLY D C 1
ATOM 6781 O O . GLY D 1 146 ? 35.760 -0.199 -15.809 1.00 37.16 146 GLY D O 1
ATOM 6782 N N . LEU D 1 147 ? 37.889 -0.900 -15.848 1.00 28.66 147 LEU D N 1
ATOM 6783 C CA . LEU D 1 147 ? 37.893 -1.316 -14.444 1.00 32.37 147 LEU D CA 1
ATOM 6784 C C . LEU D 1 147 ? 37.599 -0.134 -13.536 1.00 32.98 147 LEU D C 1
ATOM 6785 O O . LEU D 1 147 ? 36.763 -0.221 -12.642 1.00 35.37 147 LEU D O 1
ATOM 6790 N N . ALA D 1 148 ? 38.297 0.971 -13.770 1.00 33.39 148 ALA D N 1
ATOM 6791 C CA . ALA D 1 148 ? 38.130 2.158 -12.944 1.00 28.93 148 ALA D CA 1
ATOM 6792 C C . ALA D 1 148 ? 36.709 2.673 -13.056 1.00 33.51 148 ALA D C 1
ATOM 6793 O O . ALA D 1 148 ? 36.150 3.204 -12.102 1.00 39.16 148 ALA D O 1
ATOM 6795 N N . ALA D 1 149 ? 36.105 2.503 -14.220 1.00 30.56 149 ALA D N 1
ATOM 6796 C CA . ALA D 1 149 ? 34.740 2.964 -14.388 1.00 23.75 149 ALA D CA 1
ATOM 6797 C C . ALA D 1 149 ? 33.818 2.128 -13.528 1.00 24.71 149 ALA D C 1
ATOM 6798 O O . ALA D 1 149 ? 32.959 2.656 -12.847 1.00 25.47 149 ALA D O 1
ATOM 6800 N N . ILE D 1 150 ? 33.990 0.809 -13.566 1.00 25.20 150 ILE D N 1
ATOM 6801 C CA . ILE D 1 150 ? 33.105 -0.077 -12.832 1.00 25.35 150 ILE D CA 1
ATOM 6802 C C . ILE D 1 150 ? 33.217 0.195 -11.338 1.00 27.37 150 ILE D C 1
ATOM 6803 O O . ILE D 1 150 ? 32.212 0.244 -10.631 1.00 21.93 150 ILE D O 1
ATOM 6808 N N . GLY D 1 151 ? 34.441 0.406 -10.869 1.00 22.17 151 GLY D N 1
ATOM 6809 C CA . GLY D 1 151 ? 34.682 0.509 -9.445 1.00 22.53 151 GLY D CA 1
ATOM 6810 C C . GLY D 1 151 ? 34.532 1.883 -8.811 1.00 31.84 151 GLY D C 1
ATOM 6811 O O . GLY D 1 151 ? 34.646 2.002 -7.599 1.00 27.90 151 GLY D O 1
ATOM 6812 N N . TYR D 1 152 ? 34.275 2.917 -9.609 1.00 33.00 152 TYR D N 1
ATOM 6813 C CA . TYR D 1 152 ? 34.249 4.279 -9.077 1.00 34.32 152 TYR D CA 1
ATOM 6814 C C . TYR D 1 152 ? 33.031 4.589 -8.219 1.00 28.79 152 TYR D C 1
ATOM 6815 O O . TYR D 1 152 ? 31.888 4.476 -8.662 1.00 33.61 152 TYR D O 1
ATOM 6824 N N . PRO D 1 153 ? 33.287 5.013 -6.982 1.00 25.36 153 PRO D N 1
ATOM 6825 C CA . PRO D 1 153 ? 32.241 5.408 -6.041 1.00 27.78 153 PRO D CA 1
ATOM 6826 C C . PRO D 1 153 ? 31.819 6.843 -6.328 1.00 37.33 153 PRO D C 1
ATOM 6827 O O . PRO D 1 153 ? 32.548 7.775 -5.980 1.00 40.33 153 PRO D O 1
ATOM 6831 N N . LEU D 1 154 ? 30.677 7.022 -6.986 1.00 32.78 154 LEU D N 1
ATOM 6832 C CA . LEU D 1 154 ? 30.204 8.369 -7.246 1.00 32.59 154 LEU D CA 1
ATOM 6833 C C . LEU D 1 154 ? 29.204 8.837 -6.202 1.00 28.38 154 LEU D C 1
ATOM 6834 O O . LEU D 1 154 ? 27.988 8.919 -6.406 1.00 30.15 154 LEU D O 1
ATOM 6839 N N . GLU D 1 155 ? 29.787 9.105 -5.047 1.00 26.83 155 GLU D N 1
ATOM 6840 C CA . GLU D 1 155 ? 29.144 9.793 -3.967 1.00 29.66 155 GLU D CA 1
ATOM 6841 C C . GLU D 1 155 ? 28.983 11.266 -4.392 1.00 35.09 155 GLU D C 1
ATOM 6842 O O . GLU D 1 155 ? 27.965 11.893 -4.098 1.00 37.42 155 GLU D O 1
ATOM 6848 N N . LYS D 1 156 ? 29.985 11.808 -5.092 1.00 25.84 156 LYS D N 1
ATOM 6849 C CA . LYS D 1 156 ? 29.873 13.132 -5.683 1.00 34.44 156 LYS D CA 1
ATOM 6850 C C . LYS D 1 156 ? 29.878 12.999 -7.202 1.00 28.39 156 LYS D C 1
ATOM 6851 O O . LYS D 1 156 ? 30.726 12.346 -7.765 1.00 19.73 156 LYS D O 1
ATOM 6857 N N . PHE D 1 157 ? 28.956 13.647 -7.879 1.00 22.12 157 PHE D N 1
ATOM 6858 C CA . PHE D 1 157 ? 28.891 13.464 -9.309 1.00 28.50 157 PHE D CA 1
ATOM 6859 C C . PHE D 1 157 ? 28.150 14.648 -9.848 1.00 23.48 157 PHE D C 1
ATOM 6860 O O . PHE D 1 157 ? 27.569 15.411 -9.088 1.00 20.57 157 PHE D O 1
ATOM 6868 N N . THR D 1 158 ? 28.157 14.787 -11.163 1.00 19.11 158 THR D N 1
ATOM 6869 C CA . THR D 1 158 ? 27.255 15.713 -11.801 1.00 23.41 158 THR D CA 1
ATOM 6870 C C . THR D 1 158 ? 26.430 14.959 -12.838 1.00 25.93 158 THR D C 1
ATOM 6871 O O . THR D 1 158 ? 26.773 13.844 -13.233 1.00 23.13 158 THR D O 1
ATOM 6875 N N . TYR D 1 159 ? 25.313 15.531 -13.255 1.00 25.51 159 TYR D N 1
ATOM 6876 C CA . TYR D 1 159 ? 24.606 14.957 -14.385 1.00 22.25 159 TYR D CA 1
ATOM 6877 C C . TYR D 1 159 ? 25.172 15.524 -15.678 1.00 26.07 159 TYR D C 1
ATOM 6878 O O . TYR D 1 159 ? 25.454 16.721 -15.776 1.00 33.77 159 TYR D O 1
ATOM 6887 N N . GLU D 1 160 ? 25.350 14.659 -16.667 1.00 27.37 160 GLU D N 1
ATOM 6888 C CA . GLU D 1 160 ? 25.779 15.090 -17.990 1.00 30.26 160 GLU D CA 1
ATOM 6889 C C . GLU D 1 160 ? 24.827 14.508 -19.035 1.00 28.85 160 GLU D C 1
ATOM 6890 O O . GLU D 1 160 ? 24.794 13.291 -19.263 1.00 30.41 160 GLU D O 1
ATOM 6896 N N . LEU D 1 161 ? 24.026 15.381 -19.638 1.00 21.02 161 LEU D N 1
ATOM 6897 C CA . LEU D 1 161 ? 23.099 14.975 -20.684 1.00 21.40 161 LEU D CA 1
ATOM 6898 C C . LEU D 1 161 ? 23.743 15.193 -22.049 1.00 24.34 161 LEU D C 1
ATOM 6899 O O . LEU D 1 161 ? 24.187 16.291 -22.369 1.00 23.26 161 LEU D O 1
ATOM 6904 N N . LEU D 1 162 ? 23.808 14.130 -22.843 1.00 24.54 162 LEU D N 1
ATOM 6905 C CA . LEU D 1 162 ? 24.483 14.185 -24.126 1.00 25.37 162 LEU D CA 1
ATOM 6906 C C . LEU D 1 162 ? 23.519 13.817 -25.237 1.00 30.91 162 LEU D C 1
ATOM 6907 O O . LEU D 1 162 ? 22.861 12.774 -25.176 1.00 29.25 162 LEU D O 1
ATOM 6912 N N . ALA D 1 163 ? 23.435 14.673 -26.253 1.00 30.93 163 ALA D N 1
ATOM 6913 C CA . ALA D 1 163 ? 22.592 14.404 -27.430 1.00 27.44 163 ALA D CA 1
ATOM 6914 C C . ALA D 1 163 ? 23.443 13.949 -28.604 1.00 23.56 163 ALA D C 1
ATOM 6915 O O . ALA D 1 163 ? 24.485 14.524 -28.886 1.00 28.25 163 ALA D O 1
ATOM 6917 N N . TYR D 1 164 ? 23.005 12.902 -29.280 1.00 24.96 164 TYR D N 1
ATOM 6918 C CA . TYR D 1 164 ? 23.841 12.275 -30.302 1.00 26.49 164 TYR D CA 1
ATOM 6919 C C . TYR D 1 164 ? 23.293 12.465 -31.693 1.00 25.21 164 TYR D C 1
ATOM 6920 O O . TYR D 1 164 ? 22.100 12.324 -31.916 1.00 30.66 164 TYR D O 1
ATOM 6929 N N . ARG D 1 165 ? 24.187 12.795 -32.618 1.00 27.44 165 ARG D N 1
ATOM 6930 C CA . ARG D 1 165 ? 23.841 12.954 -34.024 1.00 27.92 165 ARG D CA 1
ATOM 6931 C C . ARG D 1 165 ? 23.669 11.605 -34.724 1.00 30.54 165 ARG D C 1
ATOM 6932 O O . ARG D 1 165 ? 24.362 10.643 -34.405 1.00 29.39 165 ARG D O 1
ATOM 6940 N N . LYS D 1 166 ? 22.752 11.551 -35.689 1.00 37.38 166 LYS D N 1
ATOM 6941 C CA . LYS D 1 166 ? 22.708 10.453 -36.659 1.00 36.26 166 LYS D CA 1
ATOM 6942 C C . LYS D 1 166 ? 24.013 10.400 -37.441 1.00 36.01 166 LYS D C 1
ATOM 6943 O O . LYS D 1 166 ? 24.594 11.441 -37.735 1.00 42.73 166 LYS D O 1
ATOM 6949 N N . ARG D 1 167 ? 24.464 9.193 -37.782 1.00 36.63 167 ARG D N 1
ATOM 6950 C CA . ARG D 1 167 ? 25.740 9.015 -38.474 1.00 44.47 167 ARG D CA 1
ATOM 6951 C C . ARG D 1 167 ? 25.839 9.850 -39.739 1.00 42.63 167 ARG D C 1
ATOM 6952 O O . ARG D 1 167 ? 26.917 10.322 -40.086 1.00 43.54 167 ARG D O 1
ATOM 6960 N N . GLU D 1 168 ? 24.724 10.016 -40.439 1.00 40.38 168 GLU D N 1
ATOM 6961 C CA . GLU D 1 168 ? 24.753 10.725 -41.715 1.00 49.70 168 GLU D CA 1
ATOM 6962 C C . GLU D 1 168 ? 25.161 12.180 -41.503 1.00 47.52 168 GLU D C 1
ATOM 6963 O O . GLU D 1 168 ? 25.592 12.850 -42.442 1.00 47.89 168 GLU D O 1
ATOM 6969 N N . TYR D 1 169 ? 25.036 12.656 -40.266 1.00 37.01 169 TYR D N 1
ATOM 6970 C CA . TYR D 1 169 ? 25.381 14.032 -39.943 1.00 39.33 169 TYR D CA 1
ATOM 6971 C C . TYR D 1 169 ? 26.760 14.200 -39.304 1.00 41.40 169 TYR D C 1
ATOM 6972 O O . TYR D 1 169 ? 27.217 15.331 -39.127 1.00 43.31 169 TYR D O 1
ATOM 6981 N N . TRP D 1 170 ? 27.414 13.097 -38.936 1.00 38.45 170 TRP D N 1
ATOM 6982 C CA . TRP D 1 170 ? 28.729 13.200 -38.300 1.00 41.37 170 TRP D CA 1
ATOM 6983 C C . TRP D 1 170 ? 29.693 13.925 -39.219 1.00 47.63 170 TRP D C 1
ATOM 6984 O O . TRP D 1 170 ? 29.714 13.678 -40.425 1.00 53.00 170 TRP D O 1
ATOM 6995 N N . GLY D 1 171 ? 30.495 14.817 -38.651 1.00 45.64 171 GLY D N 1
ATOM 6996 C CA . GLY D 1 171 ? 31.474 15.540 -39.437 1.00 45.21 171 GLY D CA 1
ATOM 6997 C C . GLY D 1 171 ? 30.868 16.603 -40.330 1.00 50.06 171 GLY D C 1
ATOM 6998 O O . GLY D 1 171 ? 31.564 17.181 -41.156 1.00 58.43 171 GLY D O 1
ATOM 6999 N N . THR D 1 172 ? 29.574 16.868 -40.178 1.00 45.83 172 THR D N 1
ATOM 7000 C CA . THR D 1 172 ? 28.971 17.978 -40.902 1.00 45.95 172 THR D CA 1
ATOM 7001 C C . THR D 1 172 ? 28.744 19.112 -39.916 1.00 46.72 172 THR D C 1
ATOM 7002 O O . THR D 1 172 ? 28.765 18.888 -38.707 1.00 44.19 172 THR D O 1
ATOM 7006 N N . PRO D 1 173 ? 28.566 20.340 -40.430 1.00 44.04 173 PRO D N 1
ATOM 7007 C CA . PRO D 1 173 ? 28.320 21.504 -39.569 1.00 42.09 173 PRO D CA 1
ATOM 7008 C C . PRO D 1 173 ? 27.134 21.300 -38.639 1.00 39.77 173 PRO D C 1
ATOM 7009 O O . PRO D 1 173 ? 26.083 20.812 -39.048 1.00 45.27 173 PRO D O 1
ATOM 7013 N N . ARG D 1 174 ? 27.320 21.679 -37.382 1.00 39.11 174 ARG D N 1
ATOM 7014 C CA . ARG D 1 174 ? 26.318 21.452 -36.351 1.00 42.48 174 ARG D CA 1
ATOM 7015 C C . ARG D 1 174 ? 25.075 22.334 -36.502 1.00 54.46 174 ARG D C 1
ATOM 7016 O O . ARG D 1 174 ? 25.177 23.537 -36.782 1.00 55.13 174 ARG D O 1
ATOM 7024 N N . ARG D 1 175 ? 23.906 21.714 -36.333 1.00 53.97 175 ARG D N 1
ATOM 7025 C CA . ARG D 1 175 ? 22.626 22.410 -36.453 1.00 62.03 175 ARG D CA 1
ATOM 7026 C C . ARG D 1 175 ? 22.050 22.699 -35.070 1.00 66.04 175 ARG D C 1
ATOM 7027 O O . ARG D 1 175 ? 21.116 22.029 -34.608 1.00 60.22 175 ARG D O 1
ATOM 7035 N N . VAL D 1 176 ? 22.631 23.687 -34.398 1.00 69.00 176 VAL D N 1
ATOM 7036 C CA . VAL D 1 176 ? 22.212 24.021 -33.046 1.00 76.25 176 VAL D CA 1
ATOM 7037 C C . VAL D 1 176 ? 22.281 25.531 -32.851 1.00 79.05 176 VAL D C 1
ATOM 7038 O O . VAL D 1 176 ? 23.218 26.190 -33.309 1.00 80.21 176 VAL D O 1
ATOM 7042 N N . ILE D 1 177 ? 21.269 26.076 -32.187 1.00 75.38 177 ILE D N 1
ATOM 7043 C CA . ILE D 1 177 ? 21.250 27.490 -31.853 1.00 71.48 177 ILE D CA 1
ATOM 7044 C C . ILE D 1 177 ? 21.214 27.654 -30.334 1.00 69.98 177 ILE D C 1
ATOM 7045 O O . ILE D 1 177 ? 20.378 27.054 -29.643 1.00 50.77 177 ILE D O 1
ATOM 7050 N N . LYS D 1 178 ? 22.148 28.444 -29.816 1.00 86.29 178 LYS D N 1
ATOM 7051 C CA . LYS D 1 178 ? 22.145 28.791 -28.402 1.00 93.03 178 LYS D CA 1
ATOM 7052 C C . LYS D 1 178 ? 21.221 29.978 -28.200 1.00 93.58 178 LYS D C 1
ATOM 7053 O O . LYS D 1 178 ? 21.417 31.043 -28.790 1.00 94.75 178 LYS D O 1
ATOM 7059 N N . GLU D 1 179 ? 20.198 29.772 -27.379 1.00 92.99 179 GLU D N 1
ATOM 7060 C CA . GLU D 1 179 ? 19.225 30.808 -27.069 1.00 88.52 179 GLU D CA 1
ATOM 7061 C C . GLU D 1 179 ? 19.574 31.412 -25.710 1.00 75.66 179 GLU D C 1
ATOM 7062 O O . GLU D 1 179 ? 19.563 30.715 -24.697 1.00 83.41 179 GLU D O 1
ATOM 7068 N N . SER D 1 180 ? 19.900 32.698 -25.690 1.00 55.58 180 SER D N 1
ATOM 7069 C CA . SER D 1 180 ? 20.226 33.364 -24.439 1.00 50.77 180 SER D CA 1
ATOM 7070 C C . SER D 1 180 ? 18.958 33.724 -23.662 1.00 43.93 180 SER D C 1
ATOM 7071 O O . SER D 1 180 ? 18.203 34.614 -24.043 1.00 40.02 180 SER D O 1
ATOM 7074 N N . VAL D 1 181 ? 18.715 33.013 -22.573 1.00 39.90 181 VAL D N 1
ATOM 7075 C CA . VAL D 1 181 ? 17.507 33.223 -21.795 1.00 35.60 181 VAL D CA 1
ATOM 7076 C C . VAL D 1 181 ? 17.819 33.306 -20.301 1.00 29.42 181 VAL D C 1
ATOM 7077 O O . VAL D 1 181 ? 18.917 32.948 -19.850 1.00 25.13 181 VAL D O 1
ATOM 7081 N N . PHE D 1 182 ? 16.849 33.799 -19.545 1.00 23.57 182 PHE D N 1
ATOM 7082 C CA . PHE D 1 182 ? 16.868 33.679 -18.104 1.00 22.91 182 PHE D CA 1
ATOM 7083 C C . PHE D 1 182 ? 16.235 32.337 -17.758 1.00 28.11 182 PHE D C 1
ATOM 7084 O O . PHE D 1 182 ? 15.339 31.870 -18.468 1.00 27.71 182 PHE D O 1
ATOM 7092 N N . TYR D 1 183 ? 16.717 31.709 -16.688 1.00 24.03 183 TYR D N 1
ATOM 7093 C CA . TYR D 1 183 ? 16.135 30.469 -16.186 1.00 25.69 183 TYR D CA 1
ATOM 7094 C C . TYR D 1 183 ? 15.465 30.725 -14.828 1.00 25.68 183 TYR D C 1
ATOM 7095 O O . TYR D 1 183 ? 15.698 31.761 -14.201 1.00 28.92 183 TYR D O 1
ATOM 7104 N N . ALA D 1 184 ? 14.607 29.812 -14.400 1.00 16.68 184 ALA D N 1
ATOM 7105 C CA . ALA D 1 184 ? 13.956 29.930 -13.102 1.00 19.24 184 ALA D CA 1
ATOM 7106 C C . ALA D 1 184 ? 14.841 29.386 -11.985 1.00 23.90 184 ALA D C 1
ATOM 7107 O O . ALA D 1 184 ? 15.311 28.245 -12.062 1.00 24.33 184 ALA D O 1
ATOM 7109 N N . ASP D 1 185 ? 15.066 30.194 -10.948 1.00 20.60 185 ASP D N 1
ATOM 7110 C CA . ASP D 1 185 ? 15.878 29.770 -9.800 1.00 21.99 185 ASP D CA 1
ATOM 7111 C C . ASP D 1 185 ? 15.251 30.208 -8.487 1.00 28.48 185 ASP D C 1
ATOM 7112 O O . ASP D 1 185 ? 14.961 31.393 -8.289 1.00 32.49 185 ASP D O 1
ATOM 7117 N N . LYS D 1 186 ? 15.091 29.264 -7.572 1.00 26.83 186 LYS D N 1
ATOM 7118 C CA . LYS D 1 186 ? 14.467 29.548 -6.289 1.00 29.53 186 LYS D CA 1
ATOM 7119 C C . LYS D 1 186 ? 15.225 30.594 -5.483 1.00 28.99 186 LYS D C 1
ATOM 7120 O O . LYS D 1 186 ? 14.623 31.517 -4.928 1.00 23.39 186 LYS D O 1
ATOM 7126 N N . TRP D 1 187 ? 16.544 30.462 -5.423 1.00 22.58 187 TRP D N 1
ATOM 7127 C CA . TRP D 1 187 ? 17.332 31.338 -4.552 1.00 27.55 187 TRP D CA 1
ATOM 7128 C C . TRP D 1 187 ? 17.164 32.832 -4.873 1.00 31.03 187 TRP D C 1
ATOM 7129 O O . TRP D 1 187 ? 17.326 33.673 -3.988 1.00 32.09 187 TRP D O 1
ATOM 7140 N N . SER D 1 188 ? 16.839 33.159 -6.125 1.00 19.94 188 SER D N 1
ATOM 7141 C CA . SER D 1 188 ? 16.758 34.559 -6.541 1.00 23.98 188 SER D CA 1
ATOM 7142 C C . SER D 1 188 ? 15.382 35.172 -6.292 1.00 24.93 188 SER D C 1
ATOM 7143 O O . SER D 1 188 ? 15.160 36.354 -6.543 1.00 22.05 188 SER D O 1
ATOM 7146 N N . TYR D 1 189 ? 14.455 34.380 -5.772 1.00 25.29 189 TYR D N 1
ATOM 7147 C CA . TYR D 1 189 ? 13.126 34.923 -5.552 1.00 22.93 189 TYR D CA 1
ATOM 7148 C C . TYR D 1 189 ? 13.129 36.260 -4.783 1.00 29.44 189 TYR D C 1
ATOM 7149 O O . TYR D 1 189 ? 12.360 37.161 -5.108 1.00 28.81 189 TYR D O 1
ATOM 7158 N N . PRO D 1 190 ? 13.975 36.388 -3.747 1.00 24.91 190 PRO D N 1
ATOM 7159 C CA . PRO D 1 190 ? 13.889 37.640 -2.979 1.00 24.23 190 PRO D CA 1
ATOM 7160 C C . PRO D 1 190 ? 14.796 38.762 -3.489 1.00 28.05 190 PRO D C 1
ATOM 7161 O O . PRO D 1 190 ? 14.866 39.804 -2.844 1.00 29.82 190 PRO D O 1
ATOM 7165 N N . PHE D 1 191 ? 15.487 38.548 -4.608 1.00 32.08 191 PHE D N 1
ATOM 7166 C CA . PHE D 1 191 ? 16.323 39.595 -5.205 1.00 25.46 191 PHE D CA 1
ATOM 7167 C C . PHE D 1 191 ? 15.574 40.352 -6.294 1.00 30.28 191 PHE D C 1
ATOM 7168 O O . PHE D 1 191 ? 14.534 39.900 -6.760 1.00 32.14 191 PHE D O 1
ATOM 7176 N N . THR D 1 192 ? 16.089 41.517 -6.676 1.00 32.11 192 THR D N 1
ATOM 7177 C CA . THR D 1 192 ? 15.475 42.287 -7.739 1.00 25.28 192 THR D CA 1
ATOM 7178 C C . THR D 1 192 ? 15.721 41.601 -9.074 1.00 27.97 192 THR D C 1
ATOM 7179 O O . THR D 1 192 ? 16.557 40.695 -9.189 1.00 25.69 192 THR D O 1
ATOM 7183 N N . TYR D 1 193 ? 15.001 42.072 -10.084 1.00 26.79 193 TYR D N 1
ATOM 7184 C CA . TYR D 1 193 ? 15.131 41.569 -11.443 1.00 32.35 193 TYR D CA 1
ATOM 7185 C C . TYR D 1 193 ? 16.565 41.627 -11.971 1.00 32.53 193 TYR D C 1
ATOM 7186 O O . TYR D 1 193 ? 17.010 40.708 -12.645 1.00 34.69 193 TYR D O 1
ATOM 7195 N N . ASP D 1 194 ? 17.295 42.693 -11.667 1.00 37.49 194 ASP D N 1
ATOM 7196 C CA . ASP D 1 194 ? 18.643 42.835 -12.218 1.00 42.65 194 ASP D CA 1
ATOM 7197 C C . ASP D 1 194 ? 19.710 42.074 -11.426 1.00 46.05 194 ASP D C 1
ATOM 7198 O O . ASP D 1 194 ? 20.902 42.269 -11.636 1.00 55.87 194 ASP D O 1
ATOM 7203 N N . ASN D 1 195 ? 19.278 41.192 -10.535 1.00 50.31 195 ASN D N 1
ATOM 7204 C CA . ASN D 1 195 ? 20.198 40.388 -9.736 1.00 50.24 195 ASN D CA 1
ATOM 7205 C C . ASN D 1 195 ? 21.273 39.680 -10.563 1.00 53.38 195 ASN D C 1
ATOM 7206 O O . ASN D 1 195 ? 21.020 39.250 -11.688 1.00 51.92 195 ASN D O 1
ATOM 7211 N N . VAL D 1 196 ? 22.470 39.557 -9.991 1.00 52.53 196 VAL D N 1
ATOM 7212 C CA . VAL D 1 196 ? 23.580 38.861 -10.644 1.00 50.39 196 VAL D CA 1
ATOM 7213 C C . VAL D 1 196 ? 23.680 37.397 -10.205 1.00 42.43 196 VAL D C 1
ATOM 7214 O O . VAL D 1 196 ? 23.520 37.077 -9.027 1.00 39.53 196 VAL D O 1
ATOM 7218 N N . ASP D 1 197 ? 23.932 36.507 -11.156 1.00 38.84 197 ASP D N 1
ATOM 7219 C CA . ASP D 1 197 ? 24.109 35.097 -10.839 1.00 42.33 197 ASP D CA 1
ATOM 7220 C C . ASP D 1 197 ? 25.584 34.874 -10.512 1.00 30.83 197 ASP D C 1
ATOM 7221 O O . ASP D 1 197 ? 26.431 35.014 -11.382 1.00 32.10 197 ASP D O 1
ATOM 7226 N N . PRO D 1 198 ? 25.901 34.577 -9.241 1.00 28.21 198 PRO D N 1
ATOM 7227 C CA . PRO D 1 198 ? 27.301 34.439 -8.812 1.00 38.15 198 PRO D CA 1
ATOM 7228 C C . PRO D 1 198 ? 28.042 33.197 -9.356 1.00 45.59 198 PRO D C 1
ATOM 7229 O O . PRO D 1 198 ? 29.231 33.300 -9.663 1.00 46.34 198 PRO D O 1
ATOM 7233 N N . TYR D 1 199 ? 27.367 32.056 -9.472 1.00 48.85 199 TYR D N 1
ATOM 7234 C CA . TYR D 1 199 ? 27.976 30.872 -10.095 1.00 52.35 199 TYR D CA 1
ATOM 7235 C C . TYR D 1 199 ? 27.188 30.356 -11.309 1.00 47.20 199 TYR D C 1
ATOM 7236 O O . TYR D 1 199 ? 25.969 30.483 -11.389 1.00 39.48 199 TYR D O 1
ATOM 7245 N N . LYS D 1 200 ? 27.893 29.770 -12.262 1.00 53.22 200 LYS D N 1
ATOM 7246 C CA . LYS D 1 200 ? 27.220 29.027 -13.315 1.00 57.09 200 LYS D CA 1
ATOM 7247 C C . LYS D 1 200 ? 27.361 27.543 -12.979 1.00 46.92 200 LYS D C 1
ATOM 7248 O O . LYS D 1 200 ? 28.402 26.944 -13.240 1.00 56.06 200 LYS D O 1
ATOM 7254 N N . ARG D 1 201 ? 26.325 26.971 -12.370 1.00 36.30 201 ARG D N 1
ATOM 7255 C CA . ARG D 1 201 ? 26.317 25.560 -11.962 1.00 32.46 201 ARG D CA 1
ATOM 7256 C C . ARG D 1 201 ? 25.989 24.614 -13.133 1.00 41.74 201 ARG D C 1
ATOM 7257 O O . ARG D 1 201 ? 26.325 23.422 -13.095 1.00 36.56 201 ARG D O 1
ATOM 7265 N N . THR D 1 202 ? 25.314 25.148 -14.154 1.00 37.57 202 THR D N 1
ATOM 7266 C CA . THR D 1 202 ? 24.930 24.366 -15.323 1.00 35.79 202 THR D CA 1
ATOM 7267 C C . THR D 1 202 ? 25.597 24.947 -16.559 1.00 42.06 202 THR D C 1
ATOM 7268 O O . THR D 1 202 ? 25.484 26.141 -16.832 1.00 50.10 202 THR D O 1
ATOM 7272 N N . VAL D 1 203 ? 26.295 24.096 -17.302 1.00 30.22 203 VAL D N 1
ATOM 7273 C CA . VAL D 1 203 ? 27.079 24.543 -18.427 1.00 35.22 203 VAL D CA 1
ATOM 7274 C C . VAL D 1 203 ? 26.792 23.711 -19.670 1.00 36.55 203 VAL D C 1
ATOM 7275 O O . VAL D 1 203 ? 26.446 22.532 -19.583 1.00 32.53 203 VAL D O 1
ATOM 7279 N N . LEU D 1 204 ? 26.946 24.349 -20.825 1.00 38.59 204 LEU D N 1
ATOM 7280 C CA . LEU D 1 204 ? 26.763 23.708 -22.116 1.00 34.23 204 LEU D CA 1
ATOM 7281 C C . LEU D 1 204 ? 28.018 23.009 -22.556 1.00 34.63 204 LEU D C 1
ATOM 7282 O O . LEU D 1 204 ? 29.118 23.511 -22.366 1.00 33.74 204 LEU D O 1
ATOM 7287 N N . ILE D 1 205 ? 27.840 21.859 -23.192 1.00 36.19 205 ILE D N 1
ATOM 7288 C CA . ILE D 1 205 ? 28.938 21.194 -23.871 1.00 39.30 205 ILE D CA 1
ATOM 7289 C C . ILE D 1 205 ? 28.768 21.357 -25.385 1.00 42.80 205 ILE D C 1
ATOM 7290 O O . ILE D 1 205 ? 27.748 20.967 -25.949 1.00 46.12 205 ILE D O 1
ATOM 7295 N N . THR D 1 206 ? 29.754 21.954 -26.040 1.00 40.13 206 THR D N 1
ATOM 7296 C CA . THR D 1 206 ? 29.655 22.188 -27.476 1.00 32.48 206 THR D CA 1
ATOM 7297 C C . THR D 1 206 ? 30.875 21.656 -28.207 1.00 41.97 206 THR D C 1
ATOM 7298 O O . THR D 1 206 ? 31.855 22.372 -28.380 1.00 46.56 206 THR D O 1
ATOM 7302 N N . PRO D 1 207 ? 30.815 20.389 -28.639 1.00 40.19 207 PRO D N 1
ATOM 7303 C CA . PRO D 1 207 ? 31.929 19.786 -29.360 1.00 39.42 207 PRO D CA 1
ATOM 7304 C C . PRO D 1 207 ? 31.999 20.336 -30.773 1.00 37.74 207 PRO D C 1
ATOM 7305 O O . PRO D 1 207 ? 31.078 21.030 -31.192 1.00 39.70 207 PRO D O 1
ATOM 7309 N N . HIS D 1 208 ? 33.081 20.038 -31.484 1.00 41.61 208 HIS D N 1
ATOM 7310 C CA . HIS D 1 208 ? 33.160 20.326 -32.910 1.00 49.83 208 HIS D CA 1
ATOM 7311 C C . HIS D 1 208 ? 33.767 19.130 -33.648 1.00 50.01 208 HIS D C 1
ATOM 7312 O O . HIS D 1 208 ? 34.148 18.134 -33.035 1.00 50.62 208 HIS D O 1
ATOM 7319 N N . GLY D 1 209 ? 33.829 19.213 -34.966 1.00 52.18 209 GLY D N 1
ATOM 7320 C CA . GLY D 1 209 ? 34.387 18.127 -35.744 1.00 50.19 209 GLY D CA 1
ATOM 7321 C C . GLY D 1 209 ? 33.567 16.851 -35.676 1.00 51.22 209 GLY D C 1
ATOM 7322 O O . GLY D 1 209 ? 32.356 16.892 -35.446 1.00 48.97 209 GLY D O 1
ATOM 7323 N N . LYS D 1 210 ? 34.253 15.721 -35.862 1.00 55.38 210 LYS D N 1
ATOM 7324 C CA . LYS D 1 210 ? 33.630 14.420 -36.108 1.00 58.45 210 LYS D CA 1
ATOM 7325 C C . LYS D 1 210 ? 32.877 13.837 -34.924 1.00 50.29 210 LYS D C 1
ATOM 7326 O O . LYS D 1 210 ? 32.046 12.951 -35.093 1.00 51.42 210 LYS D O 1
ATOM 7332 N N . ASP D 1 211 ? 33.200 14.304 -33.726 1.00 49.60 211 ASP D N 1
ATOM 7333 C CA . ASP D 1 211 ? 32.493 13.888 -32.524 1.00 49.04 211 ASP D CA 1
ATOM 7334 C C . ASP D 1 211 ? 31.011 13.696 -32.842 1.00 46.29 211 ASP D C 1
ATOM 7335 O O . ASP D 1 211 ? 30.374 14.587 -33.394 1.00 51.74 211 ASP D O 1
ATOM 7340 N N . PRO D 1 212 ? 30.457 12.527 -32.510 1.00 40.58 212 PRO D N 1
ATOM 7341 C CA . PRO D 1 212 ? 29.023 12.250 -32.701 1.00 36.06 212 PRO D CA 1
ATOM 7342 C C . PRO D 1 212 ? 28.093 12.956 -31.689 1.00 37.72 212 PRO D C 1
ATOM 7343 O O . PRO D 1 212 ? 26.863 12.889 -31.802 1.00 29.79 212 PRO D O 1
ATOM 7347 N N . VAL D 1 213 ? 28.668 13.627 -30.700 1.00 25.85 213 VAL D N 1
ATOM 7348 C CA . VAL D 1 213 ? 27.842 14.391 -29.793 1.00 27.13 213 VAL D CA 1
ATOM 7349 C C . VAL D 1 213 ? 27.388 15.663 -30.516 1.00 32.44 213 VAL D C 1
ATOM 7350 O O . VAL D 1 213 ? 28.216 16.415 -31.022 1.00 36.28 213 VAL D O 1
ATOM 7354 N N . LEU D 1 214 ? 26.078 15.880 -30.594 1.00 29.64 214 LEU D N 1
ATOM 7355 C CA . LEU D 1 214 ? 25.559 17.123 -31.148 1.00 32.87 214 LEU D CA 1
ATOM 7356 C C . LEU D 1 214 ? 25.828 18.257 -30.169 1.00 35.53 214 LEU D C 1
ATOM 7357 O O . LEU D 1 214 ? 26.507 19.230 -30.510 1.00 31.54 214 LEU D O 1
ATOM 7362 N N . VAL D 1 215 ? 25.296 18.100 -28.955 1.00 25.94 215 VAL D N 1
ATOM 7363 C CA . VAL D 1 215 ? 25.478 19.044 -27.858 1.00 21.84 215 VAL D CA 1
ATOM 7364 C C . VAL D 1 215 ? 25.265 18.342 -26.500 1.00 28.14 215 VAL D C 1
ATOM 7365 O O . VAL D 1 215 ? 24.692 17.254 -26.439 1.00 25.92 215 VAL D O 1
ATOM 7369 N N . GLY D 1 216 ? 25.699 18.974 -25.414 1.00 27.00 216 GLY D N 1
ATOM 7370 C CA . GLY D 1 216 ? 25.591 18.370 -24.099 1.00 20.13 216 GLY D CA 1
ATOM 7371 C C . GLY D 1 216 ? 25.424 19.372 -22.987 1.00 24.17 216 GLY D C 1
ATOM 7372 O O . GLY D 1 216 ? 25.718 20.561 -23.144 1.00 25.40 216 GLY D O 1
ATOM 7373 N N . ILE D 1 217 ? 24.935 18.892 -21.850 1.00 24.20 217 ILE D N 1
ATOM 7374 C CA . ILE D 1 217 ? 24.676 19.748 -20.704 1.00 21.12 217 ILE D CA 1
ATOM 7375 C C . ILE D 1 217 ? 25.193 19.089 -19.436 1.00 25.78 217 ILE D C 1
ATOM 7376 O O . ILE D 1 217 ? 24.920 17.915 -19.179 1.00 26.86 217 ILE D O 1
ATOM 7381 N N . ARG D 1 218 ? 25.914 19.856 -18.626 1.00 22.03 218 ARG D N 1
ATOM 7382 C CA . ARG D 1 218 ? 26.399 19.348 -17.360 1.00 20.61 218 ARG D CA 1
ATOM 7383 C C . ARG D 1 218 ? 25.935 20.237 -16.207 1.00 25.67 218 ARG D C 1
ATOM 7384 O O . ARG D 1 218 ? 26.173 21.442 -16.204 1.00 26.40 218 ARG D O 1
ATOM 7392 N N . GLY D 1 219 ? 25.284 19.639 -15.218 1.00 25.45 219 GLY D N 1
ATOM 7393 C CA . GLY D 1 219 ? 24.818 20.403 -14.081 1.00 29.06 219 GLY D CA 1
ATOM 7394 C C . GLY D 1 219 ? 24.590 19.497 -12.897 1.00 31.29 219 GLY D C 1
ATOM 7395 O O . GLY D 1 219 ? 24.851 18.308 -12.981 1.00 34.27 219 GLY D O 1
ATOM 7396 N N . ILE D 1 220 ? 24.091 20.044 -11.796 1.00 32.50 220 ILE D N 1
ATOM 7397 C CA . ILE D 1 220 ? 23.896 19.232 -10.598 1.00 36.45 220 ILE D CA 1
ATOM 7398 C C . ILE D 1 220 ? 22.422 18.981 -10.316 1.00 28.58 220 ILE D C 1
ATOM 7399 O O . ILE D 1 220 ? 22.077 18.195 -9.461 1.00 29.95 220 ILE D O 1
ATOM 7404 N N . ASP D 1 221 ? 21.551 19.634 -11.072 1.00 29.96 221 ASP D N 1
ATOM 7405 C CA . ASP D 1 221 ? 20.124 19.535 -10.821 1.00 30.53 221 ASP D CA 1
ATOM 7406 C C . ASP D 1 221 ? 19.407 19.164 -12.119 1.00 30.88 221 ASP D C 1
ATOM 7407 O O . ASP D 1 221 ? 19.476 19.905 -13.110 1.00 28.00 221 ASP D O 1
ATOM 7412 N N . VAL D 1 222 ? 18.729 18.019 -12.123 1.00 23.88 222 VAL D N 1
ATOM 7413 C CA . VAL D 1 222 ? 18.074 17.564 -13.342 1.00 26.30 222 VAL D CA 1
ATOM 7414 C C . VAL D 1 222 ? 16.969 18.525 -13.767 1.00 23.85 222 VAL D C 1
ATOM 7415 O O . VAL D 1 222 ? 16.729 18.714 -14.965 1.00 29.10 222 VAL D O 1
ATOM 7419 N N . GLY D 1 223 ? 16.335 19.168 -12.790 1.00 17.49 223 GLY D N 1
ATOM 7420 C CA . GLY D 1 223 ? 15.382 20.228 -13.081 1.00 14.47 223 GLY D CA 1
ATOM 7421 C C . GLY D 1 223 ? 16.010 21.329 -13.934 1.00 22.23 223 GLY D C 1
ATOM 7422 O O . GLY D 1 223 ? 15.452 21.767 -14.949 1.00 25.88 223 GLY D O 1
ATOM 7423 N N . LYS D 1 224 ? 17.192 21.773 -13.522 1.00 21.11 224 LYS D N 1
ATOM 7424 C CA . LYS D 1 224 ? 17.885 22.856 -14.207 1.00 23.72 224 LYS D CA 1
ATOM 7425 C C . LYS D 1 224 ? 18.434 22.379 -15.568 1.00 20.38 224 LYS D C 1
ATOM 7426 O O . LYS D 1 224 ? 18.498 23.147 -16.522 1.00 26.81 224 LYS D O 1
ATOM 7432 N N . ILE D 1 225 ? 18.802 21.100 -15.642 1.00 23.79 225 ILE D N 1
ATOM 7433 C CA . ILE D 1 225 ? 19.224 20.461 -16.885 1.00 17.15 225 ILE D CA 1
ATOM 7434 C C . ILE D 1 225 ? 18.096 20.538 -17.915 1.00 22.56 225 ILE D C 1
ATOM 7435 O O . ILE D 1 225 ? 18.308 20.965 -19.058 1.00 25.07 225 ILE D O 1
ATOM 7440 N N . LEU D 1 226 ? 16.897 20.144 -17.497 1.00 16.82 226 LEU D N 1
ATOM 7441 C CA . LEU D 1 226 ? 15.723 20.175 -18.361 1.00 19.88 226 LEU D CA 1
ATOM 7442 C C . LEU D 1 226 ? 15.393 21.574 -18.878 1.00 21.49 226 LEU D C 1
ATOM 7443 O O . LEU D 1 226 ? 15.185 21.758 -20.078 1.00 32.38 226 LEU D O 1
ATOM 7448 N N . GLN D 1 227 ? 15.353 22.553 -17.974 1.00 22.18 227 GLN D N 1
ATOM 7449 C CA . GLN D 1 227 ? 15.168 23.965 -18.344 1.00 19.01 227 GLN D CA 1
ATOM 7450 C C . GLN D 1 227 ? 16.103 24.338 -19.481 1.00 20.44 227 GLN D C 1
ATOM 7451 O O . GLN D 1 227 ? 15.696 24.943 -20.461 1.00 29.74 227 GLN D O 1
ATOM 7457 N N . VAL D 1 228 ? 17.375 23.981 -19.333 1.00 23.94 228 VAL D N 1
ATOM 7458 C CA . VAL D 1 228 ? 18.389 24.344 -20.321 1.00 22.15 228 VAL D CA 1
ATOM 7459 C C . VAL D 1 228 ? 18.179 23.556 -21.612 1.00 25.35 228 VAL D C 1
ATOM 7460 O O . VAL D 1 228 ? 18.212 24.125 -22.705 1.00 30.60 228 VAL D O 1
ATOM 7464 N N . PHE D 1 229 ? 17.926 22.253 -21.469 1.00 23.70 229 PHE D N 1
ATOM 7465 C CA . PHE D 1 229 ? 17.726 21.354 -22.604 1.00 23.90 229 PHE D CA 1
ATOM 7466 C C . PHE D 1 229 ? 16.550 21.782 -23.482 1.00 27.24 229 PHE D C 1
ATOM 7467 O O . PHE D 1 229 ? 16.639 21.736 -24.718 1.00 30.89 229 PHE D O 1
ATOM 7475 N N . GLU D 1 230 ? 15.450 22.190 -22.849 1.00 23.39 230 GLU D N 1
ATOM 7476 C CA . GLU D 1 230 ? 14.250 22.540 -23.599 1.00 21.96 230 GLU D CA 1
ATOM 7477 C C . GLU D 1 230 ? 14.446 23.826 -24.393 1.00 21.83 230 GLU D C 1
ATOM 7478 O O . GLU D 1 230 ? 13.818 24.025 -25.434 1.00 24.67 230 GLU D O 1
ATOM 7492 N N . ILE D 1 232 ? 17.335 24.718 -25.820 1.00 22.67 232 ILE D N 1
ATOM 7493 C CA . ILE D 1 232 ? 18.268 24.535 -26.935 1.00 26.60 232 ILE D CA 1
ATOM 7494 C C . ILE D 1 232 ? 17.514 24.343 -28.255 1.00 28.16 232 ILE D C 1
ATOM 7495 O O . ILE D 1 232 ? 16.597 23.530 -28.344 1.00 32.26 232 ILE D O 1
ATOM 7500 N N . LYS D 1 233 ? 17.868 25.125 -29.263 1.00 33.93 233 LYS D N 1
ATOM 7501 C CA . LYS D 1 233 ? 17.176 25.026 -30.535 1.00 37.97 233 LYS D CA 1
ATOM 7502 C C . LYS D 1 233 ? 17.921 24.028 -31.411 1.00 39.91 233 LYS D C 1
ATOM 7503 O O . LYS D 1 233 ? 19.036 24.288 -31.860 1.00 42.02 233 LYS D O 1
ATOM 7509 N N . ILE D 1 234 ? 17.310 22.866 -31.617 1.00 41.39 234 ILE D N 1
ATOM 7510 C CA . ILE D 1 234 ? 17.947 21.784 -32.360 1.00 47.65 234 ILE D CA 1
ATOM 7511 C C . ILE D 1 234 ? 17.370 21.673 -33.765 1.00 52.28 234 ILE D C 1
ATOM 7512 O O . ILE D 1 234 ? 16.196 21.351 -33.940 1.00 55.81 234 ILE D O 1
ATOM 7517 N N . GLU D 1 235 ? 18.205 21.945 -34.761 1.00 51.68 235 GLU D N 1
ATOM 7518 C CA . GLU D 1 235 ? 17.743 22.068 -36.135 1.00 55.20 235 GLU D CA 1
ATOM 7519 C C . GLU D 1 235 ? 18.068 20.836 -36.975 1.00 53.20 235 GLU D C 1
ATOM 7520 O O . GLU D 1 235 ? 17.917 20.860 -38.192 1.00 60.35 235 GLU D O 1
ATOM 7526 N N . GLU D 1 236 ? 18.532 19.773 -36.328 1.00 47.19 236 GLU D N 1
ATOM 7527 C CA . GLU D 1 236 ? 18.730 18.488 -37.001 1.00 43.71 236 GLU D CA 1
ATOM 7528 C C . GLU D 1 236 ? 18.118 17.354 -36.194 1.00 42.61 236 GLU D C 1
ATOM 7529 O O . GLU D 1 236 ? 18.003 17.441 -34.963 1.00 41.02 236 GLU D O 1
ATOM 7535 N N . PRO D 1 237 ? 17.703 16.289 -36.896 1.00 44.29 237 PRO D N 1
ATOM 7536 C CA . PRO D 1 237 ? 17.161 15.089 -36.252 1.00 45.68 237 PRO D CA 1
ATOM 7537 C C . PRO D 1 237 ? 18.255 14.358 -35.472 1.00 48.97 237 PRO D C 1
ATOM 7538 O O . PRO D 1 237 ? 19.232 13.932 -36.082 1.00 57.53 237 PRO D O 1
ATOM 7542 N N . ILE D 1 238 ? 18.111 14.232 -34.155 1.00 43.26 238 ILE D N 1
ATOM 7543 C CA . ILE D 1 238 ? 19.119 13.532 -33.360 1.00 45.16 238 ILE D CA 1
ATOM 7544 C C . ILE D 1 238 ? 18.804 12.046 -33.207 1.00 43.15 238 ILE D C 1
ATOM 7545 O O . ILE D 1 238 ? 17.648 11.634 -33.244 1.00 50.34 238 ILE D O 1
ATOM 7550 N N . GLU D 1 239 ? 19.845 11.247 -33.031 1.00 30.83 239 GLU D N 1
ATOM 7551 C CA . GLU D 1 239 ? 19.682 9.816 -32.952 1.00 35.29 239 GLU D CA 1
ATOM 7552 C C . GLU D 1 239 ? 18.947 9.460 -31.659 1.00 39.43 239 GLU D C 1
ATOM 7553 O O . GLU D 1 239 ? 17.990 8.685 -31.676 1.00 44.77 239 GLU D O 1
ATOM 7559 N N . PHE D 1 240 ? 19.409 10.032 -30.548 1.00 28.94 240 PHE D N 1
ATOM 7560 C CA . PHE D 1 240 ? 18.817 9.835 -29.232 1.00 25.20 240 PHE D CA 1
ATOM 7561 C C . PHE D 1 240 ? 19.644 10.654 -28.258 1.00 24.73 240 PHE D C 1
ATOM 7562 O O . PHE D 1 240 ? 20.729 11.110 -28.594 1.00 24.63 240 PHE D O 1
ATOM 7570 N N . PHE D 1 241 ? 19.155 10.831 -27.043 1.00 20.61 241 PHE D N 1
ATOM 7571 C CA . PHE D 1 241 ? 19.995 11.434 -26.029 1.00 20.68 241 PHE D CA 1
ATOM 7572 C C . PHE D 1 241 ? 20.104 10.529 -24.812 1.00 26.71 241 PHE D C 1
ATOM 7573 O O . PHE D 1 241 ? 19.205 9.725 -24.537 1.00 28.22 241 PHE D O 1
ATOM 7581 N N . GLN D 1 242 ? 21.209 10.671 -24.086 1.00 22.28 242 GLN D N 1
ATOM 7582 C CA . GLN D 1 242 ? 21.479 9.853 -22.910 1.00 19.89 242 GLN D CA 1
ATOM 7583 C C . GLN D 1 242 ? 21.945 10.692 -21.735 1.00 23.01 242 GLN D C 1
ATOM 7584 O O . GLN D 1 242 ? 22.847 11.518 -21.879 1.00 19.84 242 GLN D O 1
ATOM 7590 N N . VAL D 1 243 ? 21.349 10.452 -20.570 1.00 23.78 243 VAL D N 1
ATOM 7591 C CA . VAL D 1 243 ? 21.846 11.038 -19.340 1.00 19.44 243 VAL D CA 1
ATOM 7592 C C . VAL D 1 243 ? 22.853 10.128 -18.646 1.00 23.26 243 VAL D C 1
ATOM 7593 O O . VAL D 1 243 ? 22.580 8.960 -18.372 1.00 29.25 243 VAL D O 1
ATOM 7597 N N . TYR D 1 244 ? 24.015 10.699 -18.362 1.00 23.17 244 TYR D N 1
ATOM 7598 C CA . TYR D 1 244 ? 25.065 10.078 -17.590 1.00 16.08 244 TYR D CA 1
ATOM 7599 C C . TYR D 1 244 ? 25.235 10.729 -16.216 1.00 19.22 244 TYR D C 1
ATOM 7600 O O . TYR D 1 244 ? 24.903 11.909 -16.010 1.00 19.51 244 TYR D O 1
ATOM 7609 N N . LYS D 1 245 ? 25.783 9.963 -15.278 1.00 19.33 245 LYS D N 1
ATOM 7610 C CA . LYS D 1 245 ? 26.410 10.550 -14.109 1.00 14.76 245 LYS D CA 1
ATOM 7611 C C . LYS D 1 245 ? 27.918 10.465 -14.291 1.00 21.46 245 LYS D C 1
ATOM 7612 O O . LYS D 1 245 ? 28.449 9.465 -14.816 1.00 19.91 245 LYS D O 1
ATOM 7618 N N . THR D 1 246 ? 28.616 11.514 -13.864 1.00 21.71 246 THR D N 1
ATOM 7619 C CA . THR D 1 246 ? 30.046 11.611 -14.108 1.00 22.06 246 THR D CA 1
ATOM 7620 C C . THR D 1 246 ? 30.754 12.208 -12.899 1.00 18.65 246 THR D C 1
ATOM 7621 O O . THR D 1 246 ? 30.123 12.864 -12.078 1.00 28.26 246 THR D O 1
ATOM 7625 N N . ASN D 1 247 ? 32.052 11.955 -12.792 1.00 17.67 247 ASN D N 1
ATOM 7626 C CA . ASN D 1 247 ? 32.858 12.439 -11.687 1.00 31.41 247 ASN D CA 1
ATOM 7627 C C . ASN D 1 247 ? 33.273 13.887 -11.897 1.00 42.94 247 ASN D C 1
ATOM 7628 O O . ASN D 1 247 ? 33.766 14.538 -10.986 1.00 50.08 247 ASN D O 1
ATOM 7633 N N . GLN D 1 248 ? 33.044 14.384 -13.103 1.00 44.83 248 GLN D N 1
ATOM 7634 C CA . GLN D 1 248 ? 33.457 15.724 -13.476 1.00 46.81 248 GLN D CA 1
ATOM 7635 C C . GLN D 1 248 ? 32.615 16.784 -12.796 1.00 54.80 248 GLN D C 1
ATOM 7636 O O . GLN D 1 248 ? 31.520 16.510 -12.318 1.00 61.13 248 GLN D O 1
ATOM 7642 N N . ASN D 1 249 ? 33.147 17.995 -12.743 1.00 55.66 249 ASN D N 1
ATOM 7643 C CA . ASN D 1 249 ? 32.428 19.129 -12.194 1.00 62.95 249 ASN D CA 1
ATOM 7644 C C . ASN D 1 249 ? 32.253 20.192 -13.288 1.00 67.89 249 ASN D C 1
ATOM 7645 O O . ASN D 1 249 ? 32.728 20.015 -14.413 1.00 65.01 249 ASN D O 1
ATOM 7650 N N . THR D 1 250 ? 31.584 21.294 -12.961 1.00 73.01 250 THR D N 1
ATOM 7651 C CA . THR D 1 250 ? 31.327 22.347 -13.947 1.00 74.31 250 THR D CA 1
ATOM 7652 C C . THR D 1 250 ? 32.344 23.489 -13.880 1.00 79.27 250 THR D C 1
ATOM 7653 O O . THR D 1 250 ? 33.555 23.269 -13.941 1.00 82.63 250 THR D O 1
#

Foldseek 3Di:
DKKKKWFDLVPVDDAVPLLQVLVVVCVVAWADPDFKEWEAQEPVHSRIMIMDTDHDPVCPVVSVVVSVVSCVVVPVVVTKMKMADDDQDPLLLVLLVVSSPDDDDPVSLVVSCVVRVMDGDPDPPDPRSSNRSSSRNHDPPDWKKKKWFFADQVCFQHDAAWDQDDDDDDDPVCVVPDPPDDDPDDFKDKDPDDGRPRTRIMMIHHDVVVRVRRVVTDHPHDTPGMGMHIYNDGD/DKKKKFFDPVPLLQVLVVVVVVAWAFPDFKAKEAQEPVDDCDDDLGIMIMDTHHDPVCPVVSVVVSVVSQQVVLVVVVPHDGTKMKMADDDQDPLLLVLLVDSNVDDDDPVSLVVSCVVRVIDTPPDDPDSNSSSRSSSRNHDVPDWKKKKWFFADQVCFQPPAAWDDDDDDDDDPVCVVDDPPDDDPDDQKDKAPDDHRPRTRIMMIHRDDVVRVRRVVTDHDHDTPGMGMHIYPDGD/DKKKKKFQPVVLLQVLVVVVVVAFAFPDFWAFEPLCATMIMDTDHDPVCPVVSVCVSVVSVVVVVVVNTKMKMADDDDDPLLLVLLVVSSVDPDDVVVLVVSCVVRVMDIPNVGSSRRSSSRNHDPPDWKKKKWFFADLVCQQPDAAWDDDDDDFDDPVCVVDDPVDDDPDDQKDKDPDDHSDGTRIMMIHHDPVVRVRRVVTDHPHDGPGMGMHIYPDGD/DKKKKFFDPQVPLLQVLCVVVVVPWAFPDFWADEVLELTMIMDTDDDPVCPCVSVVVSVVSVVVPGKMKMADDDQDPLLLVLLVVSRVDPDDPVNLVVSCVVRVMDIDDVHSSRRSSSRNHDPPDWKKKKWFFADQVCFQHDAQWDQDDDDFDDDVCVVPDPVDDDPDDQKDKAPDDGRPRTRIMMIHHDVVVVVRRVVTDHPDDTPGMGMHIYPNGD